Protein 7C72 (pdb70)

B-factor: mean 134.93, std 40.35, range [51.26, 267.07]

Foldseek 3Di:
DAADAFLAFDFPQALLQQQQLPFPWAFWADDPQKIKTKTFGQALLRAIWMWIDHPLDIDTQADNPFGFAWCVLDRAGDFKDWDDDDPFIKMWGQGPFQQFIWIGTDVDNDIDGQAEGAPARNQWHWHQWDAALVGQWIWTKIKGFDFDPPVTDGDDIFIATKITGPPSPNHHPCVRIGGQGGDADDWAQWDQANVSQKIWTKGDHALDALQQKIFIKMFTADPRHTHDIDTFDIDRRKRKHDWAYQHVFKTWIFICPVFATFIWITGDPDNDIDTQDDDLKHFAAGPSYGNFAQWEAAPVRKIWTWIGQAATFTWIADVVVSDTGGQPDPFGHWHRRWYYYHQKIWGWTFAQQGATFIWIAGNPPSDIDTSGHSHDPRDDPQLRFGWDWDFQQADVSDTWIKIKGAQTAPPYHHDDDDAFAEEEEEEADLAEADHSGGRVLQSVNSSSRYIYMYTCWQLYPRNTNRSNLSQWLQQLHRLLRRSVSVLVVCVVVVHHDQLHYEYEYAAQSLVSRLSNQLPDQSHAEYEYELYAQQQVVLLVQADRSCNSVVCTNNRDDVPRVVRSQVRGSLNRLLSGRYEYEYEYECAERGRHCCRVVSSVVSCPVNQHWYHYYYDYSAYRDGSHSVSSNVVSLQVSLRSCVRRPHDYPDHHYDDIGD/DAADAFLAFDDPQALLNQLQLPWDWAFWADDPQKIKTWIFGLVLLRFIWMWIDGPHDIHIQDPDVFGAAWQVLHRAGDFKDWDDDPVAIKMWGAGPFQRFIWIDGVPDSDIDGQAESDPPRNCWHWHLWDQQDPPCWIWTWICVGAIAIKTTHPPSPNNPPNVVIDGADDGARDWANWDAAPVNQKIWTKGDHALDFLQQWIFIKMFTDDDVHTDDIDTFDIDRRKRKHAWAQQHNFKTWIFIQVVFAGFIWITGDPDNDIHGADDDQKHFAAGPSYGNFAQWEAAPVRKIWTWIGQAATFTWIADPVVSDTGGQPDPFGHWHSHWYYYHQKIWTWTFAQQGATFIWIAGNPPSDIDGPGGSDPDDPDSQLRFQWDWDQFQFDPRHTWIKTKGAQTEPPYHHDDVHAFAEEEEEEADQAEADHRGGNSLQSVNSPSSYMYMYTCWQLYPSRTNRSNLVQWLQQLHRSLRSRVRVLVRCVVVVHHDQLHYEYEYAACSLQSRLSNQLPDQSHAEYEYELYFQAQPVQLVQDDRSCNSVCCTRNHNPVPCVVVSQPSGSLNRLLSGHYEYEYEDECAESRRHCVSVVSSVVSCVVSPHFYHYYYDYPQYRDGSNSVSSNVVSLQVSLRSCVGSHNHYPDGHYDDTHD

Solvent-accessible surface area: 49239 Å² total; per-residue (Å²): 200,50,97,31,66,37,0,14,9,61,24,80,7,42,2,42,26,6,1,94,14,57,14,84,10,23,8,9,28,9,19,40,115,18,0,0,0,6,1,4,55,9,125,77,111,1,16,9,0,0,7,20,4,150,56,5,86,99,76,64,24,2,90,72,104,55,18,1,42,3,53,0,4,35,56,2,12,38,1,1,24,18,14,168,43,106,188,29,35,3,2,0,0,0,10,52,108,36,0,30,0,6,38,11,32,90,89,59,90,153,13,77,37,0,0,15,127,19,85,4,110,10,3,31,12,1,0,11,5,36,64,1,72,106,20,91,28,0,18,0,0,3,6,5,39,82,34,32,124,186,210,67,64,72,96,26,51,97,11,0,0,1,0,0,4,17,90,21,148,0,23,166,74,64,70,17,34,96,104,27,9,57,79,12,82,2,3,0,10,10,14,27,6,82,56,16,32,33,3,0,8,0,19,6,55,20,82,50,8,0,7,20,1,3,62,0,51,0,0,17,33,98,143,42,150,39,51,55,70,59,61,22,18,19,22,128,183,29,0,0,12,4,2,34,18,107,60,103,95,9,0,3,0,0,0,6,182,65,23,44,0,3,9,16,41,6,31,9,155,54,161,91,56,121,48,15,90,95,24,132,36,2,4,6,17,32,29,42,80,3,11,23,52,8,3,10,57,7,68,86,30,24,0,0,2,1,7,1,100,7,27,15,86,5,0,9,8,41,58,156,69,115,58,27,61,64,34,76,28,49,7,86,34,3,33,42,24,14,22,24,72,34,50,28,2,1,0,11,1,1,1,19,72,31,12,17,0,0,0,37,2,27,10,35,10,14,45,2,4,19,15,56,55,37,16,93,126,134,37,91,111,33,35,24,5,145,21,98,75,58,170,8,116,9,66,195,55,37,42,0,32,4,23,0,6,42,27,38,7,36,112,1,30,24,64,191,79,45,67,9,1,4,1,1,15,4,16,19,28,8,7,11,48,25,22,12,24,17,59,19,30,13,2,2,0,0,0,22,0,1,0,0,0,6,0,0,1,0,2,0,7,7,28,4,36,85,12,14,49,62,5,102,123,70,5,2,44,5,0,4,71,0,0,42,21,0,0,70,39,2,28,111,50,46,55,1,27,67,64,26,0,0,0,17,5,22,24,5,0,0,0,0,0,4,0,0,2,9,98,30,100,30,3,83,0,0,0,2,18,16,2,6,1,3,0,37,26,8,13,141,57,16,22,40,4,12,26,55,16,2,47,16,10,3,0,51,32,127,49,71,63,206,31,0,58,108,53,0,0,23,114,25,4,92,139,6,47,8,29,1,0,2,0,0,0,72,97,10,45,5,2,22,39,78,0,5,86,76,1,1,94,19,0,19,122,103,156,40,45,27,6,53,27,63,21,143,47,1,17,33,16,9,43,56,10,52,12,4,41,112,2,1,68,5,0,0,3,0,2,4,67,32,14,52,23,151,18,132,77,28,157,95,47,123,60,61,101,180,53,91,39,71,35,0,16,9,48,24,64,5,44,3,47,38,13,2,131,24,89,25,129,8,10,6,8,21,8,25,44,120,16,0,0,0,0,4,12,46,17,124,74,141,21,24,0,0,2,8,7,10,116,58,41,136,83,82,58,27,9,100,69,113,58,25,0,32,4,70,2,6,70,83,3,0,38,0,1,23,25,17,166,30,125,141,18,38,2,6,1,2,0,10,87,115,42,0,29,0,3,36,20,32,58,84,46,121,140,27,81,31,0,0,23,110,31,102,100,121,14,9,48,34,3,2,7,4,36,67,0,50,143,38,96,26,0,23,0,0,17,16,124,90,122,11,4,2,4,0,0,4,23,86,17,145,0,19,167,73,72,70,16,39,77,116,17,11,75,63,7,79,2,2,0,10,7,18,24,5,81,51,14,31,47,10,0,2,0,19,5,66,28,66,48,12,4,10,20,0,3,56,0,46,12,1,28,44,138,94,41,157,33,62,77,48,206,66,23,19,19,18,130,172,25,0,0,20,1,4,25,21,113,50,88,136,8,0,5,0,0,0,4,174,62,24,42,0,5,6,12,46,6,28,44,174,51,162,85,61,107,46,22,76,92,28,135,36,3,4,6,17,34,32,51,60,4,9,23,49,8,5,5,62,10,70,101,29,44,0,0,1,0,6,0,93,4,27,15,92,6,0,8,10,40,66,160,68,87,70,27,88,70,36,168,34,67,10,88,32,1,32,47,28,14,22,25,67,38,48,21,0,0,0,11,2,0,1,18,34,6,6,16,2,0,0,54,2,31,22,100,107,41,76,13,44,22,18,52,14,37,27,39,46,4,26,12,29,26,26,5,3,120,22,101,73,58,166,14,126,9,55,159,64,39,38,0,21,4,14,0,8,34,25,35,9,8,71,1,31,21,67,180,90,38,69,10,9,4,4,1,12,4,22,29,26,5,7,15,50,27,23,11,26,23,58,16,35,7,4,2,0,0,0,22,0,2,0,0,0,7,0,0,0,0,1,0,3,7,23,2,36,85,8,14,56,61,5,75,124,66,4,4,44,5,0,2,57,0,0,40,15,0,0,74,28,2,27,112,50,45,57,0,23,64,52,38,5,6,0,18,8,24,31,4,0,0,0,0,0,5,1,1,4,6,107,38,99,22,5,67,5,0,0,3,26,20,4,12,4,17,0,95,56,28,35,159,59,26,52,62,5,31,50,68,19,14,82,19,13,0,0,62,82,121,63,71,102,145,20,9,55,75,58,0,2,26,94,49,6,75,137,12,44,4,22,1,0,5,1,0,0,73,87,11,90,36,3,46,37,88,15,10,65,126,1,0,103,24,1,24,111,106,144,39,36,29,3,45,28,48,7,122,38,3,54,53,28,19,91,98,32,48,10,8,39,141,3,2,67,16,0,0,4,0,11,4,60,13,100,33,29,150,19,139,71,28,163,85,75,138,63,53,115

Structure (mmCIF, N/CA/C/O backbone):
data_7C72
#
_entry.id   7C72
#
_cell.length_a   183.950
_cell.length_b   183.950
_cell.length_c   146.310
_cell.angle_alpha   90.000
_cell.angle_beta   90.000
_cell.angle_gamma   120.000
#
_symmetry.space_group_name_H-M   'P 63'
#
loop_
_entity.id
_entity.type
_entity.pdbx_description
1 polymer 'Prolyl oligopeptidase'
2 non-polymer GLYCEROL
3 non-polymer D-MALATE
#
loop_
_atom_site.group_PDB
_atom_site.id
_atom_site.type_symbol
_atom_site.label_atom_id
_atom_site.label_alt_id
_atom_site.label_comp_id
_atom_site.label_asym_id
_atom_site.label_entity_id
_atom_site.label_seq_id
_atom_site.pdbx_PDB_ins_code
_atom_site.Cartn_x
_atom_site.Cartn_y
_atom_site.Cartn_z
_atom_site.occupancy
_atom_site.B_iso_or_equiv
_atom_site.auth_seq_id
_atom_site.auth_comp_id
_atom_site.auth_asym_id
_atom_site.auth_atom_id
_atom_site.pdbx_PDB_model_num
ATOM 1 N N . ARG A 1 24 ? -17.11621 -36.02647 0.14042 1.000 176.16712 4 ARG A N 1
ATOM 2 C CA . ARG A 1 24 ? -16.73078 -37.04728 1.11963 1.000 171.26492 4 ARG A CA 1
ATOM 3 C C . ARG A 1 24 ? -16.59792 -36.54012 2.53086 1.000 178.09828 4 ARG A C 1
ATOM 4 O O . ARG A 1 24 ? -16.82307 -35.36005 2.81131 1.000 193.37026 4 ARG A O 1
ATOM 12 N N . ALA A 1 25 ? -16.22210 -37.45888 3.41690 1.000 160.40318 5 ALA A N 1
ATOM 13 C CA . ALA A 1 25 ? -15.72968 -37.12049 4.74015 1.000 160.02491 5 ALA A CA 1
ATOM 14 C C . ALA A 1 25 ? -14.36706 -37.76205 4.93425 1.000 174.18544 5 ALA A C 1
ATOM 15 O O . ALA A 1 25 ? -13.90670 -38.55378 4.10801 1.000 181.01574 5 ALA A O 1
ATOM 17 N N . THR A 1 26 ? -13.72674 -37.41707 6.05120 1.000 177.34682 6 THR A N 1
ATOM 18 C CA . THR A 1 26 ? -12.39457 -37.91461 6.38777 1.000 158.82255 6 THR A CA 1
ATOM 19 C C . THR A 1 26 ? -12.40699 -38.41212 7.82257 1.000 152.18033 6 THR A C 1
ATOM 20 O O . THR A 1 26 ? -12.51653 -37.61974 8.76380 1.000 142.55600 6 THR A O 1
ATOM 24 N N . LEU A 1 27 ? -12.24818 -39.71277 7.97679 1.000 154.60784 7 LEU A N 1
ATOM 25 C CA . LEU A 1 27 ? -12.17250 -40.39030 9.25636 1.000 151.27978 7 LEU A CA 1
ATOM 26 C C . LEU A 1 27 ? -10.89825 -41.20918 9.24693 1.000 140.49522 7 LEU A C 1
ATOM 27 O O . LEU A 1 27 ? -10.36281 -41.52905 8.17950 1.000 141.84210 7 LEU A O 1
ATOM 32 N N . PRO A 1 28 ? -10.38212 -41.56029 10.41375 1.000 130.82527 8 PRO A N 1
ATOM 33 C CA . PRO A 1 28 ? -9.19945 -42.42065 10.44497 1.000 131.67177 8 PRO A CA 1
ATOM 34 C C . PRO A 1 28 ? -9.58444 -43.82128 9.99173 1.000 128.04611 8 PRO A C 1
ATOM 35 O O . PRO A 1 28 ? -10.68848 -44.29279 10.27505 1.000 124.27094 8 PRO A O 1
ATOM 39 N N . TYR A 1 29 ? -8.68022 -44.47361 9.25279 1.000 121.16857 9 TYR A N 1
ATOM 40 C CA . TYR A 1 29 ? -8.95137 -45.82762 8.78170 1.000 109.58115 9 TYR A CA 1
ATOM 41 C C . TYR A 1 29 ? -9.43966 -46.69760 9.93034 1.000 113.91027 9 TYR A C 1
ATOM 42 O O . TYR A 1 29 ? -9.00763 -46.54765 11.07583 1.000 140.29793 9 TYR A O 1
ATOM 51 N N . GLY A 1 30 ? -10.32803 -47.63500 9.61420 1.000 107.00329 10 GLY A N 1
ATOM 52 C CA . GLY A 1 30 ? -10.92518 -48.51419 10.59960 1.000 119.43717 10 GLY A CA 1
ATOM 53 C C . GLY A 1 30 ? -12.20479 -47.99420 11.22633 1.000 122.57105 10 GLY A C 1
ATOM 54 O O . GLY A 1 30 ? -13.07698 -48.78661 11.58731 1.000 108.12439 10 GLY A O 1
ATOM 55 N N . SER A 1 31 ? -12.34048 -46.68212 11.35745 1.000 132.88596 11 SER A N 1
ATOM 56 C CA . SER A 1 31 ? -13.51856 -46.07017 11.95376 1.000 136.30131 11 SER A CA 1
ATOM 57 C C . SER A 1 31 ? -14.64133 -45.82815 10.94803 1.000 136.02971 11 SER A C 1
ATOM 58 O O . SER A 1 31 ? -15.69627 -45.31980 11.33694 1.000 137.63882 11 SER A O 1
ATOM 61 N N . TRP A 1 32 ? -14.43618 -46.15787 9.67274 1.000 130.85876 12 TRP A N 1
ATOM 62 C CA . TRP A 1 32 ? -15.41590 -45.84055 8.64739 1.000 127.54180 12 TRP A CA 1
ATOM 63 C C . TRP A 1 32 ? -16.78039 -46.46330 8.93736 1.000 138.54510 12 TRP A C 1
ATOM 64 O O . TRP A 1 32 ? -16.86494 -47.56641 9.49540 1.000 135.03557 12 TRP A O 1
ATOM 75 N N . PRO A 1 33 ? -17.88216 -45.78297 8.50021 1.000 148.88939 13 PRO A N 1
ATOM 76 C CA . PRO A 1 33 ? -19.22817 -46.37124 8.59504 1.000 135.11215 13 PRO A CA 1
ATOM 77 C C . PRO A 1 33 ? -19.63017 -47.08289 7.32168 1.000 131.10056 13 PRO A C 1
ATOM 78 O O . PRO A 1 33 ? -19.52776 -46.51354 6.22859 1.000 124.41637 13 PRO A O 1
ATOM 82 N N . SER A 1 34 ? -20.17352 -48.28982 7.46428 1.000 131.95847 14 SER A N 1
ATOM 83 C CA . SER A 1 34 ? -20.39914 -49.13502 6.31709 1.000 136.61463 14 SER A CA 1
ATOM 84 C C . SER A 1 34 ? -21.78226 -49.76823 6.37771 1.000 139.52797 14 SER A C 1
ATOM 85 O O . SER A 1 34 ? -22.24943 -50.15274 7.46208 1.000 141.47192 14 SER A O 1
ATOM 88 N N . PRO A 1 35 ? -22.44084 -49.90612 5.22188 1.000 132.84503 15 PRO A N 1
ATOM 89 C CA . PRO A 1 35 ? -23.76790 -50.54410 5.17995 1.000 144.59294 15 PRO A CA 1
ATOM 90 C C . PRO A 1 35 ? -23.76266 -52.05450 5.31220 1.000 158.82715 15 PRO A C 1
ATOM 91 O O . PRO A 1 35 ? -24.80371 -52.61957 5.67928 1.000 167.02385 15 PRO A O 1
ATOM 95 N N . ILE A 1 36 ? -22.65895 -52.72598 4.98032 1.000 154.22790 16 ILE A N 1
ATOM 96 C CA . ILE A 1 36 ? -22.57532 -54.17616 5.12914 1.000 127.61845 16 ILE A CA 1
ATOM 97 C C . ILE A 1 36 ? -22.45690 -54.50603 6.60717 1.000 121.39963 16 ILE A C 1
ATOM 98 O O . ILE A 1 36 ? -21.49860 -54.09642 7.27141 1.000 141.94240 16 ILE A O 1
ATOM 103 N N . SER A 1 37 ? -23.43786 -55.22519 7.13330 1.000 105.22470 17 SER A N 1
ATOM 104 C CA . SER A 1 37 ? -23.45048 -55.58615 8.54098 1.000 115.85708 17 SER A CA 1
ATOM 105 C C . SER A 1 37 ? -23.06686 -57.04325 8.68561 1.000 120.82588 17 SER A C 1
ATOM 106 O O . SER A 1 37 ? -23.15130 -57.82745 7.73809 1.000 121.81285 17 SER A O 1
ATOM 109 N N . ALA A 1 38 ? -22.58203 -57.39082 9.87483 1.000 128.98628 18 ALA A N 1
ATOM 110 C CA . ALA A 1 38 ? -22.25210 -58.78623 10.10939 1.000 134.60662 18 ALA A CA 1
ATOM 111 C C . ALA A 1 38 ? -23.43203 -59.66776 9.74062 1.000 133.84542 18 ALA A C 1
ATOM 112 O O . ALA A 1 38 ? -23.25950 -60.72016 9.11227 1.000 137.06486 18 ALA A O 1
ATOM 114 N N . ALA A 1 39 ? -24.65005 -59.21673 10.07448 1.000 127.46846 19 ALA A N 1
ATOM 115 C CA . ALA A 1 39 ? -25.85164 -59.97615 9.73820 1.000 108.68687 19 ALA A CA 1
ATOM 116 C C . ALA A 1 39 ? -26.00636 -60.11996 8.22849 1.000 100.47196 19 ALA A C 1
ATOM 117 O O . ALA A 1 39 ? -26.44128 -61.16843 7.74198 1.000 103.64027 19 ALA A O 1
ATOM 119 N N . ASP A 1 40 ? -25.66262 -59.07422 7.46827 1.000 99.18521 20 ASP A N 1
ATOM 120 C CA . ASP A 1 40 ? -25.75273 -59.17038 6.01595 1.000 109.57623 20 ASP A CA 1
ATOM 121 C C . ASP A 1 40 ? -24.83710 -60.27116 5.50044 1.000 108.31001 20 ASP A C 1
ATOM 122 O O . ASP A 1 40 ? -25.21364 -61.03603 4.60751 1.000 113.37204 20 ASP A O 1
ATOM 127 N N . VAL A 1 41 ? -23.62082 -60.34907 6.03923 1.000 118.38549 21 VAL A N 1
ATOM 128 C CA . VAL A 1 41 ? -22.69229 -61.41340 5.67279 1.000 115.88999 21 VAL A CA 1
ATOM 129 C C . VAL A 1 41 ? -23.24682 -62.78108 6.06611 1.000 106.78316 21 VAL A C 1
ATOM 130 O O . VAL A 1 41 ? -23.15396 -63.74628 5.29657 1.000 104.55813 21 VAL A O 1
ATOM 134 N N . ALA A 1 42 ? -23.83368 -62.88704 7.26645 1.000 94.56621 22 ALA A N 1
ATOM 135 C CA . ALA A 1 42 ? -24.36544 -64.17004 7.73101 1.000 90.24724 22 ALA A CA 1
ATOM 136 C C . ALA A 1 42 ? -25.51383 -64.64504 6.85992 1.000 98.01937 22 ALA A C 1
ATOM 137 O O . ALA A 1 42 ? -25.59632 -65.82667 6.51519 1.000 101.10046 22 ALA A O 1
ATOM 139 N N . ARG A 1 43 ? -26.41641 -63.74118 6.49893 1.000 103.70083 23 ARG A N 1
ATOM 140 C CA . ARG A 1 43 ? -27.57165 -64.13472 5.71043 1.000 105.44963 23 ARG A CA 1
ATOM 141 C C . ARG A 1 43 ? -27.18324 -64.56286 4.29941 1.000 96.85963 23 ARG A C 1
ATOM 142 O O . ARG A 1 43 ? -27.98504 -65.23219 3.63668 1.000 105.90183 23 ARG A O 1
ATOM 150 N N . ALA A 1 44 ? -26.00040 -64.16352 3.81372 1.000 88.01294 24 ALA A N 1
ATOM 151 C CA . ALA A 1 44 ? -25.57199 -64.44849 2.44541 1.000 88.90070 24 ALA A CA 1
ATOM 152 C C . ALA A 1 44 ? -24.76853 -65.72848 2.32545 1.000 101.59637 24 ALA A C 1
ATOM 153 O O . ALA A 1 44 ? -24.19518 -65.98550 1.25928 1.000 98.47244 24 ALA A O 1
ATOM 155 N N . ARG A 1 45 ? -24.70929 -66.52338 3.38690 1.000 112.27419 25 ARG A N 1
ATOM 156 C CA . ARG A 1 45 ? -23.90970 -67.74660 3.42709 1.000 106.59932 25 ARG A CA 1
ATOM 157 C C . ARG A 1 45 ? -24.81116 -68.93035 3.08511 1.000 109.07622 25 ARG A C 1
ATOM 158 O O . ARG A 1 45 ? -25.01278 -69.86133 3.87454 1.000 109.98325 25 ARG A O 1
ATOM 166 N N . LEU A 1 46 ? -25.32113 -68.87167 1.84625 1.000 105.93662 26 LEU A N 1
ATOM 167 C CA . LEU A 1 46 ? -26.22634 -69.87319 1.28981 1.000 92.88426 26 LEU A CA 1
ATOM 168 C C . LEU A 1 46 ? -25.54638 -71.12945 0.78476 1.000 102.19206 26 LEU A C 1
ATOM 169 O O . LEU A 1 46 ? -26.17281 -72.19662 0.77408 1.000 115.73260 26 LEU A O 1
ATOM 174 N N . ARG A 1 47 ? -24.30861 -71.03767 0.31969 1.000 100.70550 27 ARG A N 1
ATOM 175 C CA . ARG A 1 47 ? -23.57366 -72.24288 -0.05243 1.000 98.77471 27 ARG A CA 1
ATOM 176 C C . ARG A 1 47 ? -24.17947 -72.91149 -1.28536 1.000 97.59554 27 ARG A C 1
ATOM 177 O O . ARG A 1 47 ? -24.35362 -74.13223 -1.31575 1.000 81.89776 27 ARG A O 1
ATOM 185 N N . LEU A 1 48 ? -24.48900 -72.10348 -2.30809 1.000 90.67759 28 LEU A N 1
ATOM 186 C CA . LEU A 1 48 ? -25.06390 -72.64609 -3.53452 1.000 84.55249 28 LEU A CA 1
ATOM 187 C C . LEU A 1 48 ? -24.11378 -73.66874 -4.14744 1.000 100.08911 28 LEU A C 1
ATOM 188 O O . LEU A 1 48 ? -22.95961 -73.35601 -4.45931 1.000 113.69593 28 LEU A O 1
ATOM 193 N N . SER A 1 49 ? -24.61190 -74.88563 -4.34728 1.000 98.25424 29 SER A N 1
ATOM 194 C CA . SER A 1 49 ? -23.74656 -75.99277 -4.71477 1.000 92.32733 29 SER A CA 1
ATOM 195 C C . SER A 1 49 ? -24.53384 -77.08398 -5.43547 1.000 100.48469 29 SER A C 1
ATOM 196 O O . SER A 1 49 ? -25.72102 -77.29799 -5.16597 1.000 101.80549 29 SER A O 1
ATOM 199 N N . PHE A 1 50 ? -23.83479 -77.77380 -6.35721 1.000 99.30933 30 PHE A N 1
ATOM 200 C CA . PHE A 1 50 ? -24.20832 -79.00173 -7.06202 1.000 87.01327 30 PHE A CA 1
ATOM 201 C C . PHE A 1 50 ? -25.50279 -78.88899 -7.84920 1.000 89.03926 30 PHE A C 1
ATOM 202 O O . PHE A 1 50 ? -26.44591 -79.64712 -7.60272 1.000 92.86595 30 PHE A O 1
ATOM 210 N N . PRO A 1 51 ? -25.56109 -78.02305 -8.85061 1.000 84.70435 31 PRO A N 1
ATOM 211 C CA . PRO A 1 51 ? -26.75334 -77.97478 -9.70579 1.000 81.81288 31 PRO A CA 1
ATOM 212 C C . PRO A 1 51 ? -26.88588 -79.23349 -10.54939 1.000 91.02101 31 PRO A C 1
ATOM 213 O O . PRO A 1 51 ? -25.90658 -79.91677 -10.85873 1.000 99.41643 31 PRO A O 1
ATOM 217 N N . THR A 1 52 ? -28.12934 -79.56439 -10.87277 1.000 88.97031 32 THR A N 1
ATOM 218 C CA . THR A 1 52 ? -28.46278 -80.63822 -11.79342 1.000 84.87103 32 THR A CA 1
ATOM 219 C C . THR A 1 52 ? -29.42376 -80.07532 -12.82739 1.000 100.73917 32 THR A C 1
ATOM 220 O O . THR A 1 52 ? -30.18952 -79.15664 -12.52915 1.000 108.71124 32 THR A O 1
ATOM 224 N N . VAL A 1 53 ? -29.35442 -80.58622 -14.05536 1.000 110.49323 33 VAL A N 1
ATOM 225 C CA . VAL A 1 53 ? -30.21614 -80.10620 -15.13593 1.000 106.44646 33 VAL A CA 1
ATOM 226 C C . VAL A 1 53 ? -30.70550 -81.29532 -15.94492 1.000 110.18512 33 VAL A C 1
ATOM 227 O O . VAL A 1 53 ? -29.89845 -82.09972 -16.42041 1.000 120.49622 33 VAL A O 1
ATOM 231 N N . ALA A 1 54 ? -32.02308 -81.39626 -16.11589 1.000 111.46393 34 ALA A N 1
ATOM 232 C CA . ALA A 1 54 ? -32.63587 -82.38866 -17.00231 1.000 107.27141 34 ALA A CA 1
ATOM 233 C C . ALA A 1 54 ? -33.73943 -81.68304 -17.77178 1.000 105.41463 34 ALA A C 1
ATOM 234 O O . ALA A 1 54 ? -34.78822 -81.35189 -17.20676 1.000 108.44801 34 ALA A O 1
ATOM 236 N N . GLY A 1 55 ? -33.50855 -81.47607 -19.05831 1.000 110.18920 35 GLY A N 1
ATOM 237 C CA . GLY A 1 55 ? -34.46463 -80.73622 -19.86756 1.000 125.76458 35 GLY A CA 1
ATOM 238 C C . GLY A 1 55 ? -34.64176 -79.32425 -19.34744 1.000 123.15298 35 GLY A C 1
ATOM 239 O O . GLY A 1 55 ? -33.67540 -78.56964 -19.19095 1.000 127.51851 35 GLY A O 1
ATOM 240 N N . ASP A 1 56 ? -35.88834 -78.94815 -19.07572 1.000 129.17134 36 ASP A N 1
ATOM 241 C CA . ASP A 1 56 ? -36.18231 -77.63635 -18.51494 1.000 147.06947 36 ASP A CA 1
ATOM 242 C C . ASP A 1 56 ? -36.28849 -77.64863 -16.98446 1.000 136.21046 36 ASP A C 1
ATOM 243 O O . ASP A 1 56 ? -36.73704 -76.65482 -16.39855 1.000 137.36031 36 ASP A O 1
ATOM 248 N N . ASP A 1 57 ? -35.89916 -78.74797 -16.33238 1.000 122.61698 37 ASP A N 1
ATOM 249 C CA . ASP A 1 57 ? -35.89175 -78.85423 -14.87473 1.000 108.44782 37 ASP A CA 1
ATOM 250 C C . ASP A 1 57 ? -34.47970 -78.61076 -14.34969 1.000 115.56499 37 ASP A C 1
ATOM 251 O O . ASP A 1 57 ? -33.52126 -79.23392 -14.82337 1.000 128.16831 37 ASP A O 1
ATOM 256 N N . VAL A 1 58 ? -34.34743 -77.72374 -13.36550 1.000 105.15008 38 VAL A N 1
ATOM 257 C CA . VAL A 1 58 ? -33.06579 -77.52933 -12.69968 1.000 95.02896 38 VAL A CA 1
ATOM 258 C C . VAL A 1 58 ? -33.22657 -77.81133 -11.21087 1.000 96.88927 38 VAL A C 1
ATOM 259 O O . VAL A 1 58 ? -34.29826 -77.63602 -10.62739 1.000 106.01708 38 VAL A O 1
ATOM 263 N N . TRP A 1 59 ? -32.14865 -78.27871 -10.59978 1.000 90.86069 39 TRP A N 1
ATOM 264 C CA . TRP A 1 59 ? -32.13405 -78.58661 -9.18200 1.000 84.37737 39 TRP A CA 1
ATOM 265 C C . TRP A 1 59 ? -30.84334 -77.99760 -8.63131 1.000 88.52801 39 TRP A C 1
ATOM 266 O O . TRP A 1 59 ? -29.86212 -77.86149 -9.36242 1.000 97.34225 39 TRP A O 1
ATOM 277 N N . TRP A 1 60 ? -30.83939 -77.61142 -7.36343 1.000 91.78843 40 TRP A N 1
ATOM 278 C CA . TRP A 1 60 ? -29.56495 -77.25175 -6.73251 1.000 85.80603 40 TRP A CA 1
ATOM 279 C C . TRP A 1 60 ? -29.71851 -77.36036 -5.22494 1.000 83.97312 40 TRP A C 1
ATOM 280 O O . TRP A 1 60 ? -30.78934 -77.68256 -4.70536 1.000 96.50819 40 TRP A O 1
ATOM 291 N N . GLN A 1 61 ? -28.62154 -77.12529 -4.52395 1.000 90.74088 41 GLN A N 1
ATOM 292 C CA . GLN A 1 61 ? -28.55981 -77.36125 -3.09118 1.000 98.32710 41 GLN A CA 1
ATOM 293 C C . GLN A 1 61 ? -28.32937 -76.00454 -2.43017 1.000 94.55794 41 GLN A C 1
ATOM 294 O O . GLN A 1 61 ? -27.46812 -75.24139 -2.88031 1.000 85.71169 41 GLN A O 1
ATOM 300 N N . GLU A 1 62 ? -29.16673 -75.64704 -1.44812 1.000 86.89808 42 GLU A N 1
ATOM 301 C CA . GLU A 1 62 ? -29.02935 -74.37428 -0.73637 1.000 87.76683 42 GLU A CA 1
ATOM 302 C C . GLU A 1 62 ? -29.04824 -74.59133 0.75753 1.000 107.01420 42 GLU A C 1
ATOM 303 O O . GLU A 1 62 ? -29.91516 -75.30435 1.26555 1.000 108.46747 42 GLU A O 1
ATOM 309 N N . THR A 1 63 ? -28.11119 -73.96886 1.45382 1.000 113.46048 43 THR A N 1
ATOM 310 C CA . THR A 1 63 ? -28.11560 -73.95899 2.90600 1.000 104.41385 43 THR A CA 1
ATOM 311 C C . THR A 1 63 ? -28.76478 -72.67909 3.40794 1.000 107.65660 43 THR A C 1
ATOM 312 O O . THR A 1 63 ? -28.49830 -71.59334 2.88640 1.000 121.75938 43 THR A O 1
ATOM 316 N N . ARG A 1 64 ? -29.66380 -72.82537 4.37683 1.000 97.16811 44 ARG A N 1
ATOM 317 C CA . ARG A 1 64 ? -30.48365 -71.75444 4.91644 1.000 98.62745 44 ARG A CA 1
ATOM 318 C C . ARG A 1 64 ? -29.85581 -71.30387 6.23920 1.000 115.16814 44 ARG A C 1
ATOM 319 O O . ARG A 1 64 ? -30.13372 -71.90011 7.29603 1.000 111.49643 44 ARG A O 1
ATOM 327 N N . PRO A 1 65 ? -29.07071 -70.22880 6.24938 1.000 108.29433 45 PRO A N 1
ATOM 328 C CA . PRO A 1 65 ? -28.35138 -69.85816 7.47548 1.000 89.56610 45 PRO A CA 1
ATOM 329 C C . PRO A 1 65 ? -29.23727 -69.44331 8.63097 1.000 96.68630 45 PRO A C 1
ATOM 330 O O . PRO A 1 65 ? -28.80259 -69.57826 9.78244 1.000 95.01880 45 PRO A O 1
ATOM 334 N N . GLU A 1 66 ? -30.43757 -68.90817 8.38327 1.000 104.32040 46 GLU A N 1
ATOM 335 C CA . GLU A 1 66 ? -31.30096 -68.49983 9.48531 1.000 113.29717 46 GLU A CA 1
ATOM 336 C C . GLU A 1 66 ? -32.29343 -69.58252 9.91340 1.000 128.19343 46 GLU A C 1
ATOM 337 O O . GLU A 1 66 ? -33.22897 -69.29142 10.67357 1.000 122.78630 46 GLU A O 1
ATOM 343 N N . GLU A 1 67 ? -32.07740 -70.82719 9.48474 1.000 138.86824 47 GLU A N 1
ATOM 344 C CA . GLU A 1 67 ? -32.82739 -71.99846 9.92959 1.000 149.78311 47 GLU A CA 1
ATOM 345 C C . GLU A 1 67 ? -31.89571 -73.05162 10.52391 1.000 138.61971 47 GLU A C 1
ATOM 346 O O . GLU A 1 67 ? -32.07830 -74.25122 10.31322 1.000 135.82242 47 GLU A O 1
ATOM 352 N N . ASP A 1 68 ? -30.90081 -72.61681 11.30020 1.000 130.70391 48 ASP A N 1
ATOM 353 C CA . ASP A 1 68 ? -29.91178 -73.51126 11.90109 1.000 122.31548 48 ASP A CA 1
ATOM 354 C C . ASP A 1 68 ? -28.98486 -74.11941 10.85914 1.000 110.20684 48 ASP A C 1
ATOM 355 O O . ASP A 1 68 ? -28.54490 -75.26165 11.00098 1.000 112.43390 48 ASP A O 1
ATOM 360 N N . GLY A 1 69 ? -28.73122 -73.39715 9.77578 1.000 108.77663 49 GLY A N 1
ATOM 361 C CA . GLY A 1 69 ? -27.80011 -73.89566 8.78858 1.000 107.71236 49 GLY A CA 1
ATOM 362 C C . GLY A 1 69 ? -28.17646 -75.20080 8.13948 1.000 103.25649 49 GLY A C 1
ATOM 363 O O . GLY A 1 69 ? -27.29509 -75.90851 7.64470 1.000 106.38657 49 GLY A O 1
ATOM 364 N N . ARG A 1 70 ? -29.45610 -75.55784 8.13445 1.000 103.85519 50 ARG A N 1
ATOM 365 C CA . ARG A 1 70 ? -29.85917 -76.77453 7.44444 1.000 100.60666 50 ARG A CA 1
ATOM 366 C C . ARG A 1 70 ? -29.81813 -76.58614 5.92257 1.000 91.19645 50 ARG A C 1
ATOM 367 O O . ARG A 1 70 ? -30.01248 -75.49223 5.39662 1.000 84.31794 50 ARG A O 1
ATOM 375 N N . THR A 1 71 ? -29.51233 -77.66972 5.22055 1.000 99.31013 51 THR A N 1
ATOM 376 C CA . THR A 1 71 ? -29.40517 -77.68240 3.77014 1.000 98.28262 51 THR A CA 1
ATOM 377 C C . THR A 1 71 ? -30.65624 -78.32302 3.16294 1.000 105.00098 51 THR A C 1
ATOM 378 O O . THR A 1 71 ? -31.15778 -79.33377 3.66141 1.000 106.13888 51 THR A O 1
ATOM 382 N N . THR A 1 72 ? -31.17194 -77.71237 2.10126 1.000 90.42330 52 THR A N 1
ATOM 383 C CA . THR A 1 72 ? -32.36366 -78.16747 1.40395 1.000 95.88919 52 THR A CA 1
ATOM 384 C C . THR A 1 72 ? -32.07326 -78.24080 -0.08847 1.000 97.65988 52 THR A C 1
ATOM 385 O O . THR A 1 72 ? -31.05778 -77.72295 -0.56495 1.000 109.02688 52 THR A O 1
ATOM 389 N N . VAL A 1 73 ? -32.93096 -78.95283 -0.82156 1.000 94.86767 53 VAL A N 1
ATOM 390 C CA . VAL A 1 73 ? -32.79258 -79.06682 -2.27025 1.000 93.81251 53 VAL A CA 1
ATOM 391 C C . VAL A 1 73 ? -33.90266 -78.24645 -2.91475 1.000 95.29762 53 VAL A C 1
ATOM 392 O O . VAL A 1 73 ? -35.07431 -78.34715 -2.53247 1.000 104.96940 53 VAL A O 1
ATOM 396 N N . ILE A 1 74 ? -33.55177 -77.51257 -3.95470 1.000 90.84597 54 ILE A N 1
ATOM 397 C CA . ILE A 1 74 ? -34.47837 -76.62150 -4.63555 1.000 95.47526 54 ILE A CA 1
ATOM 398 C C . ILE A 1 74 ? -34.65943 -77.07997 -6.07044 1.000 100.51165 54 ILE A C 1
ATOM 399 O O . ILE A 1 74 ? -33.69581 -77.44675 -6.75811 1.000 96.16514 54 ILE A O 1
ATOM 404 N N . HIS A 1 75 ? -35.91549 -77.04962 -6.50442 1.000 94.28523 55 HIS A N 1
ATOM 405 C CA . HIS A 1 75 ? -36.32278 -77.38584 -7.85171 1.000 83.84004 55 HIS A CA 1
ATOM 406 C C . HIS A 1 75 ? -36.80895 -76.12545 -8.54576 1.000 102.16265 55 HIS A C 1
ATOM 407 O O . HIS A 1 75 ? -37.54262 -75.32639 -7.96372 1.000 118.81803 55 HIS A O 1
ATOM 414 N N . LEU A 1 76 ? -36.39655 -75.95598 -9.79283 1.000 98.73251 56 LEU A N 1
ATOM 415 C CA . LEU A 1 76 ? -36.71371 -74.79110 -10.59922 1.000 100.92095 56 LEU A CA 1
ATOM 416 C C . LEU A 1 76 ? -37.28604 -75.25149 -11.93378 1.000 109.90946 56 LEU A C 1
ATOM 417 O O . LEU A 1 76 ? -36.66434 -76.05054 -12.64907 1.000 112.79933 56 LEU A O 1
ATOM 422 N N . ARG A 1 77 ? -38.47917 -74.76142 -12.25585 1.000 107.81697 57 ARG A N 1
ATOM 423 C CA . ARG A 1 77 ? -39.02136 -74.95928 -13.59057 1.000 113.54234 57 ARG A CA 1
ATOM 424 C C . ARG A 1 77 ? -39.81908 -73.72149 -13.97918 1.000 121.17046 57 ARG A C 1
ATOM 425 O O . ARG A 1 77 ? -40.59923 -73.20225 -13.17786 1.000 123.12945 57 ARG A O 1
ATOM 433 N N . GLY A 1 78 ? -39.57498 -73.21801 -15.18038 1.000 125.97823 58 GLY A N 1
ATOM 434 C CA . GLY A 1 78 ? -40.29377 -72.05245 -15.65614 1.000 134.15881 58 GLY A CA 1
ATOM 435 C C . GLY A 1 78 ? -40.36413 -70.87436 -14.70637 1.000 134.91189 58 GLY A C 1
ATOM 436 O O . GLY A 1 78 ? -41.36298 -70.15461 -14.68044 1.000 154.09990 58 GLY A O 1
ATOM 437 N N . GLY A 1 79 ? -39.30931 -70.64842 -13.93414 1.000 143.81412 59 GLY A N 1
ATOM 438 C CA . GLY A 1 79 ? -39.25011 -69.53149 -13.02175 1.000 144.66446 59 GLY A CA 1
ATOM 439 C C . GLY A 1 79 ? -39.82424 -69.79156 -11.64557 1.000 137.00582 59 GLY A C 1
ATOM 440 O O . GLY A 1 79 ? -39.50961 -69.04667 -10.70774 1.000 132.99308 59 GLY A O 1
ATOM 441 N N . HIS A 1 80 ? -40.69263 -70.78921 -11.50595 1.000 134.14813 60 HIS A N 1
ATOM 442 C CA . HIS A 1 80 ? -41.17022 -71.21464 -10.19573 1.000 126.71073 60 HIS A CA 1
ATOM 443 C C . HIS A 1 80 ? -40.10521 -72.10432 -9.55238 1.000 118.78066 60 HIS A C 1
ATOM 444 O O . HIS A 1 80 ? -39.70860 -73.12552 -10.12918 1.000 123.28142 60 HIS A O 1
ATOM 451 N N . ARG A 1 81 ? -39.63550 -71.71373 -8.36687 1.000 111.84393 61 ARG A N 1
ATOM 452 C CA . ARG A 1 81 ? -38.59036 -72.42645 -7.62224 1.000 119.57883 61 ARG A CA 1
ATOM 453 C C . ARG A 1 81 ? -39.10783 -72.83468 -6.24538 1.000 122.05009 61 ARG A C 1
ATOM 454 O O . ARG A 1 81 ? -39.38066 -71.98372 -5.39511 1.000 133.06628 61 ARG A O 1
ATOM 462 N N . THR A 1 82 ? -39.25414 -74.14203 -6.04487 1.000 124.17353 62 THR A N 1
ATOM 463 C CA . THR A 1 82 ? -39.89648 -74.72986 -4.87887 1.000 118.88285 62 THR A CA 1
ATOM 464 C C . THR A 1 82 ? -38.92157 -75.55851 -4.04426 1.000 120.69980 62 THR A C 1
ATOM 465 O O . THR A 1 82 ? -38.01454 -76.22016 -4.57571 1.000 114.70019 62 THR A O 1
ATOM 469 N N . GLU A 1 83 ? -39.14121 -75.50151 -2.72678 1.000 121.97322 63 GLU A N 1
ATOM 470 C CA . GLU A 1 83 ? -38.28645 -76.08633 -1.69258 1.000 111.71823 63 GLU A CA 1
ATOM 471 C C . GLU A 1 83 ? -38.81464 -77.47826 -1.35090 1.000 110.40095 63 GLU A C 1
ATOM 472 O O . GLU A 1 83 ? -39.91260 -77.61224 -0.79822 1.000 132.79565 63 GLU A O 1
ATOM 478 N N . LEU A 1 84 ? -38.01755 -78.51327 -1.64473 1.000 87.09404 64 LEU A N 1
ATOM 479 C CA . LEU A 1 84 ? -38.46947 -79.89372 -1.45412 1.000 98.95624 64 LEU A CA 1
ATOM 480 C C . LEU A 1 84 ? -38.44241 -80.37415 -0.00223 1.000 111.53071 64 LEU A C 1
ATOM 481 O O . LEU A 1 84 ? -39.34930 -81.10076 0.41986 1.000 121.39709 64 LEU A O 1
ATOM 486 N N . LEU A 1 85 ? -37.42770 -79.99891 0.77085 1.000 102.62867 65 LEU A N 1
ATOM 487 C CA . LEU A 1 85 ? -37.19261 -80.52426 2.11753 1.000 100.17576 65 LEU A CA 1
ATOM 488 C C . LEU A 1 85 ? -37.57589 -79.47054 3.15788 1.000 104.73161 65 LEU A C 1
ATOM 489 O O . LEU A 1 85 ? -36.94085 -78.41287 3.24296 1.000 86.48053 65 LEU A O 1
ATOM 494 N N . GLN A 1 86 ? -38.69546 -79.69758 3.84701 1.000 120.71275 66 GLN A N 1
ATOM 495 C CA . GLN A 1 86 ? -39.17257 -78.76688 4.86290 1.000 139.17076 66 GLN A CA 1
ATOM 496 C C . GLN A 1 86 ? -38.31781 -78.88721 6.13918 1.000 132.18773 66 GLN A C 1
ATOM 497 O O . GLN A 1 86 ? -37.35797 -79.64923 6.19480 1.000 108.16834 66 GLN A O 1
ATOM 503 N N . ALA A 1 87 ? -38.69315 -78.18311 7.20742 1.000 161.98776 67 ALA A N 1
ATOM 504 C CA . ALA A 1 87 ? -37.75497 -77.91017 8.30051 1.000 150.73192 67 ALA A CA 1
ATOM 505 C C . ALA A 1 87 ? -37.06951 -79.11266 8.94439 1.000 152.05450 67 ALA A C 1
ATOM 506 O O . ALA A 1 87 ? -35.85563 -79.02935 9.19360 1.000 180.25504 67 ALA A O 1
ATOM 508 N N . PRO A 1 88 ? -37.74614 -80.21651 9.25592 1.000 132.40267 68 PRO A N 1
ATOM 509 C CA . PRO A 1 88 ? -37.06479 -81.33022 9.95950 1.000 117.77393 68 PRO A CA 1
ATOM 510 C C . PRO A 1 88 ? -35.86036 -81.93188 9.22266 1.000 117.04173 68 PRO A C 1
ATOM 511 O O . PRO A 1 88 ? -34.96817 -82.49546 9.86835 1.000 127.51195 68 PRO A O 1
ATOM 515 N N . TRP A 1 89 ? -35.80400 -81.84644 7.89718 1.000 99.60677 69 TRP A N 1
ATOM 516 C CA . TRP A 1 89 ? -34.83115 -82.58877 7.10992 1.000 89.19142 69 TRP A CA 1
ATOM 517 C C . TRP A 1 89 ? -33.65226 -81.70859 6.71148 1.000 95.33636 69 TRP A C 1
ATOM 518 O O . TRP A 1 89 ? -33.70793 -80.47891 6.76091 1.000 112.57250 69 TRP A O 1
ATOM 529 N N . ASP A 1 90 ? -32.57523 -82.36578 6.29503 1.000 87.47592 70 ASP A N 1
ATOM 530 C CA . ASP A 1 90 ? -31.30359 -81.67704 6.09347 1.000 77.83239 70 ASP A CA 1
ATOM 531 C C . ASP A 1 90 ? -30.50027 -82.55096 5.13587 1.000 86.12666 70 ASP A C 1
ATOM 532 O O . ASP A 1 90 ? -30.03907 -83.63047 5.52935 1.000 95.55463 70 ASP A O 1
ATOM 537 N N . ALA A 1 91 ? -30.35759 -82.11573 3.88341 1.000 81.52104 71 ALA A N 1
ATOM 538 C CA . ALA A 1 91 ? -29.72545 -82.95086 2.86003 1.000 90.61004 71 ALA A CA 1
ATOM 539 C C . ALA A 1 91 ? -28.23165 -82.69813 2.92080 1.000 94.76489 71 ALA A C 1
ATOM 540 O O . ALA A 1 91 ? -27.73644 -81.68973 2.41534 1.000 104.27263 71 ALA A O 1
ATOM 542 N N . ARG A 1 92 ? -27.51677 -83.60520 3.57949 1.000 95.80579 72 ARG A N 1
ATOM 543 C CA . ARG A 1 92 ? -26.12100 -83.35695 3.92204 1.000 95.38457 72 ARG A CA 1
ATOM 544 C C . ARG A 1 92 ? -25.46137 -84.67955 4.28610 1.000 98.41368 72 ARG A C 1
ATOM 545 O O . ARG A 1 92 ? -25.74295 -85.23949 5.35091 1.000 107.90185 72 ARG A O 1
ATOM 553 N N . THR A 1 93 ? -24.58001 -85.16643 3.43219 1.000 85.58526 73 THR A N 1
ATOM 554 C CA . THR A 1 93 ? -23.93797 -86.42368 3.76062 1.000 82.86749 73 THR A CA 1
ATOM 555 C C . THR A 1 93 ? -22.68635 -86.13247 4.55617 1.000 99.22718 73 THR A C 1
ATOM 556 O O . THR A 1 93 ? -22.17300 -85.01370 4.56154 1.000 117.11539 73 THR A O 1
ATOM 560 N N . ARG A 1 94 ? -22.18652 -87.15413 5.22963 1.000 79.43905 74 ARG A N 1
ATOM 561 C CA . ARG A 1 94 ? -20.99505 -86.97694 6.03864 1.000 75.45016 74 ARG A CA 1
ATOM 562 C C . ARG A 1 94 ? -19.84870 -87.89557 5.63114 1.000 79.56211 74 ARG A C 1
ATOM 563 O O . ARG A 1 94 ? -18.90384 -88.08724 6.40038 1.000 88.66937 74 ARG A O 1
ATOM 571 N N . VAL A 1 95 ? -19.90339 -88.46290 4.43075 1.000 74.59853 75 VAL A N 1
ATOM 572 C CA . VAL A 1 95 ? -18.72475 -89.11092 3.88155 1.000 81.34134 75 VAL A CA 1
ATOM 573 C C . VAL A 1 95 ? -17.57759 -88.12922 3.89559 1.000 82.98256 75 VAL A C 1
ATOM 574 O O . VAL A 1 95 ? -17.75739 -86.94460 3.59697 1.000 83.62164 75 VAL A O 1
ATOM 578 N N . HIS A 1 96 ? -16.40953 -88.59652 4.32976 1.000 88.25600 76 HIS A N 1
ATOM 579 C CA . HIS A 1 96 ? -15.20546 -87.77584 4.46723 1.000 95.68428 76 HIS A CA 1
ATOM 580 C C . HIS A 1 96 ? -15.43642 -86.54672 5.34671 1.000 94.07363 76 HIS A C 1
ATOM 581 O O . HIS A 1 96 ? -14.63777 -85.60679 5.31445 1.000 91.27630 76 HIS A O 1
ATOM 588 N N . GLU A 1 97 ? -16.55233 -86.51263 6.07383 1.000 78.36268 77 GLU A N 1
ATOM 589 C CA . GLU A 1 97 ? -16.94887 -85.44184 6.98142 1.000 77.32213 77 GLU A CA 1
ATOM 590 C C . GLU A 1 97 ? -17.24332 -84.13925 6.25079 1.000 83.49444 77 GLU A C 1
ATOM 591 O O . GLU A 1 97 ? -17.92057 -83.26984 6.79771 1.000 98.48775 77 GLU A O 1
ATOM 597 N N . TYR A 1 98 ? -16.88263 -84.05920 4.97527 1.000 67.74299 78 TYR A N 1
ATOM 598 C CA . TYR A 1 98 ? -17.12142 -82.86968 4.18775 1.000 73.05806 78 TYR A CA 1
ATOM 599 C C . TYR A 1 98 ? -18.24794 -83.07240 3.19174 1.000 94.44504 78 TYR A C 1
ATOM 600 O O . TYR A 1 98 ? -18.81281 -82.08519 2.70830 1.000 103.68493 78 TYR A O 1
ATOM 609 N N . GLY A 1 99 ? -18.56037 -84.32324 2.85289 1.000 99.58105 79 GLY A N 1
ATOM 610 C CA . GLY A 1 99 ? -19.77737 -84.59806 2.10830 1.000 82.11012 79 GLY A CA 1
ATOM 611 C C . GLY A 1 99 ? -19.69924 -84.09046 0.68842 1.000 81.19034 79 GLY A C 1
ATOM 612 O O . GLY A 1 99 ? -18.77895 -84.42615 -0.06514 1.000 82.46510 79 GLY A O 1
ATOM 613 N N . GLY A 1 100 ? -20.70546 -83.30035 0.30632 1.000 99.33356 80 GLY A N 1
ATOM 614 C CA . GLY A 1 100 ? -20.87480 -82.81421 -1.05227 1.000 87.88754 80 GLY A CA 1
ATOM 615 C C . GLY A 1 100 ? -22.31419 -82.91168 -1.52230 1.000 92.66777 80 GLY A C 1
ATOM 616 O O . GLY A 1 100 ? -23.25597 -82.55723 -0.79928 1.000 99.08363 80 GLY A O 1
ATOM 617 N N . ARG A 1 101 ? -22.48448 -83.35791 -2.75906 1.000 98.50073 81 ARG A N 1
ATOM 618 C CA . ARG A 1 101 ? -23.80886 -83.55392 -3.32859 1.000 91.37933 81 ARG A CA 1
ATOM 619 C C . ARG A 1 101 ? -24.58963 -84.51064 -2.43584 1.000 95.53357 81 ARG A C 1
ATOM 620 O O . ARG A 1 101 ? -24.15757 -85.64430 -2.21494 1.000 119.92157 81 ARG A O 1
ATOM 628 N N . SER A 1 102 ? -25.71614 -84.05053 -1.89183 1.000 83.82893 82 SER A N 1
ATOM 629 C CA . SER A 1 102 ? -26.52515 -84.86119 -0.99308 1.000 90.56113 82 SER A CA 1
ATOM 630 C C . SER A 1 102 ? -27.87850 -85.24548 -1.60024 1.000 99.31597 82 SER A C 1
ATOM 631 O O . SER A 1 102 ? -28.79578 -85.64930 -0.87634 1.000 106.05107 82 SER A O 1
ATOM 634 N N . TYR A 1 103 ? -28.00935 -85.20307 -2.92054 1.000 82.65577 83 TYR A N 1
ATOM 635 C CA . TYR A 1 103 ? -29.29394 -85.54119 -3.50416 1.000 85.83759 83 TYR A CA 1
ATOM 636 C C . TYR A 1 103 ? -29.05805 -86.03431 -4.91949 1.000 91.80462 83 TYR A C 1
ATOM 637 O O . TYR A 1 103 ? -28.06183 -85.69109 -5.56457 1.000 96.33407 83 TYR A O 1
ATOM 646 N N . LEU A 1 104 ? -30.02154 -86.80344 -5.40614 1.000 79.57582 84 LEU A N 1
ATOM 647 C CA . LEU A 1 104 ? -29.98836 -87.34503 -6.75322 1.000 81.92617 84 LEU A CA 1
ATOM 648 C C . LEU A 1 104 ? -31.40963 -87.40506 -7.27971 1.000 97.33703 84 LEU A C 1
ATOM 649 O O . LEU A 1 104 ? -32.27566 -88.06261 -6.68588 1.000 112.03063 84 LEU A O 1
ATOM 654 N N . PRO A 1 105 ? -31.68468 -86.69240 -8.36113 1.000 99.15849 85 PRO A N 1
ATOM 655 C CA . PRO A 1 105 ? -33.03586 -86.66589 -8.91402 1.000 95.21035 85 PRO A CA 1
ATOM 656 C C . PRO A 1 105 ? -33.22366 -87.82514 -9.86166 1.000 104.65164 85 PRO A C 1
ATOM 657 O O . PRO A 1 105 ? -32.47133 -87.98962 -10.82566 1.000 129.19736 85 PRO A O 1
ATOM 661 N N . ILE A 1 106 ? -34.26026 -88.60744 -9.60078 1.000 98.46124 86 ILE A N 1
ATOM 662 C CA . ILE A 1 106 ? -34.56674 -89.82712 -10.32275 1.000 102.62386 86 ILE A CA 1
ATOM 663 C C . ILE A 1 106 ? -35.85645 -89.60666 -11.08766 1.000 105.48340 86 ILE A C 1
ATOM 664 O O . ILE A 1 106 ? -36.84553 -89.12832 -10.51894 1.000 105.39908 86 ILE A O 1
ATOM 669 N N . ARG A 1 107 ? -35.84085 -89.93537 -12.37918 1.000 107.26292 87 ARG A N 1
ATOM 670 C CA . ARG A 1 107 ? -36.99562 -89.72286 -13.24137 1.000 123.25521 87 ARG A CA 1
ATOM 671 C C . ARG A 1 107 ? -37.90581 -90.93296 -13.12269 1.000 132.95368 87 ARG A C 1
ATOM 672 O O . ARG A 1 107 ? -37.48669 -92.05742 -13.41158 1.000 151.18445 87 ARG A O 1
ATOM 680 N N . THR A 1 108 ? -39.13650 -90.71425 -12.67640 1.000 132.28542 88 THR A N 1
ATOM 681 C CA . THR A 1 108 ? -40.08716 -91.79746 -12.53098 1.000 134.05497 88 THR A CA 1
ATOM 682 C C . THR A 1 108 ? -41.29187 -91.49760 -13.40014 1.000 131.82701 88 THR A C 1
ATOM 683 O O . THR A 1 108 ? -41.53393 -90.34402 -13.76523 1.000 120.75195 88 THR A O 1
ATOM 687 N N . ALA A 1 109 ? -42.06961 -92.54419 -13.68540 1.000 144.93411 89 ALA A N 1
ATOM 688 C CA . ALA A 1 109 ? -43.22664 -92.40128 -14.55989 1.000 153.81658 89 ALA A CA 1
ATOM 689 C C . ALA A 1 109 ? -44.15881 -91.33798 -14.00462 1.000 164.30606 89 ALA A C 1
ATOM 690 O O . ALA A 1 109 ? -44.67501 -91.47006 -12.88788 1.000 164.51987 89 ALA A O 1
ATOM 692 N N . GLU A 1 110 ? -44.34188 -90.27118 -14.78225 1.000 167.80420 90 GLU A N 1
ATOM 693 C CA . GLU A 1 110 ? -45.05663 -89.06603 -14.36057 1.000 166.14874 90 GLU A CA 1
ATOM 694 C C . GLU A 1 110 ? -44.54824 -88.55917 -12.99863 1.000 156.79201 90 GLU A C 1
ATOM 695 O O . GLU A 1 110 ? -45.22897 -88.58489 -11.96890 1.000 145.56081 90 GLU A O 1
ATOM 701 N N . GLY A 1 111 ? -43.29163 -88.13019 -13.02782 1.000 149.46680 91 GLY A N 1
ATOM 702 C CA . GLY A 1 111 ? -42.78701 -87.17473 -12.06638 1.000 147.77315 91 GLY A CA 1
ATOM 703 C C . GLY A 1 111 ? -41.30593 -87.36740 -11.80903 1.000 131.25718 91 GLY A C 1
ATOM 704 O O . GLY A 1 111 ? -40.62409 -88.12046 -12.50697 1.000 132.48671 91 GLY A O 1
ATOM 705 N N . TRP A 1 112 ? -40.82566 -86.63394 -10.79664 1.000 108.51309 92 TRP A N 1
ATOM 706 C CA . TRP A 1 112 ? -39.43621 -86.66564 -10.33595 1.000 108.97884 92 TRP A CA 1
ATOM 707 C C . TRP A 1 112 ? -39.33406 -87.08292 -8.86971 1.000 121.32463 92 TRP A C 1
ATOM 708 O O . TRP A 1 112 ? -39.66583 -86.29914 -7.97160 1.000 131.08153 92 TRP A O 1
ATOM 719 N N . SER A 1 113 ? -38.83901 -88.28704 -8.61792 1.000 117.85239 93 SER A N 1
ATOM 720 C CA . SER A 1 113 ? -38.43686 -88.63906 -7.26252 1.000 114.53668 93 SER A CA 1
ATOM 721 C C . SER A 1 113 ? -37.02559 -88.11429 -6.99260 1.000 110.71397 93 SER A C 1
ATOM 722 O O . SER A 1 113 ? -36.30400 -87.71390 -7.90275 1.000 114.71754 93 SER A O 1
ATOM 725 N N . VAL A 1 114 ? -36.67426 -88.01939 -5.71469 1.000 106.12636 94 VAL A N 1
ATOM 726 C CA . VAL A 1 114 ? -35.36758 -87.52362 -5.28777 1.000 86.77471 94 VAL A CA 1
ATOM 727 C C . VAL A 1 114 ? -34.87448 -88.28823 -4.06559 1.000 88.12868 94 VAL A C 1
ATOM 728 O O . VAL A 1 114 ? -35.58440 -88.38700 -3.06061 1.000 96.44731 94 VAL A O 1
ATOM 732 N N . VAL A 1 115 ? -33.64099 -88.80789 -4.13381 1.000 96.30994 95 VAL A N 1
ATOM 733 C CA . VAL A 1 115 ? -33.01988 -89.43726 -2.96778 1.000 84.22867 95 VAL A CA 1
ATOM 734 C C . VAL A 1 115 ? -32.04500 -88.44364 -2.35855 1.000 84.62016 95 VAL A C 1
ATOM 735 O O . VAL A 1 115 ? -31.47896 -87.59566 -3.06216 1.000 97.20127 95 VAL A O 1
ATOM 739 N N . PHE A 1 116 ? -31.87705 -88.50599 -1.03806 1.000 78.29892 96 PHE A N 1
ATOM 740 C CA . PHE A 1 116 ? -30.97143 -87.58017 -0.36177 1.000 81.51982 96 PHE A CA 1
ATOM 741 C C . PHE A 1 116 ? -30.43481 -88.20035 0.93268 1.000 91.85403 96 PHE A C 1
ATOM 742 O O . PHE A 1 116 ? -30.96454 -89.18275 1.45997 1.000 91.72400 96 PHE A O 1
ATOM 750 N N . SER A 1 117 ? -29.40910 -87.57212 1.48622 1.000 88.75376 97 SER A N 1
ATOM 751 C CA . SER A 1 117 ? -28.81499 -88.02924 2.73158 1.000 80.59574 97 SER A CA 1
ATOM 752 C C . SER A 1 117 ? -29.28184 -87.10014 3.83301 1.000 82.46591 97 SER A C 1
ATOM 753 O O . SER A 1 117 ? -29.03476 -85.89229 3.76992 1.000 93.81019 97 SER A O 1
ATOM 756 N N . ASN A 1 118 ? -29.93943 -87.65817 4.84244 1.000 72.05048 98 ASN A N 1
ATOM 757 C CA . ASN A 1 118 ? -30.43056 -86.85611 5.95300 1.000 79.41765 98 ASN A CA 1
ATOM 758 C C . ASN A 1 118 ? -29.30824 -86.69823 6.97312 1.000 89.67663 98 ASN A C 1
ATOM 759 O O . ASN A 1 118 ? -28.69280 -87.68409 7.39084 1.000 95.90232 98 ASN A O 1
ATOM 764 N N . TYR A 1 119 ? -29.04919 -85.46050 7.38449 1.000 89.72382 99 TYR A N 1
ATOM 765 C CA . TYR A 1 119 ? -27.89236 -85.20535 8.23263 1.000 89.86714 99 TYR A CA 1
ATOM 766 C C . TYR A 1 119 ? -27.94234 -86.06405 9.49981 1.000 93.91869 99 TYR A C 1
ATOM 767 O O . TYR A 1 119 ? -27.05977 -86.90294 9.72956 1.000 88.12447 99 TYR A O 1
ATOM 776 N N . ASP A 1 120 ? -29.01645 -85.91238 10.29534 1.000 96.91657 100 ASP A N 1
ATOM 777 C CA . ASP A 1 120 ? -29.04463 -86.39347 11.68551 1.000 109.89774 100 ASP A CA 1
ATOM 778 C C . ASP A 1 120 ? -28.80373 -87.90291 11.81497 1.000 105.90830 100 ASP A C 1
ATOM 779 O O . ASP A 1 120 ? -28.21324 -88.35332 12.80564 1.000 111.46776 100 ASP A O 1
ATOM 784 N N . ASP A 1 121 ? -29.29848 -88.70953 10.87034 1.000 92.08563 101 ASP A N 1
ATOM 785 C CA . ASP A 1 121 ? -29.15916 -90.16137 10.96084 1.000 97.81763 101 ASP A CA 1
ATOM 786 C C . ASP A 1 121 ? -28.30052 -90.74357 9.84381 1.000 94.92796 101 ASP A C 1
ATOM 787 O O . ASP A 1 121 ? -27.93879 -91.92681 9.90068 1.000 106.54937 101 ASP A O 1
ATOM 792 N N . GLN A 1 122 ? -27.94783 -89.93572 8.85071 1.000 72.70477 102 GLN A N 1
ATOM 793 C CA . GLN A 1 122 ? -27.11555 -90.26341 7.70616 1.000 71.00585 102 GLN A CA 1
ATOM 794 C C . GLN A 1 122 ? -27.76243 -91.26943 6.77060 1.000 83.84752 102 GLN A C 1
ATOM 795 O O . GLN A 1 122 ? -27.19096 -91.52559 5.68285 1.000 88.03725 102 GLN A O 1
ATOM 801 N N . ARG A 1 123 ? -28.95575 -91.78609 7.10219 1.000 80.63228 103 ARG A N 1
ATOM 802 C CA . ARG A 1 123 ? -29.67270 -92.68942 6.20962 1.000 73.76384 103 ARG A CA 1
ATOM 803 C C . ARG A 1 123 ? -30.03561 -92.01002 4.89887 1.000 74.83497 103 ARG A C 1
ATOM 804 O O . ARG A 1 123 ? -30.28787 -90.80317 4.83650 1.000 112.65855 103 ARG A O 1
ATOM 812 N N . LEU A 1 124 ? -30.07556 -92.79977 3.84077 1.000 83.77259 104 LEU A N 1
ATOM 813 C CA . LEU A 1 124 ? -30.50720 -92.29850 2.54458 1.000 94.97553 104 LEU A CA 1
ATOM 814 C C . LEU A 1 124 ? -32.03848 -92.41843 2.43874 1.000 106.26589 104 LEU A C 1
ATOM 815 O O . LEU A 1 124 ? -32.60245 -93.52367 2.51796 1.000 90.24354 104 LEU A O 1
ATOM 820 N N . HIS A 1 125 ? -32.71103 -91.27950 2.29782 1.000 93.60524 105 HIS A N 1
ATOM 821 C CA . HIS A 1 125 ? -34.16066 -91.20755 2.20428 1.000 95.74910 105 HIS A CA 1
ATOM 822 C C . HIS A 1 125 ? -34.60454 -90.87106 0.78497 1.000 99.21183 105 HIS A C 1
ATOM 823 O O . HIS A 1 125 ? -33.86554 -90.23737 0.02628 1.000 92.49044 105 HIS A O 1
ATOM 830 N N . ARG A 1 126 ? -35.83893 -91.28060 0.44685 1.000 97.61097 106 ARG A N 1
ATOM 831 C CA . ARG A 1 126 ? -36.46416 -91.02728 -0.84963 1.000 83.74204 106 ARG A CA 1
ATOM 832 C C . ARG A 1 126 ? -37.71449 -90.16615 -0.70819 1.000 104.45467 106 ARG A C 1
ATOM 833 O O . ARG A 1 126 ? -38.47773 -90.29996 0.25655 1.000 117.05093 106 ARG A O 1
ATOM 841 N N . LEU A 1 127 ? -37.95414 -89.33426 -1.72727 1.000 104.37037 107 LEU A N 1
ATOM 842 C CA . LEU A 1 127 ? -39.02577 -88.34225 -1.72746 1.000 108.51297 107 LEU A CA 1
ATOM 843 C C . LEU A 1 127 ? -39.67874 -88.26853 -3.09502 1.000 118.44485 107 LEU A C 1
ATOM 844 O O . LEU A 1 127 ? -38.98839 -88.03826 -4.09034 1.000 111.37025 107 LEU A O 1
ATOM 849 N N . ASP A 1 128 ? -41.00534 -88.40588 -3.14077 1.000 118.90428 108 ASP A N 1
ATOM 850 C CA . ASP A 1 128 ? -41.74044 -88.48879 -4.39792 1.000 117.24742 108 ASP A CA 1
ATOM 851 C C . ASP A 1 128 ? -42.61417 -87.25866 -4.57907 1.000 139.01576 108 ASP A C 1
ATOM 852 O O . ASP A 1 128 ? -43.41144 -86.93550 -3.69469 1.000 146.40825 108 ASP A O 1
ATOM 857 N N . GLU A 1 129 ? -42.45175 -86.55970 -5.70411 1.000 157.93138 109 GLU A N 1
ATOM 858 C CA . GLU A 1 129 ? -43.34058 -85.43705 -5.98487 1.000 175.03025 109 GLU A CA 1
ATOM 859 C C . GLU A 1 129 ? -44.76344 -85.95798 -6.03557 1.000 161.35175 109 GLU A C 1
ATOM 860 O O . GLU A 1 129 ? -45.08269 -86.82111 -6.85680 1.000 166.90692 109 GLU A O 1
ATOM 866 N N . GLY A 1 130 ? -45.58956 -85.49222 -5.10393 1.000 151.25008 110 GLY A N 1
ATOM 867 C CA . GLY A 1 130 ? -46.90331 -86.05924 -4.86665 1.000 155.53103 110 GLY A CA 1
ATOM 868 C C . GLY A 1 130 ? -47.06887 -86.61653 -3.47208 1.000 170.98369 110 GLY A C 1
ATOM 869 O O . GLY A 1 130 ? -48.19283 -86.97470 -3.07978 1.000 179.81349 110 GLY A O 1
ATOM 870 N N . ASP A 1 131 ? -45.98213 -86.67284 -2.70553 1.000 173.19776 111 ASP A N 1
ATOM 871 C CA . ASP A 1 131 ? -45.92244 -87.16868 -1.33824 1.000 165.57239 111 ASP A CA 1
ATOM 872 C C . ASP A 1 131 ? -44.92906 -86.28927 -0.59187 1.000 164.60497 111 ASP A C 1
ATOM 873 O O . ASP A 1 131 ? -43.75091 -86.20961 -0.97153 1.000 165.66048 111 ASP A O 1
ATOM 878 N N . PRO A 1 132 ? -45.37132 -85.60350 0.46407 1.000 165.11989 112 PRO A N 1
ATOM 879 C CA . PRO A 1 132 ? -44.47322 -84.71764 1.21503 1.000 169.97637 112 PRO A CA 1
ATOM 880 C C . PRO A 1 132 ? -43.60305 -85.41665 2.24587 1.000 159.14758 112 PRO A C 1
ATOM 881 O O . PRO A 1 132 ? -42.74009 -84.76006 2.83784 1.000 159.58634 112 PRO A O 1
ATOM 885 N N . LYS A 1 133 ? -43.78960 -86.71279 2.47216 1.000 143.17300 113 LYS A N 1
ATOM 886 C CA . LYS A 1 133 ? -43.07329 -87.41744 3.52708 1.000 126.94362 113 LYS A CA 1
ATOM 887 C C . LYS A 1 133 ? -41.98933 -88.29834 2.92454 1.000 119.56655 113 LYS A C 1
ATOM 888 O O . LYS A 1 133 ? -42.30630 -89.27306 2.22541 1.000 123.98503 113 LYS A O 1
ATOM 894 N N . PRO A 1 134 ? -40.71629 -88.00031 3.14665 1.000 117.42393 114 PRO A N 1
ATOM 895 C CA . PRO A 1 134 ? -39.65403 -88.89024 2.67592 1.000 115.59595 114 PRO A CA 1
ATOM 896 C C . PRO A 1 134 ? -39.49566 -90.10018 3.58241 1.000 110.16648 114 PRO A C 1
ATOM 897 O O . PRO A 1 134 ? -39.75482 -90.04610 4.78529 1.000 108.05554 114 PRO A O 1
ATOM 901 N N . TYR A 1 135 ? -39.03969 -91.19599 2.98814 1.000 107.13582 115 TYR A N 1
ATOM 902 C CA . TYR A 1 135 ? -38.90075 -92.47774 3.66184 1.000 107.76481 115 TYR A CA 1
ATOM 903 C C . TYR A 1 135 ? -37.53728 -93.10347 3.41574 1.000 106.95608 115 TYR A C 1
ATOM 904 O O . TYR A 1 135 ? -36.85941 -92.78009 2.43686 1.000 97.22593 115 TYR A O 1
ATOM 913 N N . PRO A 1 136 ? -37.08821 -93.95238 4.33444 1.000 109.55319 116 PRO A N 1
ATOM 914 C CA . PRO A 1 136 ? -35.74140 -94.52917 4.24128 1.000 107.25561 116 PRO A CA 1
ATOM 915 C C . PRO A 1 136 ? -35.59567 -95.64378 3.21832 1.000 109.80505 116 PRO A C 1
ATOM 916 O O . PRO A 1 136 ? -36.54000 -96.36531 2.89582 1.000 107.23941 116 PRO A O 1
ATOM 920 N N . LEU A 1 137 ? -34.35734 -95.79512 2.73952 1.000 113.93230 117 LEU A N 1
ATOM 921 C CA . LEU A 1 137 ? -33.97733 -96.90308 1.88188 1.000 101.20094 117 LEU A CA 1
ATOM 922 C C . LEU A 1 137 ? -32.85265 -97.74857 2.45311 1.000 101.52069 117 LEU A C 1
ATOM 923 O O . LEU A 1 137 ? -32.68809 -98.88888 2.01237 1.000 132.10529 117 LEU A O 1
ATOM 928 N N . THR A 1 138 ? -32.09528 -97.23280 3.41917 1.000 76.54496 118 THR A N 1
ATOM 929 C CA . THR A 1 138 ? -31.00459 -97.90066 4.10629 1.000 92.46215 118 THR A CA 1
ATOM 930 C C . THR A 1 138 ? -31.36211 -98.18317 5.56066 1.000 98.60249 118 THR A C 1
ATOM 931 O O . THR A 1 138 ? -32.28086 -97.57654 6.11974 1.000 99.28586 118 THR A O 1
ATOM 935 N N . PRO A 1 139 ? -30.68250 -99.13633 6.18994 1.000 99.70188 119 PRO A N 1
ATOM 936 C CA . PRO A 1 139 ? -31.00480 -99.50355 7.57927 1.000 98.54200 119 PRO A CA 1
ATOM 937 C C . PRO A 1 139 ? -30.54745 -98.43360 8.56886 1.000 94.94537 119 PRO A C 1
ATOM 938 O O . PRO A 1 139 ? -29.81596 -97.50076 8.22784 1.000 88.01119 119 PRO A O 1
ATOM 942 N N . LEU A 1 140 ? -30.97865 -98.59086 9.82560 1.000 102.11661 120 LEU A N 1
ATOM 943 C CA . LEU A 1 140 ? -30.39469 -97.80956 10.91881 1.000 107.65578 120 LEU A CA 1
ATOM 944 C C . LEU A 1 140 ? -28.98997 -98.29134 11.24070 1.000 118.01752 120 LEU A C 1
ATOM 945 O O . LEU A 1 140 ? -28.77032 -99.49705 11.39587 1.000 129.22236 120 LEU A O 1
ATOM 950 N N . PRO A 1 141 ? -28.03494 -97.38733 11.39695 1.000 116.80922 121 PRO A N 1
ATOM 951 C CA . PRO A 1 141 ? -26.66033 -97.80423 11.64758 1.000 117.51443 121 PRO A CA 1
ATOM 952 C C . PRO A 1 141 ? -26.49088 -98.36734 13.05273 1.000 117.74267 121 PRO A C 1
ATOM 953 O O . PRO A 1 141 ? -27.31862 -98.17344 13.94405 1.000 116.83385 121 PRO A O 1
ATOM 957 N N . ALA A 1 142 ? -25.37642 -99.07752 13.23434 1.000 125.11617 122 ALA A N 1
ATOM 958 C CA . ALA A 1 142 ? -25.04341 -99.65335 14.53366 1.000 132.47554 122 ALA A CA 1
ATOM 959 C C . ALA A 1 142 ? -24.66042 -98.55479 15.51422 1.000 119.57921 122 ALA A C 1
ATOM 960 O O . ALA A 1 142 ? -25.16039 -98.51152 16.64323 1.000 124.58851 122 ALA A O 1
ATOM 962 N N . VAL A 1 143 ? -23.72126 -97.70107 15.11995 1.000 115.54984 123 VAL A N 1
ATOM 963 C CA . VAL A 1 143 ? -23.39442 -96.47141 15.84035 1.000 125.78832 123 VAL A CA 1
ATOM 964 C C . VAL A 1 143 ? -24.18052 -95.35608 15.15303 1.000 122.11865 123 VAL A C 1
ATOM 965 O O . VAL A 1 143 ? -24.56785 -95.51197 13.98652 1.000 116.50127 123 VAL A O 1
ATOM 969 N N . PRO A 1 144 ? -24.39302 -94.20215 15.80453 1.000 114.69408 124 PRO A N 1
ATOM 970 C CA . PRO A 1 144 ? -25.33959 -93.19264 15.29189 1.000 123.75493 124 PRO A CA 1
ATOM 971 C C . PRO A 1 144 ? -25.29220 -92.81928 13.80897 1.000 137.48153 124 PRO A C 1
ATOM 972 O O . PRO A 1 144 ? -26.33445 -92.91731 13.14164 1.000 156.77228 124 PRO A O 1
ATOM 976 N N . ALA A 1 145 ? -24.16584 -92.37116 13.26006 1.000 97.70975 125 ALA A N 1
ATOM 977 C CA . ALA A 1 145 ? -24.14812 -92.05262 11.83317 1.000 84.71874 125 ALA A CA 1
ATOM 978 C C . ALA A 1 145 ? -23.20860 -92.97806 11.08370 1.000 91.64794 125 ALA A C 1
ATOM 979 O O . ALA A 1 145 ? -22.61462 -92.57962 10.07947 1.000 100.50705 125 ALA A O 1
ATOM 981 N N . GLY A 1 146 ? -23.10446 -94.22833 11.54661 1.000 76.17544 126 GLY A N 1
ATOM 982 C CA . GLY A 1 146 ? -22.08428 -95.17819 11.09562 1.000 80.01433 126 GLY A CA 1
ATOM 983 C C . GLY A 1 146 ? -22.24508 -95.72684 9.69208 1.000 87.70053 126 GLY A C 1
ATOM 984 O O . GLY A 1 146 ? -21.38695 -96.50063 9.25777 1.000 102.98436 126 GLY A O 1
ATOM 985 N N . LEU A 1 147 ? -23.34049 -95.42212 9.01342 1.000 82.28661 127 LEU A N 1
ATOM 986 C CA . LEU A 1 147 ? -23.49672 -95.68995 7.59342 1.000 73.39375 127 LEU A CA 1
ATOM 987 C C . LEU A 1 147 ? -23.77268 -94.37169 6.88723 1.000 81.00574 127 LEU A C 1
ATOM 988 O O . LEU A 1 147 ? -24.66928 -93.62531 7.30147 1.000 105.54602 127 LEU A O 1
ATOM 993 N N . ARG A 1 148 ? -22.99294 -94.07445 5.84491 1.000 69.39814 128 ARG A N 1
ATOM 994 C CA . ARG A 1 148 ? -23.08168 -92.79470 5.14281 1.000 75.40730 128 ARG A CA 1
ATOM 995 C C . ARG A 1 148 ? -22.95268 -93.01771 3.63984 1.000 79.10158 128 ARG A C 1
ATOM 996 O O . ARG A 1 148 ? -22.28013 -93.95553 3.20379 1.000 86.94121 128 ARG A O 1
ATOM 1004 N N . TYR A 1 149 ? -23.60885 -92.17009 2.84565 1.000 78.57368 129 TYR A N 1
ATOM 1005 C CA . TYR A 1 149 ? -23.70777 -92.40241 1.40761 1.000 74.10353 129 TYR A CA 1
ATOM 1006 C C . TYR A 1 149 ? -23.38332 -91.11743 0.65516 1.000 74.69760 129 TYR A C 1
ATOM 1007 O O . TYR A 1 149 ? -23.64327 -90.01815 1.14413 1.000 84.07426 129 TYR A O 1
ATOM 1016 N N . ALA A 1 150 ? -22.79095 -91.26113 -0.53145 1.000 81.87578 130 ALA A N 1
ATOM 1017 C CA . ALA A 1 150 ? -22.38393 -90.08837 -1.29771 1.000 79.13831 130 ALA A CA 1
ATOM 1018 C C . ALA A 1 150 ? -22.11436 -90.44381 -2.75602 1.000 88.47851 130 ALA A C 1
ATOM 1019 O O . ALA A 1 150 ? -21.98791 -91.60942 -3.12801 1.000 98.70006 130 ALA A O 1
ATOM 1021 N N . ASP A 1 151 ? -22.04906 -89.39799 -3.58410 1.000 103.08651 131 ASP A N 1
ATOM 1022 C CA . ASP A 1 151 ? -21.66096 -89.50402 -4.99551 1.000 99.13963 131 ASP A CA 1
ATOM 1023 C C . ASP A 1 151 ? -22.60617 -90.43970 -5.77534 1.000 86.50498 131 ASP A C 1
ATOM 1024 O O . ASP A 1 151 ? -22.17278 -91.23211 -6.61231 1.000 91.89429 131 ASP A O 1
ATOM 1029 N N . TYR A 1 152 ? -23.91846 -90.29493 -5.52632 1.000 76.16876 132 TYR A N 1
ATOM 1030 C CA . TYR A 1 152 ? -24.96534 -91.22088 -5.98264 1.000 82.69666 132 TYR A CA 1
ATOM 1031 C C . TYR A 1 152 ? -25.08948 -91.28751 -7.51522 1.000 90.38417 132 TYR A C 1
ATOM 1032 O O . TYR A 1 152 ? -25.12688 -90.26639 -8.19925 1.000 84.71425 132 TYR A O 1
ATOM 1041 N N . VAL A 1 153 ? -25.29520 -92.48182 -8.06293 1.000 95.41821 133 VAL A N 1
ATOM 1042 C CA . VAL A 1 153 ? -25.58838 -92.59434 -9.48941 1.000 82.52161 133 VAL A CA 1
ATOM 1043 C C . VAL A 1 153 ? -26.70020 -93.61076 -9.69214 1.000 88.13978 133 VAL A C 1
ATOM 1044 O O . VAL A 1 153 ? -26.86999 -94.55024 -8.90877 1.000 95.39481 133 VAL A O 1
ATOM 1048 N N . LEU A 1 154 ? -27.47337 -93.40569 -10.74857 1.000 83.25937 134 LEU A N 1
ATOM 1049 C CA . LEU A 1 154 ? -28.59245 -94.27949 -11.04038 1.000 84.04982 134 LEU A CA 1
ATOM 1050 C C . LEU A 1 154 ? -28.03700 -95.42222 -11.86418 1.000 75.74864 134 LEU A C 1
ATOM 1051 O O . LEU A 1 154 ? -27.26821 -95.20156 -12.80663 1.000 89.71800 134 LEU A O 1
ATOM 1056 N N . SER A 1 155 ? -28.39970 -96.63801 -11.49028 1.000 92.41906 135 SER A N 1
ATOM 1057 C CA . SER A 1 155 ? -27.83251 -97.80036 -12.14139 1.000 96.33059 135 SER A CA 1
ATOM 1058 C C . SER A 1 155 ? -28.32416 -97.89085 -13.57767 1.000 92.11307 135 SER A C 1
ATOM 1059 O O . SER A 1 155 ? -29.35163 -97.31275 -13.93340 1.000 92.34567 135 SER A O 1
ATOM 1062 N N . PRO A 1 156 ? -27.58812 -98.59480 -14.43391 1.000 101.36208 136 PRO A N 1
ATOM 1063 C CA . PRO A 1 156 ? -27.95399 -98.62329 -15.85850 1.000 115.48383 136 PRO A CA 1
ATOM 1064 C C . PRO A 1 156 ? -29.37751 -99.10912 -16.15366 1.000 122.86020 136 PRO A C 1
ATOM 1065 O O . PRO A 1 156 ? -29.88005 -98.83567 -17.25183 1.000 138.34122 136 PRO A O 1
ATOM 1069 N N . ASP A 1 157 ? -30.05754 -99.78599 -15.22233 1.000 116.30154 137 ASP A N 1
ATOM 1070 C CA . ASP A 1 157 ? -31.43729 -100.21988 -15.43886 1.000 116.81176 137 ASP A CA 1
ATOM 1071 C C . ASP A 1 157 ? -32.41100 -99.62234 -14.42428 1.000 118.92079 137 ASP A C 1
ATOM 1072 O O . ASP A 1 157 ? -33.45117 -100.21625 -14.14995 1.000 127.10827 137 ASP A O 1
ATOM 1077 N N . GLY A 1 158 ? -32.10633 -98.45239 -13.86608 1.000 111.06395 138 GLY A N 1
ATOM 1078 C CA . GLY A 1 158 ? -32.92929 -98.01144 -12.74179 1.000 100.18927 138 GLY A CA 1
ATOM 1079 C C . GLY A 1 158 ? -32.75705 -98.98324 -11.58452 1.000 115.04760 138 GLY A C 1
ATOM 1080 O O . GLY A 1 158 ? -31.74896 -99.67436 -11.44968 1.000 151.96231 138 GLY A O 1
ATOM 1081 N N . THR A 1 159 ? -33.76739 -99.02369 -10.73284 1.000 108.38063 139 THR A N 1
ATOM 1082 C CA . THR A 1 159 ? -33.93406 -100.04876 -9.70419 1.000 101.66675 139 THR A CA 1
ATOM 1083 C C . THR A 1 159 ? -32.73536 -100.19592 -8.78605 1.000 99.27111 139 THR A C 1
ATOM 1084 O O . THR A 1 159 ? -32.67028 -101.15944 -8.02721 1.000 131.49985 139 THR A O 1
ATOM 1088 N N . GLU A 1 160 ? -31.81048 -99.24637 -8.79873 1.000 90.72877 140 GLU A N 1
ATOM 1089 C CA . GLU A 1 160 ? -30.72669 -99.17925 -7.82754 1.000 88.54515 140 GLU A CA 1
ATOM 1090 C C . GLU A 1 160 ? -29.99348 -97.84699 -7.93870 1.000 92.61122 140 GLU A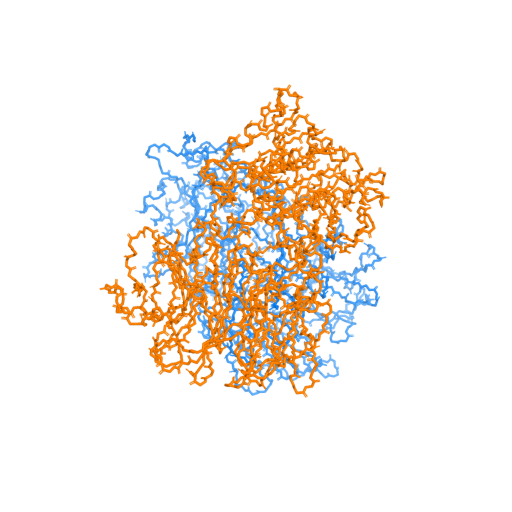 C 1
ATOM 1091 O O . GLU A 1 160 ? -29.81933 -97.29711 -9.03669 1.000 82.56816 140 GLU A O 1
ATOM 1097 N N . VAL A 1 161 ? -29.58833 -97.33237 -6.78888 1.000 78.46297 141 VAL A N 1
ATOM 1098 C CA . VAL A 1 161 ? -28.67057 -96.21309 -6.70898 1.000 78.98975 141 VAL A CA 1
ATOM 1099 C C . VAL A 1 161 ? -27.29683 -96.78119 -6.39716 1.000 86.82519 141 VAL A C 1
ATOM 1100 O O . VAL A 1 161 ? -27.13715 -97.54573 -5.44240 1.000 95.84567 141 VAL A O 1
ATOM 1104 N N . TRP A 1 162 ? -26.31903 -96.49426 -7.22604 1.000 79.23331 142 TRP A N 1
ATOM 1105 C CA . TRP A 1 162 ? -24.96151 -96.90247 -6.92393 1.000 80.53420 142 TRP A CA 1
ATOM 1106 C C . TRP A 1 162 ? -24.28622 -95.71512 -6.27505 1.000 92.35037 142 TRP A C 1
ATOM 1107 O O . TRP A 1 162 ? -24.45932 -94.58061 -6.72476 1.000 108.26159 142 TRP A O 1
ATOM 1118 N N . CYS A 1 163 ? -23.57445 -95.95795 -5.19011 1.000 82.90709 143 CYS A N 1
ATOM 1119 C CA . CYS A 1 163 ? -23.02214 -94.82582 -4.47039 1.000 80.10670 143 CYS A CA 1
ATOM 1120 C C . CYS A 1 163 ? -21.86164 -95.29998 -3.62018 1.000 80.96698 143 CYS A C 1
ATOM 1121 O O . CYS A 1 163 ? -21.63684 -96.50187 -3.46405 1.000 79.19567 143 CYS A O 1
ATOM 1124 N N . VAL A 1 164 ? -21.08986 -94.33065 -3.12025 1.000 74.43680 144 VAL A N 1
ATOM 1125 C CA . VAL A 1 164 ? -20.01752 -94.61018 -2.17947 1.000 72.39352 144 VAL A CA 1
ATOM 1126 C C . VAL A 1 164 ? -20.61967 -94.71713 -0.79550 1.000 79.23354 144 VAL A C 1
ATOM 1127 O O . VAL A 1 164 ? -21.44866 -93.88730 -0.40460 1.000 95.52372 144 VAL A O 1
ATOM 1131 N N . CYS A 1 165 ? -20.21046 -95.74904 -0.06131 1.000 78.62143 145 CYS A N 1
ATOM 1132 C CA . CYS A 1 165 ? -20.69546 -96.03172 1.27695 1.000 80.16981 145 CYS A CA 1
ATOM 1133 C C . CYS A 1 165 ? -19.52255 -96.00616 2.23443 1.000 84.80522 145 CYS A C 1
ATOM 1134 O O . CYS A 1 165 ? -18.45836 -96.58141 1.94375 1.000 87.31206 145 CYS A O 1
ATOM 1137 N N . GLU A 1 166 ? -19.72414 -95.32416 3.36216 1.000 72.55447 146 GLU A N 1
ATOM 1138 C CA . GLU A 1 166 ? -18.71148 -95.19830 4.39298 1.000 69.90347 146 GLU A CA 1
ATOM 1139 C C . GLU A 1 166 ? -19.32064 -95.82276 5.64007 1.000 86.82499 146 GLU A C 1
ATOM 1140 O O . GLU A 1 166 ? -20.45401 -95.48377 6.00398 1.000 96.13898 146 GLU A O 1
ATOM 1146 N N . GLY A 1 167 ? -18.60123 -96.76294 6.26388 1.000 87.12198 147 GLY A N 1
ATOM 1147 C CA . GLY A 1 167 ? -19.10832 -97.51640 7.39487 1.000 66.69644 147 GLY A CA 1
ATOM 1148 C C . GLY A 1 167 ? -18.21611 -97.37541 8.61448 1.000 86.98644 147 GLY A C 1
ATOM 1149 O O . GLY A 1 167 ? -17.01001 -97.63509 8.54712 1.000 100.00069 147 GLY A O 1
ATOM 1150 N N . HIS A 1 168 ? -18.80127 -96.94600 9.73159 1.000 78.29944 148 HIS A N 1
ATOM 1151 C CA . HIS A 1 168 ? -18.09639 -96.80820 11.00098 1.000 82.70395 148 HIS A CA 1
ATOM 1152 C C . HIS A 1 168 ? -18.28742 -98.07927 11.82408 1.000 93.70941 148 HIS A C 1
ATOM 1153 O O . HIS A 1 168 ? -19.42003 -98.44766 12.15841 1.000 102.13584 148 HIS A O 1
ATOM 1160 N N . ILE A 1 169 ? -17.18348 -98.75248 12.12497 1.000 74.97088 149 ILE A N 1
ATOM 1161 C CA . ILE A 1 169 ? -17.20931 -100.08052 12.72012 1.000 91.04652 149 ILE A CA 1
ATOM 1162 C C . ILE A 1 169 ? -17.32974 -99.93554 14.22525 1.000 99.08672 149 ILE A C 1
ATOM 1163 O O . ILE A 1 169 ? -16.51239 -99.25082 14.84860 1.000 89.95000 149 ILE A O 1
ATOM 1168 N N . ALA A 1 170 ? -18.30387 -100.61723 14.82553 1.000 99.99785 150 ALA A N 1
ATOM 1169 C CA . ALA A 1 170 ? -18.52076 -100.48169 16.26301 1.000 98.72471 150 ALA A CA 1
ATOM 1170 C C . ALA A 1 170 ? -17.67070 -101.46695 17.06776 1.000 113.14262 150 ALA A C 1
ATOM 1171 O O . ALA A 1 170 ? -17.52317 -102.64578 16.70937 1.000 102.08018 150 ALA A O 1
ATOM 1173 N N . ALA A 1 171 ? -17.10641 -100.97064 18.16346 1.000 99.10854 151 ALA A N 1
ATOM 1174 C CA . ALA A 1 171 ? -16.36451 -101.84458 19.04938 1.000 101.92585 151 ALA A CA 1
ATOM 1175 C C . ALA A 1 171 ? -17.29092 -102.93729 19.58284 1.000 119.65048 151 ALA A C 1
ATOM 1176 O O . ALA A 1 171 ? -18.50497 -102.73939 19.68877 1.000 137.48826 151 ALA A O 1
ATOM 1178 N N . PRO A 1 172 ? -16.75016 -104.10483 19.90353 1.000 115.69664 152 PRO A N 1
ATOM 1179 C CA . PRO A 1 172 ? -17.58436 -105.20871 20.35748 1.000 124.93776 152 PRO A CA 1
ATOM 1180 C C . PRO A 1 172 ? -18.10376 -104.97492 21.76229 1.000 142.72971 152 PRO A C 1
ATOM 1181 O O . PRO A 1 172 ? -17.53781 -104.17644 22.52841 1.000 148.11499 152 PRO A O 1
ATOM 1185 N N . PRO A 1 173 ? -19.20161 -105.65725 22.13151 1.000 147.51107 153 PRO A N 1
ATOM 1186 C CA . PRO A 1 173 ? -19.86850 -105.75722 23.44162 1.000 147.42272 153 PRO A CA 1
ATOM 1187 C C . PRO A 1 173 ? -18.99101 -106.33876 24.55554 1.000 151.41160 153 PRO A C 1
ATOM 1188 O O . PRO A 1 173 ? -19.42121 -106.35668 25.71588 1.000 157.25652 153 PRO A O 1
ATOM 1192 N N . GLU A 1 189 ? -23.77401 -96.77812 23.75337 1.000 179.48366 169 GLU A N 1
ATOM 1193 C CA . GLU A 1 189 ? -22.83333 -95.77320 23.27722 1.000 173.35509 169 GLU A CA 1
ATOM 1194 C C . GLU A 1 189 ? -21.65035 -96.44653 22.57898 1.000 167.56501 169 GLU A C 1
ATOM 1195 O O . GLU A 1 189 ? -20.51699 -96.32478 23.04108 1.000 169.04103 169 GLU A O 1
ATOM 1201 N N . PRO A 1 190 ? -21.90450 -97.15704 21.47909 1.000 162.55368 170 PRO A N 1
ATOM 1202 C CA . PRO A 1 190 ? -20.83185 -97.94419 20.83577 1.000 151.05815 170 PRO A CA 1
ATOM 1203 C C . PRO A 1 190 ? -19.67120 -97.07390 20.36693 1.000 148.51410 170 PRO A C 1
ATOM 1204 O O . PRO A 1 190 ? -19.84174 -96.17454 19.54034 1.000 158.51417 170 PRO A O 1
ATOM 1208 N N . ALA A 1 191 ? -18.47601 -97.36085 20.88688 1.000 132.94596 171 ALA A N 1
ATOM 1209 C CA . ALA A 1 191 ? -17.25846 -96.73568 20.37855 1.000 117.67710 171 ALA A CA 1
ATOM 1210 C C . ALA A 1 191 ? -16.97794 -97.16921 18.93787 1.000 116.39602 171 ALA A C 1
ATOM 1211 O O . ALA A 1 191 ? -17.46474 -98.19924 18.46413 1.000 117.31112 171 ALA A O 1
ATOM 1213 N N . VAL A 1 192 ? -16.17143 -96.37842 18.23113 1.000 114.78392 172 VAL A N 1
ATOM 1214 C CA . VAL A 1 192 ? -15.81713 -96.68112 16.84515 1.000 101.13544 172 VAL A CA 1
ATOM 1215 C C . VAL A 1 192 ? -14.33085 -96.98161 16.74769 1.000 105.40129 172 VAL A C 1
ATOM 1216 O O . VAL A 1 192 ? -13.49699 -96.20214 17.21950 1.000 126.87524 172 VAL A O 1
ATOM 1220 N N . THR A 1 193 ? -14.00573 -98.10578 16.11440 1.000 96.50390 173 THR A N 1
ATOM 1221 C CA . THR A 1 193 ? -12.64401 -98.59383 16.05693 1.000 98.43019 173 THR A CA 1
ATOM 1222 C C . THR A 1 193 ? -12.08561 -98.68167 14.64667 1.000 103.08182 173 THR A C 1
ATOM 1223 O O . THR A 1 193 ? -10.89281 -98.98008 14.50618 1.000 108.08205 173 THR A O 1
ATOM 1227 N N . GLY A 1 194 ? -12.89031 -98.42688 13.60813 1.000 94.38697 174 GLY A N 1
ATOM 1228 C CA . GLY A 1 194 ? -12.38044 -98.47689 12.24334 1.000 79.62508 174 GLY A CA 1
ATOM 1229 C C . GLY A 1 194 ? -13.39343 -97.96666 11.24516 1.000 81.00784 174 GLY A C 1
ATOM 1230 O O . GLY A 1 194 ? -14.55080 -97.70642 11.58663 1.000 101.04838 174 GLY A O 1
ATOM 1231 N N . ILE A 1 195 ? -12.93471 -97.83799 9.98823 1.000 77.17100 175 ILE A N 1
ATOM 1232 C CA . ILE A 1 195 ? -13.76367 -97.40992 8.85756 1.000 79.72742 175 ILE A CA 1
ATOM 1233 C C . ILE A 1 195 ? -13.65656 -98.42450 7.72330 1.000 89.79548 175 ILE A C 1
ATOM 1234 O O . ILE A 1 195 ? -12.55421 -98.85308 7.36823 1.000 89.65095 175 ILE A O 1
ATOM 1239 N N . ARG A 1 196 ? -14.80035 -98.77058 7.12897 1.000 98.13347 176 ARG A N 1
ATOM 1240 C CA . ARG A 1 196 ? -14.90727 -99.65552 5.96706 1.000 87.98384 176 ARG A CA 1
ATOM 1241 C C . ARG A 1 196 ? -15.63935 -98.90709 4.85702 1.000 82.08746 176 ARG A C 1
ATOM 1242 O O . ARG A 1 196 ? -16.78592 -98.49273 5.05000 1.000 88.89753 176 ARG A O 1
ATOM 1250 N N . ARG A 1 197 ? -14.99639 -98.72914 3.69508 1.000 76.33531 177 ARG A N 1
ATOM 1251 C CA . ARG A 1 197 ? -15.68064 -98.07687 2.57424 1.000 86.97105 177 ARG A CA 1
ATOM 1252 C C . ARG A 1 197 ? -15.86821 -99.03769 1.40617 1.000 88.57715 177 ARG A C 1
ATOM 1253 O O . ARG A 1 197 ? -15.14853 -100.03528 1.26746 1.000 97.69922 177 ARG A O 1
ATOM 1261 N N . ALA A 1 198 ? -16.86058 -98.72134 0.57143 1.000 74.51392 178 ALA A N 1
ATOM 1262 C CA . ALA A 1 198 ? -17.18381 -99.54356 -0.59739 1.000 62.71664 178 ALA A CA 1
ATOM 1263 C C . ALA A 1 198 ? -18.05440 -98.78633 -1.59761 1.000 91.44864 178 ALA A C 1
ATOM 1264 O O . ALA A 1 198 ? -18.72430 -97.80903 -1.25788 1.000 97.34378 178 ALA A O 1
ATOM 1266 N N . ILE A 1 199 ? -18.02707 -99.22755 -2.85264 1.000 99.20301 179 ILE A N 1
ATOM 1267 C CA . ILE A 1 199 ? -19.04645 -98.78665 -3.80059 1.000 98.65242 179 ILE A CA 1
ATOM 1268 C C . ILE A 1 199 ? -20.18027 -99.80320 -3.73548 1.000 107.31973 179 ILE A C 1
ATOM 1269 O O . ILE A 1 199 ? -19.96099 -101.01620 -3.84925 1.000 106.86863 179 ILE A O 1
ATOM 1274 N N . VAL A 1 200 ? -21.39870 -99.31284 -3.58273 1.000 98.75460 180 VAL A N 1
ATOM 1275 C CA . VAL A 1 200 ? -22.49820 -100.13111 -3.11652 1.000 89.67269 180 VAL A CA 1
ATOM 1276 C C . VAL A 1 200 ? -23.74782 -99.83310 -3.91831 1.000 98.79068 180 VAL A C 1
ATOM 1277 O O . VAL A 1 200 ? -23.89127 -98.76645 -4.51377 1.000 101.69425 180 VAL A O 1
ATOM 1281 N N . ALA A 1 201 ? -24.64894 -100.81347 -3.94014 1.000 96.37489 181 ALA A N 1
ATOM 1282 C CA . ALA A 1 201 ? -25.88982 -100.74896 -4.69584 1.000 94.67509 181 ALA A CA 1
ATOM 1283 C C . ALA A 1 201 ? -27.07383 -100.79571 -3.74203 1.000 110.87452 181 ALA A C 1
ATOM 1284 O O . ALA A 1 201 ? -27.25267 -101.78820 -3.02727 1.000 120.47151 181 ALA A O 1
ATOM 1286 N N . ILE A 1 202 ? -27.90561 -99.76162 -3.76703 1.000 107.35627 182 ILE A N 1
ATOM 1287 C CA . ILE A 1 202 ? -29.04972 -99.64127 -2.86655 1.000 103.28100 182 ILE A CA 1
ATOM 1288 C C . ILE A 1 202 ? -30.31852 -99.77652 -3.69845 1.000 96.60321 182 ILE A C 1
ATOM 1289 O O . ILE A 1 202 ? -30.51589 -98.99889 -4.64009 1.000 106.77751 182 ILE A O 1
ATOM 1294 N N . PRO A 1 203 ? -31.20863 -100.71015 -3.37353 1.000 87.48050 183 PRO A N 1
ATOM 1295 C CA . PRO A 1 203 ? -32.47355 -100.85022 -4.12527 1.000 95.03590 183 PRO A CA 1
ATOM 1296 C C . PRO A 1 203 ? -33.44094 -99.70416 -3.84279 1.000 108.96251 183 PRO A C 1
ATOM 1297 O O . PRO A 1 203 ? -33.64558 -99.32362 -2.68492 1.000 115.21087 183 PRO A O 1
ATOM 1301 N N . LEU A 1 204 ? -34.04479 -99.15751 -4.91744 1.000 107.46058 184 LEU A N 1
ATOM 1302 C CA . LEU A 1 204 ? -34.90340 -97.96664 -4.81811 1.000 101.45215 184 LEU A CA 1
ATOM 1303 C C . LEU A 1 204 ? -36.26249 -98.21115 -4.16191 1.000 122.01557 184 LEU A C 1
ATOM 1304 O O . LEU A 1 204 ? -37.04148 -97.25361 -4.06396 1.000 140.76468 184 LEU A O 1
ATOM 1309 N N . ASP A 1 205 ? -36.58239 -99.42633 -3.71969 1.000 124.71650 185 ASP A N 1
ATOM 1310 C CA . ASP A 1 205 ? -37.91368 -99.74445 -3.21502 1.000 134.54655 185 ASP A CA 1
ATOM 1311 C C . ASP A 1 205 ? -37.94630 -99.97083 -1.70575 1.000 138.28539 185 ASP A C 1
ATOM 1312 O O . ASP A 1 205 ? -38.87691 -100.59694 -1.19542 1.000 150.23399 185 ASP A O 1
ATOM 1317 N N . GLY A 1 206 ? -36.97980 -99.42829 -0.98061 1.000 138.46583 186 GLY A N 1
ATOM 1318 C CA . GLY A 1 206 ? -36.89637 -99.58530 0.45996 1.000 138.75032 186 GLY A CA 1
ATOM 1319 C C . GLY A 1 206 ? -36.80839 -100.99826 0.99108 1.000 131.03924 186 GLY A C 1
ATOM 1320 O O . GLY A 1 206 ? -37.12375 -101.22313 2.16159 1.000 132.00452 186 GLY A O 1
ATOM 1321 N N . ARG A 1 207 ? -36.33132 -101.95586 0.19538 1.000 124.75933 187 ARG A N 1
ATOM 1322 C CA . ARG A 1 207 ? -36.11349 -103.27265 0.77978 1.000 121.65137 187 ARG A CA 1
ATOM 1323 C C . ARG A 1 207 ? -34.95792 -103.27115 1.76181 1.000 123.81241 187 ARG A C 1
ATOM 1324 O O . ARG A 1 207 ? -34.83755 -104.20727 2.55690 1.000 138.19572 187 ARG A O 1
ATOM 1332 N N . ALA A 1 208 ? -34.12830 -102.23823 1.75350 1.000 110.94146 188 ALA A N 1
ATOM 1333 C CA . ALA A 1 208 ? -33.01813 -102.17011 2.68167 1.000 104.11399 188 ALA A CA 1
ATOM 1334 C C . ALA A 1 208 ? -33.29688 -101.27835 3.87835 1.000 107.62621 188 ALA A C 1
ATOM 1335 O O . ALA A 1 208 ? -32.41845 -101.12662 4.72807 1.000 113.20220 188 ALA A O 1
ATOM 1337 N N . ALA A 1 209 ? -34.49074 -100.68706 3.97227 1.000 99.94855 189 ALA A N 1
ATOM 1338 C CA . ALA A 1 209 ? -34.81821 -99.89514 5.15117 1.000 99.16937 189 ALA A CA 1
ATOM 1339 C C . ALA A 1 209 ? -34.58964 -100.69054 6.42897 1.000 111.23598 189 ALA A C 1
ATOM 1340 O O . ALA A 1 209 ? -34.18841 -100.13065 7.45923 1.000 116.22352 189 ALA A O 1
ATOM 1342 N N . GLU A 1 210 ? -34.87510 -101.98941 6.39420 1.000 120.57460 190 GLU A N 1
ATOM 1343 C CA . GLU A 1 210 ? -34.68505 -102.86214 7.54510 1.000 121.34450 190 GLU A CA 1
ATOM 1344 C C . GLU A 1 210 ? -33.98715 -104.16508 7.16274 1.000 125.95157 190 GLU A C 1
ATOM 1345 O O . GLU A 1 210 ? -34.29461 -105.23281 7.69771 1.000 136.20846 190 GLU A O 1
ATOM 1351 N N . ASP A 1 211 ? -33.03407 -104.10316 6.23459 1.000 124.00003 191 ASP A N 1
ATOM 1352 C CA . ASP A 1 211 ? -32.22342 -105.27294 5.89856 1.000 131.33148 191 ASP A CA 1
ATOM 1353 C C . ASP A 1 211 ? -30.94614 -104.81219 5.21767 1.000 135.33634 191 ASP A C 1
ATOM 1354 O O . ASP A 1 211 ? -30.98003 -104.45334 4.03760 1.000 156.50748 191 ASP A O 1
ATOM 1359 N N . ALA A 1 212 ? -29.82010 -104.87486 5.93062 1.000 128.86394 192 ALA A N 1
ATOM 1360 C CA . ALA A 1 212 ? -28.54872 -104.54200 5.29547 1.000 128.32813 192 ALA A CA 1
ATOM 1361 C C . ALA A 1 212 ? -28.13786 -105.59863 4.27661 1.000 134.38099 192 ALA A C 1
ATOM 1362 O O . ALA A 1 212 ? -27.25155 -105.34290 3.45152 1.000 132.49099 192 ALA A O 1
ATOM 1364 N N . GLY A 1 213 ? -28.76274 -106.77598 4.31635 1.000 133.77923 193 GLY A N 1
ATOM 1365 C CA . GLY A 1 213 ? -28.46264 -107.79508 3.34090 1.000 133.63672 193 GLY A CA 1
ATOM 1366 C C . GLY A 1 213 ? -29.04405 -107.52499 1.97869 1.000 139.53607 193 GLY A C 1
ATOM 1367 O O . GLY A 1 213 ? -28.85187 -108.33375 1.06489 1.000 160.33317 193 GLY A O 1
ATOM 1368 N N . ALA A 1 214 ? -29.74200 -106.39605 1.81808 1.000 126.88118 194 ALA A N 1
ATOM 1369 C CA . ALA A 1 214 ? -30.25480 -105.97750 0.52158 1.000 116.38737 194 ALA A CA 1
ATOM 1370 C C . ALA A 1 214 ? -29.30263 -105.02171 -0.15673 1.000 105.87069 194 ALA A C 1
ATOM 1371 O O . ALA A 1 214 ? -29.36593 -104.85171 -1.37682 1.000 99.79211 194 ALA A O 1
ATOM 1373 N N . ILE A 1 215 ? -28.38589 -104.46095 0.60728 1.000 103.04665 195 ILE A N 1
ATOM 1374 C CA . ILE A 1 215 ? -27.34222 -103.62058 0.05533 1.000 102.66458 195 ILE A CA 1
ATOM 1375 C C . ILE A 1 215 ? -26.22748 -104.53864 -0.41498 1.000 94.59699 195 ILE A C 1
ATOM 1376 O O . ILE A 1 215 ? -25.83565 -105.46630 0.30300 1.000 118.87711 195 ILE A O 1
ATOM 1381 N N . ARG A 1 216 ? -25.70775 -104.28411 -1.61567 1.000 79.34308 196 ARG A N 1
ATOM 1382 C CA . ARG A 1 216 ? -24.75065 -105.17940 -2.26293 1.000 92.51324 196 ARG A CA 1
ATOM 1383 C C . ARG A 1 216 ? -23.43245 -104.44335 -2.44113 1.000 93.47632 196 ARG A C 1
ATOM 1384 O O . ARG A 1 216 ? -23.41425 -103.33041 -2.98035 1.000 104.96364 196 ARG A O 1
ATOM 1392 N N . GLU A 1 217 ? -22.33120 -105.06650 -2.01751 1.000 82.21504 197 GLU A N 1
ATOM 1393 C CA . GLU A 1 217 ? -21.00562 -104.49792 -2.26039 1.000 98.04117 197 GLU A CA 1
ATOM 1394 C C . GLU A 1 217 ? -20.57662 -104.75974 -3.70323 1.000 95.20018 197 GLU A C 1
ATOM 1395 O O . GLU A 1 217 ? -20.35471 -105.91041 -4.09004 1.000 98.93620 197 GLU A O 1
ATOM 1401 N N . LEU A 1 218 ? -20.45275 -103.69684 -4.50647 1.000 83.77797 198 LEU A N 1
ATOM 1402 C CA . LEU A 1 218 ? -20.10841 -103.91961 -5.90157 1.000 86.95412 198 LEU A CA 1
ATOM 1403 C C . LEU A 1 218 ? -18.59877 -103.87533 -6.08062 1.000 92.37562 198 LEU A C 1
ATOM 1404 O O . LEU A 1 218 ? -18.01464 -104.72832 -6.75248 1.000 109.89148 198 LEU A O 1
ATOM 1409 N N . VAL A 1 219 ? -17.97895 -102.85798 -5.50029 1.000 79.36452 199 VAL A N 1
ATOM 1410 C CA . VAL A 1 219 ? -16.53970 -102.64652 -5.48718 1.000 79.58695 199 VAL A CA 1
ATOM 1411 C C . VAL A 1 219 ? -16.12400 -102.49677 -4.03105 1.000 86.14456 199 VAL A C 1
ATOM 1412 O O . VAL A 1 219 ? -16.69098 -101.66777 -3.30752 1.000 102.46224 199 VAL A O 1
ATOM 1416 N N . ALA A 1 220 ? -15.14297 -103.27452 -3.59485 1.000 83.07405 200 ALA A N 1
ATOM 1417 C CA . ALA A 1 220 ? -14.62911 -103.06368 -2.24548 1.000 76.87388 200 ALA A CA 1
ATOM 1418 C C . ALA A 1 220 ? -13.19821 -103.56236 -2.17502 1.000 79.48776 200 ALA A C 1
ATOM 1419 O O . ALA A 1 220 ? -12.79230 -104.43528 -2.94691 1.000 89.59153 200 ALA A O 1
ATOM 1421 N N . GLY A 1 221 ? -12.42900 -102.98195 -1.26115 1.000 78.86367 201 GLY A N 1
ATOM 1422 C CA . GLY A 1 221 ? -11.05868 -103.43222 -1.11003 1.000 98.25437 201 GLY A CA 1
ATOM 1423 C C . GLY A 1 221 ? -10.04186 -102.32640 -0.95910 1.000 92.28932 201 GLY A C 1
ATOM 1424 O O . GLY A 1 221 ? -8.93660 -102.54546 -0.46187 1.000 96.14006 201 GLY A O 1
ATOM 1425 N N . ALA A 1 222 ? -10.44570 -101.11292 -1.27061 1.000 79.21945 202 ALA A N 1
ATOM 1426 C CA . ALA A 1 222 ? -9.60027 -99.96849 -1.02970 1.000 71.01699 202 ALA A CA 1
ATOM 1427 C C . ALA A 1 222 ? -10.23979 -99.11902 0.05615 1.000 85.84622 202 ALA A C 1
ATOM 1428 O O . ALA A 1 222 ? -11.37707 -99.34525 0.48181 1.000 119.17853 202 ALA A O 1
ATOM 1430 N N . GLN A 1 223 ? -9.44253 -98.18784 0.55876 1.000 67.33237 203 GLN A N 1
ATOM 1431 C CA . GLN A 1 223 ? -9.86056 -97.31712 1.64076 1.000 69.06292 203 GLN A CA 1
ATOM 1432 C C . GLN A 1 223 ? -10.67915 -96.12865 1.17365 1.000 74.32264 203 GLN A C 1
ATOM 1433 O O . GLN A 1 223 ? -11.51697 -95.64459 1.94271 1.000 83.64713 203 GLN A O 1
ATOM 1439 N N . PHE A 1 224 ? -10.45813 -95.62611 -0.04255 1.000 60.37908 204 PHE A N 1
ATOM 1440 C CA . PHE A 1 224 ? -11.22943 -94.48242 -0.50554 1.000 69.67899 204 PHE A CA 1
ATOM 1441 C C . PHE A 1 224 ? -11.73353 -94.72749 -1.91282 1.000 73.90193 204 PHE A C 1
ATOM 1442 O O . PHE A 1 224 ? -10.96358 -95.15640 -2.78399 1.000 83.91935 204 PHE A O 1
ATOM 1450 N N . TYR A 1 225 ? -13.02353 -94.44264 -2.13107 1.000 77.04087 205 TYR A N 1
ATOM 1451 C CA . TYR A 1 225 ? -13.65031 -94.58124 -3.44273 1.000 73.63798 205 TYR A CA 1
ATOM 1452 C C . TYR A 1 225 ? -14.31105 -93.26265 -3.80859 1.000 77.73069 205 TYR A C 1
ATOM 1453 O O . TYR A 1 225 ? -14.68422 -92.48157 -2.93341 1.000 89.46197 205 TYR A O 1
ATOM 1462 N N . ALA A 1 226 ? -14.50778 -93.04689 -5.10745 1.000 78.51309 206 ALA A N 1
ATOM 1463 C CA . ALA A 1 226 ? -15.16975 -91.83518 -5.57928 1.000 77.94379 206 ALA A CA 1
ATOM 1464 C C . ALA A 1 226 ? -15.56449 -91.99488 -7.04339 1.000 83.28843 206 ALA A C 1
ATOM 1465 O O . ALA A 1 226 ? -15.05651 -92.86962 -7.75339 1.000 78.75038 206 ALA A O 1
ATOM 1467 N N . SER A 1 227 ? -16.48946 -91.13872 -7.47463 1.000 82.62569 207 SER A N 1
ATOM 1468 C CA . SER A 1 227 ? -16.90682 -91.02021 -8.87040 1.000 85.71684 207 SER A CA 1
ATOM 1469 C C . SER A 1 227 ? -17.22010 -92.35138 -9.56080 1.000 87.93410 207 SER A C 1
ATOM 1470 O O . SER A 1 227 ? -16.59776 -92.68893 -10.57163 1.000 101.37684 207 SER A O 1
ATOM 1473 N N . PRO A 1 228 ? -18.20791 -93.10758 -9.07254 1.000 82.90170 208 PRO A N 1
ATOM 1474 C CA . PRO A 1 228 ? -18.60457 -94.34246 -9.77536 1.000 77.00202 208 PRO A CA 1
ATOM 1475 C C . PRO A 1 228 ? -19.39617 -93.99300 -11.02360 1.000 84.91951 208 PRO A C 1
ATOM 1476 O O . PRO A 1 228 ? -20.30046 -93.15824 -10.97861 1.000 99.23568 208 PRO A O 1
ATOM 1480 N N . ALA A 1 229 ? -19.05745 -94.63404 -12.14092 1.000 91.83194 209 ALA A N 1
ATOM 1481 C CA . ALA A 1 229 ? -19.59967 -94.25223 -13.44464 1.000 97.37427 209 ALA A CA 1
ATOM 1482 C C . ALA A 1 229 ? -20.01371 -95.46472 -14.27429 1.000 96.20344 209 ALA A C 1
ATOM 1483 O O . ALA A 1 229 ? -19.16181 -96.12219 -14.89360 1.000 102.55728 209 ALA A O 1
ATOM 1485 N N . PRO A 1 230 ? -21.30645 -95.78764 -14.32454 1.000 88.81527 210 PRO A N 1
ATOM 1486 C CA . PRO A 1 230 ? -21.73566 -96.85735 -15.22725 1.000 84.28642 210 PRO A CA 1
ATOM 1487 C C . PRO A 1 230 ? -21.49469 -96.40778 -16.64945 1.000 94.12088 210 PRO A C 1
ATOM 1488 O O . PRO A 1 230 ? -21.62045 -95.22655 -16.97338 1.000 120.32198 210 PRO A O 1
ATOM 1492 N N . SER A 1 231 ? -21.15840 -97.35090 -17.50409 1.000 85.70891 211 SER A N 1
ATOM 1493 C CA . SER A 1 231 ? -20.89214 -97.01205 -18.89035 1.000 91.79994 211 SER A CA 1
ATOM 1494 C C . SER A 1 231 ? -22.19324 -97.02370 -19.65871 1.000 105.27066 211 SER A C 1
ATOM 1495 O O . SER A 1 231 ? -23.21532 -97.50347 -19.15732 1.000 111.43671 211 SER A O 1
ATOM 1498 N N . PRO A 1 232 ? -22.18252 -96.48046 -20.87921 1.000 107.24574 212 PRO A N 1
ATOM 1499 C CA . PRO A 1 232 ? -23.39360 -96.44880 -21.72906 1.000 108.00470 212 PRO A CA 1
ATOM 1500 C C . PRO A 1 232 ? -24.14845 -97.76009 -21.86279 1.000 126.57839 212 PRO A C 1
ATOM 1501 O O . PRO A 1 232 ? -25.33902 -97.82477 -21.53047 1.000 129.95515 212 PRO A O 1
ATOM 1505 N N . GLY A 1 233 ? -23.49406 -98.80680 -22.36592 1.000 132.21660 213 GLY A N 1
ATOM 1506 C CA . GLY A 1 233 ? -24.21576 -100.05568 -22.50004 1.000 125.19336 213 GLY A CA 1
ATOM 1507 C C . GLY A 1 233 ? -24.53840 -100.71893 -21.17716 1.000 118.03083 213 GLY A C 1
ATOM 1508 O O . GLY A 1 233 ? -25.42217 -101.57856 -21.12538 1.000 112.19978 213 GLY A O 1
ATOM 1509 N N . GLY A 1 234 ? -23.88059 -100.30354 -20.09778 1.000 123.30395 214 GLY A N 1
ATOM 1510 C CA . GLY A 1 234 ? -23.99093 -101.00526 -18.84090 1.000 117.47628 214 GLY A CA 1
ATOM 1511 C C . GLY A 1 234 ? -23.01149 -102.15317 -18.70038 1.000 107.73322 214 GLY A C 1
ATOM 1512 O O . GLY A 1 234 ? -22.99817 -102.81579 -17.65862 1.000 112.80328 214 GLY A O 1
ATOM 1513 N N . GLY A 1 235 ? -22.19353 -102.41034 -19.71530 1.000 98.82675 215 GLY A N 1
ATOM 1514 C CA . GLY A 1 235 ? -21.24906 -103.50109 -19.68242 1.000 97.63936 215 GLY A CA 1
ATOM 1515 C C . GLY A 1 235 ? -19.96123 -103.21030 -18.97354 1.000 92.67968 215 GLY A C 1
ATOM 1516 O O . GLY A 1 235 ? -19.07882 -104.07026 -18.88910 1.000 93.48368 215 GLY A O 1
ATOM 1517 N N . HIS A 1 236 ? -19.81404 -101.99452 -18.47621 1.000 86.30078 216 HIS A N 1
ATOM 1518 C CA . HIS A 1 236 ? -18.62622 -101.62580 -17.73756 1.000 73.59696 216 HIS A CA 1
ATOM 1519 C C . HIS A 1 236 ? -19.03494 -100.71197 -16.60171 1.000 82.84138 216 HIS A C 1
ATOM 1520 O O . HIS A 1 236 ? -20.14411 -100.16972 -16.57336 1.000 95.72236 216 HIS A O 1
ATOM 1527 N N . LEU A 1 237 ? -18.10914 -100.57619 -15.65883 1.000 79.16568 217 LEU A N 1
ATOM 1528 C CA . LEU A 1 237 ? -18.22250 -99.71870 -14.49259 1.000 71.78671 217 LEU A CA 1
ATOM 1529 C C . LEU A 1 237 ? -16.85142 -99.14836 -14.20800 1.000 79.47293 217 LEU A C 1
ATOM 1530 O O . LEU A 1 237 ? -15.84653 -99.84805 -14.34226 1.000 93.93866 217 LEU A O 1
ATOM 1535 N N . ALA A 1 238 ? -16.80359 -97.84629 -13.98609 1.000 71.61673 218 ALA A N 1
ATOM 1536 C CA . ALA A 1 238 ? -15.55958 -97.14718 -13.71305 1.000 72.40670 218 ALA A CA 1
ATOM 1537 C C . ALA A 1 238 ? -15.66864 -96.37057 -12.40985 1.000 84.19579 218 ALA A C 1
ATOM 1538 O O . ALA A 1 238 ? -16.75363 -95.94821 -12.00372 1.000 92.49447 218 ALA A O 1
ATOM 1540 N N . TRP A 1 239 ? -14.53583 -96.20762 -11.74644 1.000 78.04416 219 TRP A N 1
ATOM 1541 C CA . TRP A 1 239 ? -14.49469 -95.47977 -10.48945 1.000 72.97340 219 TRP A CA 1
ATOM 1542 C C . TRP A 1 239 ? -13.08418 -94.95342 -10.26125 1.000 88.46620 219 TRP A C 1
ATOM 1543 O O . TRP A 1 239 ? -12.16612 -95.20089 -11.05333 1.000 93.26262 219 TRP A O 1
ATOM 1554 N N . VAL A 1 240 ? -12.92350 -94.22902 -9.15258 1.000 72.85624 220 VAL A N 1
ATOM 1555 C CA . VAL A 1 240 ? -11.64077 -93.73677 -8.67959 1.000 60.47195 220 VAL A CA 1
ATOM 1556 C C . VAL A 1 240 ? -11.40147 -94.32734 -7.29824 1.000 81.38408 220 VAL A C 1
ATOM 1557 O O . VAL A 1 240 ? -12.27963 -94.25025 -6.42984 1.000 102.59436 220 VAL A O 1
ATOM 1561 N N . GLN A 1 241 ? -10.22097 -94.90307 -7.08046 1.000 69.95796 221 GLN A N 1
ATOM 1562 C CA . GLN A 1 241 ? -9.89850 -95.42794 -5.75680 1.000 68.42226 221 GLN A CA 1
ATOM 1563 C C . GLN A 1 241 ? -8.51100 -94.94977 -5.36726 1.000 65.81966 221 GLN A C 1
ATOM 1564 O O . GLN A 1 241 ? -7.69351 -94.60407 -6.23098 1.000 83.40936 221 GLN A O 1
ATOM 1570 N N . TRP A 1 242 ? -8.27301 -94.87064 -4.06100 1.000 64.69290 222 TRP A N 1
ATOM 1571 C CA . TRP A 1 242 ? -6.92960 -94.58604 -3.55937 1.000 74.72358 222 TRP A CA 1
ATOM 1572 C C . TRP A 1 242 ? -6.81739 -95.06140 -2.11640 1.000 79.34151 222 TRP A C 1
ATOM 1573 O O . TRP A 1 242 ? -7.81312 -95.43212 -1.47994 1.000 81.96133 222 TRP A O 1
ATOM 1584 N N . ASN A 1 243 ? -5.57267 -95.07879 -1.62372 1.000 65.41538 223 ASN A N 1
ATOM 1585 C CA . ASN A 1 243 ? -5.22702 -95.64354 -0.32104 1.000 60.19713 223 ASN A CA 1
ATOM 1586 C C . ASN A 1 243 ? -4.33685 -94.70837 0.51739 1.000 76.55154 223 ASN A C 1
ATOM 1587 O O . ASN A 1 243 ? -3.87195 -93.66374 0.05344 1.000 92.39295 223 ASN A O 1
ATOM 1592 N N . HIS A 1 244 ? -4.13059 -95.08122 1.79896 1.000 75.52964 224 HIS A N 1
ATOM 1593 C CA . HIS A 1 244 ? -4.23704 -94.05541 2.83198 1.000 91.03885 224 HIS A CA 1
ATOM 1594 C C . HIS A 1 244 ? -3.10488 -93.05794 2.85500 1.000 136.71508 224 HIS A C 1
ATOM 1595 O O . HIS A 1 244 ? -3.37738 -91.84866 2.97692 1.000 171.38255 224 HIS A O 1
ATOM 1602 N N . PRO A 1 245 ? -1.86357 -93.45808 2.80028 1.000 122.64909 225 PRO A N 1
ATOM 1603 C CA . PRO A 1 245 ? -0.76350 -92.48841 3.00367 1.000 106.54404 225 PRO A CA 1
ATOM 1604 C C . PRO A 1 245 ? -0.91138 -91.31429 2.04168 1.000 109.17848 225 PRO A C 1
ATOM 1605 O O . PRO A 1 245 ? -0.33476 -90.24560 2.26239 1.000 112.42327 225 PRO A O 1
ATOM 1609 N N . ARG A 1 246 ? -1.74396 -91.48692 1.00708 1.000 89.80972 226 ARG A N 1
ATOM 1610 C CA . ARG A 1 246 ? -1.94007 -90.50357 -0.03930 1.000 84.43901 226 ARG A CA 1
ATOM 1611 C C . ARG A 1 246 ? -3.28593 -89.82162 0.12593 1.000 89.35552 226 ARG A C 1
ATOM 1612 O O . ARG A 1 246 ? -4.18704 -90.32265 0.79655 1.000 98.62623 226 ARG A O 1
ATOM 1620 N N . MET A 1 247 ? -3.39610 -88.66492 -0.50835 1.000 77.23387 227 MET A N 1
ATOM 1621 C CA . MET A 1 247 ? -4.61869 -87.93571 -0.72329 1.000 79.31754 227 MET A CA 1
ATOM 1622 C C . MET A 1 247 ? -4.98898 -88.01879 -2.19588 1.000 83.65466 227 MET A C 1
ATOM 1623 O O . MET A 1 247 ? -4.13533 -88.28967 -3.04891 1.000 86.27856 227 MET A O 1
ATOM 1628 N N . PRO A 1 248 ? -6.25136 -87.77250 -2.53904 1.000 79.65959 228 PRO A N 1
ATOM 1629 C CA . PRO A 1 248 ? -6.66936 -87.97375 -3.93130 1.000 80.76704 228 PRO A CA 1
ATOM 1630 C C . PRO A 1 248 ? -5.94108 -87.05572 -4.91668 1.000 84.82878 228 PRO A C 1
ATOM 1631 O O . PRO A 1 248 ? -5.86037 -87.39021 -6.10584 1.000 86.61936 228 PRO A O 1
ATOM 1635 N N . TRP A 1 249 ? -5.37323 -85.93801 -4.45681 1.000 75.94121 229 TRP A N 1
ATOM 1636 C CA . TRP A 1 249 ? -4.55842 -85.07155 -5.30048 1.000 80.78829 229 TRP A CA 1
ATOM 1637 C C . TRP A 1 249 ? -3.08731 -85.43825 -5.30559 1.000 91.90578 229 TRP A C 1
ATOM 1638 O O . TRP A 1 249 ? -2.30250 -84.77577 -5.99776 1.000 100.73667 229 TRP A O 1
ATOM 1649 N N . ASP A 1 250 ? -2.69199 -86.44095 -4.52703 1.000 95.39379 230 ASP A N 1
ATOM 1650 C CA . ASP A 1 250 ? -1.33278 -86.95933 -4.58467 1.000 89.62845 230 ASP A CA 1
ATOM 1651 C C . ASP A 1 250 ? -1.22912 -88.00270 -5.67647 1.000 91.24544 230 ASP A C 1
ATOM 1652 O O . ASP A 1 250 ? -0.40516 -87.87897 -6.58495 1.000 94.83869 230 ASP A O 1
ATOM 1657 N N . GLY A 1 251 ? -2.05798 -89.03510 -5.58212 1.000 91.14279 231 GLY A N 1
ATOM 1658 C CA . GLY A 1 251 ? -2.10074 -90.10237 -6.55648 1.000 87.01088 231 GLY A CA 1
ATOM 1659 C C . GLY A 1 251 ? -3.37038 -90.91691 -6.43271 1.000 81.92845 231 GLY A C 1
ATOM 1660 O O . GLY A 1 251 ? -3.76756 -91.28066 -5.32728 1.000 85.08721 231 GLY A O 1
ATOM 1661 N N . THR A 1 252 ? -4.01590 -91.21716 -7.55409 1.000 95.00387 232 THR A N 1
ATOM 1662 C CA . THR A 1 252 ? -5.24759 -91.99350 -7.56493 1.000 83.99300 232 THR A CA 1
ATOM 1663 C C . THR A 1 252 ? -5.20303 -93.01593 -8.69311 1.000 91.96362 232 THR A C 1
ATOM 1664 O O . THR A 1 252 ? -4.28581 -93.03584 -9.51798 1.000 103.28283 232 THR A O 1
ATOM 1668 N N . GLU A 1 253 ? -6.19573 -93.89413 -8.71317 1.000 93.84882 233 GLU A N 1
ATOM 1669 C CA . GLU A 1 253 ? -6.35251 -94.83184 -9.81752 1.000 88.63828 233 GLU A CA 1
ATOM 1670 C C . GLU A 1 253 ? -7.77611 -94.75710 -10.33015 1.000 86.03093 233 GLU A C 1
ATOM 1671 O O . GLU A 1 253 ? -8.72902 -94.82643 -9.54498 1.000 93.35629 233 GLU A O 1
ATOM 1677 N N . VAL A 1 254 ? -7.91131 -94.61160 -11.64325 1.000 64.54068 234 VAL A N 1
ATOM 1678 C CA . VAL A 1 254 ? -9.19003 -94.75840 -12.32612 1.000 71.05156 234 VAL A CA 1
ATOM 1679 C C . VAL A 1 254 ? -9.25495 -96.19996 -12.80634 1.000 77.00124 234 VAL A C 1
ATOM 1680 O O . VAL A 1 254 ? -8.56080 -96.58956 -13.75580 1.000 84.99848 234 VAL A O 1
ATOM 1684 N N . ARG A 1 255 ? -10.10411 -96.98866 -12.16161 1.000 78.10575 235 ARG A N 1
ATOM 1685 C CA . ARG A 1 255 ? -10.24892 -98.39254 -12.51134 1.000 86.77394 235 ARG A CA 1
ATOM 1686 C C . ARG A 1 255 ? -11.53864 -98.55481 -13.30734 1.000 90.61920 235 ARG A C 1
ATOM 1687 O O . ARG A 1 255 ? -12.54841 -97.91619 -13.00049 1.000 104.62183 235 ARG A O 1
ATOM 1695 N N . VAL A 1 256 ? -11.51141 -99.39965 -14.33158 1.000 76.37313 236 VAL A N 1
ATOM 1696 C CA . VAL A 1 256 ? -12.73758 -99.80097 -15.00934 1.000 84.72240 236 VAL A CA 1
ATOM 1697 C C . VAL A 1 256 ? -12.75591 -101.31901 -15.08000 1.000 90.64632 236 VAL A C 1
ATOM 1698 O O . VAL A 1 256 ? -11.73017 -101.96158 -15.34213 1.000 81.44054 236 VAL A O 1
ATOM 1702 N N . ALA A 1 257 ? -13.92733 -101.88839 -14.86420 1.000 89.16190 237 ALA A N 1
ATOM 1703 C CA . ALA A 1 257 ? -14.10812 -103.32280 -14.95551 1.000 88.70985 237 ALA A CA 1
ATOM 1704 C C . ALA A 1 257 ? -15.36515 -103.62917 -15.75549 1.000 90.11269 237 ALA A C 1
ATOM 1705 O O . ALA A 1 257 ? -16.27102 -102.80217 -15.89019 1.000 97.35342 237 ALA A O 1
ATOM 1707 N N . ALA A 1 258 ? -15.38247 -104.81830 -16.33720 1.000 94.96606 238 ALA A N 1
ATOM 1708 C CA . ALA A 1 258 ? -16.57646 -105.27858 -17.01129 1.000 82.57496 238 ALA A CA 1
ATOM 1709 C C . ALA A 1 258 ? -17.60571 -105.70295 -15.97557 1.000 84.07425 238 ALA A C 1
ATOM 1710 O O . ALA A 1 258 ? -17.28452 -106.00524 -14.82300 1.000 90.73170 238 ALA A O 1
ATOM 1712 N N . VAL A 1 259 ? -18.85843 -105.69648 -16.38065 1.000 79.70879 239 VAL A N 1
ATOM 1713 C CA . VAL A 1 259 ? -19.93046 -106.16828 -15.52206 1.000 76.36312 239 VAL A CA 1
ATOM 1714 C C . VAL A 1 259 ? -20.51443 -107.41752 -16.16469 1.000 88.34246 239 VAL A C 1
ATOM 1715 O O . VAL A 1 259 ? -20.99799 -107.37222 -17.30256 1.000 101.99689 239 VAL A O 1
ATOM 1719 N N . GLU A 1 260 ? -20.37234 -108.55742 -15.49240 1.000 94.44378 240 GLU A N 1
ATOM 1720 C CA . GLU A 1 260 ? -20.96469 -109.80640 -15.96797 1.000 96.48430 240 GLU A CA 1
ATOM 1721 C C . GLU A 1 260 ? -21.75405 -110.44592 -14.83897 1.000 102.63994 240 GLU A C 1
ATOM 1722 O O . GLU A 1 260 ? -21.29990 -110.47993 -13.69116 1.000 117.10831 240 GLU A O 1
ATOM 1728 N N . ASP A 1 261 ? -22.94335 -110.93953 -15.17169 1.000 101.17984 241 ASP A N 1
ATOM 1729 C CA . ASP A 1 261 ? -23.82534 -111.56604 -14.19231 1.000 108.14028 241 ASP A CA 1
ATOM 1730 C C . ASP A 1 261 ? -23.93620 -110.68579 -12.95185 1.000 106.50987 241 ASP A C 1
ATOM 1731 O O . ASP A 1 261 ? -24.05188 -111.18315 -11.82645 1.000 114.09467 241 ASP A O 1
ATOM 1736 N N . GLY A 1 262 ? -23.85465 -109.36428 -13.16307 1.000 83.82750 242 GLY A N 1
ATOM 1737 C CA . GLY A 1 262 ? -24.13484 -108.37630 -12.14480 1.000 78.58570 242 GLY A CA 1
ATOM 1738 C C . GLY A 1 262 ? -23.01722 -108.10641 -11.17413 1.000 103.68226 242 GLY A C 1
ATOM 1739 O O . GLY A 1 262 ? -23.21549 -107.33104 -10.22358 1.000 125.16864 242 GLY A O 1
ATOM 1740 N N . ARG A 1 263 ? -21.86516 -108.73160 -11.36566 1.000 97.76342 243 ARG A N 1
ATOM 1741 C CA . ARG A 1 263 ? -20.68247 -108.49715 -10.56042 1.000 88.04571 243 ARG A CA 1
ATOM 1742 C C . ARG A 1 263 ? -19.59794 -107.90737 -11.44736 1.000 95.39671 243 ARG A C 1
ATOM 1743 O O . ARG A 1 263 ? -19.71582 -107.86018 -12.68072 1.000 90.95086 243 ARG A O 1
ATOM 1751 N N . THR A 1 264 ? -18.49399 -107.54796 -10.80888 1.000 98.59108 244 THR A N 1
ATOM 1752 C CA . THR A 1 264 ? -17.37774 -106.93770 -11.49931 1.000 79.24639 244 THR A CA 1
ATOM 1753 C C . THR A 1 264 ? -16.39566 -108.01977 -11.97411 1.000 86.78952 244 THR A C 1
ATOM 1754 O O . THR A 1 264 ? -16.20729 -109.04930 -11.32618 1.000 97.90931 244 THR A O 1
ATOM 1758 N N . VAL A 1 265 ? -15.74706 -107.77405 -13.10771 1.000 77.53367 245 VAL A N 1
ATOM 1759 C CA . VAL A 1 265 ? -14.83073 -108.75746 -13.66548 1.000 81.58823 245 VAL A CA 1
ATOM 1760 C C . VAL A 1 265 ? -13.72628 -108.02082 -14.39861 1.000 87.59169 245 VAL A C 1
ATOM 1761 O O . VAL A 1 265 ? -13.93921 -106.92927 -14.92930 1.000 95.24878 245 VAL A O 1
ATOM 1765 N N . ALA A 1 266 ? -12.52838 -108.60298 -14.38038 1.000 86.05273 246 ALA A N 1
ATOM 1766 C CA . ALA A 1 266 ? -11.39870 -108.12496 -15.16735 1.000 83.96555 246 ALA A CA 1
ATOM 1767 C C . ALA A 1 266 ? -11.16013 -106.62993 -14.93388 1.000 91.00221 246 ALA A C 1
ATOM 1768 O O . ALA A 1 266 ? -11.16047 -105.84441 -15.87822 1.000 90.64922 246 ALA A O 1
ATOM 1770 N N . PRO A 1 267 ? -10.93199 -106.22605 -13.68539 1.000 89.26956 247 PRO A N 1
ATOM 1771 C CA . PRO A 1 267 ? -10.65322 -104.81898 -13.42048 1.000 76.15446 247 PRO A CA 1
ATOM 1772 C C . PRO A 1 267 ? -9.26318 -104.45823 -13.88834 1.000 77.78973 247 PRO A C 1
ATOM 1773 O O . PRO A 1 267 ? -8.38818 -105.31030 -14.04434 1.000 95.97365 247 PRO A O 1
ATOM 1777 N N . ARG A 1 268 ? -9.07903 -103.16743 -14.13275 1.000 73.52694 248 ARG A N 1
ATOM 1778 C CA . ARG A 1 268 ? -7.88827 -102.68652 -14.81054 1.000 77.43744 248 ARG A CA 1
ATOM 1779 C C . ARG A 1 268 ? -7.71337 -101.21400 -14.49280 1.000 88.10829 248 ARG A C 1
ATOM 1780 O O . ARG A 1 268 ? -8.69603 -100.49231 -14.29689 1.000 93.53121 248 ARG A O 1
ATOM 1788 N N . THR A 1 269 ? -6.46286 -100.76844 -14.42971 1.000 81.43957 249 THR A N 1
ATOM 1789 C CA . THR A 1 269 ? -6.22180 -99.34043 -14.30208 1.000 80.19245 249 THR A CA 1
ATOM 1790 C C . THR A 1 269 ? -6.11824 -98.73075 -15.68539 1.000 84.87849 249 THR A C 1
ATOM 1791 O O . THR A 1 269 ? -5.30375 -99.17467 -16.49816 1.000 107.51246 249 THR A O 1
ATOM 1795 N N . VAL A 1 270 ? -6.90955 -97.69302 -15.94448 1.000 73.76037 250 VAL A N 1
ATOM 1796 C CA . VAL A 1 270 ? -6.79329 -97.02006 -17.23020 1.000 86.20018 250 VAL A CA 1
ATOM 1797 C C . VAL A 1 270 ? -5.91097 -95.80091 -17.10449 1.000 90.99122 250 VAL A C 1
ATOM 1798 O O . VAL A 1 270 ? -5.35194 -95.35547 -18.11848 1.000 97.04067 250 VAL A O 1
ATOM 1802 N N . LYS A 1 271 ? -5.78045 -95.23844 -15.90305 1.000 85.62876 251 LYS A N 1
ATOM 1803 C CA . LYS A 1 271 ? -5.01748 -94.01336 -15.73658 1.000 83.21915 251 LYS A CA 1
ATOM 1804 C C . LYS A 1 271 ? -4.77942 -93.74890 -14.25398 1.000 83.11169 251 LYS A C 1
ATOM 1805 O O . LYS A 1 271 ? -5.63655 -94.05038 -13.42218 1.000 88.02853 251 LYS A O 1
ATOM 1811 N N . GLY A 1 272 ? -3.60447 -93.21157 -13.93928 1.000 100.87627 252 GLY A N 1
ATOM 1812 C CA . GLY A 1 272 ? -3.22311 -92.76298 -12.61209 1.000 99.97998 252 GLY A CA 1
ATOM 1813 C C . GLY A 1 272 ? -2.21328 -93.68555 -11.94020 1.000 101.73931 252 GLY A C 1
ATOM 1814 O O . GLY A 1 272 ? -1.86762 -94.75984 -12.43672 1.000 106.67361 252 GLY A O 1
ATOM 1815 N N . GLY A 1 273 ? -1.73069 -93.21679 -10.78917 1.000 93.44410 253 GLY A N 1
ATOM 1816 C CA . GLY A 1 273 ? -0.75826 -93.96686 -10.00548 1.000 89.81597 253 GLY A CA 1
ATOM 1817 C C . GLY A 1 273 ? -0.38311 -93.26553 -8.71184 1.000 94.96846 253 GLY A C 1
ATOM 1818 O O . GLY A 1 273 ? -1.01355 -92.28210 -8.32438 1.000 104.69172 253 GLY A O 1
ATOM 1819 N N . LEU A 1 274 ? 0.72453 -93.71059 -8.09483 1.000 94.11211 254 LEU A N 1
ATOM 1820 C CA . LEU A 1 274 ? 1.08075 -93.21570 -6.76192 1.000 81.33307 254 LEU A CA 1
ATOM 1821 C C . LEU A 1 274 ? 1.44225 -91.73572 -6.80600 1.000 94.68370 254 LEU A C 1
ATOM 1822 O O . LEU A 1 274 ? 1.01102 -90.95372 -5.95505 1.000 101.18999 254 LEU A O 1
ATOM 1827 N N . LYS A 1 275 ? 2.24765 -91.33282 -7.77996 1.000 96.34048 255 LYS A N 1
ATOM 1828 C CA . LYS A 1 275 ? 2.61885 -89.93878 -7.94262 1.000 84.19041 255 LYS A CA 1
ATOM 1829 C C . LYS A 1 275 ? 1.77599 -89.26230 -9.02928 1.000 94.12450 255 LYS A C 1
ATOM 1830 O O . LYS A 1 275 ? 2.23826 -88.31004 -9.66796 1.000 100.24604 255 LYS A O 1
ATOM 1836 N N . GLU A 1 276 ? 0.55251 -89.75261 -9.27535 1.000 84.97430 256 GLU A N 1
ATOM 1837 C CA . GLU A 1 276 ? -0.28527 -89.28001 -10.38783 1.000 81.03351 256 GLU A CA 1
ATOM 1838 C C . GLU A 1 276 ? -1.74819 -89.24952 -9.99589 1.000 86.07310 256 GLU A C 1
ATOM 1839 O O . GLU A 1 276 ? -2.34950 -90.29637 -9.75022 1.000 83.07783 256 GLU A O 1
ATOM 1845 N N . SER A 1 277 ? -2.35006 -88.07621 -10.06403 1.000 88.65568 257 SER A N 1
ATOM 1846 C CA . SER A 1 277 ? -3.73054 -87.89592 -9.64532 1.000 74.28810 257 SER A CA 1
ATOM 1847 C C . SER A 1 277 ? -4.60754 -87.89604 -10.88286 1.000 95.26250 257 SER A C 1
ATOM 1848 O O . SER A 1 277 ? -4.52419 -86.97208 -11.70436 1.000 83.89770 257 SER A O 1
ATOM 1851 N N . ALA A 1 278 ? -5.45083 -88.92509 -11.00975 1.000 105.42321 258 ALA A N 1
ATOM 1852 C CA . ALA A 1 278 ? -6.33448 -89.08029 -12.15922 1.000 95.64176 258 ALA A CA 1
ATOM 1853 C C . ALA A 1 278 ? -7.73131 -89.37708 -11.64829 1.000 81.24298 258 ALA A C 1
ATOM 1854 O O . ALA A 1 278 ? -7.92516 -90.31196 -10.86947 1.000 90.01760 258 ALA A O 1
ATOM 1856 N N . LEU A 1 279 ? -8.69775 -88.58732 -12.09421 1.000 77.55037 259 LEU A N 1
ATOM 1857 C CA . LEU A 1 279 ? -10.01480 -88.56413 -11.48437 1.000 93.07305 259 LEU A CA 1
ATOM 1858 C C . LEU A 1 279 ? -11.05562 -88.18720 -12.53421 1.000 83.45691 259 LEU A C 1
ATOM 1859 O O . LEU A 1 279 ? -10.72082 -87.91466 -13.69039 1.000 92.44214 259 LEU A O 1
ATOM 1864 N N . ALA A 1 280 ? -12.34482 -88.20508 -12.12323 1.000 73.04379 260 ALA A N 1
ATOM 1865 C CA . ALA A 1 280 ? -13.52191 -87.94466 -12.96839 1.000 89.44713 260 ALA A CA 1
ATOM 1866 C C . ALA A 1 280 ? -13.67251 -88.78300 -14.23686 1.000 86.70696 260 ALA A C 1
ATOM 1867 O O 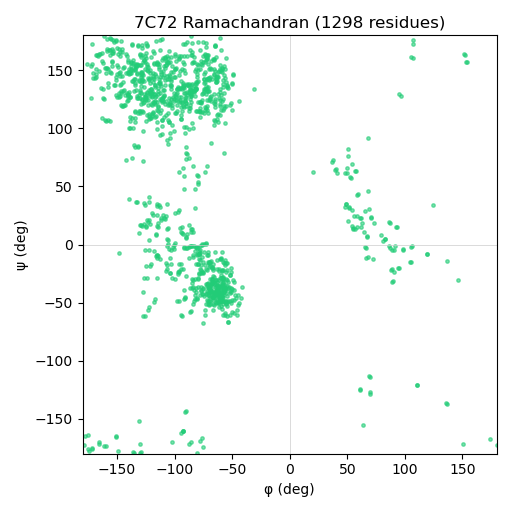. ALA A 1 280 ? -13.63901 -88.23136 -15.34289 1.000 85.12884 260 ALA A O 1
ATOM 1869 N N . PRO A 1 281 ? -13.94605 -90.07901 -14.12494 1.000 77.49618 261 PRO A N 1
ATOM 1870 C CA . PRO A 1 281 ? -14.18733 -90.89816 -15.32225 1.000 76.41637 261 PRO A CA 1
ATOM 1871 C C . PRO A 1 281 ? -15.49336 -90.47759 -15.98029 1.000 86.77505 261 PRO A C 1
ATOM 1872 O O . PRO A 1 281 ? -16.53285 -90.38722 -15.31610 1.000 92.04372 261 PRO A O 1
ATOM 1876 N N . LEU A 1 282 ? -15.42787 -90.18359 -17.28192 1.000 91.04915 262 LEU A N 1
ATOM 1877 C CA . LEU A 1 282 ? -16.58137 -89.71476 -18.06001 1.000 88.73307 262 LEU A CA 1
ATOM 1878 C C . LEU A 1 282 ? -16.63958 -90.46716 -19.37874 1.000 91.78282 262 LEU A C 1
ATOM 1879 O O . LEU A 1 282 ? -15.83390 -90.20861 -20.27677 1.000 81.46078 262 LEU A O 1
ATOM 1884 N N . TRP A 1 283 ? -17.58080 -91.40390 -19.49385 1.000 85.77208 263 TRP A N 1
ATOM 1885 C CA . TRP A 1 283 ? -17.60232 -92.25645 -20.67226 1.000 89.36874 263 TRP A CA 1
ATOM 1886 C C . TRP A 1 283 ? -17.88099 -91.44222 -21.92780 1.000 107.54418 263 TRP A C 1
ATOM 1887 O O . TRP A 1 283 ? -18.68705 -90.50782 -21.91487 1.000 123.75744 263 TRP A O 1
ATOM 1898 N N . ARG A 1 284 ? -17.22162 -91.81286 -23.02566 1.000 97.80706 264 ARG A N 1
ATOM 1899 C CA . ARG A 1 284 ? -17.47257 -91.21370 -24.32651 1.000 90.63345 264 ARG A CA 1
ATOM 1900 C C . ARG A 1 284 ? -18.32484 -92.11022 -25.19852 1.000 80.50832 264 ARG A C 1
ATOM 1901 O O . ARG A 1 284 ? -19.06172 -91.62820 -26.04847 1.000 84.68693 264 ARG A O 1
ATOM 1909 N N . ASP A 1 285 ? -18.22924 -93.40352 -24.99830 1.000 99.17969 265 ASP A N 1
ATOM 1910 C CA . ASP A 1 285 ? -19.04893 -94.37743 -25.69347 1.000 86.45292 265 ASP A CA 1
ATOM 1911 C C . ASP A 1 285 ? -18.76286 -95.71710 -25.02805 1.000 102.01937 265 ASP A C 1
ATOM 1912 O O . ASP A 1 285 ? -18.04511 -95.79878 -24.02683 1.000 99.90401 265 ASP A O 1
ATOM 1917 N N . GLU A 1 286 ? -19.34379 -96.77132 -25.56373 1.000 117.18648 266 GLU A N 1
ATOM 1918 C CA . GLU A 1 286 ? -18.93556 -98.06958 -25.08108 1.000 111.27249 266 GLU A CA 1
ATOM 1919 C C . GLU A 1 286 ? -17.47130 -98.16471 -25.47686 1.000 118.63003 266 GLU A C 1
ATOM 1920 O O . GLU A 1 286 ? -17.06822 -97.63564 -26.51457 1.000 158.91740 266 GLU A O 1
ATOM 1926 N N . GLU A 1 287 ? -16.64701 -98.75454 -24.64281 1.000 106.20350 267 GLU A N 1
ATOM 1927 C CA . GLU A 1 287 ? -15.26301 -98.99356 -25.03458 1.000 127.27707 267 GLU A CA 1
ATOM 1928 C C . GLU A 1 287 ? -14.37693 -97.72889 -25.07596 1.000 114.57799 267 GLU A C 1
ATOM 1929 O O . GLU A 1 287 ? -13.31410 -97.76799 -25.69673 1.000 125.06964 267 GLU A O 1
ATOM 1935 N N . SER A 1 288 ? -14.73400 -96.60405 -24.43416 1.000 87.33947 268 SER A N 1
ATOM 1936 C CA . SER A 1 288 ? -13.80795 -95.46733 -24.40267 1.000 86.10525 268 SER A CA 1
ATOM 1937 C C . SER A 1 288 ? -14.27216 -94.36326 -23.44870 1.000 94.96687 268 SER A C 1
ATOM 1938 O O . SER A 1 288 ? -15.46137 -94.04832 -23.39947 1.000 89.84317 268 SER A O 1
ATOM 1941 N N . LEU A 1 289 ? -13.32838 -93.70852 -22.75677 1.000 88.76203 269 LEU A N 1
ATOM 1942 C CA . LEU A 1 289 ? -13.73988 -92.69611 -21.78298 1.000 74.09008 269 LEU A CA 1
ATOM 1943 C C . LEU A 1 289 ? -12.72455 -91.57387 -21.65828 1.000 87.44899 269 LEU A C 1
ATOM 1944 O O . LEU A 1 289 ? -11.60263 -91.63959 -22.16687 1.000 100.76987 269 LEU A O 1
ATOM 1949 N N . TYR A 1 290 ? -13.16418 -90.52334 -20.98154 1.000 83.93279 270 TYR A N 1
ATOM 1950 C CA . TYR A 1 290 ? -12.37653 -89.34295 -20.69446 1.000 86.15993 270 TYR A CA 1
ATOM 1951 C C . TYR A 1 290 ? -11.96626 -89.42962 -19.23366 1.000 90.79257 270 TYR A C 1
ATOM 1952 O O . TYR A 1 290 ? -12.70467 -89.97005 -18.39679 1.000 82.71552 270 TYR A O 1
ATOM 1961 N N . VAL A 1 291 ? -10.76371 -88.94493 -18.94423 1.000 83.44542 271 VAL A N 1
ATOM 1962 C CA . VAL A 1 291 ? -10.26427 -88.83631 -17.58232 1.000 81.43128 271 VAL A CA 1
ATOM 1963 C C . VAL A 1 291 ? -9.50586 -87.52964 -17.48799 1.000 86.35319 271 VAL A C 1
ATOM 1964 O O . VAL A 1 291 ? -9.07279 -86.96231 -18.49571 1.000 87.48358 271 VAL A O 1
ATOM 1968 N N . ILE A 1 292 ? -9.36236 -87.04463 -16.25947 1.000 74.49531 272 ILE A N 1
ATOM 1969 C CA . ILE A 1 292 ? -8.48381 -85.92073 -15.97238 1.000 72.80165 272 ILE A CA 1
ATOM 1970 C C . ILE A 1 292 ? -7.30796 -86.44837 -15.15580 1.000 83.72702 272 ILE A C 1
ATOM 1971 O O . ILE A 1 292 ? -7.49115 -87.09563 -14.11947 1.000 95.74997 272 ILE A O 1
ATOM 1976 N N . SER A 1 293 ? -6.10284 -86.21067 -15.64667 1.000 82.20501 273 SER A N 1
ATOM 1977 C CA . SER A 1 293 ? -4.90254 -86.67085 -14.96849 1.000 87.29505 273 SER A CA 1
ATOM 1978 C C . SER A 1 293 ? -3.83931 -85.59330 -15.06082 1.000 89.39652 273 SER A C 1
ATOM 1979 O O . SER A 1 293 ? -3.78134 -84.85329 -16.04170 1.000 97.78636 273 SER A O 1
ATOM 1982 N N . ASP A 1 294 ? -2.99334 -85.51231 -14.03520 1.000 70.83694 274 ASP A N 1
ATOM 1983 C CA . ASP A 1 294 ? -1.89040 -84.56017 -14.03337 1.000 81.65430 274 ASP A CA 1
ATOM 1984 C C . ASP A 1 294 ? -0.58131 -85.19209 -14.50286 1.000 87.61283 274 ASP A C 1
ATOM 1985 O O . ASP A 1 294 ? 0.48618 -84.71705 -14.12100 1.000 83.10166 274 ASP A O 1
ATOM 1990 N N . TRP A 1 295 ? -0.64558 -86.19723 -15.38503 1.000 88.22034 275 TRP A N 1
ATOM 1991 C CA . TRP A 1 295 ? 0.56452 -86.82126 -15.92269 1.000 100.10072 275 TRP A CA 1
ATOM 1992 C C . TRP A 1 295 ? 1.60594 -85.77258 -16.33302 1.000 100.95131 275 TRP A C 1
ATOM 1993 O O . TRP A 1 295 ? 2.79759 -85.97873 -16.04326 1.000 115.59836 275 TRP A O 1
ATOM 2004 N N . PRO A 1 296 ? 1.25462 -84.66988 -16.99657 1.000 91.30972 276 PRO A N 1
ATOM 2005 C CA . PRO A 1 296 ? 2.25754 -83.67247 -17.40835 1.000 104.84967 276 PRO A CA 1
ATOM 2006 C C . PRO A 1 296 ? 2.56079 -82.57479 -16.39630 1.000 112.56973 276 PRO A C 1
ATOM 2007 O O . PRO A 1 296 ? 3.27389 -81.63040 -16.75534 1.000 117.98569 276 PRO A O 1
ATOM 2011 N N . GLY A 1 297 ? 2.06731 -82.66304 -15.15964 1.000 93.55153 277 GLY A N 1
ATOM 2012 C CA . GLY A 1 297 ? 2.26625 -81.61338 -14.18142 1.000 100.43125 277 GLY A CA 1
ATOM 2013 C C . GLY A 1 297 ? 1.10299 -80.65924 -14.03084 1.000 104.41686 277 GLY A C 1
ATOM 2014 O O . GLY A 1 297 ? 1.16897 -79.75576 -13.18826 1.000 124.25819 277 GLY A O 1
ATOM 2015 N N . TRP A 1 298 ? 0.05895 -80.81640 -14.83996 1.000 77.93665 278 TRP A N 1
ATOM 2016 C CA . TRP A 1 298 ? -1.17890 -80.06088 -14.73235 1.000 88.64182 278 TRP A CA 1
ATOM 2017 C C . TRP A 1 298 ? -2.33126 -81.01812 -14.99078 1.000 97.88410 278 TRP A C 1
ATOM 2018 O O . TRP A 1 298 ? -2.20556 -81.95623 -15.78222 1.000 97.07235 278 TRP A O 1
ATOM 2029 N N . TRP A 1 299 ? -3.45500 -80.78701 -14.32186 1.000 95.90961 279 TRP A N 1
ATOM 2030 C CA . TRP A 1 299 ? -4.63624 -81.58920 -14.60661 1.000 76.19578 279 TRP A CA 1
ATOM 2031 C C . TRP A 1 299 ? -5.08802 -81.35658 -16.06111 1.000 74.40868 279 TRP A C 1
ATOM 2032 O O . TRP A 1 299 ? -5.55366 -80.27142 -16.41097 1.000 88.54983 279 TRP A O 1
ATOM 2043 N N . ASN A 1 300 ? -4.95202 -82.36170 -16.92677 1.000 74.52081 280 ASN A N 1
ATOM 2044 C CA . ASN A 1 300 ? -5.32767 -82.27790 -18.33674 1.000 98.51451 280 ASN A CA 1
ATOM 2045 C C . ASN A 1 300 ? -6.32695 -83.38607 -18.66465 1.000 94.09719 280 ASN A C 1
ATOM 2046 O O . ASN A 1 300 ? -6.56226 -84.30947 -17.87111 1.000 98.58468 280 ASN A O 1
ATOM 2051 N N . ILE A 1 301 ? -6.90172 -83.31006 -19.86625 1.000 83.01794 281 ILE A N 1
ATOM 2052 C CA . ILE A 1 301 ? -7.91412 -84.26955 -20.29397 1.000 84.66955 281 ILE A CA 1
ATOM 2053 C C . ILE A 1 301 ? -7.27996 -85.32125 -21.18597 1.000 87.12854 281 ILE A C 1
ATOM 2054 O O . ILE A 1 301 ? -6.62625 -84.99873 -22.19296 1.000 94.12029 281 ILE A O 1
ATOM 2059 N N . TYR A 1 302 ? -7.50307 -86.58226 -20.83964 1.000 81.42141 282 TYR A N 1
ATOM 2060 C CA . TYR A 1 302 ? -7.03571 -87.68677 -21.65394 1.000 84.18914 282 TYR A CA 1
ATOM 2061 C C . TYR A 1 302 ? -8.22440 -88.53628 -22.07977 1.000 85.75565 282 TYR A C 1
ATOM 2062 O O . TYR A 1 302 ? -9.19576 -88.69384 -21.33102 1.000 91.92744 282 TYR A O 1
ATOM 2071 N N . GLN A 1 303 ? -8.16297 -89.03909 -23.30358 1.000 76.06805 283 GLN A N 1
ATOM 2072 C CA . GLN A 1 303 ? -9.09347 -90.05087 -23.76602 1.000 95.04632 283 GLN A CA 1
ATOM 2073 C C . GLN A 1 303 ? -8.38101 -91.39529 -23.76247 1.000 98.56115 283 GLN A C 1
ATOM 2074 O O . GLN A 1 303 ? -7.31687 -91.54129 -24.38451 1.000 91.29336 283 GLN A O 1
ATOM 2080 N N . VAL A 1 304 ? -8.97289 -92.37220 -23.06694 1.000 93.86290 284 VAL A N 1
ATOM 2081 C CA . VAL A 1 304 ? -8.36529 -93.68003 -22.88153 1.000 90.85681 284 VAL A CA 1
ATOM 2082 C C . VAL A 1 304 ? -9.35675 -94.75787 -23.26711 1.000 97.60179 284 VAL A C 1
ATOM 2083 O O . VAL A 1 304 ? -10.56990 -94.60806 -23.08958 1.000 97.16342 284 VAL A O 1
ATOM 2087 N N . GLY A 1 305 ? -8.81889 -95.86402 -23.77623 1.000 104.58708 285 GLY A N 1
ATOM 2088 C CA . GLY A 1 305 ? -9.60012 -97.03177 -24.12009 1.000 103.15778 285 GLY A CA 1
ATOM 2089 C C . GLY A 1 305 ? -9.66689 -98.03192 -22.99285 1.000 103.41684 285 GLY A C 1
ATOM 2090 O O . GLY A 1 305 ? -9.36721 -97.73560 -21.83375 1.000 98.00927 285 GLY A O 1
ATOM 2091 N N . LEU A 1 306 ? -9.99812 -99.26072 -23.34836 1.000 113.22869 286 LEU A N 1
ATOM 2092 C CA . LEU A 1 306 ? -10.14169 -100.27456 -22.32480 1.000 120.65017 286 LEU A CA 1
ATOM 2093 C C . LEU A 1 306 ? -9.07546 -101.34847 -22.40925 1.000 127.06370 286 LEU A C 1
ATOM 2094 O O . LEU A 1 306 ? -8.97607 -102.16606 -21.48786 1.000 123.29858 286 LEU A O 1
ATOM 2099 N N . HIS A 1 307 ? -8.31221 -101.39876 -23.50554 1.000 137.60845 287 HIS A N 1
ATOM 2100 C CA . HIS A 1 307 ? -7.15354 -102.27637 -23.58847 1.000 137.83975 287 HIS A CA 1
ATOM 2101 C C . HIS A 1 307 ? -5.87046 -101.51527 -23.90208 1.000 145.38489 287 HIS A C 1
ATOM 2102 O O . HIS A 1 307 ? -4.95276 -101.48098 -23.07606 1.000 123.88128 287 HIS A O 1
ATOM 2109 N N . GLY A 1 308 ? -5.84610 -100.76733 -25.00627 1.000 179.40525 288 GLY A N 1
ATOM 2110 C CA . GLY A 1 308 ? -4.58605 -100.31215 -25.57556 1.000 181.75241 288 GLY A CA 1
ATOM 2111 C C . GLY A 1 308 ? -3.93044 -99.23487 -24.75043 1.000 168.59439 288 GLY A C 1
ATOM 2112 O O . GLY A 1 308 ? -4.41594 -98.09201 -24.71390 1.000 137.81176 288 GLY A O 1
ATOM 2113 N N . GLU A 1 309 ? -2.75186 -99.53159 -24.20691 1.000 193.44320 289 GLU A N 1
ATOM 2114 C CA . GLU A 1 309 ? -2.10345 -98.58210 -23.31831 1.000 216.54420 289 GLU A CA 1
ATOM 2115 C C . GLU A 1 309 ? -1.52622 -97.39380 -24.07729 1.000 211.92142 289 GLU A C 1
ATOM 2116 O O . GLU A 1 309 ? -0.30838 -97.17988 -24.06630 1.000 236.96228 289 GLU A O 1
ATOM 2122 N N . SER A 1 310 ? -2.38085 -96.60868 -24.73754 1.000 176.26636 290 SER A N 1
ATOM 2123 C CA . SER A 1 310 ? -1.92858 -95.45363 -25.51263 1.000 113.45515 290 SER A CA 1
ATOM 2124 C C . SER A 1 310 ? -2.90944 -94.30685 -25.36014 1.000 117.72027 290 SER A C 1
ATOM 2125 O O . SER A 1 310 ? -3.63894 -93.96950 -26.29861 1.000 140.62967 290 SER A O 1
ATOM 2128 N N . PRO A 1 311 ? -2.93707 -93.65756 -24.19297 1.000 104.27252 291 PRO A N 1
ATOM 2129 C CA . PRO A 1 311 ? -3.85788 -92.52905 -24.00238 1.000 101.19307 291 PRO A CA 1
ATOM 2130 C C . PRO A 1 311 ? -3.54234 -91.37766 -24.93768 1.000 110.95034 291 PRO A C 1
ATOM 2131 O O . PRO A 1 311 ? -2.37917 -91.04791 -25.17758 1.000 124.08710 291 PRO A O 1
ATOM 2135 N N . GLN A 1 312 ? -4.59069 -90.75156 -25.45753 1.000 95.06558 292 GLN A N 1
ATOM 2136 C CA . GLN A 1 312 ? -4.42097 -89.54783 -26.25662 1.000 105.72102 292 GLN A CA 1
ATOM 2137 C C . GLN A 1 312 ? -4.68359 -88.34266 -25.37794 1.000 105.37278 292 GLN A C 1
ATOM 2138 O O . GLN A 1 312 ? -5.74929 -88.23649 -24.75993 1.000 109.81866 292 GLN A O 1
ATOM 2144 N N . ALA A 1 313 ? -3.70813 -87.44473 -25.32900 1.000 104.28833 293 ALA A N 1
ATOM 2145 C CA . ALA A 1 313 ? -3.87025 -86.15886 -24.67196 1.000 99.12144 293 ALA A CA 1
ATOM 2146 C C . ALA A 1 313 ? -4.69708 -85.25610 -25.57448 1.000 97.42684 293 ALA A C 1
ATOM 2147 O O . ALA A 1 313 ? -4.28450 -84.92490 -26.68601 1.000 111.95540 293 ALA A O 1
ATOM 2149 N N . LEU A 1 314 ? -5.88544 -84.90581 -25.14242 1.000 84.74507 294 LEU A N 1
ATOM 2150 C CA . LEU A 1 314 ? -6.65448 -83.93333 -25.88026 1.000 90.03336 294 LEU A CA 1
ATOM 2151 C C . LEU A 1 314 ? -6.21082 -82.60009 -25.29983 1.000 118.72530 294 LEU A C 1
ATOM 2152 O O . LEU A 1 314 ? -6.02517 -82.47412 -24.08543 1.000 160.49383 294 LEU A O 1
ATOM 2157 N N . TYR A 1 315 ? -5.99620 -81.64143 -26.14932 1.000 90.00184 295 TYR A N 1
ATOM 2158 C CA . TYR A 1 315 ? -5.70988 -80.26111 -25.75334 1.000 120.64725 295 TYR A CA 1
ATOM 2159 C C . TYR A 1 315 ? -4.82282 -80.11920 -24.50541 1.000 106.60611 295 TYR A C 1
ATOM 2160 O O . TYR A 1 315 ? -5.32711 -79.77276 -23.42474 1.000 96.63470 295 TYR A O 1
ATOM 2169 N N . PRO A 1 316 ? -3.51764 -80.40318 -24.60114 1.000 103.27018 296 PRO A N 1
ATOM 2170 C CA . PRO A 1 316 ? -2.60557 -80.22948 -23.45727 1.000 108.43407 296 PRO A CA 1
ATOM 2171 C C . PRO A 1 316 ? -2.24031 -78.77203 -23.23004 1.000 112.68989 296 PRO A C 1
ATOM 2172 O O . PRO A 1 316 ? -1.66594 -78.12624 -24.10682 1.000 121.21426 296 PRO A O 1
ATOM 2176 N N . ALA A 1 317 ? -2.52336 -78.27053 -22.03042 1.000 107.32199 297 ALA A N 1
ATOM 2177 C CA . ALA A 1 317 ? -2.19012 -76.89676 -21.68591 1.000 111.99528 297 ALA A CA 1
ATOM 2178 C C . ALA A 1 317 ? -1.58841 -76.82097 -20.28749 1.000 108.26035 297 ALA A C 1
ATOM 2179 O O . ALA A 1 317 ? -1.85661 -77.66454 -19.42861 1.000 114.14305 297 ALA A O 1
ATOM 2181 N N . GLU A 1 318 ? -0.80386 -75.76534 -20.04972 1.000 102.17338 298 GLU A N 1
ATOM 2182 C CA . GLU A 1 318 ? -0.28661 -75.46929 -18.71301 1.000 104.67230 298 GLU A CA 1
ATOM 2183 C C . GLU A 1 318 ? -1.37254 -74.76042 -17.90524 1.000 109.62335 298 GLU A C 1
ATOM 2184 O O . GLU A 1 318 ? -1.22397 -73.62614 -17.44760 1.000 116.79010 298 GLU A O 1
ATOM 2190 N N . GLU A 1 319 ? -2.49123 -75.46570 -17.75768 1.000 97.09055 299 GLU A N 1
ATOM 2191 C CA . GLU A 1 319 ? -3.66059 -74.95376 -17.06487 1.000 94.46914 299 GLU A CA 1
ATOM 2192 C C . GLU A 1 319 ? -4.35608 -76.11376 -16.37240 1.000 94.31809 299 GLU A C 1
ATOM 2193 O O . GLU A 1 319 ? -4.44820 -77.20144 -16.94642 1.000 101.20016 299 GLU A O 1
ATOM 2199 N N . GLU A 1 320 ? -4.81713 -75.89204 -15.13561 1.000 94.61281 300 GLU A N 1
ATOM 2200 C CA . GLU A 1 320 ? -5.53243 -76.93822 -14.40782 1.000 91.86610 300 GLU A CA 1
ATOM 2201 C C . GLU A 1 320 ? -6.91756 -77.14113 -15.02601 1.000 91.25476 300 GLU A C 1
ATOM 2202 O O . GLU A 1 320 ? -7.64482 -76.17108 -15.24641 1.000 94.14854 300 GLU A O 1
ATOM 2208 N N . PHE A 1 321 ? -7.30038 -78.39846 -15.28691 1.000 102.85226 301 PHE A N 1
ATOM 2209 C CA . PHE A 1 321 ? -8.64969 -78.72444 -15.75212 1.000 102.57989 301 PHE A CA 1
ATOM 2210 C C . PHE A 1 321 ? -9.52551 -79.37877 -14.69085 1.000 96.45257 301 PHE A C 1
ATOM 2211 O O . PHE A 1 321 ? -10.56536 -79.94855 -15.04557 1.000 92.24249 301 PHE A O 1
ATOM 2219 N N . ALA A 1 322 ? -9.12445 -79.34373 -13.41914 1.000 92.06302 302 ALA A N 1
ATOM 2220 C CA . ALA A 1 322 ? -9.91902 -79.87464 -12.31077 1.000 80.96395 302 ALA A CA 1
ATOM 2221 C C . ALA A 1 322 ? -9.41479 -79.26307 -10.99786 1.000 92.98923 302 ALA A C 1
ATOM 2222 O O . ALA A 1 322 ? -8.54939 -78.37909 -10.99097 1.000 114.18247 302 ALA A O 1
ATOM 2224 N N . GLY A 1 323 ? -9.94381 -79.74950 -9.87582 1.000 90.24952 303 GLY A N 1
ATOM 2225 C CA . GLY A 1 323 ? -9.55038 -79.25387 -8.57418 1.000 92.45330 303 GLY A CA 1
ATOM 2226 C C . GLY A 1 323 ? -9.15469 -80.34687 -7.59198 1.000 98.24772 303 GLY A C 1
ATOM 2227 O O . GLY A 1 323 ? -9.10515 -81.53682 -7.92564 1.000 121.45512 303 GLY A O 1
ATOM 2228 N N . PRO A 1 324 ? -8.81963 -79.95362 -6.36528 1.000 87.52877 304 PRO A N 1
ATOM 2229 C CA . PRO A 1 324 ? -8.59007 -80.95106 -5.31468 1.000 94.25911 304 PRO A CA 1
ATOM 2230 C C . PRO A 1 324 ? -9.91304 -81.55156 -4.86576 1.000 97.96114 304 PRO A C 1
ATOM 2231 O O . PRO A 1 324 ? -10.89951 -80.83409 -4.67812 1.000 118.58900 304 PRO A O 1
ATOM 2235 N N . LEU A 1 325 ? -9.91473 -82.87176 -4.63510 1.000 84.85328 305 LEU A N 1
ATOM 2236 C CA . LEU A 1 325 ? -11.15251 -83.61314 -4.36178 1.000 84.62359 305 LEU A CA 1
ATOM 2237 C C . LEU A 1 325 ? -11.42877 -83.61565 -2.85315 1.000 83.76267 305 LEU A C 1
ATOM 2238 O O . LEU A 1 325 ? -11.20874 -84.59233 -2.13742 1.000 82.45024 305 LEU A O 1
ATOM 2243 N N . TRP A 1 326 ? -11.94848 -82.48686 -2.36834 1.000 83.81587 306 TRP A N 1
ATOM 2244 C CA . TRP A 1 326 ? -12.40995 -82.37404 -0.99004 1.000 82.93198 306 TRP A CA 1
ATOM 2245 C C . TRP A 1 326 ? -13.85366 -82.82353 -0.79951 1.000 102.45027 306 TRP A C 1
ATOM 2246 O O . TRP A 1 326 ? -14.18510 -83.39294 0.24100 1.000 106.49459 306 TRP A O 1
ATOM 2257 N N . GLN A 1 327 ? -14.73529 -82.53885 -1.75610 1.000 102.49528 307 GLN A N 1
ATOM 2258 C CA . GLN A 1 327 ? -16.11982 -82.98283 -1.69664 1.000 88.87617 307 GLN A CA 1
ATOM 2259 C C . GLN A 1 327 ? -16.48530 -83.89740 -2.85955 1.000 92.51057 307 GLN A C 1
ATOM 2260 O O . GLN A 1 327 ? -16.09808 -83.65308 -4.00967 1.000 106.62644 307 GLN A O 1
ATOM 2266 N N . LEU A 1 328 ? -17.31447 -84.89561 -2.56917 1.000 86.98830 308 LEU A N 1
ATOM 2267 C CA . LEU A 1 328 ? -17.74557 -85.82299 -3.60225 1.000 98.06627 308 LEU A CA 1
ATOM 2268 C C . LEU A 1 328 ? -19.04316 -85.34318 -4.24189 1.000 97.45615 308 LEU A C 1
ATOM 2269 O O . LEU A 1 328 ? -19.83560 -84.62037 -3.63117 1.000 93.88066 308 LEU A O 1
ATOM 2274 N N . GLY A 1 329 ? -19.26575 -85.78653 -5.47825 1.000 90.81028 309 GLY A N 1
ATOM 2275 C CA . GLY A 1 329 ? -20.48962 -85.50179 -6.20564 1.000 92.52774 309 GLY A CA 1
ATOM 2276 C C . GLY A 1 329 ? -20.37838 -84.46732 -7.31172 1.000 97.66842 309 GLY A C 1
ATOM 2277 O O . GLY A 1 329 ? -21.37317 -84.23314 -8.00365 1.000 107.40544 309 GLY A O 1
ATOM 2278 N N . GLY A 1 330 ? -19.20029 -83.87137 -7.51774 1.000 102.31103 310 GLY A N 1
ATOM 2279 C CA . GLY A 1 330 ? -18.97700 -82.84035 -8.52185 1.000 85.92434 310 GLY A CA 1
ATOM 2280 C C . GLY A 1 330 ? -18.13306 -83.34368 -9.68305 1.000 95.58741 310 GLY A C 1
ATOM 2281 O O . GLY A 1 330 ? -17.28509 -84.22533 -9.51455 1.000 119.49999 310 GLY A O 1
ATOM 2282 N N . MET A 1 331 ? -18.42702 -82.83773 -10.88534 1.000 89.18299 311 MET A N 1
ATOM 2283 C CA . MET A 1 331 ? -17.67513 -83.08015 -12.11675 1.000 81.44594 311 MET A CA 1
ATOM 2284 C C . MET A 1 331 ? -17.13700 -81.75788 -12.64646 1.000 92.59330 311 MET A C 1
ATOM 2285 O O . MET A 1 331 ? -17.82801 -80.73516 -12.57036 1.000 98.17489 311 MET A O 1
ATOM 2290 N N . PRO A 1 332 ? -15.90485 -81.71726 -13.15267 1.000 94.77180 312 PRO A N 1
ATOM 2291 C CA . PRO A 1 332 ? -15.44683 -80.48299 -13.79394 1.000 94.30316 312 PRO A CA 1
ATOM 2292 C C . PRO A 1 332 ? -15.79357 -80.37892 -15.26387 1.000 100.39946 312 PRO A C 1
ATOM 2293 O O . PRO A 1 332 ? -15.62618 -79.28782 -15.82831 1.000 106.11841 312 PRO A O 1
ATOM 2297 N N . TYR A 1 333 ? -16.24207 -81.47125 -15.89467 1.000 90.64461 313 TYR A N 1
ATOM 2298 C CA . TYR A 1 333 ? -16.57881 -81.48571 -17.31401 1.000 80.87737 313 TYR A CA 1
ATOM 2299 C C . TYR A 1 333 ? -17.91603 -82.18817 -17.50407 1.000 87.93556 313 TYR A C 1
ATOM 2300 O O . TYR A 1 333 ? -18.33251 -83.01870 -16.69208 1.000 105.43566 313 TYR A O 1
ATOM 2309 N N . ALA A 1 334 ? -18.59533 -81.82764 -18.57783 1.000 76.63753 314 ALA A N 1
ATOM 2310 C CA . ALA A 1 334 ? -19.87096 -82.43230 -18.91749 1.000 72.64529 314 ALA A CA 1
ATOM 2311 C C . ALA A 1 334 ? -19.93546 -82.70988 -20.41007 1.000 85.68689 314 ALA A C 1
ATOM 2312 O O . ALA A 1 334 ? -19.24624 -82.07157 -21.20791 1.000 100.69693 314 ALA A O 1
ATOM 2314 N N . LEU A 1 335 ? -20.73519 -83.71062 -20.77192 1.000 85.30397 315 LEU A N 1
ATOM 2315 C CA . LEU A 1 335 ? -21.02972 -83.98623 -22.17304 1.000 87.74664 315 LEU A CA 1
ATOM 2316 C C . LEU A 1 335 ? -22.27890 -83.27455 -22.63046 1.000 92.91463 315 LEU A C 1
ATOM 2317 O O . LEU A 1 335 ? -23.29316 -83.23615 -21.92988 1.000 118.76613 315 LEU A O 1
ATOM 2322 N N . LEU A 1 336 ? -22.18619 -82.72285 -23.82167 1.000 88.88526 316 LEU A N 1
ATOM 2323 C CA . LEU A 1 336 ? -23.31330 -82.11962 -24.49604 1.000 102.22499 316 LEU A CA 1
ATOM 2324 C C . LEU A 1 336 ? -23.94588 -83.15458 -25.41399 1.000 104.01246 316 LEU A C 1
ATOM 2325 O O . LEU A 1 336 ? -23.32570 -84.15228 -25.78435 1.000 109.50658 316 LEU A O 1
ATOM 2330 N N . GLY A 1 337 ? -25.18315 -82.88650 -25.81601 1.000 100.27836 317 GLY A N 1
ATOM 2331 C CA . GLY A 1 337 ? -25.90397 -83.83731 -26.64061 1.000 107.35286 317 GLY A CA 1
ATOM 2332 C C . GLY A 1 337 ? -25.20478 -84.18085 -27.93804 1.000 123.38672 317 GLY A C 1
ATOM 2333 O O . GLY A 1 337 ? -25.49358 -85.22750 -28.52578 1.000 152.72660 317 GLY A O 1
ATOM 2334 N N . ASP A 1 338 ? -24.30717 -83.31776 -28.41108 1.000 118.16959 318 ASP A N 1
ATOM 2335 C CA . ASP A 1 338 ? -23.67818 -83.48167 -29.71429 1.000 125.17903 318 ASP A CA 1
ATOM 2336 C C . ASP A 1 338 ? -22.27407 -84.07052 -29.63551 1.000 125.50144 318 ASP A C 1
ATOM 2337 O O . ASP A 1 338 ? -21.67304 -84.34731 -30.67676 1.000 127.74624 318 ASP A O 1
ATOM 2342 N N . GLY A 1 339 ? -21.74187 -84.29536 -28.43965 1.000 127.36095 319 GLY A N 1
ATOM 2343 C CA . GLY A 1 339 ? -20.43147 -84.87607 -28.29462 1.000 122.83029 319 GLY A CA 1
ATOM 2344 C C . GLY A 1 339 ? -19.33424 -83.91488 -27.89924 1.000 116.98434 319 GLY A C 1
ATOM 2345 O O . GLY A 1 339 ? -18.24707 -84.36953 -27.53298 1.000 114.91263 319 GLY A O 1
ATOM 2346 N N . ARG A 1 340 ? -19.56475 -82.61076 -28.01661 1.000 116.30580 320 ARG A N 1
ATOM 2347 C CA . ARG A 1 340 ? -18.61819 -81.63798 -27.49592 1.000 107.69745 320 ARG A CA 1
ATOM 2348 C C . ARG A 1 340 ? -18.57985 -81.71049 -25.96643 1.000 96.63908 320 ARG A C 1
ATOM 2349 O O . ARG A 1 340 ? -19.50884 -82.20440 -25.31480 1.000 93.19576 320 ARG A O 1
ATOM 2357 N N . LEU A 1 341 ? -17.48901 -81.20585 -25.39144 1.000 96.47439 321 LEU A N 1
ATOM 2358 C CA . LEU A 1 341 ? -17.29588 -81.20612 -23.94560 1.000 98.92960 321 LEU A CA 1
ATOM 2359 C C . LEU A 1 341 ? -17.39762 -79.79692 -23.37210 1.000 100.51799 321 LEU A C 1
ATOM 2360 O O . LEU A 1 341 ? -16.76480 -78.87161 -23.88148 1.000 102.43513 321 LEU A O 1
ATOM 2365 N N . ALA A 1 342 ? -18.16296 -79.64829 -22.29116 1.000 100.10055 322 ALA A N 1
ATOM 2366 C CA . ALA A 1 342 ? -18.17931 -78.42274 -21.49856 1.000 95.12369 322 ALA A CA 1
ATOM 2367 C C . ALA A 1 342 ? -17.14418 -78.57230 -20.39709 1.000 94.76535 322 ALA A C 1
ATOM 2368 O O . ALA A 1 342 ? -17.27279 -79.44936 -19.53960 1.000 102.92167 322 ALA A O 1
ATOM 2370 N N . VAL A 1 343 ? -16.14167 -77.70288 -20.39985 1.000 97.51401 323 VAL A N 1
ATOM 2371 C CA . VAL A 1 343 ? -14.94695 -77.90652 -19.59330 1.000 97.86904 323 VAL A CA 1
ATOM 2372 C C . VAL A 1 343 ? -14.62358 -76.66533 -18.77857 1.000 106.50281 323 VAL A C 1
ATOM 2373 O O . VAL A 1 343 ? -14.95543 -75.53505 -19.15559 1.000 118.79864 323 VAL A O 1
ATOM 2377 N N . LEU A 1 344 ? -13.93253 -76.88492 -17.66819 1.000 95.17507 324 LEU A N 1
ATOM 2378 C CA . LEU A 1 344 ? -13.42216 -75.80744 -16.83779 1.000 89.24516 324 LEU A CA 1
ATOM 2379 C C . LEU A 1 344 ? -11.90961 -75.82084 -16.90987 1.000 93.89846 324 LEU A C 1
ATOM 2380 O O . LEU A 1 344 ? -11.29007 -76.88737 -16.88239 1.000 120.36481 324 LEU A O 1
ATOM 2385 N N . HIS A 1 345 ? -11.31175 -74.64513 -17.02108 1.000 87.91535 325 HIS A N 1
ATOM 2386 C CA . HIS A 1 345 ? -9.87483 -74.66995 -17.20772 1.000 92.54315 325 HIS A CA 1
ATOM 2387 C C . HIS A 1 345 ? -9.26791 -73.32468 -16.84857 1.000 96.67516 325 HIS A C 1
ATOM 2388 O O . HIS A 1 345 ? -9.93484 -72.29521 -16.93910 1.000 92.74850 325 HIS A O 1
ATOM 2395 N N . GLY A 1 346 ? -8.01384 -73.35519 -16.41397 1.000 98.78706 326 GLY A N 1
ATOM 2396 C CA . GLY A 1 346 ? -7.24963 -72.14823 -16.16047 1.000 113.51017 326 GLY A CA 1
ATOM 2397 C C . GLY A 1 346 ? -6.16514 -72.31956 -15.10600 1.000 107.37713 326 GLY A C 1
ATOM 2398 O O . GLY A 1 346 ? -6.18065 -73.21641 -14.26296 1.000 102.75726 326 GLY A O 1
ATOM 2399 N N . GLU A 1 347 ? -5.17123 -71.43737 -15.18721 1.000 101.64066 327 GLU A N 1
ATOM 2400 C CA . GLU A 1 347 ? -4.16888 -71.21716 -14.14480 1.000 102.51167 327 GLU A CA 1
ATOM 2401 C C . GLU A 1 347 ? -4.68220 -70.11172 -13.23326 1.000 111.35952 327 GLU A C 1
ATOM 2402 O O . GLU A 1 347 ? -4.61190 -68.92744 -13.57280 1.000 137.00506 327 GLU A O 1
ATOM 2408 N N . GLY A 1 348 ? -5.21929 -70.49978 -12.08156 1.000 98.91994 328 GLY A N 1
ATOM 2409 C CA . GLY A 1 348 ? -5.88098 -69.57319 -11.18284 1.000 103.30903 328 GLY A CA 1
ATOM 2410 C C . GLY A 1 348 ? -7.37552 -69.83502 -11.14662 1.000 99.53109 328 GLY A C 1
ATOM 2411 O O . GLY A 1 348 ? -7.78990 -70.94976 -10.80339 1.000 97.93037 328 GLY A O 1
ATOM 2412 N N . ASP A 1 349 ? -8.18598 -68.82592 -11.49994 1.000 98.67252 329 ASP A N 1
ATOM 2413 C CA . ASP A 1 349 ? -9.63412 -68.99984 -11.62521 1.000 113.18873 329 ASP A CA 1
ATOM 2414 C C . ASP A 1 349 ? -9.96714 -69.98179 -12.74984 1.000 92.12987 329 ASP A C 1
ATOM 2415 O O . ASP A 1 349 ? -9.30479 -70.00940 -13.79157 1.000 92.51102 329 ASP A O 1
ATOM 2420 N N . LEU A 1 350 ? -11.00882 -70.78367 -12.55182 1.000 88.81796 330 LEU A N 1
ATOM 2421 C CA . LEU A 1 350 ? -11.45946 -71.71124 -13.58788 1.000 103.57238 330 LEU A CA 1
ATOM 2422 C C . LEU A 1 350 ? -12.51379 -71.04499 -14.46507 1.000 98.71902 330 LEU A C 1
ATOM 2423 O O . LEU A 1 350 ? -13.52711 -70.55940 -13.95171 1.000 114.15801 330 LEU A O 1
ATOM 2428 N N . ARG A 1 351 ? -12.27051 -70.99313 -15.77743 1.000 88.09036 331 ARG A N 1
ATOM 2429 C CA . ARG A 1 351 ? -13.24583 -70.40921 -16.68580 1.000 105.34879 331 ARG A CA 1
ATOM 2430 C C . ARG A 1 351 ? -13.79264 -71.47740 -17.63163 1.000 106.76869 331 ARG A C 1
ATOM 2431 O O . ARG A 1 351 ? -13.16289 -72.51147 -17.87688 1.000 107.24748 331 ARG A O 1
ATOM 2439 N N . LEU A 1 352 ? -14.99089 -71.20180 -18.14789 1.000 108.92437 332 LEU A N 1
ATOM 2440 C CA . LEU A 1 352 ? -15.82592 -72.17653 -18.84430 1.000 101.94239 332 LEU A CA 1
ATOM 2441 C C . LEU A 1 352 ? -15.63235 -72.11742 -20.35287 1.000 106.53931 332 LEU A C 1
ATOM 2442 O O . LEU A 1 352 ? -15.81859 -71.05867 -20.96659 1.000 119.45133 332 LEU A O 1
ATOM 2447 N N . GLY A 1 353 ? -15.28056 -73.26073 -20.95014 1.000 90.00926 333 GLY A N 1
ATOM 2448 C CA . GLY A 1 353 ? -15.14641 -73.35722 -22.38802 1.000 98.02643 333 GLY A CA 1
ATOM 2449 C C . GLY A 1 353 ? -15.79681 -74.61971 -22.92265 1.000 97.57738 333 GLY A C 1
ATOM 2450 O O . GLY A 1 353 ? -16.38926 -75.40266 -22.17590 1.000 98.54397 333 GLY A O 1
ATOM 2451 N N . VAL A 1 354 ? -15.70020 -74.78485 -24.24220 1.000 96.17324 334 VAL A N 1
ATOM 2452 C CA . VAL A 1 354 ? -16.23635 -75.94746 -24.93867 1.000 95.78391 334 VAL A CA 1
ATOM 2453 C C . VAL A 1 354 ? -15.19310 -76.49333 -25.90618 1.000 107.70005 334 VAL A C 1
ATOM 2454 O O . VAL A 1 354 ? -14.62124 -75.74926 -26.71038 1.000 122.43493 334 VAL A O 1
ATOM 2458 N N . TYR A 1 355 ? -14.93351 -77.78705 -25.79429 1.000 101.81995 335 TYR A N 1
ATOM 2459 C CA . TYR A 1 355 ? -14.02464 -78.52582 -26.65244 1.000 98.16882 335 TYR A CA 1
ATOM 2460 C C . TYR A 1 355 ? -14.81789 -79.24212 -27.73078 1.000 112.95690 335 TYR A C 1
ATOM 2461 O O . TYR A 1 355 ? -15.84935 -79.85972 -27.43942 1.000 113.43708 335 TYR A O 1
ATOM 2470 N N . ASP A 1 356 ? -14.34398 -79.14624 -28.97284 1.000 125.99978 336 ASP A N 1
ATOM 2471 C CA . ASP A 1 356 ? -15.01700 -79.75931 -30.11432 1.000 124.17700 336 ASP A CA 1
ATOM 2472 C C . ASP A 1 356 ? -14.15239 -80.89056 -30.65520 1.000 130.94208 336 ASP A C 1
ATOM 2473 O O . ASP A 1 356 ? -13.26583 -80.65450 -31.48745 1.000 134.62738 336 ASP A O 1
ATOM 2478 N N . PRO A 1 357 ? -14.37695 -82.13907 -30.23562 1.000 131.21873 337 PRO A N 1
ATOM 2479 C CA . PRO A 1 357 ? -13.50695 -83.23893 -30.69090 1.000 127.89196 337 PRO A CA 1
ATOM 2480 C C . PRO A 1 357 ? -13.44868 -83.40860 -32.19824 1.000 131.17263 337 PRO A C 1
ATOM 2481 O O . PRO A 1 357 ? -12.54017 -84.08988 -32.68897 1.000 140.08931 337 PRO A O 1
ATOM 2485 N N . GLU A 1 358 ? -14.36586 -82.79950 -32.94512 1.000 129.48212 338 GLU A N 1
ATOM 2486 C CA . GLU A 1 358 ? -14.32840 -82.85721 -34.39975 1.000 140.53640 338 GLU A CA 1
ATOM 2487 C C . GLU A 1 358 ? -13.31743 -81.88423 -34.98388 1.000 148.83321 338 GLU A C 1
ATOM 2488 O O . GLU A 1 358 ? -12.81222 -82.11734 -36.08604 1.000 156.21241 338 GLU A O 1
ATOM 2494 N N . THR A 1 359 ? -12.98935 -80.82193 -34.25379 1.000 146.80548 339 THR A N 1
ATOM 2495 C CA . THR A 1 359 ? -12.07476 -79.79719 -34.72349 1.000 133.95317 339 THR A CA 1
ATOM 2496 C C . THR A 1 359 ? -10.87517 -79.60678 -33.80090 1.000 126.32609 339 THR A C 1
ATOM 2497 O O . THR A 1 359 ? -9.97195 -78.83342 -34.13263 1.000 127.72126 339 THR A O 1
ATOM 2501 N N . LEU A 1 360 ? -10.83389 -80.29561 -32.66211 1.000 128.09382 340 LEU A N 1
ATOM 2502 C CA . LEU A 1 360 ? -9.73388 -80.22120 -31.69915 1.000 131.00343 340 LEU A CA 1
ATOM 2503 C C . LEU A 1 360 ? -9.53381 -78.83715 -31.09567 1.000 126.56810 340 LEU A C 1
ATOM 2504 O O . LEU A 1 360 ? -8.51623 -78.58820 -30.44539 1.000 119.06858 340 LEU A O 1
ATOM 2509 N N . ASP A 1 361 ? -10.50496 -77.94851 -31.23687 1.000 131.19543 341 ASP A N 1
ATOM 2510 C CA . ASP A 1 361 ? -10.40455 -76.62194 -30.65885 1.000 141.12119 341 ASP A CA 1
ATOM 2511 C C . ASP A 1 361 ? -11.06493 -76.56925 -29.27991 1.000 134.17527 341 ASP A C 1
ATOM 2512 O O . ASP A 1 361 ? -11.99089 -77.33089 -28.97001 1.000 132.02530 341 ASP A O 1
ATOM 2517 N N . LEU A 1 362 ? -10.54206 -75.68284 -28.43511 1.000 124.22121 342 LEU A N 1
ATOM 2518 C CA . LEU A 1 362 ? -11.14802 -75.33385 -27.15335 1.000 103.90780 342 LEU A CA 1
ATOM 2519 C C . LEU A 1 362 ? -11.47896 -73.84779 -27.17412 1.000 112.75709 342 LEU A C 1
ATOM 2520 O O . LEU A 1 362 ? -10.57200 -73.01128 -27.24674 1.000 123.10215 342 LEU A O 1
ATOM 2525 N N . VAL A 1 363 ? -12.77379 -73.52916 -27.12886 1.000 113.61820 343 VAL A N 1
ATOM 2526 C CA . VAL A 1 363 ? -13.28881 -72.17379 -27.30187 1.000 110.49416 343 VAL A CA 1
ATOM 2527 C C . VAL A 1 363 ? -14.00045 -71.72579 -26.02949 1.000 110.73914 343 VAL A C 1
ATOM 2528 O O . VAL A 1 363 ? -14.99203 -72.34137 -25.61351 1.000 102.59299 343 VAL A O 1
ATOM 2532 N N . ASP A 1 364 ? -13.54016 -70.61916 -25.45090 1.000 110.73392 344 ASP A N 1
ATOM 2533 C CA . ASP A 1 364 ? -14.15998 -70.12951 -24.22991 1.000 111.76245 344 ASP A CA 1
ATOM 2534 C C . ASP A 1 364 ? -15.49286 -69.49820 -24.57289 1.000 106.32836 344 ASP A C 1
ATOM 2535 O O . ASP A 1 364 ? -15.61853 -68.80466 -25.58427 1.000 110.49755 344 ASP A O 1
ATOM 2540 N N . LEU A 1 365 ? -16.47803 -69.70115 -23.70527 1.000 102.46384 345 LEU A N 1
ATOM 2541 C CA . LEU A 1 365 ? -17.78514 -69.09761 -23.91481 1.000 110.34793 345 LEU A CA 1
ATOM 2542 C C . LEU A 1 365 ? -17.78227 -67.65578 -23.42187 1.000 117.87273 345 LEU A C 1
ATOM 2543 O O . LEU A 1 365 ? -17.45465 -67.38888 -22.26298 1.000 122.75707 345 LEU A O 1
ATOM 2548 N N . GLU A 1 366 ? -18.21246 -66.73241 -24.27868 1.000 124.12825 346 GLU A N 1
ATOM 2549 C CA . GLU A 1 366 ? -18.25699 -65.33370 -23.87821 1.000 133.95610 346 GLU A CA 1
ATOM 2550 C C . GLU A 1 366 ? -19.24257 -65.19165 -22.72634 1.000 146.96593 346 GLU A C 1
ATOM 2551 O O . GLU A 1 366 ? -20.45629 -65.31948 -22.91306 1.000 134.46770 346 GLU A O 1
ATOM 2557 N N . VAL A 1 367 ? -18.72047 -64.95722 -21.52755 1.000 126.94850 347 VAL A N 1
ATOM 2558 C CA . VAL A 1 367 ? -19.50625 -64.99162 -20.29771 1.000 114.69743 347 VAL A CA 1
ATOM 2559 C C . VAL A 1 367 ? -18.96819 -63.99113 -19.28849 1.000 125.36024 347 VAL A C 1
ATOM 2560 O O . VAL A 1 367 ? -17.75546 -63.73038 -19.24764 1.000 141.88190 347 VAL A O 1
ATOM 2564 N N . PRO A 1 368 ? -19.83241 -63.42403 -18.44689 1.000 118.31352 348 PRO A N 1
ATOM 2565 C CA . PRO A 1 368 ? -19.37334 -62.47098 -17.43038 1.000 132.38045 348 PRO A CA 1
ATOM 2566 C C . PRO A 1 368 ? -18.76213 -63.11899 -16.20095 1.000 125.17361 348 PRO A C 1
ATOM 2567 O O . PRO A 1 368 ? -18.33783 -62.40102 -15.28889 1.000 119.39206 348 PRO A O 1
ATOM 2571 N N . TYR A 1 369 ? -18.73402 -64.44323 -16.13701 1.000 124.54961 349 TYR A N 1
ATOM 2572 C CA . TYR A 1 369 ? -18.25208 -65.15476 -14.96495 1.000 113.49222 349 TYR A CA 1
ATOM 2573 C C . TYR A 1 369 ? -16.79511 -65.56381 -15.12426 1.000 117.53236 349 TYR A C 1
ATOM 2574 O O . TYR A 1 369 ? -16.42632 -66.23489 -16.10062 1.000 107.02862 349 TYR A O 1
ATOM 2583 N N . GLU A 1 370 ? -15.98042 -65.18483 -14.13745 1.000 113.20436 350 GLU A N 1
ATOM 2584 C CA . GLU A 1 370 ? -14.55244 -65.42607 -14.20451 1.000 105.70697 350 GLU A CA 1
ATOM 2585 C C . GLU A 1 370 ? -14.12813 -66.68829 -13.47362 1.000 102.22599 350 GLU A C 1
ATOM 2586 O O . GLU A 1 370 ? -13.09258 -67.26714 -13.82780 1.000 91.13003 350 GLU A O 1
ATOM 2592 N N . HIS A 1 371 ? -14.90519 -67.16010 -12.50085 1.000 96.32559 351 HIS A N 1
ATOM 2593 C CA . HIS A 1 371 ? -14.50792 -68.37986 -11.81354 1.000 96.11010 351 HIS A CA 1
ATOM 2594 C C . HIS A 1 371 ? -15.70093 -69.27448 -11.53545 1.000 94.71126 351 HIS A C 1
ATOM 2595 O O . HIS A 1 371 ? -16.66937 -68.85456 -10.89752 1.000 101.64032 351 HIS A O 1
ATOM 2602 N N . TRP A 1 372 ? -15.57278 -70.53262 -11.93138 1.000 91.70131 352 TRP A N 1
ATOM 2603 C CA . TRP A 1 372 ? -16.61007 -71.53277 -11.75931 1.000 88.09078 352 TRP A CA 1
ATOM 2604 C C . TRP A 1 372 ? -16.14643 -72.59676 -10.78544 1.000 89.63470 352 TRP A C 1
ATOM 2605 O O . TRP A 1 372 ? -14.96153 -72.92130 -10.71545 1.000 102.42995 352 TRP A O 1
ATOM 2616 N N . ALA A 1 373 ? -17.10516 -73.19457 -10.09930 1.000 81.03226 353 ALA A N 1
ATOM 2617 C CA . ALA A 1 373 ? -16.80853 -74.33247 -9.25823 1.000 87.66839 353 ALA A CA 1
ATOM 2618 C C . ALA A 1 373 ? -16.78814 -75.59026 -10.12225 1.000 107.64409 353 ALA A C 1
ATOM 2619 O O . ALA A 1 373 ? -17.36709 -75.62938 -11.21259 1.000 111.76497 353 ALA A O 1
ATOM 2621 N N . THR A 1 374 ? -16.09143 -76.62121 -9.64299 1.000 111.50715 354 THR A N 1
ATOM 2622 C CA . THR A 1 374 ? -16.03515 -77.86932 -10.40238 1.000 99.94735 354 THR A CA 1
ATOM 2623 C C . THR A 1 374 ? -17.29721 -78.69556 -10.19400 1.000 95.72052 354 THR A C 1
ATOM 2624 O O . THR A 1 374 ? -17.25705 -79.87016 -9.80981 1.000 93.44474 354 THR A O 1
ATOM 2628 N N . GLN A 1 375 ? -18.42590 -78.05610 -10.43692 1.000 98.17919 355 GLN A N 1
ATOM 2629 C CA . GLN A 1 375 ? -19.73624 -78.65711 -10.29730 1.000 87.88873 355 GLN A CA 1
ATOM 2630 C C . GLN A 1 375 ? -20.51528 -78.26428 -11.54299 1.000 97.10635 355 GLN A C 1
ATOM 2631 O O . GLN A 1 375 ? -21.31201 -77.32790 -11.52252 1.000 125.81445 355 GLN A O 1
ATOM 2637 N N . LEU A 1 376 ? -20.33790 -79.02215 -12.61296 1.000 90.96484 356 LEU A N 1
ATOM 2638 C CA . LEU A 1 376 ? -21.10350 -78.78504 -13.82019 1.000 94.29060 356 LEU A CA 1
ATOM 2639 C C . LEU A 1 376 ? -22.14186 -79.87404 -13.97556 1.000 98.10113 356 LEU A C 1
ATOM 2640 O O . LEU A 1 376 ? -21.99020 -80.98915 -13.46579 1.000 105.55013 356 LEU A O 1
ATOM 2645 N N . SER A 1 377 ? -23.18337 -79.52998 -14.72447 1.000 87.68272 357 SER A N 1
ATOM 2646 C CA . SER A 1 377 ? -24.19770 -80.47429 -15.15886 1.000 85.42047 357 SER A CA 1
ATOM 2647 C C . SER A 1 377 ? -24.59071 -80.02766 -16.55560 1.000 91.68411 357 SER A C 1
ATOM 2648 O O . SER A 1 377 ? -24.45812 -78.85215 -16.88937 1.000 95.13389 357 SER A O 1
ATOM 2651 N N . ALA A 1 378 ? -25.04444 -80.95719 -17.38766 1.000 98.22490 358 ALA A N 1
ATOM 2652 C CA . ALA A 1 378 ? -25.35617 -80.55995 -18.75354 1.000 98.14297 358 ALA A CA 1
ATOM 2653 C C . ALA A 1 378 ? -26.33348 -81.53565 -19.37866 1.000 106.95337 358 ALA A C 1
ATOM 2654 O O . ALA A 1 378 ? -26.22703 -82.74528 -19.17974 1.000 111.59103 358 ALA A O 1
ATOM 2656 N N . ASP A 1 379 ? -27.29802 -80.99103 -20.11456 1.000 113.53154 359 ASP A N 1
ATOM 2657 C CA . ASP A 1 379 ? -28.20202 -81.80190 -20.91933 1.000 121.93071 359 ASP A CA 1
ATOM 2658 C C . ASP A 1 379 ? -28.44788 -81.09853 -22.24454 1.000 121.69172 359 ASP A C 1
ATOM 2659 O O . ASP A 1 379 ? -28.83950 -79.92532 -22.27399 1.000 123.77989 359 ASP A O 1
ATOM 2664 N N . GLY A 1 380 ? -28.16490 -81.80676 -23.33551 1.000 122.62914 360 GLY A N 1
ATOM 2665 C CA . GLY A 1 380 ? -28.34207 -81.26859 -24.66607 1.000 122.25290 360 GLY A CA 1
ATOM 2666 C C . GLY A 1 380 ? -27.34727 -80.17339 -24.96938 1.000 120.99467 360 GLY A C 1
ATOM 2667 O O . GLY A 1 380 ? -26.14188 -80.41484 -25.08421 1.000 122.19299 360 GLY A O 1
ATOM 2668 N N . THR A 1 381 ? -27.85786 -78.95733 -25.11118 1.000 122.78599 361 THR A N 1
ATOM 2669 C CA . THR A 1 381 ? -27.03432 -77.78078 -25.30339 1.000 127.20943 361 THR A CA 1
ATOM 2670 C C . THR A 1 381 ? -26.96910 -76.92530 -24.05472 1.000 132.92051 361 THR A C 1
ATOM 2671 O O . THR A 1 381 ? -26.30680 -75.88315 -24.06891 1.000 146.18429 361 THR A O 1
ATOM 2675 N N . THR A 1 382 ? -27.62759 -77.33538 -22.97652 1.000 120.17541 362 THR A N 1
ATOM 2676 C CA . THR A 1 382 ? -27.71744 -76.51331 -21.78249 1.000 108.89294 362 THR A CA 1
ATOM 2677 C C . THR A 1 382 ? -26.70891 -76.99071 -20.74696 1.000 105.44944 362 THR A C 1
ATOM 2678 O O . THR A 1 382 ? -26.68840 -78.17014 -20.39010 1.000 122.58132 362 THR A O 1
ATOM 2682 N N . VAL A 1 383 ? -25.86546 -76.07936 -20.28100 1.000 91.46116 363 VAL A N 1
ATOM 2683 C CA . VAL A 1 383 ? -24.94380 -76.35209 -19.18660 1.000 93.66862 363 VAL A CA 1
ATOM 2684 C C . VAL A 1 383 ? -25.38241 -75.53628 -17.97723 1.000 95.95413 363 VAL A C 1
ATOM 2685 O O . VAL A 1 383 ? -25.91884 -74.43740 -18.10996 1.000 95.08557 363 VAL A O 1
ATOM 2689 N N . VAL A 1 384 ? -25.13254 -76.07148 -16.78866 1.000 94.46163 364 VAL A N 1
ATOM 2690 C CA . VAL A 1 384 ? -25.51629 -75.44091 -15.53282 1.000 85.21049 364 VAL A CA 1
ATOM 2691 C C . VAL A 1 384 ? -24.35600 -75.55537 -14.54974 1.000 93.69966 364 VAL A C 1
ATOM 2692 O O . VAL A 1 384 ? -23.66617 -76.58347 -14.49813 1.000 102.40112 364 VAL A O 1
ATOM 2696 N N . GLY A 1 385 ? -24.13877 -74.49267 -13.78093 1.000 88.19744 365 GLY A N 1
ATOM 2697 C CA . GLY A 1 385 ? -23.06377 -74.50986 -12.81052 1.000 81.42597 365 GLY A CA 1
ATOM 2698 C C . GLY A 1 385 ? -23.15220 -73.38953 -11.79495 1.000 98.16894 365 GLY A C 1
ATOM 2699 O O . GLY A 1 385 ? -24.14442 -72.66796 -11.70811 1.000 105.54326 365 GLY A O 1
ATOM 2700 N N . ILE A 1 386 ? -22.07995 -73.25400 -11.02233 1.000 109.98645 366 ILE A N 1
ATOM 2701 C CA . ILE A 1 386 ? -21.95408 -72.20304 -10.02210 1.000 83.99428 366 ILE A CA 1
ATOM 2702 C C . ILE A 1 386 ? -20.86296 -71.26694 -10.49348 1.000 90.83998 366 ILE A C 1
ATOM 2703 O O . ILE A 1 386 ? -19.70374 -71.67324 -10.62879 1.000 101.70942 366 ILE A O 1
ATOM 2708 N N . GLY A 1 387 ? -21.24114 -70.02845 -10.77823 1.000 96.37240 367 GLY A N 1
ATOM 2709 C CA . GLY A 1 387 ? -20.32183 -69.06501 -11.34618 1.000 86.30771 367 GLY A CA 1
ATOM 2710 C C . GLY A 1 387 ? -20.23457 -67.79940 -10.52423 1.000 94.28054 367 GLY A C 1
ATOM 2711 O O . GLY A 1 387 ? -21.12881 -67.47678 -9.73000 1.000 85.18658 367 GLY A O 1
ATOM 2712 N N . GLY A 1 388 ? -19.15828 -67.05877 -10.73397 1.000 97.15874 368 GLY A N 1
ATOM 2713 C CA . GLY A 1 388 ? -18.94142 -65.84738 -9.97327 1.000 98.68329 368 GLY A CA 1
ATOM 2714 C C . GLY A 1 388 ? -17.71962 -65.15431 -10.51834 1.000 103.61428 368 GLY A C 1
ATOM 2715 O O . GLY A 1 388 ? -17.07317 -65.62391 -11.46740 1.000 95.33163 368 GLY A O 1
ATOM 2716 N N . GLY A 1 389 ? -17.38144 -64.05137 -9.86608 1.000 88.46629 369 GLY A N 1
ATOM 2717 C CA . GLY A 1 389 ? -16.26902 -63.26217 -10.30786 1.000 97.92390 369 GLY A CA 1
ATOM 2718 C C . GLY A 1 389 ? -16.05833 -62.07589 -9.40648 1.000 113.48208 369 GLY A C 1
ATOM 2719 O O . GLY A 1 389 ? -16.68943 -61.94549 -8.35091 1.000 116.91491 369 GLY A O 1
ATOM 2720 N N . PRO A 1 390 ? -15.14712 -61.18860 -9.81243 1.000 113.79844 370 PRO A N 1
ATOM 2721 C CA . PRO A 1 390 ? -14.78540 -60.05047 -8.95627 1.000 105.47074 370 PRO A CA 1
ATOM 2722 C C . PRO A 1 390 ? -15.95823 -59.23420 -8.45093 1.000 113.38283 370 PRO A C 1
ATOM 2723 O O . PRO A 1 390 ? -15.95977 -58.84036 -7.27725 1.000 127.83596 370 PRO A O 1
ATOM 2727 N N . ASP A 1 391 ? -16.95937 -58.96244 -9.27962 1.000 114.20630 371 ASP A N 1
ATOM 2728 C CA . ASP A 1 391 ? -18.10516 -58.18420 -8.81893 1.000 125.48880 371 ASP A CA 1
ATOM 2729 C C . ASP A 1 391 ? -19.39033 -58.98878 -8.84127 1.000 118.23301 371 ASP A C 1
ATOM 2730 O O . ASP A 1 391 ? -20.45500 -58.44336 -8.56473 1.000 107.32024 371 ASP A O 1
ATOM 2735 N N . LEU A 1 392 ? -19.30776 -60.28719 -9.09175 1.000 128.21669 372 LEU A N 1
ATOM 2736 C CA . LEU A 1 392 ? -20.46560 -61.16123 -9.04968 1.000 123.45065 372 LEU A CA 1
ATOM 2737 C C . LEU A 1 392 ? -20.26301 -62.20069 -7.95973 1.000 117.26198 372 LEU A C 1
ATOM 2738 O O . LEU A 1 392 ? -19.25480 -62.93182 -7.97910 1.000 127.92279 372 LEU A O 1
ATOM 2743 N N . PRO A 1 393 ? -21.17805 -62.30090 -7.00716 1.000 101.89673 373 PRO A N 1
ATOM 2744 C CA . PRO A 1 393 ? -21.09635 -63.36179 -6.00687 1.000 103.78108 373 PRO A CA 1
ATOM 2745 C C . PRO A 1 393 ? -21.47255 -64.68292 -6.64464 1.000 117.24427 373 PRO A C 1
ATOM 2746 O O . PRO A 1 393 ? -22.06520 -64.73487 -7.72689 1.000 110.44796 373 PRO A O 1
ATOM 2750 N N . ALA A 1 394 ? -21.12817 -65.76383 -5.95148 1.000 116.35860 374 ALA A N 1
ATOM 2751 C CA . ALA A 1 394 ? -21.47636 -67.08628 -6.44769 1.000 109.94816 374 ALA A CA 1
ATOM 2752 C C . ALA A 1 394 ? -22.97612 -67.17742 -6.70791 1.000 115.54056 374 ALA A C 1
ATOM 2753 O O . ALA A 1 394 ? -23.79254 -66.71262 -5.90816 1.000 117.37322 374 ALA A O 1
ATOM 2755 N N . SER A 1 395 ? -23.33645 -67.78386 -7.83688 1.000 108.50626 375 SER A N 1
ATOM 2756 C CA . SER A 1 395 ? -24.73899 -67.91522 -8.19153 1.000 104.32097 375 SER A CA 1
ATOM 2757 C C . SER A 1 395 ? -24.93111 -69.05288 -9.19851 1.000 101.53053 375 SER A C 1
ATOM 2758 O O . SER A 1 395 ? -24.00573 -69.41802 -9.92612 1.000 105.33892 375 SER A O 1
ATOM 2761 N N . VAL A 1 396 ? -26.12090 -69.65855 -9.17532 1.000 97.30196 376 VAL A N 1
ATOM 2762 C CA . VAL A 1 396 ? -26.47339 -70.68572 -10.15743 1.000 9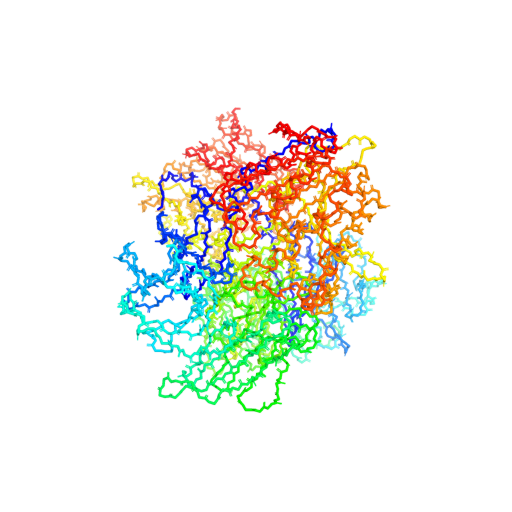0.18803 376 VAL A CA 1
ATOM 2763 C C . VAL A 1 396 ? -26.67100 -70.04987 -11.52692 1.000 90.23987 376 VAL A C 1
ATOM 2764 O O . VAL A 1 396 ? -27.51408 -69.16165 -11.70182 1.000 107.83574 376 VAL A O 1
ATOM 2768 N N . VAL A 1 397 ? -25.93930 -70.54787 -12.51765 1.000 76.06032 377 VAL A N 1
ATOM 2769 C CA . VAL A 1 397 ? -25.96188 -70.00811 -13.86849 1.000 90.86377 377 VAL A CA 1
ATOM 2770 C C . VAL A 1 397 ? -26.34376 -71.09850 -14.85734 1.000 97.50051 377 VAL A C 1
ATOM 2771 O O . VAL A 1 397 ? -25.97884 -72.27079 -14.68853 1.000 117.52558 377 VAL A O 1
ATOM 2775 N N . ARG A 1 398 ? -27.11042 -70.70358 -15.87072 1.000 88.47932 378 ARG A N 1
ATOM 2776 C CA . ARG A 1 398 ? -27.52422 -71.56248 -16.97604 1.000 93.58409 378 ARG A CA 1
ATOM 2777 C C . ARG A 1 398 ? -27.02755 -70.97076 -18.29466 1.000 96.11463 378 ARG A C 1
ATOM 2778 O O . ARG A 1 398 ? -27.39056 -69.84414 -18.64820 1.000 104.07824 378 ARG A O 1
ATOM 2786 N N . VAL A 1 399 ? -26.21725 -71.73076 -19.02694 1.000 85.73360 379 VAL A N 1
ATOM 2787 C CA . VAL A 1 399 ? -25.68414 -71.32471 -20.31850 1.000 77.62137 379 VAL A CA 1
ATOM 2788 C C . VAL A 1 399 ? -26.22937 -72.25194 -21.38997 1.000 90.53960 379 VAL A C 1
ATOM 2789 O O . VAL A 1 399 ? -26.58163 -73.40131 -21.12772 1.000 110.24092 379 VAL A O 1
ATOM 2793 N N . ASP A 1 400 ? -26.26233 -71.73807 -22.61954 1.000 97.27405 380 ASP A N 1
ATOM 2794 C CA . ASP A 1 400 ? -26.73044 -72.46265 -23.79769 1.000 107.19239 380 ASP A CA 1
ATOM 2795 C C . ASP A 1 400 ? -25.65210 -72.38489 -24.87040 1.000 114.00483 380 ASP A C 1
ATOM 2796 O O . ASP A 1 400 ? -25.33826 -71.30076 -25.37057 1.000 118.36738 380 ASP A O 1
ATOM 2801 N N . THR A 1 401 ? -25.07724 -73.54253 -25.19830 1.000 111.97489 381 THR A N 1
ATOM 2802 C CA . THR A 1 401 ? -23.89532 -73.65008 -26.04149 1.000 116.59641 381 THR A CA 1
ATOM 2803 C C . THR A 1 401 ? -24.13048 -73.35038 -27.51475 1.000 119.89515 381 THR A C 1
ATOM 2804 O O . THR A 1 401 ? -23.14845 -73.24764 -28.26086 1.000 127.28039 381 THR A O 1
ATOM 2808 N N . THR A 1 402 ? -25.36962 -73.20241 -27.97048 1.000 125.18853 382 THR A N 1
ATOM 2809 C CA . THR A 1 402 ? -25.53484 -72.79675 -29.36122 1.000 138.83669 382 THR A CA 1
ATOM 2810 C C . THR A 1 402 ? -25.74234 -71.29089 -29.48464 1.000 139.54846 382 THR A C 1
ATOM 2811 O O . THR A 1 402 ? -25.05846 -70.63663 -30.27568 1.000 143.83306 382 THR A O 1
ATOM 2815 N N . THR A 1 403 ? -26.64476 -70.71542 -28.69292 1.000 134.41234 383 THR A N 1
ATOM 2816 C CA . THR A 1 403 ? -26.91583 -69.28919 -28.81836 1.000 133.68709 383 THR A CA 1
ATOM 2817 C C . THR A 1 403 ? -25.92768 -68.46452 -28.01899 1.000 137.19139 383 THR A C 1
ATOM 2818 O O . THR A 1 403 ? -25.62432 -67.32753 -28.39366 1.000 164.03205 383 THR A O 1
ATOM 2822 N N . GLY A 1 404 ? -25.41875 -69.02348 -26.92934 1.000 117.99155 384 GLY A N 1
ATOM 2823 C CA . GLY A 1 404 ? -24.62183 -68.29504 -25.97045 1.000 113.84045 384 GLY A CA 1
ATOM 2824 C C . GLY A 1 404 ? -25.40219 -67.68401 -24.82839 1.000 117.90515 384 GLY A C 1
ATOM 2825 O O . GLY A 1 404 ? -24.79650 -67.06893 -23.94542 1.000 128.65126 384 GLY A O 1
ATOM 2826 N N . ARG A 1 405 ? -26.72012 -67.84283 -24.80603 1.000 114.44476 385 ARG A N 1
ATOM 2827 C CA . ARG A 1 405 ? -27.53119 -67.15597 -23.81382 1.000 108.14215 385 ARG A CA 1
ATOM 2828 C C . ARG A 1 405 ? -27.15915 -67.60842 -22.40517 1.000 106.44814 385 ARG A C 1
ATOM 2829 O O . ARG A 1 405 ? -27.09283 -68.80730 -22.12587 1.000 118.86166 385 ARG A O 1
ATOM 2837 N N . VAL A 1 406 ? -26.90883 -66.63535 -21.52093 1.000 102.79832 386 VAL A N 1
ATOM 2838 C CA . VAL A 1 406 ? -26.56773 -66.86785 -20.11584 1.000 98.98252 386 VAL A CA 1
ATOM 2839 C C . VAL A 1 406 ? -27.69550 -66.33530 -19.23580 1.000 106.27257 386 VAL A C 1
ATOM 2840 O O . VAL A 1 406 ? -28.23959 -65.25569 -19.49883 1.000 116.95645 386 VAL A O 1
ATOM 2844 N N . GLU A 1 407 ? -28.04418 -67.09111 -18.18730 1.000 91.96384 387 GLU A N 1
ATOM 2845 C CA . GLU A 1 407 ? -29.14882 -66.75144 -17.29822 1.000 88.08507 387 GLU A CA 1
ATOM 2846 C C . GLU A 1 407 ? -28.70407 -66.92512 -15.85315 1.000 98.36701 387 GLU A C 1
ATOM 2847 O O . GLU A 1 407 ? -28.02118 -67.89765 -15.51894 1.000 123.61222 387 GLU A O 1
ATOM 2853 N N . GLY A 1 408 ? -29.10133 -65.99386 -14.99201 1.000 87.61840 388 GLY A N 1
ATOM 2854 C CA . GLY A 1 408 ? -28.78456 -66.10250 -13.57715 1.000 94.24394 388 GLY A CA 1
ATOM 2855 C C . GLY A 1 408 ? -29.96540 -66.52413 -12.72946 1.000 102.53294 388 GLY A C 1
ATOM 2856 O O . GLY A 1 408 ? -30.87509 -65.73062 -12.47950 1.000 117.72295 388 GLY A O 1
ATOM 2857 N N . LEU A 1 409 ? -29.95958 -67.78039 -12.27983 1.000 98.79373 389 LEU A N 1
ATOM 2858 C CA . LEU A 1 409 ? -31.13561 -68.36997 -11.64024 1.000 99.80818 389 LEU A CA 1
ATOM 2859 C C . LEU A 1 409 ? -31.28047 -68.00607 -10.15891 1.000 97.65504 389 LEU A C 1
ATOM 2860 O O . LEU A 1 409 ? -32.38186 -67.68699 -9.70204 1.000 126.62898 389 LEU A O 1
ATOM 2865 N N . ARG A 1 410 ? -30.20724 -68.10564 -9.38345 1.000 81.09808 390 ARG A N 1
ATOM 2866 C CA . ARG A 1 410 ? -30.20611 -67.78629 -7.95774 1.000 85.34485 390 ARG A CA 1
ATOM 2867 C C . ARG A 1 410 ? -28.85245 -67.19266 -7.60172 1.000 94.96475 390 ARG A C 1
ATOM 2868 O O . ARG A 1 410 ? -27.84253 -67.62214 -8.16091 1.000 100.46490 390 ARG A O 1
ATOM 2876 N N . ARG A 1 411 ? -28.82043 -66.22248 -6.67618 1.000 96.14060 391 ARG A N 1
ATOM 2877 C CA . ARG A 1 411 ? -27.55936 -65.67617 -6.16757 1.000 87.24434 391 ARG A CA 1
ATOM 2878 C C . ARG A 1 411 ? -27.49115 -65.80391 -4.65287 1.000 98.27812 391 ARG A C 1
ATOM 2879 O O . ARG A 1 411 ? -28.51878 -65.84322 -3.97270 1.000 120.87742 391 ARG A O 1
ATOM 2887 N N . GLU A 1 412 ? -26.26449 -65.82804 -4.12250 1.000 137.27932 392 GLU A N 1
ATOM 2888 C CA . GLU A 1 412 ? -26.08443 -65.93414 -2.67995 1.000 137.90376 392 GLU A CA 1
ATOM 2889 C C . GLU A 1 412 ? -26.57984 -64.72197 -1.91170 1.000 144.69018 392 GLU A C 1
ATOM 2890 O O . GLU A 1 412 ? -26.79467 -64.83033 -0.70315 1.000 160.46203 392 GLU A O 1
ATOM 2896 N N . LEU A 1 413 ? -26.79217 -63.58613 -2.56251 1.000 145.31787 393 LEU A N 1
ATOM 2897 C CA . LEU A 1 413 ? -27.32323 -62.43037 -1.85131 1.000 147.78036 393 LEU A CA 1
ATOM 2898 C C . LEU A 1 413 ? -28.18837 -61.59059 -2.77737 1.000 153.90539 393 LEU A C 1
ATOM 2899 O O . LEU A 1 413 ? -27.76521 -61.24657 -3.88605 1.000 148.04347 393 LEU A O 1
ATOM 2904 N N . ALA A 1 414 ? -29.39958 -61.26340 -2.30434 1.000 167.29003 394 ALA A N 1
ATOM 2905 C CA . ALA A 1 414 ? -30.29641 -60.36659 -3.02940 1.000 175.92746 394 ALA A CA 1
ATOM 2906 C C . ALA A 1 414 ? -30.00584 -58.89369 -2.75260 1.000 186.79025 394 ALA A C 1
ATOM 2907 O O . ALA A 1 414 ? -30.07969 -58.06913 -3.67254 1.000 185.80893 394 ALA A O 1
ATOM 2909 N N . GLU A 1 415 ? -29.63124 -58.53477 -1.52106 1.000 193.34470 395 GLU A N 1
ATOM 2910 C CA . GLU A 1 415 ? -29.31015 -57.13076 -1.29669 1.000 186.32249 395 GLU A CA 1
ATOM 2911 C C . GLU A 1 415 ? -28.02929 -56.82933 -2.05959 1.000 169.25175 395 GLU A C 1
ATOM 2912 O O . GLU A 1 415 ? -26.92062 -56.94864 -1.52836 1.000 160.51570 395 GLU A O 1
ATOM 2918 N N . LEU A 1 416 ? -28.19570 -56.46753 -3.32718 1.000 167.31631 396 LEU A N 1
ATOM 2919 C CA . LEU A 1 416 ? -27.11878 -56.14620 -4.24558 1.000 172.63483 396 LEU A CA 1
ATOM 2920 C C . LEU A 1 416 ? -26.45256 -54.87297 -3.72816 1.000 170.75496 396 LEU A C 1
ATOM 2921 O O . LEU A 1 416 ? -26.98782 -53.77677 -3.94653 1.000 184.40104 396 LEU A O 1
ATOM 2926 N N . PRO A 1 417 ? -25.28873 -54.94726 -3.08300 1.000 156.17005 397 PRO A N 1
ATOM 2927 C CA . PRO A 1 417 ? -24.73981 -53.75165 -2.42672 1.000 146.45140 397 PRO A CA 1
ATOM 2928 C C . PRO A 1 417 ? -24.23938 -52.74331 -3.44296 1.000 146.89001 397 PRO A C 1
ATOM 2929 O O . PRO A 1 417 ? -23.95350 -53.06746 -4.59677 1.000 153.78227 397 PRO A O 1
ATOM 2933 N N . ASN A 1 418 ? -24.07687 -51.50739 -2.98840 1.000 143.25654 398 ASN A N 1
ATOM 2934 C CA . ASN A 1 418 ? -23.65764 -50.47660 -3.92160 1.000 149.73964 398 ASN A CA 1
ATOM 2935 C C . ASN A 1 418 ? -22.21838 -50.73404 -4.34180 1.000 143.79650 398 ASN A C 1
ATOM 2936 O O . ASN A 1 418 ? -21.33166 -50.90316 -3.50077 1.000 145.17633 398 ASN A O 1
ATOM 2941 N N . VAL A 1 419 ? -22.00164 -50.79066 -5.65281 1.000 139.61496 399 VAL A N 1
ATOM 2942 C CA . VAL A 1 419 ? -20.72009 -51.13803 -6.25743 1.000 132.56910 399 VAL A CA 1
ATOM 2943 C C . VAL A 1 419 ? -19.57081 -50.30973 -5.67924 1.000 144.03281 399 VAL A C 1
ATOM 2944 O O . VAL A 1 419 ? -18.40487 -50.71864 -5.73828 1.000 141.48285 399 VAL A O 1
ATOM 2948 N N . ALA A 1 420 ? -19.88381 -49.13001 -5.13362 1.000 159.12817 400 ALA A N 1
ATOM 2949 C CA . ALA A 1 420 ? -18.84079 -48.26920 -4.57921 1.000 156.30396 400 ALA A CA 1
ATOM 2950 C C . ALA A 1 420 ? -18.17099 -48.90646 -3.36937 1.000 144.39884 400 ALA A C 1
ATOM 2951 O O . ALA A 1 420 ? -16.96290 -48.74612 -3.16139 1.000 147.25699 400 ALA A O 1
ATOM 2953 N N . TYR A 1 421 ? -18.94744 -49.62461 -2.55432 1.000 132.23038 401 TYR A N 1
ATOM 2954 C CA . TYR A 1 421 ? -18.44931 -50.25671 -1.33657 1.000 116.15161 401 TYR A CA 1
ATOM 2955 C C . TYR A 1 421 ? -17.71172 -51.57590 -1.59839 1.000 113.86787 401 TYR A C 1
ATOM 2956 O O . TYR A 1 421 ? -17.03510 -52.08725 -0.69413 1.000 127.02764 401 TYR A O 1
ATOM 2965 N N . LEU A 1 422 ? -17.87754 -52.17050 -2.77851 1.000 105.43468 402 LEU A N 1
ATOM 2966 C CA . LEU A 1 422 ? -17.14686 -53.37994 -3.14661 1.000 111.92093 402 LEU A CA 1
ATOM 2967 C C . LEU A 1 422 ? -15.71925 -53.03565 -3.54555 1.000 126.18224 402 LEU A C 1
ATOM 2968 O O . LEU A 1 422 ? -15.50429 -52.23487 -4.46358 1.000 130.44660 402 LEU A O 1
ATOM 2973 N N . SER A 1 423 ? -14.74928 -53.63988 -2.86166 1.000 136.71395 403 SER A N 1
ATOM 2974 C CA . SER A 1 423 ? -13.34485 -53.45292 -3.20040 1.000 135.54490 403 SER A CA 1
ATOM 2975 C C . SER A 1 423 ? -12.95372 -54.38414 -4.34554 1.000 128.17545 403 SER A C 1
ATOM 2976 O O . SER A 1 423 ? -13.34119 -55.55726 -4.36878 1.000 121.74695 403 SER A O 1
ATOM 2979 N N . ARG A 1 424 ? -12.16425 -53.85680 -5.28928 1.000 131.98004 404 ARG A N 1
ATOM 2980 C CA . ARG A 1 424 ? -11.79240 -54.59671 -6.49559 1.000 139.25488 404 ARG A CA 1
ATOM 2981 C C . ARG A 1 424 ? -10.45853 -55.30849 -6.30240 1.000 137.35322 404 ARG A C 1
ATOM 2982 O O . ARG A 1 424 ? -9.45153 -54.64650 -6.02010 1.000 144.48297 404 ARG A O 1
ATOM 2990 N N . PRO A 1 425 ? -10.40007 -56.63159 -6.46559 1.000 132.31873 405 PRO A N 1
ATOM 2991 C CA . PRO A 1 425 ? -9.18037 -57.37455 -6.12248 1.000 118.88882 405 PRO A CA 1
ATOM 2992 C C . PRO A 1 425 ? -8.08131 -57.15806 -7.14947 1.000 112.56809 405 PRO A C 1
ATOM 2993 O O . PRO A 1 425 ? -8.29696 -57.29900 -8.35335 1.000 113.53715 405 PRO A O 1
ATOM 2997 N N . ARG A 1 426 ? -6.88880 -56.86445 -6.64775 1.000 116.08207 406 ARG A N 1
ATOM 2998 C CA . ARG A 1 426 ? -5.68658 -56.62025 -7.43518 1.000 126.85766 406 ARG A CA 1
ATOM 2999 C C . ARG A 1 426 ? -4.73792 -57.80350 -7.26408 1.000 126.27637 406 ARG A C 1
ATOM 3000 O O . ARG A 1 426 ? -4.34564 -58.12495 -6.13816 1.000 123.12914 406 ARG A O 1
ATOM 3008 N N . ALA A 1 427 ? -4.38822 -58.46971 -8.35506 1.000 121.13066 407 ALA A N 1
ATOM 3009 C CA . ALA A 1 427 ? -3.56733 -59.67086 -8.25833 1.000 109.42051 407 ALA A CA 1
ATOM 3010 C C . ALA A 1 427 ? -2.08648 -59.30547 -8.25475 1.000 118.56113 407 ALA A C 1
ATOM 3011 O O . ALA A 1 427 ? -1.63877 -58.51630 -9.08913 1.000 132.21582 407 ALA A O 1
ATOM 3013 N N . GLU A 1 428 ? -1.31841 -59.89636 -7.33886 1.000 122.68006 408 GLU A N 1
ATOM 3014 C CA . GLU A 1 428 ? 0.10996 -59.62268 -7.25534 1.000 133.96939 408 GLU A CA 1
ATOM 3015 C C . GLU A 1 428 ? 0.86356 -60.93411 -7.09680 1.000 129.25746 408 GLU A C 1
ATOM 3016 O O . GLU A 1 428 ? 0.33918 -61.91993 -6.57333 1.000 121.03772 408 GLU A O 1
ATOM 3022 N N . ARG A 1 429 ? 2.09292 -60.93671 -7.60603 1.000 135.16338 409 ARG A N 1
ATOM 3023 C CA . ARG A 1 429 ? 3.04865 -62.03578 -7.48995 1.000 122.80004 409 ARG A CA 1
ATOM 3024 C C . ARG A 1 429 ? 4.12393 -61.61981 -6.49430 1.000 123.70243 409 ARG A C 1
ATOM 3025 O O . ARG A 1 429 ? 5.12737 -61.01602 -6.86664 1.000 130.91366 409 ARG A O 1
ATOM 3033 N N . LEU A 1 430 ? 3.89927 -61.91989 -5.22013 1.000 123.36359 410 LEU A N 1
ATOM 3034 C CA . LEU A 1 430 ? 4.89311 -61.61216 -4.21031 1.000 127.05744 410 LEU A CA 1
ATOM 3035 C C . LEU A 1 430 ? 6.14853 -62.40625 -4.53175 1.000 135.28019 410 LEU A C 1
ATOM 3036 O O . LEU A 1 430 ? 6.07180 -63.53806 -5.01601 1.000 119.83015 410 LEU A O 1
ATOM 3041 N N . ASP A 1 431 ? 7.31159 -61.81620 -4.27790 1.000 148.44847 411 ASP A N 1
ATOM 3042 C CA . ASP A 1 431 ? 8.57594 -62.51730 -4.47567 1.000 148.92761 411 ASP A CA 1
ATOM 3043 C C . ASP A 1 431 ? 8.92667 -63.29729 -3.20834 1.000 141.84310 411 ASP A C 1
ATOM 3044 O O . ASP A 1 431 ? 9.14187 -62.70060 -2.15020 1.000 148.59427 411 ASP A O 1
ATOM 3049 N N . GLY A 1 432 ? 8.94969 -64.62707 -3.29802 1.000 138.20833 412 GLY A N 1
ATOM 3050 C CA . GLY A 1 432 ? 9.22092 -65.45448 -2.14401 1.000 134.38145 412 GLY A CA 1
ATOM 3051 C C . GLY A 1 432 ? 10.70127 -65.72033 -1.91578 1.000 141.68296 412 GLY A C 1
ATOM 3052 O O . GLY A 1 432 ? 11.57984 -65.15439 -2.57935 1.000 138.98124 412 GLY A O 1
ATOM 3053 N N . PRO A 1 433 ? 10.99673 -66.62083 -0.96762 1.000 145.78080 413 PRO A N 1
ATOM 3054 C CA . PRO A 1 433 ? 12.38269 -66.82153 -0.50772 1.000 157.28613 413 PRO A CA 1
ATOM 3055 C C . PRO A 1 433 ? 13.44195 -67.13770 -1.56249 1.000 180.26080 413 PRO A C 1
ATOM 3056 O O . PRO A 1 433 ? 14.39908 -66.36927 -1.70063 1.000 193.67587 413 PRO A O 1
ATOM 3060 N N . PHE A 1 434 ? 13.32910 -68.24235 -2.29563 1.000 179.41994 414 PHE A N 1
ATOM 3061 C CA . PHE A 1 434 ? 14.36449 -68.54788 -3.28806 1.000 190.74512 414 PHE A CA 1
ATOM 3062 C C . PHE A 1 434 ? 14.00800 -67.96587 -4.65290 1.000 182.64124 414 PHE A C 1
ATOM 3063 O O . PHE A 1 434 ? 14.12966 -68.63157 -5.68326 1.000 182.51103 414 PHE A O 1
ATOM 3071 N N . GLY A 1 435 ? 13.61827 -66.69274 -4.68342 1.000 179.10602 415 GLY A N 1
ATOM 3072 C CA . GLY A 1 435 ? 13.04527 -66.19493 -5.91328 1.000 184.12370 415 GLY A CA 1
ATOM 3073 C C . GLY A 1 435 ? 11.73421 -66.83428 -6.31316 1.000 179.89438 415 GLY A C 1
ATOM 3074 O O . GLY A 1 435 ? 11.28251 -66.61703 -7.44140 1.000 176.37215 415 GLY A O 1
ATOM 3075 N N . ARG A 1 436 ? 11.10160 -67.61148 -5.42928 1.000 176.44632 416 ARG A N 1
ATOM 3076 C CA . ARG A 1 436 ? 9.91688 -68.33547 -5.85430 1.000 155.13129 416 ARG A CA 1
ATOM 3077 C C . ARG A 1 436 ? 8.68872 -67.43208 -5.80622 1.000 150.55089 416 ARG A C 1
ATOM 3078 O O . ARG A 1 436 ? 8.45160 -66.77131 -4.78919 1.000 140.69018 416 ARG A O 1
ATOM 3086 N N . PRO A 1 437 ? 7.86384 -67.42607 -6.85786 1.000 114.50849 417 PRO A N 1
ATOM 3087 C CA . PRO A 1 437 ? 6.64943 -66.59439 -6.85979 1.000 112.18283 417 PRO A CA 1
ATOM 3088 C C . PRO A 1 437 ? 5.59707 -67.09771 -5.89178 1.000 98.55499 417 PRO A C 1
ATOM 3089 O O . PRO A 1 437 ? 5.31685 -68.29486 -5.82396 1.000 103.99777 417 PRO A O 1
ATOM 3093 N N . VAL A 1 438 ? 4.92306 -66.16106 -5.23924 1.000 101.25555 418 VAL A N 1
ATOM 3094 C CA . VAL A 1 438 ? 3.83185 -66.46641 -4.32542 1.000 108.33470 418 VAL A CA 1
ATOM 3095 C C . VAL A 1 438 ? 2.64223 -65.59584 -4.68907 1.000 112.98038 418 VAL A C 1
ATOM 3096 O O . VAL A 1 438 ? 2.67278 -64.37970 -4.48629 1.000 117.52660 418 VAL A O 1
ATOM 3100 N N . HIS A 1 439 ? 1.57014 -66.22618 -5.13883 1.000 105.88837 419 HIS A N 1
ATOM 3101 C CA . HIS A 1 439 ? 0.43814 -65.50041 -5.67550 1.000 88.07176 419 HIS A CA 1
ATOM 3102 C C . HIS A 1 439 ? -0.45846 -64.96288 -4.56400 1.000 96.19729 419 HIS A C 1
ATOM 3103 O O . HIS A 1 439 ? -0.72078 -65.65202 -3.56929 1.000 91.91461 419 HIS A O 1
ATOM 3110 N N . ALA A 1 440 ? -0.95960 -63.73466 -4.74621 1.000 105.68123 420 ALA A N 1
ATOM 3111 C CA . ALA A 1 440 ? -1.84570 -63.13399 -3.75489 1.000 110.97918 420 ALA A CA 1
ATOM 3112 C C . ALA A 1 440 ? -2.86770 -62.22223 -4.43304 1.000 109.60031 420 ALA A C 1
ATOM 3113 O O . ALA A 1 440 ? -2.68800 -61.78842 -5.57254 1.000 123.15834 420 ALA A O 1
ATOM 3115 N N . TYR A 1 441 ? -3.94132 -61.92234 -3.69814 1.000 99.15116 421 TYR A N 1
ATOM 3116 C CA . TYR A 1 441 ? -4.94631 -60.93917 -4.08543 1.000 100.56667 421 TYR A CA 1
ATOM 3117 C C . TYR A 1 441 ? -5.03290 -59.84676 -3.01601 1.000 107.29608 421 TYR A C 1
ATOM 3118 O O . TYR A 1 441 ? -5.12469 -60.14649 -1.81840 1.000 95.48484 421 TYR A O 1
ATOM 3127 N N . VAL A 1 442 ? -4.99737 -58.58146 -3.44192 1.000 101.11544 422 VAL A N 1
ATOM 3128 C CA . VAL A 1 442 ? -5.02099 -57.42998 -2.54244 1.000 92.91371 422 VAL A CA 1
ATOM 3129 C C . VAL A 1 442 ? -6.35281 -56.72121 -2.69506 1.000 107.64044 422 VAL A C 1
ATOM 3130 O O . VAL A 1 442 ? -6.72831 -56.33549 -3.80928 1.000 101.81462 422 VAL A O 1
ATOM 3134 N N . PHE A 1 443 ? -7.07609 -56.56031 -1.58601 1.000 116.84074 423 PHE A N 1
ATOM 3135 C CA . PHE A 1 443 ? -8.31873 -55.80800 -1.59960 1.000 111.78339 423 PHE A CA 1
ATOM 3136 C C . PHE A 1 443 ? -8.09308 -54.53572 -0.81242 1.000 113.13691 423 PHE A C 1
ATOM 3137 O O . PHE A 1 443 ? -7.97783 -54.58977 0.42431 1.000 117.92866 423 PHE A O 1
ATOM 3145 N N . PRO A 1 444 ? -7.99907 -53.38796 -1.47269 1.000 113.74939 424 PRO A N 1
ATOM 3146 C CA . PRO A 1 444 ? -7.72823 -52.15535 -0.76522 1.000 104.95271 424 PRO A CA 1
ATOM 3147 C C . PRO A 1 444 ? -8.94784 -51.74542 0.02963 1.000 117.34942 424 PRO A C 1
ATOM 3148 O O . PRO A 1 444 ? -10.07703 -52.11854 -0.32795 1.000 121.45779 424 PRO A O 1
ATOM 3152 N N . PRO A 1 445 ? -8.77130 -50.90620 1.04650 1.000 123.82112 425 PRO A N 1
ATOM 3153 C CA . PRO A 1 445 ? -9.92644 -50.31333 1.73897 1.000 133.11327 425 PRO A CA 1
ATOM 3154 C C . PRO A 1 445 ? -10.69548 -49.41127 0.78791 1.000 124.96447 425 PRO A C 1
ATOM 3155 O O . PRO A 1 445 ? -10.14808 -48.45326 0.24100 1.000 117.43883 425 PRO A O 1
ATOM 3159 N N . THR A 1 446 ? -11.97220 -49.73603 0.57743 1.000 125.70065 426 THR A N 1
ATOM 3160 C CA . THR A 1 446 ? -12.80212 -49.05180 -0.40789 1.000 129.47514 426 THR A CA 1
ATOM 3161 C C . THR A 1 446 ? -14.09166 -48.58620 0.24533 1.000 126.54258 426 THR A C 1
ATOM 3162 O O . THR A 1 446 ? -14.79900 -49.39045 0.85768 1.000 123.65596 426 THR A O 1
ATOM 3166 N N . ASN A 1 447 ? -14.37860 -47.27981 0.13474 1.000 126.80305 427 ASN A N 1
ATOM 3167 C CA . ASN A 1 447 ? -15.62475 -46.67597 0.59849 1.000 125.62311 427 ASN A CA 1
ATOM 3168 C C . ASN A 1 447 ? -15.78755 -45.31191 -0.06172 1.000 132.71291 427 ASN A C 1
ATOM 3169 O O . ASN A 1 447 ? -14.86514 -44.49212 -0.02170 1.000 139.02796 427 ASN A O 1
ATOM 3174 N N . PRO A 1 448 ? -16.92236 -45.05121 -0.71831 1.000 139.93805 428 PRO A N 1
ATOM 3175 C CA . PRO A 1 448 ? -17.08113 -43.79407 -1.45947 1.000 150.21140 428 PRO A CA 1
ATOM 3176 C C . PRO A 1 448 ? -17.41403 -42.57256 -0.61370 1.000 153.47367 428 PRO A C 1
ATOM 3177 O O . PRO A 1 448 ? -17.46656 -41.47030 -1.17295 1.000 156.10324 428 PRO A O 1
ATOM 3181 N N . GLU A 1 449 ? -17.64845 -42.70821 0.69063 1.000 144.31263 429 GLU A N 1
ATOM 3182 C CA . GLU A 1 449 ? -18.05728 -41.57470 1.52052 1.000 137.73348 429 GLU A CA 1
ATOM 3183 C C . GLU A 1 449 ? -17.15362 -41.40212 2.73727 1.000 131.59310 429 GLU A C 1
ATOM 3184 O O . GLU A 1 449 ? -17.61113 -40.98786 3.80721 1.000 139.45151 429 GLU A O 1
ATOM 3190 N N . ALA A 1 450 ? -15.85435 -41.67452 2.59026 1.000 125.73406 430 ALA A N 1
ATOM 3191 C CA . ALA A 1 450 ? -14.87256 -41.46635 3.66187 1.000 134.49102 430 ALA A CA 1
ATOM 3192 C C . ALA A 1 450 ? -13.46296 -41.67874 3.11448 1.000 139.83578 430 ALA A C 1
ATOM 3193 O O . ALA A 1 450 ? -13.25249 -42.40166 2.13548 1.000 139.61767 430 ALA A O 1
ATOM 3195 N N . ALA A 1 451 ? -12.49659 -41.05151 3.78065 1.000 141.09439 431 ALA A N 1
ATOM 3196 C CA . ALA A 1 451 ? -11.08815 -41.18059 3.42866 1.000 145.34091 431 ALA A CA 1
ATOM 3197 C C . ALA A 1 451 ? -10.24282 -40.90473 4.66634 1.000 146.23776 431 ALA A C 1
ATOM 3198 O O . ALA A 1 451 ? -10.74449 -40.45224 5.69858 1.000 130.98777 431 ALA A O 1
ATOM 3200 N N . ALA A 1 452 ? -8.95403 -41.22390 4.57423 1.000 155.29214 432 ALA A N 1
ATOM 3201 C CA . ALA A 1 452 ? -8.15863 -41.09556 5.78149 1.000 153.04597 432 ALA A CA 1
ATOM 3202 C C . ALA A 1 452 ? -7.42156 -39.76176 5.82506 1.000 146.94009 432 ALA A C 1
ATOM 3203 O O . ALA A 1 452 ? -7.20062 -39.11541 4.79568 1.000 143.59224 432 ALA A O 1
ATOM 3205 N N . PRO A 1 453 ? -7.01139 -39.33394 7.02568 1.000 136.92261 433 PRO A N 1
ATOM 3206 C CA . PRO A 1 453 ? -6.21043 -38.10829 7.17015 1.000 139.91290 433 PRO A CA 1
ATOM 3207 C C . PRO A 1 453 ? -4.86162 -38.09195 6.46836 1.000 152.68589 433 PRO A C 1
ATOM 3208 O O . PRO A 1 453 ? -4.45585 -39.07850 5.85134 1.000 149.34845 433 PRO A O 1
ATOM 3212 N N . GLU A 1 454 ? -4.17758 -36.94336 6.58276 1.000 173.00483 434 GLU A N 1
ATOM 3213 C CA . GLU A 1 454 ? -2.96991 -36.64073 5.81642 1.000 181.79030 434 GLU A CA 1
ATOM 3214 C C . GLU A 1 454 ? -1.99557 -37.81220 5.79578 1.000 183.78702 434 GLU A C 1
ATOM 3215 O O . GLU A 1 454 ? -1.64875 -38.34043 4.73360 1.000 196.24176 434 GLU A O 1
ATOM 3221 N N . GLY A 1 455 ? -1.52961 -38.21547 6.97264 1.000 175.31579 435 GLY A N 1
ATOM 3222 C CA . GLY A 1 455 ? -0.37342 -39.08223 7.09477 1.000 171.71201 435 GLY A CA 1
ATOM 3223 C C . GLY A 1 455 ? -0.64385 -40.44671 7.69097 1.000 160.05762 435 GLY A C 1
ATOM 3224 O O . GLY A 1 455 ? 0.21268 -40.98625 8.39557 1.000 169.51594 435 GLY A O 1
ATOM 3225 N N . GLU A 1 456 ? -1.80897 -41.02445 7.41383 1.000 143.80976 436 GLU A N 1
ATOM 3226 C CA . GLU A 1 456 ? -2.19376 -42.31377 7.96779 1.000 132.68738 436 GLU A CA 1
ATOM 3227 C C . GLU A 1 456 ? -2.11119 -43.38070 6.88955 1.000 131.60303 436 GLU A C 1
ATOM 3228 O O . GLU A 1 456 ? -2.35923 -43.11808 5.70936 1.000 140.08406 436 GLU A O 1
ATOM 3234 N N . LEU A 1 457 ? -1.72142 -44.55420 7.30209 1.000 123.33362 437 LEU A N 1
ATOM 3235 C CA . LEU A 1 457 ? -1.71789 -45.77985 6.54238 1.000 120.84584 437 LEU A CA 1
ATOM 3236 C C . LEU A 1 457 ? -2.76131 -46.72370 7.12426 1.000 117.15895 437 LEU A C 1
ATOM 3237 O O . LEU A 1 457 ? -3.04443 -46.68247 8.32785 1.000 113.70426 437 LEU A O 1
ATOM 3242 N N . PRO A 1 458 ? -3.39803 -47.53663 6.29041 1.000 120.80179 438 PRO A N 1
ATOM 3243 C CA . PRO A 1 458 ? -4.51312 -48.37261 6.76385 1.000 111.16389 438 PRO A CA 1
ATOM 3244 C C . PRO A 1 458 ? -4.02173 -49.63636 7.44540 1.000 111.23296 438 PRO A C 1
ATOM 3245 O O . PRO A 1 458 ? -2.93241 -50.15672 7.14725 1.000 106.39309 438 PRO A O 1
ATOM 3249 N N . PRO A 1 459 ? -4.78998 -50.14908 8.39249 1.000 111.86948 439 PRO A N 1
ATOM 3250 C CA . PRO A 1 459 ? -4.47427 -51.46682 8.94284 1.000 114.62344 439 PRO A CA 1
ATOM 3251 C C . PRO A 1 459 ? -4.80364 -52.52387 7.90192 1.000 113.31740 439 PRO A C 1
ATOM 3252 O O . PRO A 1 459 ? -5.80019 -52.41514 7.18600 1.000 113.59351 439 PRO A O 1
ATOM 3256 N N . TYR A 1 460 ? -3.97987 -53.56072 7.82526 1.000 115.22945 440 TYR A N 1
ATOM 3257 C CA . TYR A 1 460 ? -4.27005 -54.67851 6.93962 1.000 105.42346 440 TYR A CA 1
ATOM 3258 C C . TYR A 1 460 ? -4.31546 -55.99237 7.69571 1.000 110.50912 440 TYR A C 1
ATOM 3259 O O . TYR A 1 460 ? -3.64912 -56.18649 8.71986 1.000 127.23999 440 TYR A O 1
ATOM 3268 N N . VAL A 1 461 ? -5.08949 -56.90598 7.13112 1.000 109.37540 441 VAL A N 1
ATOM 3269 C CA . VAL A 1 461 ? -5.23277 -58.25407 7.64272 1.000 105.46347 441 VAL A CA 1
ATOM 3270 C C . VAL A 1 461 ? -4.79844 -59.18821 6.52147 1.000 96.45500 441 VAL A C 1
ATOM 3271 O O . VAL A 1 461 ? -5.23653 -59.03640 5.37540 1.000 108.45818 441 VAL A O 1
ATOM 3275 N N . VAL A 1 462 ? -3.91549 -60.12285 6.83632 1.000 80.16942 442 VAL A N 1
ATOM 3276 C CA . VAL A 1 462 ? -3.59615 -61.20557 5.92006 1.000 87.42665 442 VAL A CA 1
ATOM 3277 C C . VAL A 1 462 ? -4.54878 -62.35760 6.21112 1.000 90.40856 442 VAL A C 1
ATOM 3278 O O . VAL A 1 462 ? -4.61881 -62.86176 7.34338 1.000 96.54895 442 VAL A O 1
ATOM 3282 N N . PHE A 1 463 ? -5.29621 -62.74430 5.18221 1.000 76.61324 443 PHE A N 1
ATOM 3283 C CA . PHE A 1 463 ? -6.13503 -63.92826 5.19430 1.000 86.75447 443 PHE A CA 1
ATOM 3284 C C . PHE A 1 463 ? -5.34213 -65.13772 4.70742 1.000 86.60711 443 PHE A C 1
ATOM 3285 O O . PHE A 1 463 ? -4.69414 -65.10481 3.65019 1.000 88.30101 443 PHE A O 1
ATOM 3293 N N . VAL A 1 464 ? -5.37948 -66.19768 5.48993 1.000 78.07624 444 VAL A N 1
ATOM 3294 C CA . VAL A 1 464 ? -4.73618 -67.44048 5.11350 1.000 87.02793 444 VAL A CA 1
ATOM 3295 C C . VAL A 1 464 ? -5.85880 -68.40360 4.74853 1.000 94.43737 444 VAL A C 1
ATOM 3296 O O . VAL A 1 464 ? -6.64279 -68.80048 5.61885 1.000 97.38087 444 VAL A O 1
ATOM 3300 N N . HIS A 1 465 ? -5.97377 -68.76817 3.46652 1.000 95.81669 445 HIS A N 1
ATOM 3301 C CA . HIS A 1 465 ? -7.10029 -69.61842 3.09691 1.000 105.60989 445 HIS A CA 1
ATOM 3302 C C . HIS A 1 465 ? -6.95764 -70.97751 3.76739 1.000 107.83164 445 HIS A C 1
ATOM 3303 O O . HIS A 1 465 ? -5.86500 -71.52977 3.88426 1.000 99.93795 445 HIS A O 1
ATOM 3310 N N . GLY A 1 466 ? -8.08196 -71.56553 4.12512 1.000 124.38978 446 GLY A N 1
ATOM 3311 C CA . GLY A 1 466 ? -7.95448 -72.64158 5.07169 1.000 129.50393 446 GLY A CA 1
ATOM 3312 C C . GLY A 1 466 ? -7.42854 -73.98477 4.63327 1.000 140.91590 446 GLY A C 1
ATOM 3313 O O . GLY A 1 466 ? -6.34359 -74.37064 5.06360 1.000 210.42233 446 GLY A O 1
ATOM 3314 N N . GLY A 1 467 ? -8.14894 -74.71818 3.81638 1.000 106.21970 447 GLY A N 1
ATOM 3315 C CA . GLY A 1 467 ? -7.66782 -75.99755 3.36122 1.000 123.90018 447 GLY A CA 1
ATOM 3316 C C . GLY A 1 467 ? -6.28557 -75.90471 2.78205 1.000 140.11171 447 GLY A C 1
ATOM 3317 O O . GLY A 1 467 ? -6.03393 -75.06011 1.91598 1.000 152.10706 447 GLY A O 1
ATOM 3318 N N . PRO A 1 468 ? -5.32270 -76.63427 3.36002 1.000 119.59632 448 PRO A N 1
ATOM 3319 C CA . PRO A 1 468 ? -3.91137 -76.39647 2.94443 1.000 93.33068 448 PRO A CA 1
ATOM 3320 C C . PRO A 1 468 ? -3.86943 -76.46631 1.41536 1.000 95.27780 448 PRO A C 1
ATOM 3321 O O . PRO A 1 468 ? -3.37357 -75.56355 0.73983 1.000 86.51726 448 PRO A O 1
ATOM 3325 N N . THR A 1 469 ? -4.43920 -77.54310 0.86052 1.000 69.12579 449 THR A N 1
ATOM 3326 C CA . THR A 1 469 ? -4.45165 -77.83716 -0.57059 1.000 79.69491 449 THR A CA 1
ATOM 3327 C C . THR A 1 469 ? -5.73055 -77.27178 -1.20536 1.000 81.72397 449 THR A C 1
ATOM 3328 O O . THR A 1 469 ? -6.60536 -77.99439 -1.67942 1.000 93.78000 449 THR A O 1
ATOM 3332 N N . GLY A 1 470 ? -5.83878 -75.95202 -1.20221 1.000 81.21746 450 GLY A N 1
ATOM 3333 C CA . GLY A 1 470 ? -6.93363 -75.30614 -1.90135 1.000 90.98421 450 GLY A CA 1
ATOM 3334 C C . GLY A 1 470 ? -6.52271 -73.93044 -2.36502 1.000 95.88870 450 GLY A C 1
ATOM 3335 O O . GLY A 1 470 ? -5.33467 -73.60673 -2.31111 1.000 97.48796 450 GLY A O 1
ATOM 3336 N N . ARG A 1 471 ? -7.47543 -73.08703 -2.76078 1.000 101.58772 451 ARG A N 1
ATOM 3337 C CA . ARG A 1 471 ? -7.14112 -71.69738 -3.04695 1.000 102.04600 451 ARG A CA 1
ATOM 3338 C C . ARG A 1 471 ? -8.35523 -70.81090 -2.84469 1.000 100.84500 451 ARG A C 1
ATOM 3339 O O . ARG A 1 471 ? -9.49313 -71.28219 -2.74078 1.000 111.32534 451 ARG A O 1
ATOM 3347 N N . VAL A 1 472 ? -8.08155 -69.50341 -2.77766 1.000 83.16840 452 VAL A N 1
ATOM 3348 C CA . VAL A 1 472 ? -9.10909 -68.46773 -2.76330 1.000 96.33728 452 VAL A CA 1
ATOM 3349 C C . VAL A 1 472 ? -9.24457 -67.88481 -4.16100 1.000 101.83438 452 VAL A C 1
ATOM 3350 O O . VAL A 1 472 ? -8.25249 -67.73945 -4.88653 1.000 96.62326 452 VAL A O 1
ATOM 3354 N N . SER A 1 473 ? -10.46778 -67.53971 -4.53892 1.000 93.06855 453 SER A N 1
ATOM 3355 C CA . SER A 1 473 ? -10.72454 -67.01295 -5.86727 1.000 102.49556 453 SER A CA 1
ATOM 3356 C C . SER A 1 473 ? -11.11399 -65.54327 -5.78718 1.000 105.61342 453 SER A C 1
ATOM 3357 O O . SER A 1 473 ? -11.27375 -64.95490 -4.71618 1.000 110.93528 453 SER A O 1
ATOM 3360 N N . THR A 1 474 ? -11.30803 -64.95887 -6.95173 1.000 102.87838 454 THR A N 1
ATOM 3361 C CA . THR A 1 474 ? -11.70650 -63.57023 -7.00875 1.000 108.84288 454 THR A CA 1
ATOM 3362 C C . THR A 1 474 ? -13.17980 -63.37734 -6.70010 1.000 125.81731 454 THR A C 1
ATOM 3363 O O . THR A 1 474 ? -13.61436 -62.23000 -6.54657 1.000 146.47672 454 THR A O 1
ATOM 3367 N N . VAL A 1 475 ? -13.93955 -64.46861 -6.56366 1.000 118.65081 455 VAL A N 1
ATOM 3368 C CA . VAL A 1 475 ? -15.38410 -64.36436 -6.39595 1.000 115.19422 455 VAL A CA 1
ATOM 3369 C C . VAL A 1 475 ? -15.74188 -63.53443 -5.17619 1.000 121.53642 455 VAL A C 1
ATOM 3370 O O . VAL A 1 475 ? -15.18666 -63.71964 -4.08480 1.000 127.20261 455 VAL A O 1
ATOM 3374 N N . LEU A 1 476 ? -16.72086 -62.64413 -5.35769 1.000 115.63249 456 LEU A N 1
ATOM 3375 C CA . LEU A 1 476 ? -17.03161 -61.61846 -4.37130 1.000 111.71870 456 LEU A CA 1
ATOM 3376 C C . LEU A 1 476 ? -17.42588 -62.25163 -3.05169 1.000 109.95348 456 LEU A C 1
ATOM 3377 O O . LEU A 1 476 ? -18.39635 -63.01005 -2.98390 1.000 105.88723 456 LEU A O 1
ATOM 3382 N N . ASP A 1 477 ? -16.73077 -61.87048 -1.98973 1.000 112.41939 457 ASP A N 1
ATOM 3383 C CA . ASP A 1 477 ? -16.94828 -62.43982 -0.66823 1.000 118.17117 457 ASP A CA 1
ATOM 3384 C C . ASP A 1 477 ? -17.29239 -61.32554 0.29272 1.000 120.15961 457 ASP A C 1
ATOM 3385 O O . ASP A 1 477 ? -16.41081 -60.55597 0.69219 1.000 116.99479 457 ASP A O 1
ATOM 3390 N N . LEU A 1 478 ? -18.56231 -61.27896 0.70205 1.000 118.74254 458 LEU A N 1
ATOM 3391 C CA . LEU A 1 478 ? -18.97861 -60.25271 1.64468 1.000 110.72797 458 LEU A CA 1
ATOM 3392 C C . LEU A 1 478 ? -18.12734 -60.24090 2.90132 1.000 113.27135 458 LEU A C 1
ATOM 3393 O O . LEU A 1 478 ? -18.09568 -59.22488 3.59568 1.000 116.98702 458 LEU A O 1
ATOM 3398 N N . GLU A 1 479 ? -17.45853 -61.34690 3.23215 1.000 98.89433 459 GLU A N 1
ATOM 3399 C CA . GLU A 1 479 ? -16.65013 -61.34993 4.44445 1.000 100.98901 459 GLU A CA 1
ATOM 3400 C C . GLU A 1 479 ? -15.45635 -60.41082 4.30945 1.000 109.28367 459 GLU A C 1
ATOM 3401 O O . GLU A 1 479 ? -15.01640 -59.83584 5.30779 1.000 121.59220 459 GLU A O 1
ATOM 3407 N N . ARG A 1 480 ? -14.90114 -60.26403 3.09770 1.000 115.58182 460 ARG A N 1
ATOM 3408 C CA . ARG A 1 480 ? -13.83676 -59.28662 2.87558 1.000 121.45243 460 ARG A CA 1
ATOM 3409 C C . ARG A 1 480 ? -14.38256 -57.86776 2.80427 1.000 123.03118 460 ARG A C 1
ATOM 3410 O O . ARG A 1 480 ? -13.75735 -56.93568 3.32155 1.000 119.96557 460 ARG A O 1
ATOM 3418 N N . VAL A 1 481 ? -15.50733 -57.68909 2.10111 1.000 115.29182 461 VAL A N 1
ATOM 3419 C CA . VAL A 1 481 ? -16.14587 -56.38154 2.00252 1.000 108.12130 461 VAL A CA 1
ATOM 3420 C C . VAL A 1 481 ? -16.46478 -55.83419 3.38734 1.000 113.13375 461 VAL A C 1
ATOM 3421 O O . VAL A 1 481 ? -16.31550 -54.63545 3.64744 1.000 120.56180 461 VAL A O 1
ATOM 3425 N N . TYR A 1 482 ? -16.87941 -56.70675 4.30267 1.000 118.19986 462 TYR A N 1
ATOM 3426 C CA . TYR A 1 482 ? -17.17322 -56.28600 5.66499 1.000 122.26877 462 TYR A CA 1
ATOM 3427 C C . TYR A 1 482 ? -16.00380 -55.54346 6.28973 1.000 126.14526 462 TYR A C 1
ATOM 3428 O O . TYR A 1 482 ? -16.20752 -54.61471 7.08052 1.000 134.21624 462 TYR A O 1
ATOM 3437 N N . PHE A 1 483 ? -14.77692 -55.90131 5.91812 1.000 117.38575 463 PHE A N 1
ATOM 3438 C CA . PHE A 1 483 ? -13.62124 -55.17193 6.42159 1.000 112.26553 463 PHE A CA 1
ATOM 3439 C C . PHE A 1 483 ? -13.20350 -54.01361 5.51456 1.000 116.84932 463 PHE A C 1
ATOM 3440 O O . PHE A 1 483 ? -12.90330 -52.92606 6.01277 1.000 123.21820 463 PHE A O 1
ATOM 3448 N N . THR A 1 484 ? -13.14515 -54.23285 4.19447 1.000 110.20096 464 THR A N 1
ATOM 3449 C CA . THR A 1 484 ? -12.67382 -53.18054 3.29101 1.000 108.21792 464 THR A CA 1
ATOM 3450 C C . THR A 1 484 ? -13.56983 -51.94960 3.35893 1.000 126.21535 464 THR A C 1
ATOM 3451 O O . THR A 1 484 ? -13.07870 -50.81536 3.35703 1.000 139.25744 464 THR A O 1
ATOM 3455 N N . SER A 1 485 ? -14.89002 -52.14933 3.37579 1.000 123.68211 465 SER A N 1
ATOM 3456 C CA . SER A 1 485 ? -15.81383 -51.02777 3.48268 1.000 114.89309 465 SER A CA 1
ATOM 3457 C C . SER A 1 485 ? -15.57279 -50.19319 4.73759 1.000 121.60154 465 SER A C 1
ATOM 3458 O O . SER A 1 485 ? -15.86432 -48.99060 4.74295 1.000 133.49833 465 SER A O 1
ATOM 3461 N N . ARG A 1 486 ? -15.06547 -50.80747 5.81042 1.000 111.49724 466 ARG A N 1
ATOM 3462 C CA . ARG A 1 486 ? -14.82979 -50.13357 7.08598 1.000 106.70915 466 ARG A CA 1
ATOM 3463 C C . ARG A 1 486 ? -13.43775 -49.51775 7.21349 1.000 110.80287 466 ARG A C 1
ATOM 3464 O O . ARG A 1 486 ? -13.08262 -49.05238 8.30160 1.000 111.07749 466 ARG A O 1
ATOM 3472 N N . GLY A 1 487 ? -12.64176 -49.52755 6.14686 1.000 110.98343 467 GLY A N 1
ATOM 3473 C CA . GLY A 1 487 ? -11.31132 -48.95556 6.17200 1.000 108.57096 467 GLY A CA 1
ATOM 3474 C C . GLY A 1 487 ? -10.18332 -49.90377 6.50526 1.000 112.98104 467 GLY A C 1
ATOM 3475 O O . GLY A 1 487 ? -9.08175 -49.44231 6.81246 1.000 119.15196 467 GLY A O 1
ATOM 3476 N N . ILE A 1 488 ? -10.40961 -51.20967 6.44772 1.000 106.81720 468 ILE A N 1
ATOM 3477 C CA . ILE A 1 488 ? -9.40142 -52.20742 6.78167 1.000 97.89754 468 ILE A CA 1
ATOM 3478 C C . ILE A 1 488 ? -9.07315 -52.97411 5.50789 1.000 105.96135 468 ILE A C 1
ATOM 3479 O O . ILE A 1 488 ? -9.94529 -53.64960 4.94876 1.000 125.21831 468 ILE A O 1
ATOM 3484 N N . GLY A 1 489 ? -7.81627 -52.90941 5.06425 1.000 98.73135 469 GLY A N 1
ATOM 3485 C CA . GLY A 1 489 ? -7.43238 -53.60304 3.84264 1.000 108.92947 469 GLY A CA 1
ATOM 3486 C C . GLY A 1 489 ? -7.20624 -55.08636 4.08043 1.000 109.46750 469 GLY A C 1
ATOM 3487 O O . GLY A 1 489 ? -6.87074 -55.51626 5.18108 1.000 101.48512 469 GLY A O 1
ATOM 3488 N N . VAL A 1 490 ? -7.37389 -55.88152 3.02097 1.000 114.53935 470 VAL A N 1
ATOM 3489 C CA . VAL A 1 490 ? -7.27056 -57.33381 3.11651 1.000 106.05304 470 VAL A CA 1
ATOM 3490 C C . VAL A 1 490 ? -6.31368 -57.84589 2.05023 1.000 108.01096 470 VAL A C 1
ATOM 3491 O O . VAL A 1 490 ? -6.25081 -57.30152 0.94743 1.000 127.53440 470 VAL A O 1
ATOM 3495 N N . ILE A 1 491 ? -5.55594 -58.88319 2.37833 1.000 96.02443 471 ILE A N 1
ATOM 3496 C CA . ILE A 1 491 ? -4.69111 -59.56014 1.41330 1.000 102.08990 471 ILE A CA 1
ATOM 3497 C C . ILE A 1 491 ? -4.86354 -61.06868 1.57148 1.000 102.03058 471 ILE A C 1
ATOM 3498 O O . ILE A 1 491 ? -4.53720 -61.63768 2.62024 1.000 93.85333 471 ILE A O 1
ATOM 3503 N N . ASP A 1 492 ? -5.39926 -61.70910 0.54854 1.000 108.59011 472 ASP A N 1
ATOM 3504 C CA . ASP A 1 492 ? -5.70880 -63.12568 0.59551 1.000 101.01986 472 ASP A CA 1
ATOM 3505 C C . ASP A 1 492 ? -4.60151 -63.84396 -0.18377 1.000 99.16007 472 ASP A C 1
ATOM 3506 O O . ASP A 1 492 ? -4.44664 -63.62910 -1.39222 1.000 88.91640 472 ASP A O 1
ATOM 3511 N N . VAL A 1 493 ? -3.83978 -64.69807 0.50346 1.000 92.84623 473 VAL A N 1
ATOM 3512 C CA . VAL A 1 493 ? -2.57792 -65.23169 -0.00589 1.000 89.48544 473 VAL A CA 1
ATOM 3513 C C . VAL A 1 493 ? -2.79527 -66.67569 -0.44459 1.000 106.40075 473 VAL A C 1
ATOM 3514 O O . VAL A 1 493 ? -3.25647 -67.49678 0.35645 1.000 120.39360 473 VAL A O 1
ATOM 3518 N N . ASN A 1 494 ? -2.54821 -66.98600 -1.72738 1.000 105.14396 474 ASN A N 1
ATOM 3519 C CA . ASN A 1 494 ? -2.52768 -68.38178 -2.19143 1.000 95.49271 474 ASN A CA 1
ATOM 3520 C C . ASN A 1 494 ? -1.10837 -68.93895 -2.05489 1.000 106.79856 474 ASN A C 1
ATOM 3521 O O . ASN A 1 494 ? -0.38912 -69.16355 -3.03266 1.000 97.87824 474 ASN A O 1
ATOM 3526 N N . TYR A 1 495 ? -0.72729 -69.19746 -0.80655 1.000 99.97227 475 TYR A N 1
ATOM 3527 C CA . TYR A 1 495 ? 0.64143 -69.55925 -0.48225 1.000 94.90234 475 TYR A CA 1
ATOM 3528 C C . TYR A 1 495 ? 1.03425 -70.89687 -1.11045 1.000 93.13411 475 TYR A C 1
ATOM 3529 O O . TYR A 1 495 ? 0.21527 -71.60551 -1.70519 1.000 96.37396 475 TYR A O 1
ATOM 3538 N N . GLY A 1 496 ? 2.32974 -71.21920 -0.99596 1.000 87.93313 476 GLY A N 1
ATOM 3539 C CA . GLY A 1 496 ? 2.83893 -72.49911 -1.46113 1.000 89.95437 476 GLY A CA 1
ATOM 3540 C C . GLY A 1 496 ? 2.03879 -73.68170 -0.94960 1.000 87.42750 476 GLY A C 1
ATOM 3541 O O . GLY A 1 496 ? 1.66615 -73.74677 0.22282 1.000 87.23657 476 GLY A O 1
ATOM 3542 N N . GLY A 1 497 ? 1.78460 -74.64563 -1.81606 1.000 87.70056 477 GLY A N 1
ATOM 3543 C CA . GLY A 1 497 ? 0.82331 -75.66899 -1.51722 1.000 85.05089 477 GLY A CA 1
ATOM 3544 C C . GLY A 1 497 ? -0.57656 -75.38326 -2.03795 1.000 90.66191 477 GLY A C 1
ATOM 3545 O O . GLY A 1 497 ? -1.36589 -76.32405 -2.20796 1.000 89.04293 477 GLY A O 1
ATOM 3546 N N . SER A 1 498 ? -0.89650 -74.12128 -2.33445 1.000 87.25053 478 SER A N 1
ATOM 3547 C CA . SER A 1 498 ? -2.19779 -73.81364 -2.90863 1.000 76.76452 478 SER A CA 1
ATOM 3548 C C . SER A 1 498 ? -2.39930 -74.61148 -4.18522 1.000 84.91917 478 SER A C 1
ATOM 3549 O O . SER A 1 498 ? -1.45173 -74.98331 -4.88065 1.000 87.01832 478 SER A O 1
ATOM 3552 N N . THR A 1 499 ? -3.64437 -74.91200 -4.47629 1.000 94.96637 479 THR A N 1
ATOM 3553 C CA . THR A 1 499 ? -3.89078 -75.62780 -5.70458 1.000 93.45993 479 THR A CA 1
ATOM 3554 C C . THR A 1 499 ? -4.18286 -74.63937 -6.81918 1.000 91.10207 479 THR A C 1
ATOM 3555 O O . THR A 1 499 ? -4.30960 -73.44073 -6.59970 1.000 96.05740 479 THR A O 1
ATOM 3559 N N . GLY A 1 500 ? -4.28480 -75.15062 -8.02982 1.000 106.24760 480 GLY A N 1
ATOM 3560 C CA . GLY A 1 500 ? -4.63804 -74.30490 -9.14047 1.000 100.87404 480 GLY A CA 1
ATOM 3561 C C . GLY A 1 500 ? -3.49168 -73.66398 -9.88415 1.000 85.01643 480 GLY A C 1
ATOM 3562 O O . GLY A 1 500 ? -3.72576 -73.07790 -10.93593 1.000 91.26394 480 GLY A O 1
ATOM 3563 N N . TYR A 1 501 ? -2.24618 -73.82805 -9.44368 1.000 112.20653 481 TYR A N 1
ATOM 3564 C CA . TYR A 1 501 ? -1.14662 -73.16968 -10.13758 1.000 101.44650 481 TYR A CA 1
ATOM 3565 C C . TYR A 1 501 ? -0.08453 -74.14979 -10.63129 1.000 112.26466 481 TYR A C 1
ATOM 3566 O O . TYR A 1 501 ? 1.02274 -73.73498 -10.97473 1.000 131.02126 481 TYR A O 1
ATOM 3575 N N . GLY A 1 502 ? -0.43947 -75.41418 -10.78543 1.000 108.15927 482 GLY A N 1
ATOM 3576 C CA . GLY A 1 502 ? 0.42338 -76.49075 -11.22076 1.000 102.88122 482 GLY A CA 1
ATOM 3577 C C . GLY A 1 502 ? 0.78347 -77.42626 -10.06821 1.000 106.05312 482 GLY A C 1
ATOM 3578 O O . GLY A 1 502 ? 0.68461 -77.08052 -8.88010 1.000 98.16552 482 GLY A O 1
ATOM 3579 N N . ARG A 1 503 ? 1.22452 -78.63854 -10.44220 1.000 94.32241 483 ARG A N 1
ATOM 3580 C CA . ARG A 1 503 ? 1.54819 -79.64709 -9.43540 1.000 89.70561 483 ARG A CA 1
ATOM 3581 C C . ARG A 1 503 ? 2.76705 -79.23508 -8.63836 1.000 91.52302 483 ARG A C 1
ATOM 3582 O O . ARG A 1 503 ? 2.80839 -79.41219 -7.41754 1.000 81.44368 483 ARG A O 1
ATOM 3590 N N . ALA A 1 504 ? 3.76234 -78.66549 -9.30892 1.000 95.04843 484 ALA A N 1
ATOM 3591 C CA . ALA A 1 504 ? 4.93688 -78.20664 -8.59027 1.000 81.00597 484 ALA A CA 1
ATOM 3592 C C . ALA A 1 504 ? 4.53433 -77.25274 -7.48019 1.000 86.04292 484 ALA A C 1
ATOM 3593 O O . ALA A 1 504 ? 4.97124 -77.39088 -6.32759 1.000 115.16699 484 ALA A O 1
ATOM 3595 N N . TYR A 1 505 ? 3.69000 -76.27541 -7.81698 1.000 93.11316 485 TYR A N 1
ATOM 3596 C CA . TYR A 1 505 ? 3.28754 -75.28263 -6.83444 1.000 87.43219 485 TYR A CA 1
ATOM 3597 C C . TYR A 1 505 ? 2.66589 -75.97693 -5.63116 1.000 80.52250 485 TYR A C 1
ATOM 3598 O O . TYR A 1 505 ? 2.83596 -75.55824 -4.47836 1.000 86.24973 485 TYR A O 1
ATOM 3607 N N . ARG A 1 506 ? 1.92589 -77.04151 -5.89403 1.000 81.62096 486 ARG A N 1
ATOM 3608 C CA . ARG A 1 506 ? 1.23926 -77.74770 -4.83120 1.000 77.97104 486 ARG A CA 1
ATOM 3609 C C . ARG A 1 506 ? 2.22994 -78.52222 -3.98042 1.000 86.99615 486 ARG A C 1
ATOM 3610 O O . ARG A 1 506 ? 2.10860 -78.56982 -2.75283 1.000 84.48730 486 ARG A O 1
ATOM 3618 N N . GLU A 1 507 ? 3.27180 -79.05336 -4.60867 1.000 95.91185 487 GLU A N 1
ATOM 3619 C CA . GLU A 1 507 ? 4.25231 -79.83933 -3.88693 1.000 87.23914 487 GLU A CA 1
ATOM 3620 C C . GLU A 1 507 ? 5.25723 -78.97133 -3.14774 1.000 101.11635 487 GLU A C 1
ATOM 3621 O O . GLU A 1 507 ? 5.98316 -79.47612 -2.28350 1.000 118.69029 487 GLU A O 1
ATOM 3627 N N . ARG A 1 508 ? 5.23237 -77.66313 -3.38353 1.000 102.64791 488 ARG A N 1
ATOM 3628 C CA . ARG A 1 508 ? 6.12658 -76.78217 -2.64571 1.000 90.03940 488 ARG A CA 1
ATOM 3629 C C . ARG A 1 508 ? 5.88288 -76.86002 -1.13892 1.000 86.42742 488 ARG A C 1
ATOM 3630 O O . ARG A 1 508 ? 6.74585 -76.45294 -0.35455 1.000 93.99420 488 ARG A O 1
ATOM 3638 N N . LEU A 1 509 ? 4.79352 -77.47767 -0.71278 1.000 88.46180 489 LEU A N 1
ATOM 3639 C CA . LEU A 1 509 ? 4.38290 -77.43380 0.67989 1.000 92.09088 489 LEU A CA 1
ATOM 3640 C C . LEU A 1 509 ? 4.71219 -78.72718 1.38587 1.000 93.36083 489 LEU A C 1
ATOM 3641 O O . LEU A 1 509 ? 4.53740 -78.83065 2.60215 1.000 90.43832 489 LEU A O 1
ATOM 3646 N N . ARG A 1 510 ? 5.21949 -79.69839 0.64276 1.000 98.16483 490 ARG A N 1
ATOM 3647 C CA . ARG A 1 510 ? 5.45205 -81.02318 1.18346 1.000 91.23750 490 ARG A CA 1
ATOM 3648 C C . ARG A 1 510 ? 6.53404 -80.99467 2.24849 1.000 92.03941 490 ARG A C 1
ATOM 3649 O O . ARG A 1 510 ? 7.62278 -80.46088 2.02395 1.000 113.74532 490 ARG A O 1
ATOM 3657 N N . ARG A 1 511 ? 6.23159 -81.58671 3.40370 1.000 80.52003 491 ARG A N 1
ATOM 3658 C CA . ARG A 1 511 ? 7.14774 -81.68264 4.53799 1.000 84.19751 491 ARG A CA 1
ATOM 3659 C C . ARG A 1 511 ? 7.60848 -80.32216 5.02101 1.000 93.54389 491 ARG A C 1
ATOM 3660 O O . ARG A 1 511 ? 8.55566 -80.22222 5.80678 1.000 103.29909 491 ARG A O 1
ATOM 3668 N N . GLN A 1 512 ? 6.91754 -79.27165 4.59050 1.000 83.03290 492 GLN A N 1
ATOM 3669 C CA . GLN A 1 512 ? 7.28416 -77.90807 4.93035 1.000 81.13153 492 GLN A CA 1
ATOM 3670 C C . GLN A 1 512 ? 6.13089 -77.16743 5.61485 1.000 89.74907 492 GLN A C 1
ATOM 3671 O O . GLN A 1 512 ? 6.14144 -75.93594 5.68570 1.000 98.91169 492 GLN A O 1
ATOM 3677 N N . TRP A 1 513 ? 5.15088 -77.88885 6.15687 1.000 86.25843 493 TRP A N 1
ATOM 3678 C CA . TRP A 1 513 ? 4.01208 -77.22775 6.77900 1.000 85.06729 493 TRP A CA 1
ATOM 3679 C C . TRP A 1 513 ? 4.44646 -76.57677 8.07926 1.000 83.82814 493 TRP A C 1
ATOM 3680 O O . TRP A 1 513 ? 5.16085 -77.17756 8.88264 1.000 99.09993 493 TRP A O 1
ATOM 3691 N N . GLY A 1 514 ? 3.99694 -75.34399 8.28613 1.000 79.79569 494 GLY A N 1
ATOM 3692 C CA . GLY A 1 514 ? 4.51682 -74.50284 9.33583 1.000 91.28060 494 GLY A CA 1
ATOM 3693 C C . GLY A 1 514 ? 5.79456 -73.78850 8.96745 1.000 97.69140 494 GLY A C 1
ATOM 3694 O O . GLY A 1 514 ? 6.37453 -73.11159 9.82207 1.000 107.87910 494 GLY A O 1
ATOM 3695 N N . VAL A 1 515 ? 6.24943 -73.92138 7.72234 1.000 93.66554 495 VAL A N 1
ATOM 3696 C CA . VAL A 1 515 ? 7.44327 -73.24223 7.22870 1.000 96.55558 495 VAL A CA 1
ATOM 3697 C C . VAL A 1 515 ? 7.12547 -72.45635 5.96387 1.000 100.09347 495 VAL A C 1
ATOM 3698 O O . VAL A 1 515 ? 7.26698 -71.22942 5.93735 1.000 113.78566 495 VAL A O 1
ATOM 3702 N N . VAL A 1 516 ? 6.70132 -73.16032 4.90769 1.000 81.14119 496 VAL A N 1
ATOM 3703 C CA . VAL A 1 516 ? 6.44133 -72.51471 3.62098 1.000 79.54107 496 VAL A CA 1
ATOM 3704 C C . VAL A 1 516 ? 5.20287 -71.62317 3.70190 1.000 85.93757 496 VAL A C 1
ATOM 3705 O O . VAL A 1 516 ? 5.20051 -70.49822 3.18588 1.000 91.83159 496 VAL A O 1
ATOM 3709 N N . ASP A 1 517 ? 4.11952 -72.11124 4.31736 1.000 80.93907 497 ASP A N 1
ATOM 3710 C CA . ASP A 1 517 ? 2.96168 -71.24315 4.51691 1.000 95.61251 497 ASP A CA 1
ATOM 3711 C C . ASP A 1 517 ? 3.30455 -70.03100 5.40149 1.000 93.17857 497 ASP A C 1
ATOM 3712 O O . ASP A 1 517 ? 2.92532 -68.89852 5.08383 1.000 93.34318 497 ASP A O 1
ATOM 3717 N N . VAL A 1 518 ? 4.02635 -70.23458 6.50633 1.000 93.90411 498 VAL A N 1
ATOM 3718 C CA . VAL A 1 518 ? 4.38228 -69.10120 7.36319 1.000 103.22082 498 VAL A CA 1
ATOM 3719 C C . VAL A 1 518 ? 5.22846 -68.08781 6.59874 1.000 105.22592 498 VAL A C 1
ATOM 3720 O O . VAL A 1 518 ? 4.99569 -66.87358 6.66033 1.000 92.49926 498 VAL A O 1
ATOM 3724 N N . GLU A 1 519 ? 6.25879 -68.57290 5.91037 1.000 103.13401 499 GLU A N 1
ATOM 3725 C CA . GLU A 1 519 ? 7.11492 -67.69206 5.12765 1.000 102.78799 499 GLU A CA 1
ATOM 3726 C C . GLU A 1 519 ? 6.32162 -66.91924 4.08206 1.000 113.65272 499 GLU A C 1
ATOM 3727 O O . GLU A 1 519 ? 6.54692 -65.72181 3.90158 1.000 133.00047 499 GLU A O 1
ATOM 3733 N N . ASP A 1 520 ? 5.40057 -67.57912 3.36627 1.000 104.90965 500 ASP A N 1
ATOM 3734 C CA . ASP A 1 520 ? 4.66783 -66.86787 2.31523 1.000 106.95099 500 ASP A CA 1
ATOM 3735 C C . ASP A 1 520 ? 3.69613 -65.84264 2.90683 1.000 106.33390 500 ASP A C 1
ATOM 3736 O O . ASP A 1 520 ? 3.53648 -64.73949 2.36522 1.000 111.54706 500 ASP A O 1
ATOM 3741 N N . ALA A 1 521 ? 3.06960 -66.15770 4.04124 1.000 92.45446 501 ALA A N 1
ATOM 3742 C CA . ALA A 1 521 ? 2.20746 -65.16990 4.68521 1.000 86.14636 501 ALA A CA 1
ATOM 3743 C C . ALA A 1 521 ? 3.01237 -63.94870 5.14546 1.000 98.46935 501 ALA A C 1
ATOM 3744 O O . ALA A 1 521 ? 2.66864 -62.79298 4.83679 1.000 94.29026 501 ALA A O 1
ATOM 3746 N N . ILE A 1 522 ? 4.10581 -64.19426 5.86771 1.000 107.64516 502 ILE A N 1
ATOM 3747 C CA . ILE A 1 522 ? 4.99134 -63.11834 6.29674 1.000 95.60161 502 ILE A CA 1
ATOM 3748 C C . ILE A 1 522 ? 5.49005 -62.31858 5.10369 1.000 106.10658 502 ILE A C 1
ATOM 3749 O O . ILE A 1 522 ? 5.66291 -61.09983 5.18822 1.000 103.74341 502 ILE A O 1
ATOM 3754 N N . ALA A 1 523 ? 5.76576 -62.99098 3.98364 1.000 114.80385 503 ALA A N 1
ATOM 3755 C CA . ALA A 1 523 ? 6.23132 -62.28126 2.79839 1.000 109.03829 503 ALA A CA 1
ATOM 3756 C C . ALA A 1 523 ? 5.16490 -61.33872 2.28506 1.000 113.33293 503 ALA A C 1
ATOM 3757 O O . ALA A 1 523 ? 5.47171 -60.21957 1.86937 1.000 117.01593 503 ALA A O 1
ATOM 3759 N N . ALA A 1 524 ? 3.90163 -61.77278 2.31527 1.000 112.49125 504 ALA A N 1
ATOM 3760 C CA . ALA A 1 524 ? 2.81566 -60.89641 1.88512 1.000 111.97627 504 ALA A CA 1
ATOM 3761 C C . ALA A 1 524 ? 2.74128 -59.65132 2.75547 1.000 114.23881 504 ALA A C 1
ATOM 3762 O O . ALA A 1 524 ? 2.70523 -58.51673 2.25213 1.000 126.28191 504 ALA A O 1
ATOM 3764 N N . ALA A 1 525 ? 2.72953 -59.84601 4.07341 1.000 109.76273 505 ALA A N 1
ATOM 3765 C CA . ALA A 1 525 ? 2.66435 -58.69000 4.96343 1.000 113.72863 505 ALA A CA 1
ATOM 3766 C C . ALA A 1 525 ? 3.86217 -57.77073 4.77468 1.000 112.36508 505 ALA A C 1
ATOM 3767 O O . ALA A 1 525 ? 3.71584 -56.54022 4.70804 1.000 117.89683 505 ALA A O 1
ATOM 3769 N N . GLN A 1 526 ? 5.05668 -58.34708 4.66610 1.000 110.67671 506 GLN A N 1
ATOM 3770 C CA . GLN A 1 526 ? 6.23899 -57.50913 4.55760 1.000 121.82651 506 GLN A CA 1
ATOM 3771 C C . GLN A 1 526 ? 6.28414 -56.79018 3.21641 1.000 119.00143 506 GLN A C 1
ATOM 3772 O O . GLN A 1 526 ? 6.81743 -55.68020 3.13005 1.000 133.00536 506 GLN A O 1
ATOM 3778 N N . ALA A 1 527 ? 5.72009 -57.38984 2.16795 1.000 104.97947 507 ALA A N 1
ATOM 3779 C CA . ALA A 1 527 ? 5.63910 -56.70277 0.88423 1.000 105.21987 507 ALA A CA 1
ATOM 3780 C C . ALA A 1 527 ? 4.67032 -55.53136 0.94950 1.000 113.01849 507 ALA A C 1
ATOM 3781 O O . ALA A 1 527 ? 4.92875 -54.46688 0.36611 1.000 110.63978 507 ALA A O 1
ATOM 3783 N N . LEU A 1 528 ? 3.52664 -55.71488 1.61667 1.000 108.63065 508 LEU A N 1
ATOM 3784 C CA . LEU A 1 528 ? 2.61329 -54.58249 1.75184 1.000 113.80790 508 LEU A CA 1
ATOM 3785 C C . LEU A 1 528 ? 3.24687 -53.45488 2.55676 1.000 115.28887 508 LEU A C 1
ATOM 3786 O O . LEU A 1 528 ? 3.07527 -52.27534 2.23082 1.000 99.35752 508 LEU A O 1
ATOM 3791 N N . VAL A 1 529 ? 4.05305 -53.79022 3.55828 1.000 118.67606 509 VAL A N 1
ATOM 3792 C CA . VAL A 1 529 ? 4.68258 -52.72804 4.33583 1.000 111.95824 509 VAL A CA 1
ATOM 3793 C C . VAL A 1 529 ? 5.75989 -52.03103 3.51181 1.000 118.70953 509 VAL A C 1
ATOM 3794 O O . VAL A 1 529 ? 5.82041 -50.79807 3.45671 1.000 126.37757 509 VAL A O 1
ATOM 3798 N N . ASP A 1 530 ? 6.63828 -52.80826 2.87483 1.000 126.41835 510 ASP A N 1
ATOM 3799 C CA . ASP A 1 530 ? 7.74399 -52.22610 2.11848 1.000 139.62249 510 ASP A CA 1
ATOM 3800 C C . ASP A 1 530 ? 7.25071 -51.29877 1.00826 1.000 141.48322 510 ASP A C 1
ATOM 3801 O O . ASP A 1 530 ? 7.94092 -50.33684 0.65218 1.000 145.16177 510 ASP A O 1
ATOM 3806 N N . GLY A 1 531 ? 6.05792 -51.55302 0.47202 1.000 138.57674 511 GLY A N 1
ATOM 3807 C CA . GLY A 1 531 ? 5.43133 -50.78631 -0.58497 1.000 136.28639 511 GLY A CA 1
ATOM 3808 C C . GLY A 1 531 ? 4.63669 -49.57718 -0.13156 1.000 144.66474 511 GLY A C 1
ATOM 3809 O O . GLY A 1 531 ? 3.84143 -49.04433 -0.91421 1.000 135.56806 511 GLY A O 1
ATOM 3810 N N . GLY A 1 532 ? 4.79565 -49.15030 1.12253 1.000 163.80141 512 GLY A N 1
ATOM 3811 C CA . GLY A 1 532 ? 4.12898 -47.97077 1.64428 1.000 161.73654 512 GLY A CA 1
ATOM 3812 C C . GLY A 1 532 ? 2.62887 -48.08944 1.76026 1.0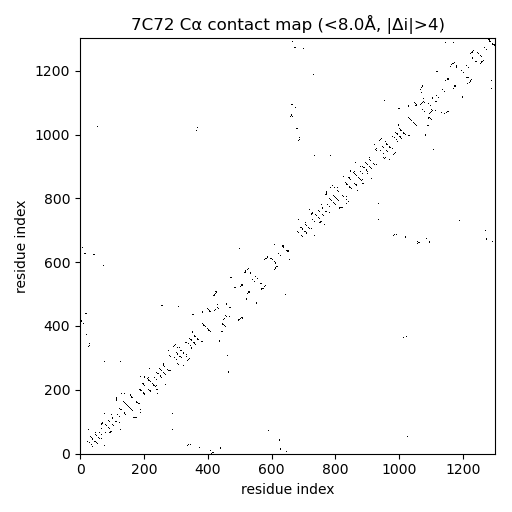00 156.27774 512 GLY A C 1
ATOM 3813 O O . GLY A 1 532 ? 1.96405 -47.09988 2.08283 1.000 159.90813 512 GLY A O 1
ATOM 3814 N N . ILE A 1 533 ? 2.08191 -49.27941 1.51273 1.000 146.63903 513 ILE A N 1
ATOM 3815 C CA . ILE A 1 533 ? 0.63830 -49.48861 1.48260 1.000 131.13295 513 ILE A CA 1
ATOM 3816 C C . ILE A 1 533 ? 0.06602 -49.67993 2.88335 1.000 125.13510 513 ILE A C 1
ATOM 3817 O O . ILE A 1 533 ? -0.99171 -49.13317 3.21302 1.000 137.53536 513 ILE A O 1
ATOM 3822 N N . ALA A 1 534 ? 0.72968 -50.46600 3.72417 1.000 105.26574 514 ALA A N 1
ATOM 3823 C CA . ALA A 1 534 ? 0.14581 -50.88395 4.98491 1.000 109.54363 514 ALA A CA 1
ATOM 3824 C C . ALA A 1 534 ? 0.80390 -50.18737 6.16103 1.000 124.93043 514 ALA A C 1
ATOM 3825 O O . ALA A 1 534 ? 1.96651 -49.77486 6.09553 1.000 140.82720 514 ALA A O 1
ATOM 3827 N N . ASP A 1 535 ? 0.03206 -50.03761 7.22618 1.000 126.86195 515 ASP A N 1
ATOM 3828 C CA . ASP A 1 535 ? 0.57759 -49.57594 8.49211 1.000 133.74227 515 ASP A CA 1
ATOM 3829 C C . ASP A 1 535 ? 1.37158 -50.71850 9.11719 1.000 130.19102 515 ASP A C 1
ATOM 3830 O O . ASP A 1 535 ? 0.77522 -51.73284 9.50925 1.000 113.93916 515 ASP A O 1
ATOM 3835 N N . PRO A 1 536 ? 2.69464 -50.60713 9.23692 1.000 133.68038 516 PRO A N 1
ATOM 3836 C CA . PRO A 1 536 ? 3.48234 -51.73919 9.74544 1.000 113.88855 516 PRO A CA 1
ATOM 3837 C C . PRO A 1 536 ? 3.22064 -52.07881 11.20949 1.000 116.83464 516 PRO A C 1
ATOM 3838 O O . PRO A 1 536 ? 3.45885 -53.22602 11.62038 1.000 125.10760 516 PRO A O 1
ATOM 3842 N N . ALA A 1 537 ? 2.70692 -51.13780 11.99311 1.000 110.95009 517 ALA A N 1
ATOM 3843 C CA . ALA A 1 537 ? 2.40185 -51.35931 13.39589 1.000 118.71554 517 ALA A CA 1
ATOM 3844 C C . ALA A 1 537 ? 0.97826 -51.82896 13.62530 1.000 124.32856 517 ALA A C 1
ATOM 3845 O O . ALA A 1 537 ? 0.61649 -52.08837 14.77956 1.000 129.08325 517 ALA A O 1
ATOM 3847 N N . ARG A 1 538 ? 0.15780 -51.92931 12.55938 1.000 123.30087 518 ARG A N 1
ATOM 3848 C CA . ARG A 1 538 ? -1.20191 -52.47459 12.64948 1.000 116.74389 518 ARG A CA 1
ATOM 3849 C C . ARG A 1 538 ? -1.40309 -53.50031 11.52619 1.000 121.29995 518 ARG A C 1
ATOM 3850 O O . ARG A 1 538 ? -1.99341 -53.21449 10.48332 1.000 124.21460 518 ARG A O 1
ATOM 3858 N N . LEU A 1 539 ? -0.97177 -54.72650 11.77456 1.000 118.68263 519 LEU A N 1
ATOM 3859 C CA . LEU A 1 539 ? -1.20756 -55.83805 10.86693 1.000 108.70896 519 LEU A CA 1
ATOM 3860 C C . LEU A 1 539 ? -1.76296 -57.00769 11.65136 1.000 101.19804 519 LEU A C 1
ATOM 3861 O O . LEU A 1 539 ? -1.36121 -57.25586 12.78979 1.000 117.10446 519 LEU A O 1
ATOM 3866 N N . ALA A 1 540 ? -2.69580 -57.71686 11.04972 1.000 90.08679 520 ALA A N 1
ATOM 3867 C CA . ALA A 1 540 ? -3.26403 -58.87427 11.70979 1.000 97.06864 520 ALA A CA 1
ATOM 3868 C C . ALA A 1 540 ? -3.18737 -60.05209 10.75851 1.000 94.89397 520 ALA A C 1
ATOM 3869 O O . ALA A 1 540 ? -2.98843 -59.89531 9.55583 1.000 93.16141 520 ALA A O 1
ATOM 3871 N N . ILE A 1 541 ? -3.33040 -61.23911 11.31210 1.000 88.91396 521 ILE A N 1
ATOM 3872 C CA . ILE A 1 541 ? -3.47320 -62.42893 10.49699 1.000 94.11571 521 ILE A CA 1
ATOM 3873 C C . ILE A 1 541 ? -4.71697 -63.15253 10.98036 1.000 94.83099 521 ILE A C 1
ATOM 3874 O O . ILE A 1 541 ? -5.05276 -63.10507 12.16773 1.000 110.33759 521 ILE A O 1
ATOM 3879 N N . ARG A 1 542 ? -5.42370 -63.79689 10.05534 1.000 81.10499 522 ARG A N 1
ATOM 3880 C CA . ARG A 1 542 ? -6.56015 -64.63107 10.44638 1.000 88.33927 522 ARG A CA 1
ATOM 3881 C C . ARG A 1 542 ? -6.72198 -65.76981 9.45042 1.000 95.46708 522 ARG A C 1
ATOM 3882 O O . ARG A 1 542 ? -6.36614 -65.64631 8.26920 1.000 112.46831 522 ARG A O 1
ATOM 3890 N N . GLY A 1 543 ? -7.32199 -66.85570 9.91621 1.000 70.21786 523 GLY A N 1
ATOM 3891 C CA . GLY A 1 543 ? -7.49139 -68.00061 9.05031 1.000 84.69735 523 GLY A CA 1
ATOM 3892 C C . GLY A 1 543 ? -8.47437 -69.00007 9.60907 1.000 94.87508 523 GLY A C 1
ATOM 3893 O O . GLY A 1 543 ? -8.85146 -68.94639 10.78696 1.000 84.66727 523 GLY A O 1
ATOM 3894 N N . GLY A 1 544 ? -8.91929 -69.89055 8.71499 1.000 102.09035 524 GLY A N 1
ATOM 3895 C CA . GLY A 1 544 ? -9.76279 -71.02034 9.05153 1.000 102.46967 524 GLY A CA 1
ATOM 3896 C C . GLY A 1 544 ? -8.95801 -72.26620 9.39422 1.000 101.98051 524 GLY A C 1
ATOM 3897 O O . GLY A 1 544 ? -7.85819 -72.15901 9.93380 1.000 122.19418 524 GLY A O 1
ATOM 3898 N N . SER A 1 545 ? -9.43617 -73.44449 9.01433 1.000 94.72529 525 SER A N 1
ATOM 3899 C CA . SER A 1 545 ? -8.94257 -74.67264 9.62327 1.000 88.29921 525 SER A CA 1
ATOM 3900 C C . SER A 1 545 ? -7.41929 -74.78911 9.55510 1.000 91.08116 525 SER A C 1
ATOM 3901 O O . SER A 1 545 ? -6.76325 -74.71582 10.59918 1.000 111.12456 525 SER A O 1
ATOM 3904 N N . ALA A 1 546 ? -6.81620 -74.92873 8.37275 1.000 71.02912 526 ALA A N 1
ATOM 3905 C CA . ALA A 1 546 ? -5.35804 -74.84611 8.36127 1.000 80.24302 526 ALA A CA 1
ATOM 3906 C C . ALA A 1 546 ? -4.87288 -73.41883 8.46904 1.000 96.60298 526 ALA A C 1
ATOM 3907 O O . ALA A 1 546 ? -3.72657 -73.20522 8.86404 1.000 109.34567 526 ALA A O 1
ATOM 3909 N N . GLY A 1 547 ? -5.71385 -72.44516 8.11018 1.000 97.83991 527 GLY A N 1
ATOM 3910 C CA . GLY A 1 547 ? -5.34192 -71.05493 8.30062 1.000 101.97339 527 GLY A CA 1
ATOM 3911 C C . GLY A 1 547 ? -5.12771 -70.69089 9.75476 1.000 103.54634 527 GLY A C 1
ATOM 3912 O O . GLY A 1 547 ? -4.31398 -69.82429 10.06614 1.000 111.98136 527 GLY A O 1
ATOM 3913 N N . GLY A 1 548 ? -5.83992 -71.34989 10.66409 1.000 100.58648 528 GLY A N 1
ATOM 3914 C CA . GLY A 1 548 ? -5.56454 -71.15903 12.07741 1.000 101.80248 528 GLY A CA 1
ATOM 3915 C C . GLY A 1 548 ? -4.23351 -71.75764 12.47277 1.000 100.89527 528 GLY A C 1
ATOM 3916 O O . GLY A 1 548 ? -3.49578 -71.18158 13.27859 1.000 99.90747 528 GLY A O 1
ATOM 3917 N N . TRP A 1 549 ? -3.92042 -72.93828 11.93810 1.000 92.34190 529 TRP A N 1
ATOM 3918 C CA . TRP A 1 549 ? -2.57078 -73.46754 12.09538 1.000 89.50911 529 TRP A CA 1
ATOM 3919 C C . TRP A 1 549 ? -1.53680 -72.45216 11.63240 1.000 93.29293 529 TRP A C 1
ATOM 3920 O O . TRP A 1 549 ? -0.55530 -72.18493 12.32581 1.000 102.72574 529 TRP A O 1
ATOM 3931 N N . THR A 1 550 ? -1.74365 -71.88024 10.45138 1.000 88.55144 530 THR A N 1
ATOM 3932 C CA . THR A 1 550 ? -0.78178 -70.93381 9.91060 1.000 89.15115 530 THR A CA 1
ATOM 3933 C C . THR A 1 550 ? -0.68647 -69.67053 10.77079 1.000 96.04825 530 THR A C 1
ATOM 3934 O O . THR A 1 550 ? 0.41175 -69.15176 10.99325 1.000 104.47943 530 THR A O 1
ATOM 3938 N N . THR A 1 551 ? -1.81410 -69.14363 11.25444 1.000 75.57828 531 THR A N 1
ATOM 3939 C CA . THR A 1 551 ? -1.72130 -67.95576 12.09893 1.000 92.42459 531 THR A CA 1
ATOM 3940 C C . THR A 1 551 ? -0.99286 -68.28198 13.39264 1.000 102.16107 531 THR A C 1
ATOM 3941 O O . THR A 1 551 ? -0.18291 -67.48235 13.86531 1.000 113.80041 531 THR A O 1
ATOM 3945 N N . LEU A 1 552 ? -1.27868 -69.44087 13.99771 1.000 94.49567 532 LEU A N 1
ATOM 3946 C CA . LEU A 1 552 ? -0.61606 -69.77343 15.25561 1.000 91.49929 532 LEU A CA 1
ATOM 3947 C C . LEU A 1 552 ? 0.87654 -70.04514 15.03761 1.000 102.08076 532 LEU A C 1
ATOM 3948 O O . LEU A 1 552 ? 1.71806 -69.64265 15.85736 1.000 115.22031 532 LEU A O 1
ATOM 3953 N N . ALA A 1 553 ? 1.22647 -70.69035 13.92033 1.000 89.14692 533 ALA A N 1
ATOM 3954 C CA . ALA A 1 553 ? 2.62750 -70.84962 13.53682 1.000 94.46003 533 ALA A CA 1
ATOM 3955 C C . ALA A 1 553 ? 3.31800 -69.49811 13.33740 1.000 96.16412 533 ALA A C 1
ATOM 3956 O O . ALA A 1 553 ? 4.43084 -69.27453 13.83560 1.000 109.87375 533 ALA A O 1
ATOM 3958 N N . ALA A 1 554 ? 2.68473 -68.59061 12.58608 1.000 89.98634 534 ALA A N 1
ATOM 3959 C CA . ALA A 1 554 ? 3.24205 -67.25521 12.39481 1.000 89.65218 534 ALA A CA 1
ATOM 3960 C C . ALA A 1 554 ? 3.41403 -66.50987 13.71646 1.000 99.14681 534 ALA A C 1
ATOM 3961 O O . ALA A 1 554 ? 4.49905 -66.00106 14.00500 1.000 103.22693 534 ALA A O 1
ATOM 3963 N N . ILE A 1 555 ? 2.35246 -66.40852 14.52644 1.000 99.58200 535 ILE A N 1
ATOM 3964 C CA . ILE A 1 555 ? 2.47415 -65.74335 15.82970 1.000 102.36587 535 ILE A CA 1
ATOM 3965 C C . ILE A 1 555 ? 3.65847 -66.28149 16.61880 1.000 106.38297 535 ILE A C 1
ATOM 3966 O O . ILE A 1 555 ? 4.42319 -65.52288 17.23058 1.000 117.32883 535 ILE A O 1
ATOM 3971 N N . THR A 1 556 ? 3.77661 -67.60073 16.69461 1.000 92.80289 536 THR A N 1
ATOM 3972 C CA . THR A 1 556 ? 4.81357 -68.14414 17.54901 1.000 95.78227 536 THR A CA 1
ATOM 3973 C C . THR A 1 556 ? 6.18910 -68.15347 16.88746 1.000 100.84283 536 THR A C 1
ATOM 3974 O O . THR A 1 556 ? 7.15355 -68.58441 17.53087 1.000 122.96728 536 THR A O 1
ATOM 3978 N N . GLN A 1 557 ? 6.30511 -67.72846 15.61573 1.000 94.14525 537 GLN A N 1
ATOM 3979 C CA . GLN A 1 557 ? 7.60588 -67.65552 14.94548 1.000 100.73369 537 GLN A CA 1
ATOM 3980 C C . GLN A 1 557 ? 8.04070 -66.24078 14.55268 1.000 111.83430 537 GLN A C 1
ATOM 3981 O O . GLN A 1 557 ? 9.19281 -66.06353 14.14215 1.000 122.28517 537 GLN A O 1
ATOM 3987 N N . THR A 1 558 ? 7.16973 -65.23729 14.65198 1.000 113.99438 538 THR A N 1
ATOM 3988 C CA . THR A 1 558 ? 7.49535 -63.88939 14.20086 1.000 113.25148 538 THR A CA 1
ATOM 3989 C C . THR A 1 558 ? 6.68992 -62.87600 14.99819 1.000 123.39924 538 THR A C 1
ATOM 3990 O O . THR A 1 558 ? 5.80454 -63.22260 15.78277 1.000 139.19594 538 THR A O 1
ATOM 3994 N N . ASP A 1 559 ? 6.99238 -61.60277 14.76262 1.000 122.31642 539 ASP A N 1
ATOM 3995 C CA . ASP A 1 559 ? 6.33507 -60.51672 15.47639 1.000 124.46616 539 ASP A CA 1
ATOM 3996 C C . ASP A 1 559 ? 5.80711 -59.44179 14.53400 1.000 122.68969 539 ASP A C 1
ATOM 3997 O O . ASP A 1 559 ? 5.47691 -58.33661 14.98718 1.000 125.39670 539 ASP A O 1
ATOM 4002 N N . VAL A 1 560 ? 5.68515 -59.75294 13.24028 1.000 121.96348 540 VAL A N 1
ATOM 4003 C CA . VAL A 1 560 ? 5.14659 -58.77239 12.30379 1.000 126.59091 540 VAL A CA 1
ATOM 4004 C C . VAL A 1 560 ? 3.67686 -58.49373 12.57855 1.000 124.99771 540 VAL A C 1
ATOM 4005 O O . VAL A 1 560 ? 3.22156 -57.35413 12.42969 1.000 131.08144 540 VAL A O 1
ATOM 4009 N N . PHE A 1 561 ? 2.92478 -59.49505 13.02903 1.000 114.64102 541 PHE A N 1
ATOM 4010 C CA . PHE A 1 561 ? 1.49635 -59.32962 13.23706 1.000 113.20522 541 PHE A CA 1
ATOM 4011 C C . PHE A 1 561 ? 1.20139 -58.92264 14.67222 1.000 114.71563 541 PHE A C 1
ATOM 4012 O O . PHE A 1 561 ? 1.71023 -59.53484 15.61166 1.000 121.60924 541 PHE A O 1
ATOM 4020 N N . LYS A 1 562 ? 0.29061 -57.95713 14.83364 1.000 111.25856 542 LYS A N 1
ATOM 4021 C CA . LYS A 1 562 ? -0.06412 -57.40987 16.13787 1.000 109.93701 542 LYS A CA 1
ATOM 4022 C C . LYS A 1 562 ? -1.41955 -57.89359 16.62530 1.000 112.17227 542 LYS A C 1
ATOM 4023 O O . LYS A 1 562 ? -1.84882 -57.49550 17.71088 1.000 117.60978 542 LYS A O 1
ATOM 4029 N N . ALA A 1 563 ? -2.06947 -58.79125 15.89166 1.000 109.75899 543 ALA A N 1
ATOM 4030 C CA . ALA A 1 563 ? -3.35424 -59.34754 16.29130 1.000 105.58165 543 ALA A CA 1
ATOM 4031 C C . ALA A 1 563 ? -3.62023 -60.56412 15.43795 1.000 103.69462 543 ALA A C 1
ATOM 4032 O O . ALA A 1 563 ? -3.20101 -60.63120 14.27846 1.000 112.84805 543 ALA A O 1
ATOM 4034 N N . ALA A 1 564 ? -4.34191 -61.51326 16.01108 1.000 103.87208 544 ALA A N 1
ATOM 4035 C CA . ALA A 1 564 ? -4.52959 -62.76127 15.29867 1.000 103.39495 544 ALA A CA 1
ATOM 4036 C C . ALA A 1 564 ? -5.85265 -63.40856 15.67894 1.000 101.71761 544 ALA A C 1
ATOM 4037 O O . ALA A 1 564 ? -6.24652 -63.43598 16.85115 1.000 105.87175 544 ALA A O 1
ATOM 4039 N N . THR A 1 565 ? -6.49550 -63.98511 14.67500 1.000 86.00821 545 THR A N 1
ATOM 4040 C CA . THR A 1 565 ? -7.74114 -64.70374 14.84471 1.000 87.49425 545 THR A CA 1
ATOM 4041 C C . THR A 1 565 ? -7.55661 -66.09337 14.26572 1.000 84.41869 545 THR A C 1
ATOM 4042 O O . THR A 1 565 ? -7.13360 -66.23143 13.11450 1.000 87.80146 545 THR A O 1
ATOM 4046 N N . SER A 1 566 ? -7.86495 -67.11204 15.05961 1.000 83.57699 546 SER A N 1
ATOM 4047 C CA . SER A 1 566 ? -7.83437 -68.49795 14.60986 1.000 94.05686 546 SER A CA 1
ATOM 4048 C C . SER A 1 566 ? -9.24754 -69.07649 14.68204 1.000 103.22175 546 SER A C 1
ATOM 4049 O O . SER A 1 566 ? -9.78377 -69.30177 15.77733 1.000 107.71441 546 SER A O 1
ATOM 4052 N N . TYR A 1 567 ? -9.84938 -69.32420 13.52027 1.000 91.39424 547 TYR A N 1
ATOM 4053 C CA . TYR A 1 567 ? -11.12207 -70.04068 13.48428 1.000 91.27149 547 TYR A CA 1
ATOM 4054 C C . TYR A 1 567 ? -10.82906 -71.53230 13.50125 1.000 93.18093 547 TYR A C 1
ATOM 4055 O O . TYR A 1 567 ? -10.37965 -72.08816 12.49919 1.000 94.95279 547 TYR A O 1
ATOM 4064 N N . PHE A 1 568 ? -11.03748 -72.17492 14.64792 1.000 100.95864 548 PHE A N 1
ATOM 4065 C CA . PHE A 1 568 ? -10.88793 -73.62845 14.81553 1.000 101.57820 548 PHE A CA 1
ATOM 4066 C C . PHE A 1 568 ? -9.66230 -74.17160 14.07508 1.000 102.92410 548 PHE A C 1
ATOM 4067 O O . PHE A 1 568 ? -9.74225 -74.97712 13.14783 1.000 79.38715 548 PHE A O 1
ATOM 4075 N N . GLY A 1 569 ? -8.50244 -73.6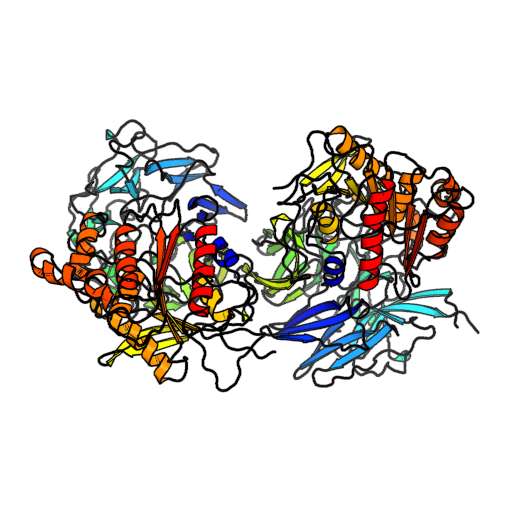5975 14.49953 1.000 122.44190 549 GLY A N 1
ATOM 4076 C CA . GLY A 1 569 ? -7.21954 -74.10455 13.99782 1.000 115.70629 549 GLY A CA 1
ATOM 4077 C C . GLY A 1 569 ? -6.64849 -75.25343 14.79472 1.000 99.99550 549 GLY A C 1
ATOM 4078 O O . GLY A 1 569 ? -7.22876 -75.66517 15.79359 1.000 96.32351 549 GLY A O 1
ATOM 4079 N N . ILE A 1 570 ? -5.52257 -75.78967 14.29525 1.000 91.59207 550 ILE A N 1
ATOM 4080 C CA . ILE A 1 570 ? -4.72596 -76.79995 14.99047 1.000 96.52154 550 ILE A CA 1
ATOM 4081 C C . ILE A 1 570 ? -3.60160 -76.15387 15.78682 1.000 104.94979 550 ILE A C 1
ATOM 4082 O O . ILE A 1 570 ? -2.96800 -75.20067 15.32019 1.000 103.67312 550 ILE A O 1
ATOM 4087 N N . SER A 1 571 ? -3.33375 -76.67867 16.98612 1.000 108.08121 551 SER A N 1
ATOM 4088 C CA . SER A 1 571 ? -2.24627 -76.15784 17.80978 1.000 103.87937 551 SER A CA 1
ATOM 4089 C C . SER A 1 571 ? -1.22350 -77.22081 18.20541 1.000 99.26201 551 SER A C 1
ATOM 4090 O O . SER A 1 571 ? -0.05347 -76.88630 18.37192 1.000 110.39128 551 SER A O 1
ATOM 4093 N N . ASP A 1 572 ? -1.62488 -78.48867 18.31935 1.000 97.40417 552 ASP A N 1
ATOM 4094 C CA . ASP A 1 572 ? -0.73564 -79.62401 18.56975 1.000 93.82084 552 ASP A CA 1
ATOM 4095 C C . ASP A 1 572 ? -0.99468 -80.67350 17.50212 1.000 96.32602 552 ASP A C 1
ATOM 4096 O O . ASP A 1 572 ? -2.09398 -81.22938 17.43253 1.000 101.45888 552 ASP A O 1
ATOM 4101 N N . LEU A 1 573 ? 0.05021 -81.03311 16.76327 1.000 98.72092 553 LEU A N 1
ATOM 4102 C CA . LEU A 1 573 ? -0.07102 -81.87013 15.57130 1.000 90.27393 553 LEU A CA 1
ATOM 4103 C C . LEU A 1 573 ? -0.27291 -83.34840 15.90303 1.000 105.25727 553 LEU A C 1
ATOM 4104 O O . LEU A 1 573 ? -1.05360 -84.02807 15.22845 1.000 117.80402 553 LEU A O 1
ATOM 4109 N N . GLN A 1 574 ? 0.41134 -83.88638 16.91476 1.000 96.01636 554 GLN A N 1
ATOM 4110 C CA . GLN A 1 574 ? 0.24023 -85.30833 17.17719 1.000 93.04013 554 GLN A CA 1
ATOM 4111 C C . GLN A 1 574 ? -1.16948 -85.62149 17.64323 1.000 104.77552 554 GLN A C 1
ATOM 4112 O O . GLN A 1 574 ? -1.85032 -86.46410 17.04494 1.000 116.57817 554 GLN A O 1
ATOM 4118 N N . SER A 1 575 ? -1.65151 -84.90937 18.65836 1.000 103.43966 555 SER A N 1
ATOM 4119 C CA . SER A 1 575 ? -3.02384 -85.12814 19.09430 1.000 103.66563 555 SER A CA 1
ATOM 4120 C C . SER A 1 575 ? -4.01914 -84.88885 17.96562 1.000 97.63484 555 SER A C 1
ATOM 4121 O O . SER A 1 575 ? -5.06422 -85.54675 17.92181 1.000 113.61875 555 SER A O 1
ATOM 4124 N N . PHE A 1 576 ? -3.70931 -83.99417 17.02203 1.000 81.59348 556 PHE A N 1
ATOM 4125 C CA . PHE A 1 576 ? -4.61141 -83.82559 15.88682 1.000 84.40430 556 PHE A CA 1
ATOM 4126 C C . PHE A 1 576 ? -4.63267 -85.06464 15.02197 1.000 91.01949 556 PHE A C 1
ATOM 4127 O O . PHE A 1 576 ? -5.69784 -85.49774 14.57422 1.000 102.33439 556 PHE A O 1
ATOM 4135 N N . ALA A 1 577 ? -3.45612 -85.59362 14.69200 1.000 91.21727 557 ALA A N 1
ATOM 4136 C CA . ALA A 1 577 ? -3.42288 -86.75747 13.81671 1.000 91.17754 557 ALA A CA 1
ATOM 4137 C C . ALA A 1 577 ? -4.12724 -87.94045 14.46931 1.000 95.12793 557 ALA A C 1
ATOM 4138 O O . ALA A 1 577 ? -4.84135 -88.70087 13.80240 1.000 111.08341 557 ALA A O 1
ATOM 4140 N N . GLU A 1 578 ? -3.97546 -88.07561 15.78888 1.000 78.90652 558 GLU A N 1
ATOM 4141 C CA . GLU A 1 578 ? -4.56455 -89.19158 16.50738 1.000 85.84862 558 GLU A CA 1
ATOM 4142 C C . GLU A 1 578 ? -6.05241 -89.01283 16.76107 1.000 105.63931 558 GLU A C 1
ATOM 4143 O O . GLU A 1 578 ? -6.75440 -90.00990 16.95933 1.000 131.66189 558 GLU A O 1
ATOM 4149 N N . ALA A 1 579 ? -6.55976 -87.77783 16.71725 1.000 109.23273 559 ALA A N 1
ATOM 4150 C CA . ALA A 1 579 ? -7.96517 -87.51917 17.01181 1.000 116.59819 559 ALA A CA 1
ATOM 4151 C C . ALA A 1 579 ? -8.82767 -87.18353 15.81143 1.000 99.63610 559 ALA A C 1
ATOM 4152 O O . ALA A 1 579 ? -10.04915 -87.30970 15.90521 1.000 116.38613 559 ALA A O 1
ATOM 4154 N N . THR A 1 580 ? -8.23626 -86.80454 14.68912 1.000 82.80793 560 THR A N 1
ATOM 4155 C CA . THR A 1 580 ? -8.99512 -86.27128 13.56932 1.000 66.63743 560 THR A CA 1
ATOM 4156 C C . THR A 1 580 ? -9.72568 -87.37804 12.84147 1.000 78.95944 560 THR A C 1
ATOM 4157 O O . THR A 1 580 ? -9.59494 -88.56563 13.15853 1.000 94.01924 560 THR A O 1
ATOM 4161 N N . HIS A 1 581 ? -10.53735 -86.96654 11.87479 1.000 68.25717 561 HIS A N 1
ATOM 4162 C CA . HIS A 1 581 ? -11.35070 -87.94947 11.20316 1.000 79.69353 561 HIS A CA 1
ATOM 4163 C C . HIS A 1 581 ? -10.49584 -88.66632 10.16903 1.000 82.69763 561 HIS A C 1
ATOM 4164 O O . HIS A 1 581 ? -9.37258 -88.25490 9.86814 1.000 77.42486 561 HIS A O 1
ATOM 4171 N N . ASP A 1 582 ? -11.07478 -89.68473 9.53711 1.000 86.20811 562 ASP A N 1
ATOM 4172 C CA . ASP A 1 582 ? -10.23533 -90.63108 8.81268 1.000 81.32198 562 ASP A CA 1
ATOM 4173 C C . ASP A 1 582 ? -9.61451 -89.99954 7.56932 1.000 84.93259 562 ASP A C 1
ATOM 4174 O O . ASP A 1 582 ? -8.40927 -90.13447 7.33664 1.000 86.75635 562 ASP A O 1
ATOM 4179 N N . PHE A 1 583 ? -10.42642 -89.32773 6.74665 1.000 92.23881 563 PHE A N 1
ATOM 4180 C CA . PHE A 1 583 ? -9.96292 -88.80295 5.46070 1.000 80.29725 563 PHE A CA 1
ATOM 4181 C C . PHE A 1 583 ? -8.69325 -87.96860 5.57854 1.000 84.54726 563 PHE A C 1
ATOM 4182 O O . PHE A 1 583 ? -7.94380 -87.84232 4.60839 1.000 99.69987 563 PHE A O 1
ATOM 4190 N N . GLU A 1 584 ? -8.45148 -87.36552 6.73768 1.000 67.63831 564 GLU A N 1
ATOM 4191 C CA . GLU A 1 584 ? -7.28919 -86.50940 6.96503 1.000 87.77808 564 GLU A CA 1
ATOM 4192 C C . GLU A 1 584 ? -6.32996 -87.07035 8.00156 1.000 90.88054 564 GLU A C 1
ATOM 4193 O O . GLU A 1 584 ? -5.53361 -86.32209 8.56816 1.000 91.79026 564 GLU A O 1
ATOM 4199 N N . SER A 1 585 ? -6.44780 -88.35029 8.32008 1.000 87.11504 565 SER A N 1
ATOM 4200 C CA . SER A 1 585 ? -5.70022 -88.92340 9.42414 1.000 74.08807 565 SER A CA 1
ATOM 4201 C C . SER A 1 585 ? -4.23923 -89.23363 9.10591 1.000 88.46666 565 SER A C 1
ATOM 4202 O O . SER A 1 585 ? -3.50728 -89.58933 10.03954 1.000 100.43481 565 SER A O 1
ATOM 4205 N N . GLN A 1 586 ? -3.81289 -89.20637 7.82562 1.000 87.00692 566 GLN A N 1
ATOM 4206 C CA . GLN A 1 586 ? -2.39343 -89.32591 7.48058 1.000 80.57642 566 GLN A CA 1
ATOM 4207 C C . GLN A 1 586 ? -1.94286 -88.19761 6.55599 1.000 96.32655 566 GLN A C 1
ATOM 4208 O O . GLN A 1 586 ? -0.89080 -88.28774 5.90192 1.000 98.97732 566 GLN A O 1
ATOM 4214 N N . TYR A 1 587 ? -2.74775 -87.14702 6.48068 1.000 89.55143 567 TYR A N 1
ATOM 4215 C CA . TYR A 1 587 ? -2.37576 -85.94348 5.75645 1.000 84.38058 567 TYR A CA 1
ATOM 4216 C C . TYR A 1 587 ? -1.06899 -85.35521 6.29431 1.000 89.92210 567 TYR A C 1
ATOM 4217 O O . TYR A 1 587 ? -0.20324 -84.93088 5.52056 1.000 87.99472 567 TYR A O 1
ATOM 4226 N N . LEU A 1 588 ? -0.88043 -85.34045 7.61127 1.000 87.18751 568 LEU A N 1
ATOM 4227 C CA . LEU A 1 588 ? 0.37617 -84.78490 8.09729 1.000 87.34536 568 LEU A CA 1
ATOM 4228 C C . LEU A 1 588 ? 1.60890 -85.55732 7.60872 1.000 96.98700 568 LEU A C 1
ATOM 4229 O O . LEU A 1 588 ? 2.69408 -84.96664 7.52105 1.000 123.47202 568 LEU A O 1
ATOM 4234 N N . PHE A 1 589 ? 1.47448 -86.83329 7.23068 1.000 70.35088 569 PHE A N 1
ATOM 4235 C CA . PHE A 1 589 ? 2.63496 -87.55249 6.70650 1.000 78.74248 569 PHE A CA 1
ATOM 4236 C C . PHE A 1 589 ? 3.21230 -86.88109 5.46987 1.000 85.42806 569 PHE A C 1
ATOM 4237 O O . PHE A 1 589 ? 4.37843 -87.10985 5.13751 1.000 108.65351 569 PHE A O 1
ATOM 4245 N N . GLY A 1 590 ? 2.43219 -86.07172 4.77443 1.000 80.95328 570 GLY A N 1
ATOM 4246 C CA . GLY A 1 590 ? 2.98032 -85.36847 3.63804 1.000 80.89603 570 GLY A CA 1
ATOM 4247 C C . GLY A 1 590 ? 3.24516 -83.91955 3.95747 1.000 86.45301 570 GLY A C 1
ATOM 4248 O O . GLY A 1 590 ? 4.07312 -83.27395 3.31162 1.000 112.65887 570 GLY A O 1
ATOM 4249 N N . LEU A 1 591 ? 2.52378 -83.38519 4.93922 1.000 76.21472 571 LEU A N 1
ATOM 4250 C CA . LEU A 1 591 ? 2.72245 -81.98287 5.27323 1.000 85.72236 571 LEU A CA 1
ATOM 4251 C C . LEU A 1 591 ? 3.93342 -81.80704 6.17084 1.000 96.39252 571 LEU A C 1
ATOM 4252 O O . LEU A 1 591 ? 4.66639 -80.82048 6.05157 1.000 111.90810 571 LEU A O 1
ATOM 4257 N N . ILE A 1 592 ? 4.13894 -82.74755 7.08654 1.000 87.16328 572 ILE A N 1
ATOM 4258 C CA . ILE A 1 592 ? 5.27064 -82.73022 7.99836 1.000 89.60475 572 ILE A CA 1
ATOM 4259 C C . ILE A 1 592 ? 6.16576 -83.94049 7.80002 1.000 95.19914 572 ILE A C 1
ATOM 4260 O O . ILE A 1 592 ? 7.36139 -83.79902 7.52380 1.000 100.41184 572 ILE A O 1
ATOM 4265 N N . GLY A 1 593 ? 5.57519 -85.12612 7.77476 1.000 90.29474 573 GLY A N 1
ATOM 4266 C CA . GLY A 1 593 ? 6.31925 -86.33296 7.49580 1.000 83.98611 573 GLY A CA 1
ATOM 4267 C C . GLY A 1 593 ? 5.75163 -87.60203 8.10644 1.000 78.71878 573 GLY A C 1
ATOM 4268 O O . GLY A 1 593 ? 4.94201 -87.58294 9.04040 1.000 91.08394 573 GLY A O 1
ATOM 4269 N N . PRO A 1 594 ? 6.20792 -88.74033 7.58858 1.000 86.33818 574 PRO A N 1
ATOM 4270 C CA . PRO A 1 594 ? 5.69331 -90.03791 8.05105 1.000 82.37308 574 PRO A CA 1
ATOM 4271 C C . PRO A 1 594 ? 5.84851 -90.22277 9.54631 1.000 101.70923 574 PRO A C 1
ATOM 4272 O O . PRO A 1 594 ? 6.83697 -89.78760 10.13777 1.000 108.96378 574 PRO A O 1
ATOM 4276 N N . LEU A 1 595 ? 4.84911 -90.87720 10.16416 1.000 108.13822 575 LEU A N 1
ATOM 4277 C CA . LEU A 1 595 ? 4.72998 -90.63170 11.59126 1.000 127.07987 575 LEU A CA 1
ATOM 4278 C C . LEU A 1 595 ? 5.66822 -91.51640 12.38531 1.000 154.29826 575 LEU A C 1
ATOM 4279 O O . LEU A 1 595 ? 6.38696 -91.00923 13.25516 1.000 204.66420 575 LEU A O 1
ATOM 4284 N N . PRO A 1 596 ? 5.67644 -92.81889 12.17647 1.000 135.52546 576 PRO A N 1
ATOM 4285 C CA . PRO A 1 596 ? 6.72370 -93.61968 12.83105 1.000 139.70979 576 PRO A CA 1
ATOM 4286 C C . PRO A 1 596 ? 8.07475 -93.06582 12.40189 1.000 143.27518 576 PRO A C 1
ATOM 4287 O O . PRO A 1 596 ? 8.70064 -93.59196 11.47650 1.000 157.21356 576 PRO A O 1
ATOM 4291 N N . GLY A 1 597 ? 8.49035 -91.95359 13.01046 1.000 111.67597 577 GLY A N 1
ATOM 4292 C CA . GLY A 1 597 ? 9.70693 -91.26486 12.62236 1.000 103.17661 577 GLY A CA 1
ATOM 4293 C C . GLY A 1 597 ? 9.80960 -89.75180 12.71432 1.000 94.68874 577 GLY A C 1
ATOM 4294 O O . GLY A 1 597 ? 10.91305 -89.25641 12.93852 1.000 111.53452 577 GLY A O 1
ATOM 4295 N N . PHE A 1 598 ? 8.73954 -88.97465 12.55612 1.000 99.18073 578 PHE A N 1
ATOM 4296 C CA . PHE A 1 598 ? 8.92597 -87.53154 12.64343 1.000 91.36870 578 PHE A CA 1
ATOM 4297 C C . PHE A 1 598 ? 8.30323 -86.93365 13.90129 1.000 96.16161 578 PHE A C 1
ATOM 4298 O O . PHE A 1 598 ? 7.89660 -85.76989 13.87944 1.000 101.90093 578 PHE A O 1
ATOM 4306 N N . GLU A 1 599 ? 8.15074 -87.72392 14.96762 1.000 96.87265 579 GLU A N 1
ATOM 4307 C CA . GLU A 1 599 ? 7.64700 -87.19467 16.23299 1.000 102.32300 579 GLU A CA 1
ATOM 4308 C C . GLU A 1 599 ? 8.30886 -85.87017 16.59961 1.000 107.44081 579 GLU A C 1
ATOM 4309 O O . GLU A 1 599 ? 7.62649 -84.88846 16.90563 1.000 115.50337 579 GLU A O 1
ATOM 4315 N N . ARG A 1 600 ? 9.64151 -85.82989 16.59720 1.000 107.60112 580 ARG A N 1
ATOM 4316 C CA . ARG A 1 600 ? 10.33414 -84.62700 17.04189 1.000 118.62851 580 ARG A CA 1
ATOM 4317 C C . ARG A 1 600 ? 9.92947 -83.41447 16.21674 1.000 115.69307 580 ARG A C 1
ATOM 4318 O O . ARG A 1 600 ? 9.84517 -82.30561 16.74838 1.000 131.60393 580 ARG A O 1
ATOM 4326 N N . ALA A 1 601 ? 9.62526 -83.60313 14.93549 1.000 103.94592 581 ALA A N 1
ATOM 4327 C CA . ALA A 1 601 ? 9.13821 -82.48375 14.13775 1.000 96.76154 581 ALA A CA 1
ATOM 4328 C C . ALA A 1 601 ? 7.70643 -82.11321 14.50448 1.000 104.04022 581 ALA A C 1
ATOM 4329 O O . ALA A 1 601 ? 7.37876 -80.92640 14.59592 1.000 109.80615 581 ALA A O 1
ATOM 4331 N N . TYR A 1 602 ? 6.82736 -83.10053 14.69773 1.000 109.10223 582 TYR A N 1
ATOM 4332 C CA . TYR A 1 602 ? 5.48298 -82.76171 15.15252 1.000 109.70508 582 TYR A CA 1
ATOM 4333 C C . TYR A 1 602 ? 5.53667 -81.95809 16.44058 1.000 110.90496 582 TYR A C 1
ATOM 4334 O O . TYR A 1 602 ? 4.70709 -81.07103 16.66124 1.000 116.83367 582 TYR A O 1
ATOM 4343 N N . GLU A 1 603 ? 6.46130 -82.30058 17.33520 1.000 114.71302 583 GLU A N 1
ATOM 4344 C CA . GLU A 1 603 ? 6.58433 -81.55857 18.58390 1.000 120.83266 583 GLU A CA 1
ATOM 4345 C C . GLU A 1 603 ? 7.14448 -80.16428 18.33581 1.000 123.27362 583 GLU A C 1
ATOM 4346 O O . GLU A 1 603 ? 6.56541 -79.16769 18.78405 1.000 118.58248 583 GLU A O 1
ATOM 4352 N N . GLU A 1 604 ? 8.23810 -80.06018 17.57585 1.000 118.44906 584 GLU A N 1
ATOM 4353 C CA . GLU A 1 604 ? 8.89498 -78.76609 17.47052 1.000 112.24466 584 GLU A CA 1
ATOM 4354 C C . GLU A 1 604 ? 8.03639 -77.77496 16.71046 1.000 104.52499 584 GLU A C 1
ATOM 4355 O O . GLU A 1 604 ? 8.09500 -76.57247 16.99867 1.000 106.72275 584 GLU A O 1
ATOM 4361 N N . ARG A 1 605 ? 7.27542 -78.23373 15.71176 1.000 98.08552 585 ARG A N 1
ATOM 4362 C CA . ARG A 1 605 ? 6.51445 -77.26358 14.93951 1.000 102.80189 585 ARG A CA 1
ATOM 4363 C C . ARG A 1 605 ? 5.20253 -76.83895 15.60802 1.000 103.83039 585 ARG A C 1
ATOM 4364 O O . ARG A 1 605 ? 4.66879 -75.78436 15.25217 1.000 111.50624 585 ARG A O 1
ATOM 4372 N N . SER A 1 606 ? 4.70139 -77.58503 16.59107 1.000 96.54530 586 SER A N 1
ATOM 4373 C CA . SER A 1 606 ? 3.40290 -77.26763 17.20779 1.000 94.19917 586 SER A CA 1
ATOM 4374 C C . SER A 1 606 ? 3.40957 -75.97752 18.02401 1.000 94.00844 586 SER A C 1
ATOM 4375 O O . SER A 1 606 ? 4.16842 -75.87407 18.98945 1.000 99.30083 586 SER A O 1
ATOM 4378 N N . PRO A 1 607 ? 2.54160 -75.00761 17.72802 1.000 97.17348 587 PRO A N 1
ATOM 4379 C CA . PRO A 1 607 ? 2.51239 -73.78023 18.54947 1.000 95.65157 587 PRO A CA 1
ATOM 4380 C C . PRO A 1 607 ? 2.19673 -74.02382 20.01097 1.000 98.58365 587 PRO A C 1
ATOM 4381 O O . PRO A 1 607 ? 2.69794 -73.28570 20.86151 1.000 105.27489 587 PRO A O 1
ATOM 4385 N N . LEU A 1 608 ? 1.38941 -75.03710 20.33520 1.000 87.88685 588 LEU A N 1
ATOM 4386 C CA . LEU A 1 608 ? 1.01175 -75.29034 21.72594 1.000 87.59021 588 LEU A CA 1
ATOM 4387 C C . LEU A 1 608 ? 2.22217 -75.42924 22.62837 1.000 96.64275 588 LEU A C 1
ATOM 4388 O O . LEU A 1 608 ? 2.18102 -75.05799 23.80798 1.000 112.54050 588 LEU A O 1
ATOM 4393 N N . ARG A 1 609 ? 3.28939 -76.01759 22.10361 1.000 96.58625 589 ARG A N 1
ATOM 4394 C CA . ARG A 1 609 ? 4.51108 -76.22447 22.85969 1.000 110.80335 589 ARG A CA 1
ATOM 4395 C C . ARG A 1 609 ? 5.28560 -74.91965 23.06668 1.000 125.12916 589 ARG A C 1
ATOM 4396 O O . ARG A 1 609 ? 6.15766 -74.85845 23.93816 1.000 125.49237 589 ARG A O 1
ATOM 4404 N N . HIS A 1 610 ? 4.99251 -73.88445 22.27671 1.000 123.71919 590 HIS A N 1
ATOM 4405 C CA . HIS A 1 610 ? 5.68187 -72.60341 22.33777 1.000 114.75135 590 HIS A CA 1
ATOM 4406 C C . HIS A 1 610 ? 4.76492 -71.46247 22.76490 1.000 109.63502 590 HIS A C 1
ATOM 4407 O O . HIS A 1 610 ? 5.01756 -70.31747 22.39601 1.000 106.60721 590 HIS A O 1
ATOM 4414 N N . ALA A 1 611 ? 3.68714 -71.72201 23.50638 1.000 112.94650 591 ALA A N 1
ATOM 4415 C CA . ALA A 1 611 ? 2.73145 -70.63585 23.73652 1.000 106.24790 591 ALA A CA 1
ATOM 4416 C C . ALA A 1 611 ? 3.40953 -69.34546 24.18207 1.000 102.80214 591 ALA A C 1
ATOM 4417 O O . ALA A 1 611 ? 2.95108 -68.25364 23.82825 1.000 89.61061 591 ALA A O 1
ATOM 4419 N N . ASP A 1 612 ? 4.51778 -69.44117 24.92628 1.000 119.97312 592 ASP A N 1
ATOM 4420 C CA . ASP A 1 612 ? 5.14773 -68.23505 25.45606 1.000 124.77555 592 ASP A CA 1
ATOM 4421 C C . ASP A 1 612 ? 5.79716 -67.39596 24.35714 1.000 112.29764 592 ASP A C 1
ATOM 4422 O O . ASP A 1 612 ? 6.05921 -66.20684 24.57219 1.000 116.99986 592 ASP A O 1
ATOM 4427 N N . ARG A 1 613 ? 6.08192 -67.98602 23.19670 1.000 98.25706 593 ARG A N 1
ATOM 4428 C CA . ARG A 1 613 ? 6.59930 -67.22655 22.06680 1.000 94.95202 593 ARG A CA 1
ATOM 4429 C C . ARG A 1 613 ? 5.51486 -66.44590 21.32925 1.000 109.02336 593 ARG A C 1
ATOM 4430 O O . ARG A 1 613 ? 5.82886 -65.78802 20.32574 1.000 116.46991 593 ARG A O 1
ATOM 4438 N N . THR A 1 614 ? 4.25210 -66.55760 21.76594 1.000 111.61611 594 THR A N 1
ATOM 4439 C CA . THR A 1 614 ? 3.13714 -65.85741 21.12974 1.000 101.40986 594 THR A CA 1
ATOM 4440 C C . THR A 1 614 ? 3.35595 -64.34829 21.17679 1.000 107.11065 594 THR A C 1
ATOM 4441 O O . THR A 1 614 ? 3.53034 -63.76281 22.25041 1.000 104.64833 594 THR A O 1
ATOM 4445 N N . ALA A 1 615 ? 3.23671 -63.70477 20.02169 1.000 99.20016 595 ALA A N 1
ATOM 4446 C CA . ALA A 1 615 ? 3.67943 -62.32942 19.87425 1.000 93.53321 595 ALA A CA 1
ATOM 4447 C C . ALA A 1 615 ? 2.58932 -61.30335 20.12970 1.000 108.81943 595 ALA A C 1
ATOM 4448 O O . ALA A 1 615 ? 2.90316 -60.13821 20.39967 1.000 133.93306 595 ALA A O 1
ATOM 4450 N N . CYS A 1 616 ? 1.32995 -61.69167 20.03244 1.000 106.63912 596 CYS A N 1
ATOM 4451 C CA . CYS A 1 616 ? 0.24021 -60.73017 20.01804 1.000 107.95596 596 CYS A CA 1
ATOM 4452 C C . CYS A 1 616 ? -0.97640 -61.34401 20.68502 1.000 103.84478 596 CYS A C 1
ATOM 4453 O O . CYS A 1 616 ? -1.01548 -62.55447 20.93997 1.000 91.48184 596 CYS A O 1
ATOM 4456 N N . PRO A 1 617 ? -1.97139 -60.52438 21.02742 1.000 105.10562 597 PRO A N 1
ATOM 4457 C CA . PRO A 1 617 ? -3.21495 -61.07060 21.57826 1.000 104.11358 597 PRO A CA 1
ATOM 4458 C C . PRO A 1 617 ? -3.83983 -62.01653 20.56883 1.000 96.41135 597 PRO A C 1
ATOM 4459 O O . PRO A 1 617 ? -3.75566 -61.79794 19.35800 1.000 91.09294 597 PRO A O 1
ATOM 4463 N N . VAL A 1 618 ? -4.55129 -63.02252 21.07051 1.000 97.70721 598 VAL A N 1
ATOM 4464 C CA . VAL A 1 618 ? -5.10810 -64.05298 20.20651 1.000 104.95446 598 VAL A CA 1
ATOM 4465 C C . VAL A 1 618 ? -6.60301 -64.19497 20.46473 1.000 100.60468 598 VAL A C 1
ATOM 4466 O O . VAL A 1 618 ? -7.06628 -64.13898 21.61254 1.000 108.76381 598 VAL A O 1
ATOM 4470 N N . LEU A 1 619 ? -7.34880 -64.39703 19.38236 1.000 88.19300 599 LEU A N 1
ATOM 4471 C CA . LEU A 1 619 ? -8.79104 -64.61481 19.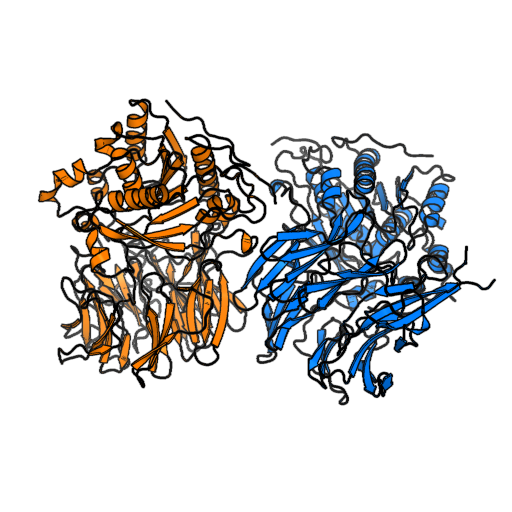41072 1.000 101.01586 599 LEU A CA 1
ATOM 4472 C C . LEU A 1 619 ? -9.08419 -65.98002 18.81392 1.000 97.49457 599 LEU A C 1
ATOM 4473 O O . LEU A 1 619 ? -8.87909 -66.18689 17.61399 1.000 93.48148 599 LEU A O 1
ATOM 4478 N N . LEU A 1 620 ? -9.55241 -66.90344 19.65104 1.000 95.56711 600 LEU A N 1
ATOM 4479 C CA . LEU A 1 620 ? -9.84541 -68.27146 19.24706 1.000 91.05777 600 LEU A CA 1
ATOM 4480 C C . LEU A 1 620 ? -11.35163 -68.47790 19.09295 1.000 98.91561 600 LEU A C 1
ATOM 4481 O O . LEU A 1 620 ? -12.12733 -68.12063 19.98705 1.000 99.20324 600 LEU A O 1
ATOM 4486 N N . LEU A 1 621 ? -11.75798 -69.11508 17.99234 1.000 90.14957 601 LEU A N 1
ATOM 4487 C CA . LEU A 1 621 ? -13.16386 -69.39442 17.74668 1.000 77.79252 601 LEU A CA 1
ATOM 4488 C C . LEU A 1 621 ? -13.36405 -70.87587 17.46589 1.000 86.99472 601 LEU A C 1
ATOM 4489 O O . LEU A 1 621 ? -12.66974 -71.43848 16.61842 1.000 84.91577 601 LEU A O 1
ATOM 4494 N N . GLN A 1 622 ? -14.30454 -71.51656 18.15707 1.000 102.29082 602 GLN A N 1
ATOM 4495 C CA . GLN A 1 622 ? -14.39887 -72.97028 18.04328 1.000 104.05715 602 GLN A CA 1
ATOM 4496 C C . GLN A 1 622 ? -15.84367 -73.46408 18.03028 1.000 95.77894 602 GLN A C 1
ATOM 4497 O O . GLN A 1 622 ? -16.64067 -73.09357 18.89801 1.000 100.93927 602 GLN A O 1
ATOM 4503 N N . GLY A 1 623 ? -16.17589 -74.30731 17.05241 1.000 96.38334 603 GLY A N 1
ATOM 4504 C CA . GLY A 1 623 ? -17.44342 -75.03170 17.08658 1.000 96.80079 603 GLY A CA 1
ATOM 4505 C C . GLY A 1 623 ? -17.31806 -76.25887 17.97667 1.000 99.92574 603 GLY A C 1
ATOM 4506 O O . GLY A 1 623 ? -16.34246 -77.01021 17.87834 1.000 101.89025 603 GLY A O 1
ATOM 4507 N N . LEU A 1 624 ? -18.30455 -76.46308 18.85689 1.000 97.22211 604 LEU A N 1
ATOM 4508 C CA . LEU A 1 624 ? -18.22765 -77.54196 19.84452 1.000 94.79339 604 LEU A CA 1
ATOM 4509 C C . LEU A 1 624 ? -18.58930 -78.93514 19.33126 1.000 101.74782 604 LEU A C 1
ATOM 4510 O O . LEU A 1 624 ? -18.40628 -79.89921 20.08359 1.000 106.90338 604 LEU A O 1
ATOM 4515 N N . ASN A 1 625 ? -19.12263 -79.08335 18.11442 1.000 100.08225 605 ASN A N 1
ATOM 4516 C CA . ASN A 1 625 ? -19.39710 -80.40063 17.54261 1.000 95.00297 605 ASN A CA 1
ATOM 4517 C C . ASN A 1 625 ? -18.50916 -80.68255 16.33190 1.000 101.90407 605 ASN A C 1
ATOM 4518 O O . ASN A 1 625 ? -18.91804 -81.38139 15.40065 1.000 109.10635 605 ASN A O 1
ATOM 4523 N N . ASP A 1 626 ? -17.27814 -80.17461 16.36032 1.000 95.83509 606 ASP A N 1
ATOM 4524 C CA . ASP A 1 626 ? -16.36707 -80.26573 15.22614 1.000 96.04722 606 ASP A CA 1
ATOM 4525 C C . ASP A 1 626 ? -15.71585 -81.64469 15.13986 1.000 97.36547 606 ASP A C 1
ATOM 4526 O O . ASP A 1 626 ? -14.90075 -81.98643 16.00299 1.000 112.93956 606 ASP A O 1
ATOM 4531 N N . PRO A 1 627 ? -15.99474 -82.43267 14.08906 1.000 91.79038 607 PRO A N 1
ATOM 4532 C CA . PRO A 1 627 ? -15.33794 -83.74188 13.91919 1.000 98.54911 607 PRO A CA 1
ATOM 4533 C C . PRO A 1 627 ? -13.96999 -83.68428 13.25997 1.000 102.16360 607 PRO A C 1
ATOM 4534 O O . PRO A 1 627 ? -13.29153 -84.71723 13.20255 1.000 102.49748 607 PRO A O 1
ATOM 4538 N N . VAL A 1 628 ? -13.55093 -82.53516 12.73960 1.000 106.32817 608 VAL A N 1
ATOM 4539 C CA . VAL A 1 628 ? -12.25909 -82.42863 12.07345 1.000 101.66144 608 VAL A CA 1
ATOM 4540 C C . VAL A 1 628 ? -11.16778 -81.96322 13.03515 1.000 95.67299 608 VAL A C 1
ATOM 4541 O O . VAL A 1 628 ? -10.19211 -82.68288 13.28650 1.000 98.51714 608 VAL A O 1
ATOM 4545 N N . VAL A 1 629 ? -11.32589 -80.76775 13.58668 1.000 80.81153 609 VAL A N 1
ATOM 4546 C CA . VAL A 1 629 ? -10.38437 -80.22895 14.57184 1.000 87.86915 609 VAL A CA 1
ATOM 4547 C C . VAL A 1 629 ? -11.03796 -80.35106 15.94221 1.000 96.96198 609 VAL A C 1
ATOM 4548 O O . VAL A 1 629 ? -11.82975 -79.47052 16.31043 1.000 105.89964 609 VAL A O 1
ATOM 4552 N N . PRO A 1 630 ? -10.77388 -81.39385 16.72551 1.000 89.40830 610 PRO A N 1
ATOM 4553 C CA . PRO A 1 630 ? -11.43835 -81.49941 18.02910 1.000 97.72656 610 PRO A CA 1
ATOM 4554 C C . PRO A 1 630 ? -11.19475 -80.25152 18.85296 1.000 104.26132 610 PRO A C 1
ATOM 4555 O O . PRO A 1 630 ? -10.07629 -79.71834 18.87249 1.000 111.36785 610 PRO A O 1
ATOM 4559 N N . PRO A 1 631 ? -12.21183 -79.77023 19.57337 1.000 108.90062 611 PRO A N 1
ATOM 4560 C CA . PRO A 1 631 ? -12.04407 -78.53284 20.35463 1.000 106.42825 611 PRO A CA 1
ATOM 4561 C C . PRO A 1 631 ? -10.93438 -78.59757 21.40475 1.000 116.66209 611 PRO A C 1
ATOM 4562 O O . PRO A 1 631 ? -10.62413 -77.55915 21.99657 1.000 116.82136 611 PRO A O 1
ATOM 4566 N N . ASP A 1 632 ? -10.31393 -79.76154 21.62942 1.000 123.06635 612 ASP A N 1
ATOM 4567 C CA . ASP A 1 632 ? -9.14448 -79.82964 22.50756 1.000 116.16404 612 ASP A CA 1
ATOM 4568 C C . ASP A 1 632 ? -8.05479 -78.86797 22.05766 1.000 114.21442 612 ASP A C 1
ATOM 4569 O O . ASP A 1 632 ? -7.41470 -78.22181 22.88950 1.000 120.59358 612 ASP A O 1
ATOM 4574 N N . GLN A 1 633 ? -7.81292 -78.77773 20.74620 1.000 100.65645 613 GLN A N 1
ATOM 4575 C CA . GLN A 1 633 ? -6.77277 -77.89646 20.21422 1.000 83.55073 613 GLN A CA 1
ATOM 4576 C C . GLN A 1 633 ? -6.93470 -76.44521 20.69105 1.000 77.94911 613 GLN A C 1
ATOM 4577 O O . GLN A 1 633 ? -6.01439 -75.85682 21.28124 1.000 100.80685 613 GLN A O 1
ATOM 4583 N N . SER A 1 634 ? -8.12060 -75.86776 20.49322 1.000 85.78980 614 SER A N 1
ATOM 4584 C CA . SER A 1 634 ? -8.34469 -74.49125 20.92840 1.000 91.30821 614 SER A CA 1
ATOM 4585 C C . SER A 1 634 ? -8.30212 -74.35248 22.45148 1.000 96.16107 614 SER A C 1
ATOM 4586 O O . SER A 1 634 ? -7.65957 -73.43866 22.97281 1.000 98.02383 614 SER A O 1
ATOM 4589 N N . GLU A 1 635 ? -8.96803 -75.24032 23.19180 1.000 97.34469 615 GLU A N 1
ATOM 4590 C CA . GLU A 1 635 ? -9.00592 -75.05675 24.64322 1.000 96.16818 615 GLU A CA 1
ATOM 4591 C C . GLU A 1 635 ? -7.62889 -75.22695 25.27807 1.000 108.09285 615 GLU A C 1
ATOM 4592 O O . GLU A 1 635 ? -7.26526 -74.47130 26.18768 1.000 124.11215 615 GLU A O 1
ATOM 4598 N N . ARG A 1 636 ? -6.87006 -76.24203 24.85849 1.000 105.71655 616 ARG A N 1
ATOM 4599 C CA . ARG A 1 636 ? -5.51819 -76.40665 25.38127 1.000 95.26120 616 ARG A CA 1
ATOM 4600 C C . ARG A 1 636 ? -4.65166 -75.19268 25.07149 1.000 104.26112 616 ARG A C 1
ATOM 4601 O O . ARG A 1 636 ? -3.92772 -74.70099 25.94776 1.000 108.26793 616 ARG A O 1
ATOM 4609 N N . PHE A 1 637 ? -4.70535 -74.68499 23.83520 1.000 100.68209 617 PHE A N 1
ATOM 4610 C CA . PHE A 1 637 ? -3.95224 -73.46856 23.55599 1.000 99.21742 617 PHE A CA 1
ATOM 4611 C C . PHE A 1 637 ? -4.40348 -72.31391 24.44164 1.000 102.95502 617 PHE A C 1
ATOM 4612 O O . PHE A 1 637 ? -3.57763 -71.53101 24.92166 1.000 105.14137 617 PHE A O 1
ATOM 4620 N N . ALA A 1 638 ? -5.70775 -72.19444 24.67748 1.000 105.50012 618 ALA A N 1
ATOM 4621 C CA . ALA A 1 638 ? -6.19561 -71.12851 25.54122 1.000 105.48008 618 ALA A CA 1
ATOM 4622 C C . ALA A 1 638 ? -5.65855 -71.26979 26.95645 1.000 103.00834 618 ALA A C 1
ATOM 4623 O O . ALA A 1 638 ? -5.27460 -70.27602 27.58512 1.000 109.04191 618 ALA A O 1
ATOM 4625 N N . LEU A 1 639 ? -5.61878 -72.49400 27.47786 1.000 92.32106 619 LEU A N 1
ATOM 4626 C CA . LEU A 1 639 ? -5.09686 -72.66073 28.82876 1.000 102.58958 619 LEU A CA 1
ATOM 4627 C C . LEU A 1 639 ? -3.61261 -72.34890 28.86297 1.000 113.13515 619 LEU A C 1
ATOM 4628 O O . LEU A 1 639 ? -3.10525 -71.87924 29.88274 1.000 120.61762 619 LEU A O 1
ATOM 4633 N N . ALA A 1 640 ? -2.90931 -72.61800 27.76009 1.000 112.68520 620 ALA A N 1
ATOM 4634 C CA . ALA A 1 640 ? -1.48613 -72.30321 27.66368 1.000 98.24783 620 ALA A CA 1
ATOM 4635 C C . ALA A 1 640 ? -1.23199 -70.80427 27.56765 1.000 95.84600 620 ALA A C 1
ATOM 4636 O O . ALA A 1 640 ? -0.19729 -70.32807 28.03832 1.000 121.22046 620 ALA A O 1
ATOM 4638 N N . LEU A 1 641 ? -2.11550 -70.05270 26.91816 1.000 93.45808 621 LEU A N 1
ATOM 4639 C CA . LEU A 1 641 ? -1.94206 -68.60145 26.87849 1.000 99.37879 621 LEU A CA 1
ATOM 4640 C C . LEU A 1 641 ? -2.22304 -67.96849 28.23738 1.000 114.21119 621 LEU A C 1
ATOM 4641 O O . LEU A 1 641 ? -1.62292 -66.94214 28.57923 1.000 127.35576 621 LEU A O 1
ATOM 4646 N N . ALA A 1 642 ? -3.14592 -68.53515 29.00895 1.000 111.84273 622 ALA A N 1
ATOM 4647 C CA . ALA A 1 642 ? -3.03396 -68.39857 30.44526 1.000 113.35057 622 ALA A CA 1
ATOM 4648 C C . ALA A 1 642 ? -1.88685 -69.28608 30.89246 1.000 132.68471 622 ALA A C 1
ATOM 4649 O O . ALA A 1 642 ? -1.31069 -70.02002 30.09702 1.000 154.77344 622 ALA A O 1
ATOM 4651 N N . ASP A 1 643 ? -1.51824 -69.20358 32.15988 1.000 127.72983 623 ASP A N 1
ATOM 4652 C CA . ASP A 1 643 ? -0.30807 -69.89897 32.59940 1.000 128.07623 623 ASP A CA 1
ATOM 4653 C C . ASP A 1 643 ? 0.91793 -69.17833 32.05581 1.000 132.60478 623 ASP A C 1
ATOM 4654 O O . ASP A 1 643 ? 2.04837 -69.41773 32.49590 1.000 148.23110 623 ASP A O 1
ATOM 4659 N N . LYS A 1 644 ? 0.69236 -68.26882 31.11717 1.000 119.80784 624 LYS A N 1
ATOM 4660 C CA . LYS A 1 644 ? 1.74720 -67.43212 30.57783 1.000 120.98513 624 LYS A CA 1
ATOM 4661 C C . LYS A 1 644 ? 1.28060 -65.98891 30.60446 1.000 116.81854 624 LYS A C 1
ATOM 4662 O O . LYS A 1 644 ? 1.90471 -65.13228 29.97053 1.000 115.75968 624 LYS A O 1
ATOM 4668 N N . LYS A 1 645 ? 0.15755 -65.71832 31.26882 1.000 116.03856 625 LYS A N 1
ATOM 4669 C CA . LYS A 1 645 ? -0.31644 -64.35637 31.46757 1.000 128.83161 625 LYS A CA 1
ATOM 4670 C C . LYS A 1 645 ? -0.35945 -63.60734 30.13458 1.000 138.42915 625 LYS A C 1
ATOM 4671 O O . LYS A 1 645 ? -0.11642 -62.39298 30.08094 1.000 142.80814 625 LYS A O 1
ATOM 4677 N N . MET A 1 646 ? -0.63777 -64.37671 28.99748 1.000 127.74701 626 MET A N 1
ATOM 4678 C CA . MET A 1 646 ? -0.79233 -63.82814 27.64894 1.000 115.99292 626 MET A CA 1
ATOM 4679 C C . MET A 1 646 ? -2.25860 -63.51452 27.37361 1.000 110.05228 626 MET A C 1
ATOM 4680 O O . MET A 1 646 ? -3.12348 -64.33567 27.68632 1.000 111.89497 626 MET A O 1
ATOM 4685 N N . PRO A 1 647 ? -2.57908 -62.34638 26.80715 1.000 110.86469 627 PRO A N 1
ATOM 4686 C CA . PRO A 1 647 ? -3.98787 -61.94629 26.62071 1.000 113.47937 627 PRO A CA 1
ATOM 4687 C C . PRO A 1 647 ? -4.65274 -62.63030 25.43311 1.000 108.24611 627 PRO A C 1
ATOM 4688 O O . PRO A 1 647 ? -4.26942 -62.41396 24.28144 1.000 106.04679 627 PRO A O 1
ATOM 4692 N N . TYR A 1 648 ? -5.68808 -63.41935 25.71881 1.000 108.52131 628 TYR A N 1
ATOM 4693 C CA . TYR A 1 648 ? -6.46377 -64.16198 24.73113 1.000 105.42324 628 TYR A CA 1
ATOM 4694 C C . TYR A 1 648 ? -7.95644 -63.94786 24.96546 1.000 107.95058 628 TYR A C 1
ATOM 4695 O O . TYR A 1 648 ? -8.36884 -63.36158 25.96942 1.000 111.66095 628 TYR A O 1
ATOM 4704 N N . ALA A 1 649 ? -8.76385 -64.43652 24.01823 1.000 93.04759 629 ALA A N 1
ATOM 4705 C CA . ALA A 1 649 ? -10.21782 -64.54780 24.17476 1.000 84.65944 629 ALA A CA 1
ATOM 4706 C C . ALA A 1 649 ? -10.70413 -65.73627 23.35721 1.000 101.25382 629 ALA A C 1
ATOM 4707 O O . ALA A 1 649 ? -10.40589 -65.80196 22.16250 1.000 108.94605 629 ALA A O 1
ATOM 4709 N N . TYR A 1 650 ? -11.45516 -66.65778 23.98451 1.000 110.19898 630 TYR A N 1
ATOM 4710 C CA . TYR A 1 650 ? -11.85507 -67.94292 23.38550 1.000 101.39239 630 TYR A CA 1
ATOM 4711 C C . TYR A 1 650 ? -13.37110 -68.12386 23.39593 1.000 105.27950 630 TYR A C 1
ATOM 4712 O O . TYR A 1 650 ? -13.96658 -68.31485 24.46283 1.000 117.38831 630 TYR A O 1
ATOM 4721 N N . LEU A 1 651 ? -13.99129 -68.10169 22.21338 1.000 94.37380 631 LEU A N 1
ATOM 4722 C CA . LEU A 1 651 ? -15.44501 -68.18750 22.07740 1.000 88.14627 631 LEU A CA 1
ATOM 4723 C C . LEU A 1 651 ? -15.85083 -69.53254 21.48301 1.000 102.37222 631 LEU A C 1
ATOM 4724 O O . LEU A 1 651 ? -15.36143 -69.92111 20.40808 1.000 91.80749 631 LEU A O 1
ATOM 4729 N N . THR A 1 652 ? -16.77470 -70.21544 22.16166 1.000 109.15234 632 THR A N 1
ATOM 4730 C CA . THR A 1 652 ? -17.26856 -71.52289 21.74347 1.000 106.14036 632 THR A CA 1
ATOM 4731 C C . THR A 1 652 ? -18.73386 -71.44375 21.35490 1.000 106.56389 632 THR A C 1
ATOM 4732 O O . THR A 1 652 ? -19.51397 -70.70796 21.96174 1.000 138.62444 632 THR A O 1
ATOM 4736 N N . PHE A 1 653 ? -19.09301 -72.19581 20.33139 1.000 92.12933 633 PHE A N 1
ATOM 4737 C CA . PHE A 1 653 ? -20.44336 -72.19166 19.81241 1.000 97.90721 633 PHE A CA 1
ATOM 4738 C C . PHE A 1 653 ? -21.02188 -73.60039 19.79792 1.000 103.47004 633 PHE A C 1
ATOM 4739 O O . PHE A 1 653 ? -20.41033 -74.51960 19.24440 1.000 113.31786 633 PHE A O 1
ATOM 4747 N N . GLU A 1 654 ? -22.19214 -73.76612 20.40999 1.000 110.69770 634 GLU A N 1
ATOM 4748 C CA . GLU A 1 654 ? -22.87095 -75.05720 20.48268 1.000 109.85792 634 GLU A CA 1
ATOM 4749 C C . GLU A 1 654 ? -23.62010 -75.33504 19.18248 1.000 113.98335 634 GLU A C 1
ATOM 4750 O O . GLU A 1 654 ? -24.06401 -74.41899 18.48383 1.000 123.18627 634 GLU A O 1
ATOM 4756 N N . GLY A 1 655 ? -23.69128 -76.60824 18.82022 1.000 116.38370 635 GLY A N 1
ATOM 4757 C CA . GLY A 1 655 ? -24.45996 -76.98155 17.65002 1.000 130.48248 635 GLY A CA 1
ATOM 4758 C C . GLY A 1 655 ? -23.84832 -76.55176 16.34435 1.000 120.87018 635 GLY A C 1
ATOM 4759 O O . GLY A 1 655 ? -24.55277 -76.44552 15.33500 1.000 132.79753 635 GLY A O 1
ATOM 4760 N N . GLU A 1 656 ? -22.54472 -76.32120 16.33706 1.000 95.28290 636 GLU A N 1
ATOM 4761 C CA . GLU A 1 656 ? -21.81818 -75.86836 15.16856 1.000 102.98961 636 GLU A CA 1
ATOM 4762 C C . GLU A 1 656 ? -20.70360 -76.88371 14.93626 1.000 111.83403 636 GLU A C 1
ATOM 4763 O O . GLU A 1 656 ? -19.98864 -77.24413 15.87480 1.000 105.89615 636 GLU A O 1
ATOM 4769 N N . SER A 1 657 ? -20.56673 -77.35026 13.69970 1.000 120.55961 637 SER A N 1
ATOM 4770 C CA . SER A 1 657 ? -19.54963 -78.31909 13.30284 1.000 104.45790 637 SER A CA 1
ATOM 4771 C C . SER A 1 657 ? -18.31029 -77.57623 12.79948 1.000 97.90786 637 SER A C 1
ATOM 4772 O O . SER A 1 657 ? -18.04844 -76.43761 13.19336 1.000 113.05878 637 SER A O 1
ATOM 4775 N N . HIS A 1 658 ? -17.46396 -78.26038 12.03309 1.000 111.95553 638 HIS A N 1
ATOM 4776 C CA . HIS A 1 658 ? -16.30197 -77.65342 11.38376 1.000 108.41664 638 HIS A CA 1
ATOM 4777 C C . HIS A 1 658 ? -16.72720 -76.62185 10.34853 1.000 107.91134 638 HIS A C 1
ATOM 4778 O O . HIS A 1 658 ? -17.22529 -76.98258 9.27615 1.000 133.33571 638 HIS A O 1
ATOM 4785 N N . GLY A 1 659 ? -16.56222 -75.33819 10.65936 1.000 90.20048 639 GLY A N 1
ATOM 4786 C CA . GLY A 1 659 ? -17.07255 -74.33948 9.74783 1.000 101.04207 639 GLY A CA 1
ATOM 4787 C C . GLY A 1 659 ? -18.45625 -73.85391 10.12287 1.000 114.42461 639 GLY A C 1
ATOM 4788 O O . GLY A 1 659 ? -19.38325 -74.65396 10.32768 1.000 118.65021 639 GLY A O 1
ATOM 4789 N N . PHE A 1 660 ? -18.61047 -72.53775 10.18317 1.000 103.20032 640 PHE A N 1
ATOM 4790 C CA . PHE A 1 660 ? -19.79495 -71.92546 10.75571 1.000 95.90697 640 PHE A CA 1
ATOM 4791 C C . PHE A 1 660 ? -20.89415 -71.81232 9.70471 1.000 106.23639 640 PHE A C 1
ATOM 4792 O O . PHE A 1 660 ? -20.68059 -71.25790 8.62090 1.000 119.75619 640 PHE A O 1
ATOM 4800 N N . ARG A 1 661 ? -22.07253 -72.32651 10.06328 1.000 84.75546 641 ARG A N 1
ATOM 4801 C CA . ARG A 1 661 ? -23.26758 -72.52940 9.24770 1.000 98.37924 641 ARG A CA 1
ATOM 4802 C C . ARG A 1 661 ? -24.44701 -71.68893 9.70450 1.000 104.96052 641 ARG A C 1
ATOM 4803 O O . ARG A 1 661 ? -25.28356 -71.31581 8.88201 1.000 105.00932 641 ARG A O 1
ATOM 4811 N N . LYS A 1 662 ? -24.51244 -71.37729 10.99512 1.000 105.42152 642 LYS A N 1
ATOM 4812 C CA . LYS A 1 662 ? -25.62119 -70.67473 11.61357 1.000 102.47425 642 LYS A CA 1
ATOM 4813 C C . LYS A 1 662 ? -25.39779 -69.16809 11.55022 1.000 98.80631 642 LYS A C 1
ATOM 4814 O O . LYS A 1 662 ? -24.34397 -68.67976 11.96066 1.000 104.14036 642 LYS A O 1
ATOM 4820 N N . ALA A 1 663 ? -26.41685 -68.42673 11.10519 1.000 125.93993 643 ALA A N 1
ATOM 4821 C CA . ALA A 1 663 ? -26.27575 -66.97578 10.97922 1.000 118.56000 643 ALA A CA 1
ATOM 4822 C C . ALA A 1 663 ? -25.89111 -66.31054 12.29736 1.000 108.83978 643 ALA A C 1
ATOM 4823 O O . ALA A 1 663 ? -25.03639 -65.41645 12.31861 1.000 103.67811 643 ALA A O 1
ATOM 4825 N N . GLY A 1 664 ? -26.47748 -66.74357 13.41212 1.000 108.40809 644 GLY A N 1
ATOM 4826 C CA . GLY A 1 664 ? -26.13521 -66.11628 14.67855 1.000 119.82845 644 GLY A CA 1
ATOM 4827 C C . GLY A 1 664 ? -24.67486 -66.28843 15.05344 1.000 108.40258 644 GLY A C 1
ATOM 4828 O O . GLY A 1 664 ? -24.04123 -65.36042 15.56963 1.000 104.61426 644 GLY A O 1
ATOM 4829 N N . THR A 1 665 ? -24.12622 -67.47893 14.80186 1.000 103.66075 645 THR A N 1
ATOM 4830 C CA . THR A 1 665 ? -22.71190 -67.74477 15.04839 1.000 101.28960 645 THR A CA 1
ATOM 4831 C C . THR A 1 665 ? -21.81060 -66.81848 14.23554 1.000 103.84054 645 THR A C 1
ATOM 4832 O O . THR A 1 665 ? -20.85419 -66.23596 14.76768 1.000 111.68712 645 THR A O 1
ATOM 4836 N N . VAL A 1 666 ? -22.08141 -66.69259 12.93399 1.000 95.85329 646 VAL A N 1
ATOM 4837 C CA . VAL A 1 666 ? -21.31102 -65.77347 12.09718 1.000 94.07804 646 VAL A CA 1
ATOM 4838 C C . VAL A 1 666 ? -21.42666 -64.34235 12.61340 1.000 102.01391 646 VAL A C 1
ATOM 4839 O O . VAL A 1 666 ? -20.44460 -63.59396 12.62526 1.000 101.29075 646 VAL A O 1
ATOM 4843 N N . VAL A 1 667 ? -22.62551 -63.92350 13.01687 1.000 111.29740 647 VAL A N 1
ATOM 4844 C CA . VAL A 1 667 ? -22.78045 -62.56889 13.54336 1.000 115.89868 647 VAL A CA 1
ATOM 4845 C C . VAL A 1 667 ? -21.88432 -62.35975 14.75647 1.000 118.78943 647 VAL A C 1
ATOM 4846 O O . VAL A 1 667 ? -21.08012 -61.41592 14.80686 1.000 127.60763 647 VAL A O 1
ATOM 4850 N N . ARG A 1 668 ? -22.03102 -63.23123 15.76231 1.000 100.01966 648 ARG A N 1
ATOM 4851 C CA . ARG A 1 668 ? -21.26697 -63.09115 17.00048 1.000 99.24530 648 ARG A CA 1
ATOM 4852 C C . ARG A 1 668 ? -19.76244 -63.04579 16.71798 1.000 92.46265 648 ARG A C 1
ATOM 4853 O O . ARG A 1 668 ? -19.06058 -62.12395 17.15256 1.000 114.66790 648 ARG A O 1
ATOM 4861 N N . SER A 1 669 ? -19.25438 -64.00231 15.94667 1.000 88.89143 649 SER A N 1
ATOM 4862 C CA . SER A 1 669 ? -17.80956 -64.05894 15.75167 1.000 100.70021 649 SER A CA 1
ATOM 4863 C C . SER A 1 669 ? -17.29179 -62.90869 14.89174 1.000 103.38091 649 SER A C 1
ATOM 4864 O O . SER A 1 669 ? -16.21236 -62.37682 15.14504 1.000 111.35759 649 SER A O 1
ATOM 4867 N N . LEU A 1 670 ? -18.03552 -62.49627 13.87898 1.000 108.22318 650 LEU A N 1
ATOM 4868 C CA . LEU A 1 670 ? -17.53502 -61.45052 12.99860 1.000 107.00539 650 LEU A CA 1
ATOM 4869 C C . LEU A 1 670 ? -17.53082 -60.08987 13.70499 1.000 109.55144 650 LEU A C 1
ATOM 4870 O O . LEU A 1 670 ? -16.57435 -59.30546 13.57125 1.000 102.69488 650 LEU A O 1
ATOM 4875 N N . GLU A 1 671 ? -18.59216 -59.78500 14.45910 1.000 107.07253 651 GLU A N 1
ATOM 4876 C CA . GLU A 1 671 ? -18.57074 -58.57679 15.27297 1.000 100.80620 651 GLU A CA 1
ATOM 4877 C C . GLU A 1 671 ? -17.46472 -58.62970 16.33321 1.000 119.21612 651 GLU A C 1
ATOM 4878 O O . GLU A 1 671 ? -16.81457 -57.60542 16.62605 1.000 112.31031 651 GLU A O 1
ATOM 4884 N N . ALA A 1 672 ? -17.22653 -59.81679 16.91166 1.000 120.60590 652 ALA A N 1
ATOM 4885 C CA . ALA A 1 672 ? -16.11347 -59.99027 17.84566 1.000 109.42508 652 ALA A CA 1
ATOM 4886 C C . ALA A 1 672 ? -14.76646 -59.70096 17.19242 1.000 99.76995 652 ALA A C 1
ATOM 4887 O O . ALA A 1 672 ? -13.93133 -58.99633 17.75774 1.000 95.38098 652 ALA A O 1
ATOM 4889 N N . GLU A 1 673 ? -14.53669 -60.24870 16.00365 1.000 89.82620 653 GLU A N 1
ATOM 4890 C CA . GLU A 1 673 ? -13.25875 -60.06969 15.32523 1.000 88.43883 653 GLU A CA 1
ATOM 4891 C C . GLU A 1 673 ? -13.00818 -58.61070 14.96887 1.000 103.32389 653 GLU A C 1
ATOM 4892 O O . GLU A 1 673 ? -11.89126 -58.11306 15.15145 1.000 100.41684 653 GLU A O 1
ATOM 4898 N N . LEU A 1 674 ? -14.02681 -57.89986 14.46253 1.000 112.22029 654 LEU A N 1
ATOM 4899 C CA . LEU A 1 674 ? -13.82055 -56.48225 14.15514 1.000 103.30055 654 LEU A CA 1
ATOM 4900 C C . LEU A 1 674 ? -13.47713 -55.70897 15.41870 1.000 108.69639 654 LEU A C 1
ATOM 4901 O O . LEU A 1 674 ? -12.49165 -54.95686 15.45350 1.000 104.66405 654 LEU A O 1
ATOM 4906 N N . ALA A 1 675 ? -14.26855 -55.89854 16.48283 1.000 108.13428 655 ALA A N 1
ATOM 4907 C CA . ALA A 1 675 ? -13.98845 -55.17633 17.71816 1.000 113.71724 655 ALA A CA 1
ATOM 4908 C C . ALA A 1 675 ? -12.61012 -55.54247 18.27602 1.000 117.10403 655 ALA A C 1
ATOM 4909 O O . ALA A 1 675 ? -11.89305 -54.68848 18.82452 1.000 118.42791 655 ALA A O 1
ATOM 4911 N N . PHE A 1 676 ? -12.21612 -56.80687 18.11790 1.000 112.29356 656 PHE A N 1
ATOM 4912 C CA . PHE A 1 676 ? -10.92072 -57.27835 18.59171 1.000 105.89243 656 PHE A CA 1
ATOM 4913 C C . PHE A 1 676 ? -9.78006 -56.57413 17.86901 1.000 113.24139 656 PHE A C 1
ATOM 4914 O O . PHE A 1 676 ? -8.81486 -56.13192 18.50425 1.000 129.58766 656 PHE A O 1
ATOM 4922 N N . TYR A 1 677 ? -9.85110 -56.49144 16.53255 1.000 103.47665 657 TYR A N 1
ATOM 4923 C CA . TYR A 1 677 ? -8.84180 -55.71912 15.80717 1.000 100.29384 657 TYR A CA 1
ATOM 4924 C C . TYR A 1 677 ? -8.84468 -54.27216 16.26037 1.000 116.84851 657 TYR A C 1
ATOM 4925 O O . TYR A 1 677 ? -7.78940 -53.63143 16.31506 1.000 122.53709 657 TYR A O 1
ATOM 4934 N N . GLY A 1 678 ? -10.02294 -53.73393 16.58209 1.000 119.56726 658 GLY A N 1
ATOM 4935 C CA . GLY A 1 678 ? -10.06615 -52.37154 17.08596 1.000 126.61415 658 GLY A CA 1
ATOM 4936 C C . GLY A 1 678 ? -9.21786 -52.20021 18.33298 1.000 123.92718 658 GLY A C 1
ATOM 4937 O O . GLY A 1 678 ? -8.38846 -51.28889 18.42272 1.000 120.42853 658 GLY A O 1
ATOM 4938 N N . GLN A 1 679 ? -9.39036 -53.09979 19.30057 1.000 118.75547 659 GLN A N 1
ATOM 4939 C CA . GLN A 1 679 ? -8.68541 -52.93375 20.56949 1.000 116.00875 659 GLN A CA 1
ATOM 4940 C C . GLN A 1 679 ? -7.21710 -53.32302 20.47381 1.000 114.51204 659 GLN A C 1
ATOM 4941 O O . GLN A 1 679 ? -6.37370 -52.70967 21.13031 1.000 129.83644 659 GLN A O 1
ATOM 4947 N N . THR A 1 680 ? -6.88105 -54.34785 19.70277 1.000 117.17742 660 THR A N 1
ATOM 4948 C CA . THR A 1 680 ? -5.48102 -54.75577 19.65000 1.000 121.58039 660 THR A CA 1
ATOM 4949 C C . THR A 1 680 ? -4.64896 -53.83849 18.75542 1.000 118.95639 660 THR A C 1
ATOM 4950 O O . THR A 1 680 ? -3.52855 -53.47596 19.12309 1.000 125.25497 660 THR A O 1
ATOM 4954 N N . LEU A 1 681 ? -5.15742 -53.46700 17.57282 1.000 111.27650 661 LEU A N 1
ATOM 4955 C CA . LEU A 1 681 ? -4.36135 -52.68692 16.62842 1.000 117.64196 661 LEU A CA 1
ATOM 4956 C C . LEU A 1 681 ? -4.48986 -51.18020 16.79109 1.000 128.68294 661 LEU A C 1
ATOM 4957 O O . LEU A 1 681 ? -3.55325 -50.45662 16.43848 1.000 139.29612 661 LEU A O 1
ATOM 4962 N N . GLY A 1 682 ? -5.59942 -50.66667 17.30931 1.000 132.25164 662 GLY A N 1
ATOM 4963 C CA . GLY A 1 682 ? -5.63706 -49.22550 17.40882 1.000 136.53982 662 GLY A CA 1
ATOM 4964 C C . GLY A 1 682 ? -6.72439 -48.36286 16.79621 1.000 139.17764 662 GLY A C 1
ATOM 4965 O O . GLY A 1 682 ? -6.40634 -47.26554 16.33087 1.000 153.77634 662 GLY A O 1
ATOM 4966 N N . PHE A 1 683 ? -7.98027 -48.80483 16.73055 1.000 135.80426 663 PHE A N 1
ATOM 4967 C CA . PHE A 1 683 ? -8.99277 -47.88965 16.21505 1.000 149.16813 663 PHE A CA 1
ATOM 4968 C C . PHE A 1 683 ? -10.31324 -48.15594 16.92890 1.000 146.70588 663 PHE A C 1
ATOM 4969 O O . PHE A 1 683 ? -10.43594 -49.09414 17.72135 1.000 129.22602 663 PHE A O 1
ATOM 4977 N N . GLU A 1 684 ? -11.30798 -47.31553 16.62996 1.000 148.49974 664 GLU A N 1
ATOM 4978 C CA . GLU A 1 684 ? -12.65172 -47.43276 17.20197 1.000 139.70508 664 GLU A CA 1
ATOM 4979 C C . GLU A 1 684 ? -13.63975 -47.75602 16.09428 1.000 137.06651 664 GLU A C 1
ATOM 4980 O O . GLU A 1 684 ? -14.10710 -46.84439 15.38876 1.000 138.50971 664 GLU A O 1
ATOM 4986 N N . PRO A 1 685 ? -14.02955 -49.01818 15.93287 1.000 135.05432 665 PRO A N 1
ATOM 4987 C CA . PRO A 1 685 ? -14.85916 -49.38913 14.78569 1.000 135.43960 665 PRO A CA 1
ATOM 4988 C C . PRO A 1 685 ? -16.31800 -49.12385 15.10163 1.000 139.09455 665 PRO A C 1
ATOM 4989 O O . PRO A 1 685 ? -16.81148 -49.49365 16.16920 1.000 141.15621 665 PRO A O 1
ATOM 4993 N N . ARG A 1 686 ? -16.99888 -48.46288 14.17786 1.000 143.82801 666 ARG A N 1
ATOM 4994 C CA . ARG A 1 686 ? -18.39397 -48.13102 14.39930 1.000 142.92041 666 ARG A CA 1
ATOM 4995 C C . ARG A 1 686 ? -19.19896 -49.40706 14.58483 1.000 141.38765 666 ARG A C 1
ATOM 4996 O O . ARG A 1 686 ? -18.99183 -50.39642 13.86702 1.000 130.87156 666 ARG A O 1
ATOM 5004 N N . GLY A 1 687 ? -20.05821 -49.39792 15.60571 1.000 137.78304 667 GLY A N 1
ATOM 5005 C CA . GLY A 1 687 ? -21.11522 -50.38346 15.75924 1.000 145.60409 667 GLY A CA 1
ATOM 5006 C C . GLY A 1 687 ? -20.78252 -51.67247 16.47328 1.000 149.67738 667 GLY A C 1
ATOM 5007 O O . GLY A 1 687 ? -21.53651 -52.64422 16.33049 1.000 157.21502 667 GLY A O 1
ATOM 5008 N N . VAL A 1 688 ? -19.69426 -51.71923 17.23956 1.000 138.97974 668 VAL A N 1
ATOM 5009 C CA . VAL A 1 688 ? -19.34494 -52.89674 18.03057 1.000 126.77207 668 VAL A CA 1
ATOM 5010 C C . VAL A 1 688 ? -18.53420 -52.44600 19.22832 1.000 147.01629 668 VAL A C 1
ATOM 5011 O O . VAL A 1 688 ? -17.65708 -51.58611 19.11127 1.000 162.92062 668 VAL A O 1
ATOM 5015 N N . GLU A 1 689 ? -18.83525 -53.01656 20.37210 1.000 159.21221 669 GLU A N 1
ATOM 5016 C CA . GLU A 1 689 ? -18.04278 -52.68556 21.54539 1.000 165.73682 669 GLU A CA 1
ATOM 5017 C C . GLU A 1 689 ? -17.00259 -53.77107 21.80243 1.000 156.69328 669 GLU A C 1
ATOM 5018 O O . GLU A 1 689 ? -17.23016 -54.94040 21.48347 1.000 167.69444 669 GLU A O 1
ATOM 5024 N N . PRO A 1 690 ? -15.86061 -53.43573 22.39549 1.000 142.91484 670 PRO A N 1
ATOM 5025 C CA . PRO A 1 690 ? -14.78021 -54.42324 22.52385 1.000 148.63396 670 PRO A CA 1
ATOM 5026 C C . PRO A 1 690 ? -15.07406 -55.51417 23.54805 1.000 144.30022 670 PRO A C 1
ATOM 5027 O O . PRO A 1 690 ? -15.91674 -55.37247 24.43856 1.000 145.93000 670 PRO A O 1
ATOM 5031 N N . ILE A 1 691 ? -14.33338 -56.62166 23.39404 1.000 135.73261 671 ILE A N 1
ATOM 5032 C CA . ILE A 1 691 ? -14.49055 -57.83877 24.18581 1.000 129.99990 671 ILE A CA 1
ATOM 5033 C C . ILE A 1 691 ? -13.39605 -57.93445 25.23290 1.000 119.68872 671 ILE A C 1
ATOM 5034 O O . ILE A 1 691 ? -12.35011 -57.29250 25.13270 1.000 117.34060 671 ILE A O 1
ATOM 5039 N N . ASN A 1 692 ? -13.64605 -58.76770 26.24973 1.000 122.72089 672 ASN A N 1
ATOM 5040 C CA . ASN A 1 692 ? -12.70187 -58.98798 27.34099 1.000 133.79966 672 ASN A CA 1
ATOM 5041 C C . ASN A 1 692 ? -11.56018 -59.88314 26.89604 1.000 140.77786 672 ASN A C 1
ATOM 5042 O O . ASN A 1 692 ? -11.79000 -60.96642 26.35031 1.000 153.41356 672 ASN A O 1
ATOM 5047 N N . LEU A 1 693 ? -10.33113 -59.44015 27.14328 1.000 131.26203 673 LEU A N 1
ATOM 5048 C CA . LEU A 1 693 ? -9.16610 -60.29350 26.98089 1.000 120.39108 673 LEU A CA 1
ATOM 5049 C C . LEU A 1 693 ? -8.72130 -60.74270 28.36350 1.000 129.36851 673 LEU A C 1
ATOM 5050 O O . LEU A 1 693 ? -8.84087 -59.99181 29.33175 1.000 131.06526 673 LEU A O 1
ATOM 5055 N N . THR A 1 694 ? -8.27186 -61.98964 28.45539 1.000 132.87389 674 THR A N 1
ATOM 5056 C CA . THR A 1 694 ? -8.02466 -62.67254 29.71590 1.000 124.84342 674 THR A CA 1
ATOM 5057 C C . THR A 1 694 ? -6.54090 -62.80256 30.03685 1.000 127.37327 674 THR A C 1
ATOM 5058 O O . THR A 1 694 ? -5.67951 -62.75335 29.15604 1.000 130.79720 674 THR A O 1
ATOM 5062 N N . VAL A 1 695 ? -6.25913 -62.94988 31.33067 1.000 135.81988 675 VAL A N 1
ATOM 5063 C CA . VAL A 1 695 ? -4.90636 -63.17463 31.84369 1.000 132.14746 675 VAL A CA 1
ATOM 5064 C C . VAL A 1 695 ? -4.93393 -64.00829 33.13693 1.000 128.15586 675 VAL A C 1
ATOM 5065 O O . VAL A 1 695 ? -5.17548 -65.22519 33.11740 1.000 120.96202 675 VAL A O 1
ATOM 5069 N N . ARG B 1 24 ? -46.62915 -68.16263 -5.15874 1.000 171.86159 4 ARG B N 1
ATOM 5070 C CA . ARG B 1 24 ? -46.31024 -66.77239 -5.46964 1.000 171.49170 4 ARG B CA 1
ATOM 5071 C C . ARG B 1 24 ? -46.56109 -65.82028 -4.30793 1.000 173.78671 4 ARG B C 1
ATOM 5072 O O . ARG B 1 24 ? -46.35159 -66.14903 -3.13362 1.000 177.05873 4 ARG B O 1
ATOM 5080 N N . ALA B 1 25 ? -46.98359 -64.61648 -4.68918 1.000 165.26372 5 ALA B N 1
ATOM 5081 C CA . ALA B 1 25 ? -47.52821 -63.60710 -3.79340 1.000 166.69771 5 ALA B CA 1
ATOM 5082 C C . ALA B 1 25 ? -48.50074 -62.78221 -4.62248 1.000 184.13705 5 ALA B C 1
ATOM 5083 O O . ALA B 1 25 ? -48.60809 -62.96765 -5.83791 1.000 187.40409 5 ALA B O 1
ATOM 5085 N N . THR B 1 26 ? -49.20193 -61.85143 -3.97713 1.000 193.45668 6 THR B N 1
ATOM 5086 C CA . THR B 1 26 ? -50.21165 -61.05305 -4.66905 1.000 187.01552 6 THR B CA 1
ATOM 5087 C C . THR B 1 26 ? -49.98045 -59.57516 -4.38227 1.000 175.02544 6 THR B C 1
ATOM 5088 O O . THR B 1 26 ? -50.13816 -59.12636 -3.24097 1.000 151.58528 6 THR B O 1
ATOM 5092 N N . LEU B 1 27 ? -49.60097 -58.82848 -5.41264 1.000 188.22223 7 LEU B N 1
ATOM 5093 C CA . LEU B 1 27 ? -49.40923 -57.39027 -5.33252 1.000 197.09108 7 LEU B CA 1
ATOM 5094 C C . LEU B 1 27 ? -50.19877 -56.69477 -6.43014 1.000 186.59698 7 LEU B C 1
ATOM 5095 O O . LEU B 1 27 ? -50.50174 -57.29213 -7.47075 1.000 182.31301 7 LEU B O 1
ATOM 5100 N N . PRO B 1 28 ? -50.52208 -55.41681 -6.23824 1.000 171.92383 8 PRO B N 1
ATOM 5101 C CA . PRO B 1 28 ? -51.20924 -54.66614 -7.29169 1.000 168.90700 8 PRO B CA 1
ATOM 5102 C C . PRO B 1 28 ? -50.26608 -54.38770 -8.44751 1.000 157.83169 8 PRO B C 1
ATOM 5103 O O . PRO B 1 28 ? -49.06641 -54.17016 -8.25440 1.000 154.73324 8 PRO B O 1
ATOM 5107 N N . TYR B 1 29 ? -50.81165 -54.43335 -9.65961 1.000 146.52003 9 TYR B N 1
ATOM 5108 C CA . TYR B 1 29 ? -50.00465 -54.15213 -10.83544 1.000 135.89741 9 TYR B CA 1
ATOM 5109 C C . TYR B 1 29 ? -49.22130 -52.85954 -10.65037 1.000 145.45377 9 TYR B C 1
ATOM 5110 O O . TYR B 1 29 ? -49.68057 -51.91642 -9.99621 1.000 154.33377 9 TYR B O 1
ATOM 5119 N N . GLY B 1 30 ? -48.01748 -52.83454 -11.22744 1.000 143.96321 10 GLY B N 1
ATOM 5120 C CA . GLY B 1 30 ? -47.10125 -51.71818 -11.13846 1.000 153.67030 10 GLY B CA 1
ATOM 5121 C C . GLY B 1 30 ? -46.14683 -51.74663 -9.95416 1.000 165.48065 10 GLY B C 1
ATOM 5122 O O . GLY B 1 30 ? -45.02007 -51.25097 -10.06729 1.000 177.82375 10 GLY B O 1
ATOM 5123 N N . SER B 1 31 ? -46.56368 -52.30675 -8.82163 1.000 161.46142 11 SER B N 1
ATOM 5124 C CA . SER B 1 31 ? -45.72063 -52.35658 -7.63325 1.000 161.63406 11 SER B CA 1
ATOM 5125 C C . SER B 1 31 ? -44.81228 -53.58064 -7.57869 1.000 153.69574 11 SER B C 1
ATOM 5126 O O . SER B 1 31 ? -44.00527 -53.69540 -6.65407 1.000 154.97310 11 SER B O 1
ATOM 5129 N N . TRP B 1 32 ? -44.90246 -54.47870 -8.54789 1.000 149.13402 12 TRP B N 1
ATOM 5130 C CA . TRP B 1 32 ? -44.15317 -55.72162 -8.48862 1.000 140.95293 12 TRP B CA 1
ATOM 5131 C C . TRP B 1 32 ? -42.65730 -55.44246 -8.36436 1.000 145.56714 12 TRP B C 1
ATOM 5132 O O . TRP B 1 32 ? -42.18472 -54.35864 -8.72725 1.000 143.97272 12 TRP B O 1
ATOM 5143 N N . PRO B 1 33 ? -41.91141 -56.37511 -7.76811 1.000 146.90413 13 PRO B N 1
ATOM 5144 C CA . PRO B 1 33 ? -40.44348 -56.29558 -7.71575 1.000 128.35013 13 PRO B CA 1
ATOM 5145 C C . PRO B 1 33 ? -39.76638 -57.02896 -8.86449 1.000 122.47155 13 PRO B C 1
ATOM 5146 O O . PRO B 1 33 ? -40.11970 -58.15808 -9.21330 1.000 122.64561 13 PRO B O 1
ATOM 5150 N N . SER B 1 34 ? -38.76030 -56.37958 -9.45266 1.000 119.57860 14 SER B N 1
ATOM 5151 C CA . SER B 1 34 ? -38.17025 -56.89542 -10.67946 1.000 127.86657 14 SER B CA 1
ATOM 5152 C C . SER B 1 34 ? -36.65057 -56.87012 -10.62943 1.000 129.73390 14 SER B C 1
ATOM 5153 O O . SER B 1 34 ? -36.05243 -55.91961 -10.10968 1.000 137.57052 14 SER B O 1
ATOM 5156 N N . PRO B 1 35 ? -36.00189 -57.89526 -11.18993 1.000 123.44147 15 PRO B N 1
ATOM 5157 C CA . PRO B 1 35 ? -34.53535 -57.89574 -11.24605 1.000 125.78110 15 PRO B CA 1
ATOM 5158 C C . PRO B 1 35 ? -33.96169 -56.97587 -12.30743 1.000 140.58171 15 PRO B C 1
ATOM 5159 O O . PRO B 1 35 ? -32.80568 -56.55336 -12.17167 1.000 155.79003 15 PRO B O 1
ATOM 5163 N N . ILE B 1 36 ? -34.71774 -56.65398 -13.35539 1.000 135.34111 16 ILE B N 1
ATOM 5164 C CA . ILE B 1 36 ? -34.22235 -55.73972 -14.37685 1.000 127.63825 16 ILE B CA 1
ATOM 5165 C C . ILE B 1 36 ? -34.22903 -54.32716 -13.81218 1.000 127.16399 16 ILE B C 1
ATOM 5166 O O . ILE B 1 36 ? -35.29309 -53.77415 -13.50998 1.000 127.57368 16 ILE B O 1
ATOM 5171 N N . SER B 1 37 ? -33.04435 -53.73308 -13.68798 1.000 130.05621 17 SER B N 1
ATOM 5172 C CA . SER B 1 37 ? -32.86831 -52.39182 -13.15427 1.000 135.73692 17 SER B CA 1
ATOM 5173 C C . SER B 1 37 ? -32.55556 -51.41553 -14.27651 1.000 143.35373 17 SER B C 1
ATOM 5174 O O . SER B 1 37 ? -32.02462 -51.78959 -15.32530 1.000 147.37317 17 SER B O 1
ATOM 5177 N N . ALA B 1 38 ? -32.84570 -50.13989 -14.01969 1.000 143.06624 18 ALA B N 1
ATOM 5178 C CA . ALA B 1 38 ? -32.53992 -49.10765 -15.00285 1.000 132.42373 18 ALA B CA 1
ATOM 5179 C C . ALA B 1 38 ? -31.09495 -49.21764 -15.47052 1.000 137.24673 18 ALA B C 1
ATOM 5180 O O . ALA B 1 38 ? -30.78584 -49.01028 -16.65962 1.000 134.29419 18 ALA B O 1
ATOM 5182 N N . ALA B 1 39 ? -30.19475 -49.55393 -14.54046 1.000 132.28198 19 ALA B N 1
ATOM 5183 C CA . ALA B 1 39 ? -28.79056 -49.69572 -14.89191 1.000 128.92284 19 ALA B CA 1
ATOM 5184 C C . ALA B 1 39 ? -28.58762 -50.79118 -15.92661 1.000 133.36300 19 ALA B C 1
ATOM 5185 O O . ALA B 1 39 ? -27.79571 -50.63526 -16.86698 1.000 131.95036 19 ALA B O 1
ATOM 5187 N N . ASP B 1 40 ? -29.33148 -51.88836 -15.79824 1.000 143.59520 20 ASP B N 1
ATOM 5188 C CA . ASP B 1 40 ? -29.19743 -52.98008 -16.75337 1.000 147.61727 20 ASP B CA 1
ATOM 5189 C C . ASP B 1 40 ? -29.56498 -52.52856 -18.15866 1.000 140.41547 20 ASP B C 1
ATOM 5190 O O . ASP B 1 40 ? -28.86899 -52.84924 -19.13047 1.000 137.86985 20 ASP B O 1
ATOM 5195 N N . VAL B 1 41 ? -30.64534 -51.76286 -18.28387 1.000 138.10280 21 VAL B N 1
ATOM 5196 C CA . VAL B 1 41 ? -31.02844 -51.25557 -19.59211 1.000 129.84847 21 VAL B CA 1
ATOM 5197 C C . VAL B 1 41 ? -29.93541 -50.36179 -20.14820 1.000 137.58025 21 VAL B C 1
ATOM 5198 O O . VAL B 1 41 ? -29.57838 -50.45783 -21.32896 1.000 143.52304 21 VAL B O 1
ATOM 5202 N N . ALA B 1 42 ? -29.35766 -49.50514 -19.29957 1.000 141.17344 22 ALA B N 1
ATOM 5203 C CA . ALA B 1 42 ? -28.32839 -48.58703 -19.78507 1.000 144.01517 22 ALA B CA 1
ATOM 5204 C C . ALA B 1 42 ? -27.08428 -49.32614 -20.28170 1.000 135.56691 22 ALA B C 1
ATOM 5205 O O . ALA B 1 42 ? -26.51826 -48.96995 -21.32314 1.000 143.61116 22 ALA B O 1
ATOM 5207 N N . ARG B 1 43 ? -26.63062 -50.34401 -19.54446 1.000 121.40540 23 ARG B N 1
ATOM 5208 C CA . ARG B 1 43 ? -25.40252 -51.04907 -19.91966 1.000 142.76986 23 ARG B CA 1
ATOM 5209 C C . ARG B 1 43 ? -25.53249 -51.87858 -21.18821 1.000 152.69283 23 ARG B C 1
ATOM 5210 O O . ARG B 1 43 ? -24.51424 -52.21591 -21.80107 1.000 162.44876 23 ARG B O 1
ATOM 5218 N N . ALA B 1 44 ? -26.74681 -52.19065 -21.61190 1.000 148.42201 24 ALA B N 1
ATOM 5219 C CA . ALA B 1 44 ? -26.98002 -53.11892 -22.70425 1.000 140.72055 24 ALA B CA 1
ATOM 5220 C C . ALA B 1 44 ? -26.96605 -52.45070 -24.07099 1.000 144.62946 24 ALA B C 1
ATOM 5221 O O . ALA B 1 44 ? -27.44712 -53.04713 -25.04224 1.000 159.35165 24 ALA B O 1
ATOM 5223 N N . ARG B 1 45 ? -26.43213 -51.23499 -24.18381 1.000 128.32668 25 ARG B N 1
ATOM 5224 C CA . ARG B 1 45 ? -26.53325 -50.52426 -25.45618 1.000 121.30659 25 ARG B CA 1
ATOM 5225 C C . ARG B 1 45 ? -25.33944 -50.74796 -26.39053 1.000 137.50401 25 ARG B C 1
ATOM 5226 O O . ARG B 1 45 ? -24.64352 -49.81765 -26.78506 1.000 156.78084 25 ARG B O 1
ATOM 5234 N N . LEU B 1 46 ? -25.10620 -52.01128 -26.74527 1.000 137.41665 26 LEU B N 1
ATOM 5235 C CA . LEU B 1 46 ? -24.16751 -52.31062 -27.81862 1.000 142.15781 26 LEU B CA 1
ATOM 5236 C C . LEU B 1 46 ? -24.87520 -52.22920 -29.17041 1.000 161.27965 26 LEU B C 1
ATOM 5237 O O . LEU B 1 46 ? -26.10224 -52.31298 -29.26331 1.000 182.98978 26 LEU B O 1
ATOM 5242 N N . ARG B 1 47 ? -24.08394 -52.12481 -30.23399 1.000 155.27907 27 ARG B N 1
ATOM 5243 C CA . ARG B 1 47 ? -24.57006 -52.38187 -31.58848 1.000 148.90811 27 ARG B CA 1
ATOM 5244 C C . ARG B 1 47 ? -23.63555 -53.39355 -32.23634 1.000 140.36155 27 ARG B C 1
ATOM 5245 O O . ARG B 1 47 ? -22.57151 -53.02391 -32.74454 1.000 156.12004 27 ARG B O 1
ATOM 5253 N N . LEU B 1 48 ? -24.02116 -54.66174 -32.21611 1.000 121.37133 28 LEU B N 1
ATOM 5254 C CA . LEU B 1 48 ? -23.45734 -55.60587 -33.17082 1.000 113.69559 28 LEU B CA 1
ATOM 5255 C C . LEU B 1 48 ? -24.03207 -55.30207 -34.55290 1.000 117.61894 28 LEU B C 1
ATOM 5256 O O . LEU B 1 48 ? -25.25558 -55.25406 -34.72142 1.000 128.82018 28 LEU B O 1
ATOM 5261 N N . SER B 1 49 ? -23.16327 -55.07264 -35.53761 1.000 118.41868 29 SER B N 1
ATOM 5262 C CA . SER B 1 49 ? -23.63356 -54.57535 -36.82569 1.000 127.48728 29 SER B CA 1
ATOM 5263 C C . SER B 1 49 ? -22.65561 -54.94842 -37.93246 1.000 136.07034 29 SER B C 1
ATOM 5264 O O . SER B 1 49 ? -21.44195 -55.01975 -37.71303 1.000 148.15390 29 SER B O 1
ATOM 5267 N N . PHE B 1 50 ? -23.20846 -55.18208 -39.13066 1.000 124.83930 30 PHE B N 1
ATOM 5268 C CA . PHE B 1 50 ? -22.44546 -55.31636 -40.37017 1.000 125.56374 30 PHE B CA 1
ATOM 5269 C C . PHE B 1 50 ? -21.38034 -56.41040 -40.31950 1.000 135.31869 30 PHE B C 1
ATOM 5270 O O . PHE B 1 50 ? -20.18095 -56.11927 -40.42803 1.000 147.78562 30 PHE B O 1
ATOM 5278 N N . PRO B 1 51 ? -21.77384 -57.67092 -40.15925 1.000 129.52380 31 PRO B N 1
ATOM 5279 C CA . PRO B 1 51 ? -20.79951 -58.76627 -40.21651 1.000 119.90937 31 PRO B CA 1
ATOM 5280 C C . PRO B 1 51 ? -20.24753 -58.99907 -41.61593 1.000 135.94288 31 PRO B C 1
ATOM 5281 O O . PRO B 1 51 ? -20.91535 -58.77460 -42.62582 1.000 138.53139 31 PRO B O 1
ATOM 5285 N N . THR B 1 52 ? -19.01338 -59.48733 -41.66136 1.000 146.65998 32 THR B N 1
ATOM 5286 C CA . THR B 1 52 ? -18.37108 -59.91291 -42.89514 1.000 156.00625 32 THR B CA 1
ATOM 5287 C C . THR B 1 52 ? -17.81723 -61.31828 -42.70037 1.000 161.46081 32 THR B C 1
ATOM 5288 O O . THR B 1 52 ? -17.38746 -61.68097 -41.60247 1.000 163.78752 32 THR B O 1
ATOM 5292 N N . VAL B 1 53 ? -17.83463 -62.11848 -43.76387 1.000 163.35510 33 VAL B N 1
ATOM 5293 C CA . VAL B 1 53 ? -17.37367 -63.50125 -43.67450 1.000 162.25215 33 VAL B CA 1
ATOM 5294 C C . VAL B 1 53 ? -16.55986 -63.84722 -44.91434 1.000 168.48603 33 VAL B C 1
ATOM 5295 O O . VAL B 1 53 ? -17.01402 -63.63940 -46.04531 1.000 161.98649 33 VAL B O 1
ATOM 5299 N N . ALA B 1 54 ? -15.34226 -64.34456 -44.69712 1.000 177.30102 34 ALA B N 1
ATOM 5300 C CA . ALA B 1 54 ? -14.51046 -64.88806 -45.76822 1.000 166.42848 34 ALA B CA 1
ATOM 5301 C C . ALA B 1 54 ? -13.82942 -66.15351 -45.25434 1.000 169.94195 34 ALA B C 1
ATOM 5302 O O . ALA B 1 54 ? -12.94184 -66.07488 -44.39818 1.000 173.61964 34 ALA B O 1
ATOM 5304 N N . GLY B 1 55 ? -14.24154 -67.31351 -45.75789 1.000 165.16370 35 GLY B N 1
ATOM 5305 C CA . GLY B 1 55 ? -13.66811 -68.55754 -45.26428 1.000 155.98581 35 GLY B CA 1
ATOM 5306 C C . GLY B 1 55 ? -13.92346 -68.73982 -43.77984 1.000 166.50841 35 GLY B C 1
ATOM 5307 O O . GLY B 1 55 ? -15.06986 -68.72473 -43.31847 1.000 176.24882 35 GLY B O 1
ATOM 5308 N N . ASP B 1 56 ? -12.85102 -68.93125 -43.00952 1.000 175.06430 36 ASP B N 1
ATOM 5309 C CA . ASP B 1 56 ? -12.94145 -69.06676 -41.56060 1.000 185.13958 36 ASP B CA 1
ATOM 5310 C C . ASP B 1 56 ? -12.75008 -67.73873 -40.83814 1.000 179.89846 36 ASP B C 1
ATOM 5311 O O . ASP B 1 56 ? -12.64560 -67.72296 -39.60635 1.000 181.33412 36 ASP B O 1
ATOM 5316 N N . ASP B 1 57 ? -12.73919 -66.62962 -41.57103 1.000 176.68415 37 ASP B N 1
ATOM 5317 C CA . ASP B 1 57 ? -12.61571 -65.29895 -40.99545 1.000 173.63908 37 ASP B CA 1
ATOM 5318 C C . ASP B 1 57 ? -13.98609 -64.65515 -40.85702 1.000 167.20323 37 ASP B C 1
ATOM 5319 O O . ASP B 1 57 ? -14.76977 -64.63119 -41.81519 1.000 154.95940 37 ASP B O 1
ATOM 5324 N N . VAL B 1 58 ? -14.26675 -64.13254 -39.66679 1.000 165.38735 38 VAL B N 1
ATOM 5325 C CA . VAL B 1 58 ? -15.46374 -63.34400 -39.43666 1.000 148.77982 38 VAL B CA 1
ATOM 5326 C C . VAL B 1 58 ? -15.02990 -61.96848 -38.95429 1.000 147.76091 38 VAL B C 1
ATOM 5327 O O . VAL B 1 58 ? -14.01229 -61.81619 -38.27624 1.000 162.62169 38 VAL B O 1
ATOM 5331 N N . TRP B 1 59 ? -15.80785 -60.96148 -39.31074 1.000 146.40128 39 TRP B N 1
ATOM 5332 C CA . TRP B 1 59 ? -15.53613 -59.58963 -38.91721 1.000 150.43480 39 TRP B CA 1
ATOM 5333 C C . TRP B 1 59 ? -16.84997 -58.95698 -38.48381 1.000 150.99064 39 TRP B C 1
ATOM 5334 O O . TRP B 1 59 ? -17.91236 -59.32232 -38.99132 1.000 148.74314 39 TRP B O 1
ATOM 5345 N N . TRP B 1 60 ? -16.79359 -57.99882 -37.55818 1.000 149.10492 40 TRP B N 1
ATOM 5346 C CA . TRP B 1 60 ? -18.01817 -57.24164 -37.27161 1.000 134.72473 40 TRP B CA 1
ATOM 5347 C C . TRP B 1 60 ? -17.71029 -55.91707 -36.57154 1.000 132.97053 40 TRP B C 1
ATOM 5348 O O . TRP B 1 60 ? -16.55318 -55.58607 -36.31588 1.000 144.34458 40 TRP B O 1
ATOM 5359 N N . GLN B 1 61 ? -18.76697 -55.14363 -36.28596 1.000 128.07413 41 GLN B N 1
ATOM 5360 C CA . GLN B 1 61 ? -18.67072 -53.81179 -35.69450 1.000 135.45688 41 GLN B CA 1
ATOM 5361 C C . GLN B 1 61 ? -19.28681 -53.82603 -34.31693 1.000 137.59644 41 GLN B C 1
ATOM 5362 O O . GLN B 1 61 ? -20.39382 -54.35304 -34.12302 1.000 136.53432 41 GLN B O 1
ATOM 5368 N N . GLU B 1 62 ? -18.56286 -53.27102 -33.36571 1.000 135.62117 42 GLU B N 1
ATOM 5369 C CA . GLU B 1 62 ? -19.13866 -53.13632 -32.05267 1.000 134.54796 42 GLU B CA 1
ATOM 5370 C C . GLU B 1 62 ? -19.03288 -51.67273 -31.64848 1.000 143.53030 42 GLU B C 1
ATOM 5371 O O . GLU B 1 62 ? -17.94394 -51.08607 -31.67744 1.000 139.66914 42 GLU B O 1
ATOM 5377 N N . THR B 1 63 ? -20.18067 -51.08902 -31.28950 1.000 139.43413 43 THR B N 1
ATOM 5378 C CA . THR B 1 63 ? -20.25402 -49.76026 -30.69788 1.000 145.45702 43 THR B CA 1
ATOM 5379 C C . THR B 1 63 ? -20.42329 -49.89551 -29.18373 1.000 158.00667 43 THR B C 1
ATOM 5380 O O . THR B 1 63 ? -21.35545 -50.56486 -28.72104 1.000 158.11179 43 THR B O 1
ATOM 5384 N N . ARG B 1 64 ? -19.58113 -49.17115 -28.42022 1.000 164.86702 44 ARG B N 1
ATOM 5385 C CA . ARG B 1 64 ? -19.39956 -49.27921 -26.97156 1.000 165.90210 44 ARG B CA 1
ATOM 5386 C C . ARG B 1 64 ? -20.09188 -48.18476 -26.16224 1.000 169.56700 44 ARG B C 1
ATOM 5387 O O . ARG B 1 64 ? -19.55766 -47.06968 -26.06408 1.000 171.14793 44 ARG B O 1
ATOM 5395 N N . PRO B 1 65 ? -21.23640 -48.44795 -25.52247 1.000 175.07280 45 PRO B N 1
ATOM 5396 C CA . PRO B 1 65 ? -21.95651 -47.34513 -24.86477 1.000 183.68288 45 PRO B CA 1
ATOM 5397 C C . PRO B 1 65 ? -21.17128 -46.72336 -23.73066 1.000 190.14636 45 PRO B C 1
ATOM 5398 O O . PRO B 1 65 ? -21.31046 -45.52167 -23.47072 1.000 197.33324 45 PRO B O 1
ATOM 5402 N N . GLU B 1 66 ? -20.33390 -47.50009 -23.05376 1.000 191.09710 46 GLU B N 1
ATOM 5403 C CA . GLU B 1 66 ? -19.52441 -46.97885 -21.96801 1.000 205.43705 46 GLU B CA 1
ATOM 5404 C C . GLU B 1 66 ? -18.13380 -46.57515 -22.42590 1.000 211.87474 46 GLU B C 1
ATOM 5405 O O . GLU B 1 66 ? -17.26075 -46.34520 -21.58371 1.000 220.46420 46 GLU B O 1
ATOM 5411 N N . GLU B 1 67 ? -17.90953 -46.46126 -23.73438 1.000 207.99303 47 GLU B N 1
ATOM 5412 C CA . GLU B 1 67 ? -16.66870 -45.90149 -24.25353 1.000 210.49502 47 GLU B CA 1
ATOM 5413 C C . GLU B 1 67 ? -16.96450 -44.69945 -25.13465 1.000 203.92579 47 GLU B C 1
ATOM 5414 O O . GLU B 1 67 ? -16.31342 -44.47842 -26.15826 1.000 194.57829 47 GLU B O 1
ATOM 5420 N N . ASP B 1 68 ? -17.96925 -43.91450 -24.74619 1.000 209.50789 48 ASP B N 1
ATOM 5421 C CA . ASP B 1 68 ? -18.34174 -42.70978 -25.47218 1.000 216.98437 48 ASP B CA 1
ATOM 5422 C C . ASP B 1 68 ? -18.86495 -43.03516 -26.86754 1.000 206.93403 48 ASP B C 1
ATOM 5423 O O . ASP B 1 68 ? -18.75144 -42.22490 -27.79021 1.000 213.72272 48 ASP B O 1
ATOM 5428 N N . GLY B 1 69 ? -19.45755 -44.21434 -27.02079 1.000 161.99489 49 GLY B N 1
ATOM 5429 C CA . GLY B 1 69 ? -20.01994 -44.63805 -28.28697 1.000 153.36378 49 GLY B CA 1
ATOM 5430 C C . GLY B 1 69 ? -19.05928 -44.77862 -29.44984 1.000 146.94050 49 GLY B C 1
ATOM 5431 O O . GLY B 1 69 ? -19.50435 -44.72036 -30.60448 1.000 144.59306 49 GLY B O 1
ATOM 5432 N N . ARG B 1 70 ? -17.75738 -44.96201 -29.20296 1.000 140.41622 50 ARG B N 1
ATOM 5433 C CA . ARG B 1 70 ? -16.86742 -45.18710 -30.33678 1.000 149.04060 50 ARG B CA 1
ATOM 5434 C C . ARG B 1 70 ? -17.06389 -46.60084 -30.87519 1.000 148.82414 50 ARG B C 1
ATOM 5435 O O . ARG B 1 70 ? -17.33020 -47.54150 -30.12604 1.000 152.67139 50 ARG B O 1
ATOM 5443 N N . THR B 1 71 ? -16.90938 -46.74926 -32.18561 1.000 149.56377 51 THR B N 1
ATOM 5444 C CA . THR B 1 71 ? -17.08282 -48.02902 -32.85705 1.000 155.36483 51 THR B CA 1
ATOM 5445 C C . THR B 1 71 ? -15.73107 -48.63598 -33.20509 1.000 148.13108 51 THR B C 1
ATOM 5446 O O . THR B 1 71 ? -14.84174 -47.94326 -33.70490 1.000 164.05693 51 THR B O 1
ATOM 5450 N N . THR B 1 72 ? -15.59238 -49.93920 -32.97242 1.000 139.16473 52 THR B N 1
ATOM 5451 C CA . THR B 1 72 ? -14.34932 -50.65134 -33.24336 1.000 144.81186 52 THR B CA 1
ATOM 5452 C C . THR B 1 72 ? -14.67286 -51.87890 -34.08233 1.000 135.68619 52 THR B C 1
ATOM 5453 O O . THR B 1 72 ? -15.83014 -52.31792 -34.13778 1.000 128.53182 52 THR B O 1
ATOM 5457 N N . VAL B 1 73 ? -13.66099 -52.45163 -34.74836 1.000 139.11443 53 VAL B N 1
ATOM 5458 C CA . VAL B 1 73 ? -13.91522 -53.62328 -35.58021 1.000 145.68089 53 VAL B CA 1
ATOM 5459 C C . VAL B 1 73 ? -13.31193 -54.83160 -34.89313 1.000 149.07903 53 VAL B C 1
ATOM 5460 O O . VAL B 1 73 ? -12.29334 -54.71295 -34.21515 1.000 165.87371 53 VAL B O 1
ATOM 5464 N N . ILE B 1 74 ? -14.00225 -55.96158 -34.96214 1.000 137.62028 54 ILE B N 1
ATOM 5465 C CA . ILE B 1 74 ? -13.55667 -57.17130 -34.29026 1.000 137.64484 54 ILE B CA 1
ATOM 5466 C C . ILE B 1 74 ? -13.29047 -58.22173 -35.36121 1.000 144.49259 54 ILE B C 1
ATOM 5467 O O . ILE B 1 74 ? -14.09098 -58.36934 -36.29748 1.000 137.50327 54 ILE B O 1
ATOM 5472 N N . HIS B 1 75 ? -12.15955 -58.93645 -35.23887 1.000 154.71971 55 HIS B N 1
ATOM 5473 C CA . HIS B 1 75 ? -11.81993 -60.02556 -36.14956 1.000 156.75463 55 HIS B CA 1
ATOM 5474 C C . HIS B 1 75 ? -11.81604 -61.32812 -35.36379 1.000 147.76109 55 HIS B C 1
ATOM 5475 O O . HIS B 1 75 ? -11.23380 -61.40233 -34.27923 1.000 159.73910 55 HIS B O 1
ATOM 5482 N N . LEU B 1 76 ? -12.42870 -62.36450 -35.93118 1.000 126.45679 56 LEU B N 1
ATOM 5483 C CA . LEU B 1 76 ? -12.57134 -63.66125 -35.27832 1.000 141.88303 56 LEU B CA 1
ATOM 5484 C C . LEU B 1 76 ? -12.09396 -64.74274 -36.23032 1.000 153.87498 56 LEU B C 1
ATOM 5485 O O . LEU B 1 76 ? -12.63132 -64.88866 -37.33617 1.000 144.87087 56 LEU B O 1
ATOM 5490 N N . ARG B 1 77 ? -11.09580 -65.50400 -35.79630 1.000 169.22940 57 ARG B N 1
ATOM 5491 C CA . ARG B 1 77 ? -10.61762 -66.62937 -36.58493 1.000 166.22958 57 ARG B CA 1
ATOM 5492 C C . ARG B 1 77 ? -10.15550 -67.71287 -35.63075 1.000 168.10855 57 ARG B C 1
ATOM 5493 O O . ARG B 1 77 ? -9.38801 -67.43962 -34.70243 1.000 166.25639 57 ARG B O 1
ATOM 5501 N N . GLY B 1 78 ? -10.66136 -68.92192 -35.83832 1.000 175.93349 58 GLY B N 1
ATOM 5502 C CA . GLY B 1 78 ? -10.25359 -70.04185 -34.99999 1.000 195.22738 58 GLY B CA 1
ATOM 5503 C C . GLY B 1 78 ? -10.31237 -69.76121 -33.51577 1.000 191.77884 58 GLY B C 1
ATOM 5504 O O . GLY B 1 78 ? -9.48071 -70.27332 -32.75455 1.000 213.18753 58 GLY B O 1
ATOM 5505 N N . GLY B 1 79 ? -11.29346 -68.97074 -33.07726 1.000 167.94384 59 GLY B N 1
ATOM 5506 C CA . GLY B 1 79 ? -11.46820 -68.67590 -31.67529 1.000 158.68967 59 GLY B CA 1
ATOM 5507 C C . GLY B 1 79 ? -10.70331 -67.47826 -31.14533 1.000 156.13389 59 GLY B C 1
ATOM 5508 O O . GLY B 1 79 ? -11.09453 -66.92856 -30.10694 1.000 146.74874 59 GLY B O 1
ATOM 5509 N N . HIS B 1 80 ? -9.63454 -67.04163 -31.80858 1.000 165.45636 60 HIS B N 1
ATOM 5510 C CA . HIS B 1 80 ? -9.02459 -65.78773 -31.39362 1.000 176.62772 60 HIS B CA 1
ATOM 5511 C C . HIS B 1 80 ? -9.90092 -64.66448 -31.92191 1.000 175.66437 60 HIS B C 1
ATOM 5512 O O . HIS B 1 80 ? -10.14977 -64.58180 -33.13414 1.000 173.68297 60 HIS B O 1
ATOM 5519 N N . ARG B 1 81 ? -10.40563 -63.82360 -31.02229 1.000 172.84782 61 ARG B N 1
ATOM 5520 C CA . ARG B 1 81 ? -11.21522 -62.68945 -31.44389 1.000 168.61100 61 ARG B CA 1
ATOM 5521 C C . ARG B 1 81 ? -10.46528 -61.48617 -30.89760 1.000 159.43479 61 ARG B C 1
ATOM 5522 O O . ARG B 1 81 ? -10.38928 -61.28854 -29.68005 1.000 150.20114 61 ARG B O 1
ATOM 5530 N N . THR B 1 82 ? -9.86431 -60.72613 -31.79757 1.000 164.06313 62 THR B N 1
ATOM 5531 C CA . THR B 1 82 ? -9.00683 -59.60925 -31.44077 1.000 167.18920 62 THR B CA 1
ATOM 5532 C C . THR B 1 82 ? -9.63379 -58.33659 -31.99238 1.000 163.86539 62 THR B C 1
ATOM 5533 O O . THR B 1 82 ? -10.20838 -58.34430 -33.09195 1.000 162.50228 62 THR B O 1
ATOM 5537 N N . GLU B 1 83 ? -9.53413 -57.23865 -31.24157 1.000 154.74999 63 GLU B N 1
ATOM 5538 C CA . GLU B 1 83 ? -10.22406 -56.02022 -31.63356 1.000 142.63597 63 GLU B CA 1
ATOM 5539 C C . GLU B 1 83 ? -9.26967 -55.12900 -32.42260 1.000 153.02189 63 GLU B C 1
ATOM 5540 O O . GLU B 1 83 ? -8.28957 -54.60612 -31.88330 1.000 158.12652 63 GLU B O 1
ATOM 5546 N N . LEU B 1 84 ? -9.55247 -54.97712 -33.70483 1.000 162.09921 64 LEU B N 1
ATOM 5547 C CA . LEU B 1 84 ? -8.76423 -54.11693 -34.55463 1.000 169.52046 64 LEU B CA 1
ATOM 5548 C C . LEU B 1 84 ? -9.22285 -52.68791 -34.29032 1.000 177.15017 64 LEU B C 1
ATOM 5549 O O . LEU B 1 84 ? -10.44201 -52.40483 -34.18712 1.000 199.51679 64 LEU B O 1
ATOM 5554 N N . LEU B 1 85 ? -8.24425 -51.78264 -34.25806 1.000 166.91440 65 LEU B N 1
ATOM 5555 C CA . LEU B 1 85 ? -8.46994 -50.39807 -33.88139 1.000 168.44754 65 LEU B CA 1
ATOM 5556 C C . LEU B 1 85 ? -8.84530 -50.19226 -32.41868 1.000 173.83511 65 LEU B C 1
ATOM 5557 O O . LEU B 1 85 ? -10.01839 -50.29190 -32.04174 1.000 172.72993 65 LEU B O 1
ATOM 5562 N N . GLN B 1 86 ? -7.83752 -49.96753 -31.58262 1.000 182.23596 66 GLN B N 1
ATOM 5563 C CA . GLN B 1 86 ? -8.04724 -49.65082 -30.17731 1.000 193.59659 66 GLN B CA 1
ATOM 5564 C C . GLN B 1 86 ? -8.46315 -48.17887 -30.08652 1.000 197.76448 66 GLN B C 1
ATOM 5565 O O . GLN B 1 86 ? -8.73531 -47.52487 -31.09572 1.000 223.89496 66 GLN B O 1
ATOM 5571 N N . ALA B 1 87 ? -8.48898 -47.63613 -28.87331 1.000 179.49038 67 ALA B N 1
ATOM 5572 C CA . ALA B 1 87 ? -9.22078 -46.40424 -28.58106 1.000 166.73616 67 ALA B CA 1
ATOM 5573 C C . ALA B 1 87 ? -8.95718 -45.22228 -29.51498 1.000 184.04579 67 ALA B C 1
ATOM 5574 O O . ALA B 1 87 ? -9.91445 -44.47840 -29.78944 1.000 200.99518 67 ALA B O 1
ATOM 5576 N N . PRO B 1 88 ? -7.74070 -44.95532 -30.00498 1.000 184.76772 68 PRO B N 1
ATOM 5577 C CA . PRO B 1 88 ? -7.54874 -43.71350 -30.78725 1.000 188.79111 68 PRO B CA 1
ATOM 5578 C C . PRO B 1 88 ? -8.48257 -43.54862 -31.98832 1.000 195.20678 68 PRO B C 1
ATOM 5579 O O . PRO B 1 88 ? -8.79206 -42.40775 -32.35361 1.000 208.60211 68 PRO B O 1
ATOM 5583 N N . TRP B 1 89 ? -8.92894 -44.62736 -32.62396 1.000 186.51442 69 TRP B N 1
ATOM 5584 C CA . TRP B 1 89 ? -9.70185 -44.55737 -33.85988 1.000 176.17512 69 TRP B CA 1
ATOM 5585 C C . TRP B 1 89 ? -11.17497 -44.84994 -33.58675 1.000 177.35541 69 TRP B C 1
ATOM 5586 O O . TRP B 1 89 ? -11.54958 -45.31777 -32.50866 1.000 173.92456 69 TRP B O 1
ATOM 5597 N N . ASP B 1 90 ? -12.02037 -44.55131 -34.57906 1.000 188.22622 70 ASP B N 1
ATOM 5598 C CA . ASP B 1 90 ? -13.47652 -44.61633 -34.40784 1.000 166.14057 70 ASP B CA 1
ATOM 5599 C C . ASP B 1 90 ? -14.12528 -44.80596 -35.77350 1.000 155.68617 70 ASP B C 1
ATOM 5600 O O . ASP B 1 90 ? -14.16430 -43.86605 -36.57324 1.000 163.52344 70 ASP B O 1
ATOM 5605 N N . ALA B 1 91 ? -14.61815 -46.01871 -36.03894 1.000 148.32697 71 ALA B N 1
ATOM 5606 C CA . ALA B 1 91 ? -15.16706 -46.38912 -37.34847 1.000 153.38951 71 ALA B CA 1
ATOM 5607 C C . ALA B 1 91 ? -16.66281 -46.09274 -37.42565 1.000 154.90247 71 ALA B C 1
ATOM 5608 O O . ALA B 1 91 ? -17.49807 -46.97017 -37.20869 1.000 163.71751 71 ALA B O 1
ATOM 5610 N N . ARG B 1 92 ? -17.01024 -44.84524 -37.75345 1.000 146.62041 72 ARG B N 1
ATOM 5611 C CA . ARG B 1 92 ? -18.37435 -44.47845 -38.14627 1.000 136.95738 72 ARG B CA 1
ATOM 5612 C C . ARG B 1 92 ? -18.23616 -43.49367 -39.29836 1.000 153.29862 72 ARG B C 1
ATOM 5613 O O . ARG B 1 92 ? -17.96466 -42.30850 -39.07517 1.000 173.48144 72 ARG B O 1
ATOM 5621 N N . THR B 1 93 ? -18.41478 -43.98415 -40.52379 1.000 150.28732 73 THR B N 1
ATOM 5622 C CA . THR B 1 93 ? -18.62958 -43.07366 -41.64256 1.000 150.99722 73 THR B CA 1
ATOM 5623 C C . THR B 1 93 ? -19.88134 -42.24903 -41.41274 1.000 136.85438 73 THR B C 1
ATOM 5624 O O . THR B 1 93 ? -20.79909 -42.64518 -40.69206 1.000 133.96743 73 THR B O 1
ATOM 5628 N N . ARG B 1 94 ? -19.91851 -41.08768 -42.03056 1.000 135.17437 74 ARG B N 1
ATOM 5629 C CA . ARG B 1 94 ? -20.94593 -40.15284 -41.64593 1.000 139.03192 74 ARG B CA 1
ATOM 5630 C C . ARG B 1 94 ? -21.73054 -39.69345 -42.88024 1.000 144.09764 74 ARG B C 1
ATOM 5631 O O . ARG B 1 94 ? -22.48543 -38.71853 -42.82370 1.000 136.90329 74 ARG B O 1
ATOM 5639 N N . VAL B 1 95 ? -21.61295 -40.46782 -43.97481 1.000 149.08011 75 VAL B N 1
ATOM 5640 C CA . VAL B 1 95 ? -22.44099 -40.31361 -45.17123 1.000 148.58577 75 VAL B CA 1
ATOM 5641 C C . VAL B 1 95 ? -23.91118 -40.35365 -44.77945 1.000 157.47873 75 VAL B C 1
ATOM 5642 O O . VAL B 1 95 ? -24.35308 -41.21134 -44.00323 1.000 162.80337 75 VAL B O 1
ATOM 5646 N N . HIS B 1 96 ? -24.68153 -39.42520 -45.33639 1.000 156.01686 76 HIS B N 1
ATOM 5647 C CA . HIS B 1 96 ? -26.09032 -39.25319 -45.00699 1.000 145.44480 76 HIS B CA 1
ATOM 5648 C C . HIS B 1 96 ? -26.29108 -39.02420 -43.50615 1.000 142.50301 76 HIS B C 1
ATOM 5649 O O . HIS B 1 96 ? -27.41468 -39.13042 -43.01019 1.000 146.33849 76 HIS B O 1
ATOM 5656 N N . GLU B 1 97 ? -25.21252 -38.73231 -42.77336 1.000 135.86537 77 GLU B N 1
ATOM 5657 C CA . GLU B 1 97 ? -25.20576 -38.47079 -41.33589 1.000 141.80196 77 GLU B CA 1
ATOM 5658 C C . GLU B 1 97 ? -25.54110 -39.70527 -40.50859 1.000 159.08153 77 GLU B C 1
ATOM 5659 O O . GLU B 1 97 ? -25.33083 -39.71013 -39.29037 1.000 173.51503 77 GLU B O 1
ATOM 5665 N N . TYR B 1 98 ? -26.01234 -40.77384 -41.15509 1.000 151.30296 78 TYR B N 1
ATOM 5666 C CA . TYR B 1 98 ? -26.32954 -42.00455 -40.44745 1.000 135.97457 78 TYR B CA 1
ATOM 5667 C C . TYR B 1 98 ? -25.33057 -43.11392 -40.71759 1.000 141.03311 78 TYR B C 1
ATOM 5668 O O . TYR B 1 98 ? -25.19475 -44.01735 -39.88325 1.000 146.09207 78 TYR B O 1
ATOM 5677 N N . GLY B 1 99 ? -24.61584 -43.04805 -41.83864 1.000 148.15749 79 GLY B N 1
ATOM 5678 C CA . GLY B 1 99 ? -23.48504 -43.93781 -42.06038 1.000 157.46977 79 GLY B CA 1
ATOM 5679 C C . GLY B 1 99 ? -23.87968 -45.39199 -42.27454 1.000 157.68709 79 GLY B C 1
ATOM 5680 O O . GLY B 1 99 ? -24.73059 -45.72595 -43.11243 1.000 134.70425 79 GLY B O 1
ATOM 5681 N N . GLY B 1 100 ? -23.23711 -46.27212 -41.50417 1.000 171.35468 80 GLY B N 1
ATOM 5682 C CA . GLY B 1 100 ? -23.38808 -47.70363 -41.66560 1.000 157.22313 80 GLY B CA 1
ATOM 5683 C C . GLY B 1 100 ? -22.06463 -48.44650 -41.60970 1.000 141.32103 80 GLY B C 1
ATOM 5684 O O . GLY B 1 100 ? -21.20398 -48.14915 -40.77100 1.000 139.29962 80 GLY B O 1
ATOM 5685 N N . ARG B 1 101 ? -21.89630 -49.40577 -42.52277 1.000 131.86873 81 ARG B N 1
ATOM 5686 C CA . ARG B 1 101 ? -20.67033 -50.19222 -42.62034 1.000 125.76985 81 ARG B CA 1
ATOM 5687 C C . ARG B 1 101 ? -19.46304 -49.27968 -42.78599 1.000 120.44090 81 ARG B C 1
ATOM 5688 O O . ARG B 1 101 ? -19.35128 -48.55561 -43.77698 1.000 131.24691 81 ARG B O 1
ATOM 5696 N N . SER B 1 102 ? -18.53939 -49.34225 -41.83081 1.000 122.59330 82 SER B N 1
ATOM 5697 C CA . SER B 1 102 ? -17.36495 -48.47977 -41.81519 1.000 139.19367 82 SER B CA 1
ATOM 5698 C C . SER B 1 102 ? -16.07142 -49.24613 -42.06098 1.000 142.60667 82 SER B C 1
ATOM 5699 O O . SER B 1 102 ? -15.00098 -48.77357 -41.67942 1.000 140.27492 82 SER B O 1
ATOM 5702 N N . TYR B 1 103 ? -16.14357 -50.41605 -42.68811 1.000 150.22840 83 TYR B N 1
ATOM 5703 C CA . TYR B 1 103 ? -14.94927 -51.21833 -42.91168 1.000 159.55876 83 TYR B CA 1
ATOM 5704 C C . TYR B 1 103 ? -15.17920 -52.11274 -44.12235 1.000 166.95112 83 TYR B C 1
ATOM 5705 O O . TYR B 1 103 ? -16.31899 -52.38607 -44.50856 1.000 173.42631 83 TYR B O 1
ATOM 5714 N N . LEU B 1 104 ? -14.07205 -52.55624 -44.72208 1.000 167.47774 84 LEU B N 1
ATOM 5715 C CA . LEU B 1 104 ? -14.06485 -53.45367 -45.87236 1.000 168.90874 84 LEU B CA 1
ATOM 5716 C C . LEU B 1 104 ? -12.83902 -54.35762 -45.77398 1.000 182.99948 84 LEU B C 1
ATOM 5717 O O . LEU B 1 104 ? -11.70996 -53.84917 -45.73298 1.000 186.90983 84 LEU B O 1
ATOM 5722 N N . PRO B 1 105 ? -12.99524 -55.69852 -45.71172 1.000 189.56438 85 PRO B N 1
ATOM 5723 C CA . PRO B 1 105 ? -11.79988 -56.54203 -45.58141 1.000 185.50714 85 PRO B CA 1
ATOM 5724 C C . PRO B 1 105 ? -11.17539 -56.87368 -46.92939 1.000 184.47137 85 PRO B C 1
ATOM 5725 O O . PRO B 1 105 ? -11.82426 -57.43213 -47.82052 1.000 180.64350 85 PRO B O 1
ATOM 5729 N N . ILE B 1 106 ? -9.90347 -56.51088 -47.07567 1.000 185.69366 86 ILE B N 1
ATOM 5730 C CA . ILE B 1 106 ? -9.14585 -56.68835 -48.30785 1.000 181.67529 86 ILE B CA 1
ATOM 5731 C C . ILE B 1 106 ? -7.99262 -57.63572 -48.02564 1.000 180.75419 86 ILE B C 1
ATOM 5732 O O . ILE B 1 106 ? -7.20828 -57.40351 -47.09882 1.000 183.88281 86 ILE B O 1
ATOM 5737 N N . ARG B 1 107 ? -7.87377 -58.68511 -48.82772 1.000 180.20592 87 ARG B N 1
ATOM 5738 C CA . ARG B 1 107 ? -6.82609 -59.67331 -48.62025 1.000 197.69045 87 ARG B CA 1
ATOM 5739 C C . ARG B 1 107 ? -5.57343 -59.27537 -49.39334 1.000 204.81815 87 ARG B C 1
ATOM 5740 O O . ARG B 1 107 ? -5.60856 -59.13846 -50.62241 1.000 208.23037 87 ARG B O 1
ATOM 5748 N N . THR B 1 108 ? -4.47919 -59.07174 -48.66677 1.000 223.21411 88 THR B N 1
ATOM 5749 C CA . THR B 1 108 ? -3.14956 -59.00095 -49.24849 1.000 207.71735 88 THR B CA 1
ATOM 5750 C C . THR B 1 108 ? -2.52610 -60.39400 -49.23509 1.000 202.16245 88 THR B C 1
ATOM 5751 O O . THR B 1 108 ? -2.98216 -61.29412 -48.52623 1.000 199.17909 88 THR B O 1
ATOM 5755 N N . ALA B 1 109 ? -1.48421 -60.57458 -50.05044 1.000 198.76588 89 ALA B N 1
ATOM 5756 C CA . ALA B 1 109 ? -0.84621 -61.88530 -50.14842 1.000 197.26928 89 ALA B CA 1
ATOM 5757 C C . ALA B 1 109 ? -0.34325 -62.39559 -48.79877 1.000 198.02804 89 ALA B C 1
ATOM 5758 O O . ALA B 1 109 ? -0.08269 -63.59632 -48.65706 1.000 187.86066 89 ALA B O 1
ATOM 5760 N N . GLU B 1 110 ? -0.23251 -61.51709 -47.80063 1.000 207.70977 90 GLU B N 1
ATOM 5761 C CA . GLU B 1 110 ? 0.41640 -61.81156 -46.52767 1.000 211.87644 90 GLU B CA 1
ATOM 5762 C C . GLU B 1 110 ? -0.54844 -61.97276 -45.36052 1.000 212.29338 90 GLU B C 1
ATOM 5763 O O . GLU B 1 110 ? -0.15587 -62.52122 -44.32492 1.000 214.30959 90 GLU B O 1
ATOM 5769 N N . GLY B 1 111 ? -1.79047 -61.52973 -45.50665 1.000 211.92295 91 GLY B N 1
ATOM 5770 C CA . GLY B 1 111 ? -2.63280 -61.26764 -44.35925 1.000 206.09299 91 GLY B CA 1
ATOM 5771 C C . GLY B 1 111 ? -3.93416 -60.63833 -44.81047 1.000 204.40798 91 GLY B C 1
ATOM 5772 O O . GLY B 1 111 ? -4.25626 -60.62377 -46.00109 1.000 205.49239 91 GLY B O 1
ATOM 5773 N N . TRP B 1 112 ? -4.67608 -60.11643 -43.83781 1.000 201.66830 92 TRP B N 1
ATOM 5774 C CA . TRP B 1 112 ? -5.94211 -59.44473 -44.10639 1.000 192.99192 92 TRP B CA 1
ATOM 5775 C C . TRP B 1 112 ? -5.78751 -57.98346 -43.72115 1.000 195.63021 92 TRP B C 1
ATOM 5776 O O . TRP B 1 112 ? -5.78950 -57.64319 -42.53230 1.000 191.61550 92 TRP B O 1
ATOM 5787 N N . SER B 1 113 ? -5.67665 -57.12441 -44.73143 1.000 197.98994 93 SER B N 1
ATOM 5788 C CA . SER B 1 113 ? -5.78407 -55.69248 -44.52586 1.000 188.52136 93 SER B CA 1
ATOM 5789 C C . SER B 1 113 ? -7.25362 -55.28969 -44.54247 1.000 184.43091 93 SER B C 1
ATOM 5790 O O . SER B 1 113 ? -8.10682 -55.97278 -45.11651 1.000 181.18809 93 SER B O 1
ATOM 5793 N N . VAL B 1 114 ? -7.54818 -54.16906 -43.89590 1.000 180.75801 94 VAL B N 1
ATOM 5794 C CA . VAL B 1 114 ? -8.91904 -53.67745 -43.84583 1.000 174.17651 94 VAL B CA 1
ATOM 5795 C C . VAL B 1 114 ? -8.88887 -52.15623 -43.83284 1.000 180.33260 94 VAL B C 1
ATOM 5796 O O . VAL B 1 114 ? -8.16447 -51.55027 -43.03763 1.000 186.18726 94 VAL B O 1
ATOM 5800 N N . VAL B 1 115 ? -9.67569 -51.54007 -44.70521 1.000 178.91509 95 VAL B N 1
ATOM 5801 C CA . VAL B 1 115 ? -9.83711 -50.09121 -44.72692 1.000 174.68413 95 VAL B CA 1
ATOM 5802 C C . VAL B 1 115 ? -11.13478 -49.72519 -44.01450 1.000 170.77086 95 VAL B C 1
ATOM 5803 O O . VAL B 1 115 ? -12.10350 -50.49422 -44.00207 1.000 169.04365 95 VAL B O 1
ATOM 5807 N N . PHE B 1 116 ? -11.15253 -48.53120 -43.41811 1.000 170.27249 96 PHE B N 1
ATOM 5808 C CA . PHE B 1 116 ? -12.29165 -48.06030 -42.63866 1.000 170.83857 96 PHE B CA 1
ATOM 5809 C C . PHE B 1 116 ? -12.37609 -46.54176 -42.71259 1.000 172.78677 96 PHE B C 1
ATOM 5810 O O . PHE B 1 116 ? -11.48182 -45.87040 -43.22186 1.000 183.25540 96 PHE B O 1
ATOM 5818 N N . SER B 1 117 ? -13.48733 -46.00506 -42.22873 1.000 169.34076 97 SER B N 1
ATOM 5819 C CA . SER B 1 117 ? -13.71373 -44.56642 -42.19534 1.000 174.14771 97 SER B CA 1
ATOM 5820 C C . SER B 1 117 ? -13.52762 -44.07129 -40.76847 1.000 172.74600 97 SER B C 1
ATOM 5821 O O . SER B 1 117 ? -14.19480 -44.55572 -39.84820 1.000 171.18161 97 SER B O 1
ATOM 5824 N N . ASN B 1 118 ? -12.61847 -43.12226 -40.57972 1.000 174.18812 98 ASN B N 1
ATOM 5825 C CA . ASN B 1 118 ? -12.37147 -42.57961 -39.25210 1.000 179.47552 98 ASN B CA 1
ATOM 5826 C C . ASN B 1 118 ? -13.36963 -41.45851 -38.99001 1.000 175.36439 98 ASN B C 1
ATOM 5827 O O . ASN B 1 118 ? -13.54282 -40.56372 -39.82107 1.000 174.71550 98 ASN B O 1
ATOM 5832 N N . TYR B 1 119 ? -14.03657 -41.52834 -37.83968 1.000 171.13948 99 TYR B N 1
ATOM 5833 C CA . TYR B 1 119 ? -15.12311 -40.60648 -37.52743 1.000 173.21312 99 TYR B CA 1
ATOM 5834 C C . TYR B 1 119 ? -14.68696 -39.14566 -37.60495 1.000 195.09256 99 TYR B C 1
ATOM 5835 O O . TYR B 1 119 ? -15.22858 -38.36343 -38.39379 1.000 210.68988 99 TYR B O 1
ATOM 5844 N N . ASP B 1 120 ? -13.70835 -38.75764 -36.78494 1.000 198.81060 100 ASP B N 1
ATOM 5845 C CA . ASP B 1 120 ? -13.45594 -37.33701 -36.55308 1.000 205.93337 100 ASP B CA 1
ATOM 5846 C C . ASP B 1 120 ? -13.09567 -36.59847 -37.83697 1.000 198.58428 100 ASP B C 1
ATOM 5847 O O . ASP B 1 120 ? -13.48519 -35.43908 -38.02423 1.000 195.89753 100 ASP B O 1
ATOM 5852 N N . ASP B 1 121 ? -12.37037 -37.25116 -38.74010 1.000 195.77824 101 ASP B N 1
ATOM 5853 C CA . ASP B 1 121 ? -11.91503 -36.60542 -39.96223 1.000 196.03638 101 ASP B CA 1
ATOM 5854 C C . ASP B 1 121 ? -12.51606 -37.18935 -41.23261 1.000 192.59974 101 ASP B C 1
ATOM 5855 O O . ASP B 1 121 ? -12.33133 -36.60363 -42.30934 1.000 191.00184 101 ASP B O 1
ATOM 5860 N N . GLN B 1 122 ? -13.21019 -38.32602 -41.13758 1.000 189.96932 102 GLN B N 1
ATOM 5861 C CA . GLN B 1 122 ? -13.90218 -39.03002 -42.21730 1.000 186.52991 102 GLN B CA 1
ATOM 5862 C C . GLN B 1 122 ? -12.96074 -39.57838 -43.27598 1.000 189.24497 102 GLN B C 1
ATOM 5863 O O . GLN B 1 122 ? -13.42468 -40.24626 -44.21055 1.000 197.37736 102 GLN B O 1
ATOM 5869 N N . ARG B 1 123 ? -11.65988 -39.34636 -43.15477 1.000 179.86946 103 ARG B N 1
ATOM 5870 C CA . ARG B 1 123 ? -10.71586 -39.91162 -44.09965 1.000 175.15911 103 ARG B CA 1
ATOM 5871 C C . ARG B 1 123 ? -10.78333 -41.43111 -44.05418 1.000 166.67861 103 ARG B C 1
ATOM 5872 O O . ARG B 1 123 ? -11.09947 -42.03219 -43.02566 1.000 163.52746 103 ARG B O 1
ATOM 5880 N N . LEU B 1 124 ? -10.50880 -42.05148 -45.19371 1.000 170.94996 104 LEU B N 1
ATOM 5881 C CA . LEU B 1 124 ? -10.44849 -43.50312 -45.29266 1.000 183.94568 104 LEU B CA 1
ATOM 5882 C C . LEU B 1 124 ? -9.04073 -43.96493 -44.91710 1.000 198.18562 104 LEU B C 1
ATOM 5883 O O . LEU B 1 124 ? -8.06705 -43.61953 -45.59353 1.000 217.46201 104 LEU B O 1
ATOM 5888 N N . HIS B 1 125 ? -8.93678 -44.74834 -43.84582 1.000 189.21717 105 HIS B N 1
ATOM 5889 C CA . HIS B 1 125 ? -7.66694 -45.23332 -43.32773 1.000 186.24581 105 HIS B CA 1
ATOM 5890 C C . HIS B 1 125 ? -7.50326 -46.72031 -43.63143 1.000 195.11919 105 HIS B C 1
ATOM 5891 O O . HIS B 1 125 ? -8.48630 -47.44838 -43.78595 1.000 194.09032 105 HIS B O 1
ATOM 5898 N N . ARG B 1 126 ? -6.24790 -47.16887 -43.71288 1.000 208.09003 106 ARG B N 1
ATOM 5899 C CA . ARG B 1 126 ? -5.90903 -48.56365 -43.97724 1.000 212.12541 106 ARG B CA 1
ATOM 5900 C C . ARG B 1 126 ? -5.12628 -49.17026 -42.81589 1.000 212.29999 106 ARG B C 1
ATOM 5901 O O . ARG B 1 126 ? -4.35495 -48.48118 -42.14072 1.000 221.11658 106 ARG B O 1
ATOM 5909 N N . LEU B 1 127 ? -5.32422 -50.47374 -42.59392 1.000 198.73727 107 LEU B N 1
ATOM 5910 C CA . LEU B 1 127 ? -4.71994 -51.18168 -41.46825 1.000 185.86600 107 LEU B CA 1
ATOM 5911 C C . LEU B 1 127 ? -4.27904 -52.56912 -41.92797 1.000 183.04389 107 LEU B C 1
ATOM 5912 O O . LEU B 1 127 ? -5.07647 -53.31310 -42.50922 1.000 170.65567 107 LEU B O 1
ATOM 5917 N N . ASP B 1 128 ? -3.01594 -52.91307 -41.65635 1.000 192.63949 108 ASP B N 1
ATOM 5918 C CA . ASP B 1 128 ? -2.37592 -54.13277 -42.14555 1.000 195.50704 108 ASP B CA 1
ATOM 5919 C C . ASP B 1 128 ? -2.10572 -55.10828 -41.00346 1.000 199.08456 108 ASP B C 1
ATOM 5920 O O . ASP B 1 128 ? -1.44869 -54.74771 -40.02117 1.000 199.38720 108 ASP B O 1
ATOM 5925 N N . GLU B 1 129 ? -2.58676 -56.34919 -41.14239 1.000 204.73971 109 GLU B N 1
ATOM 5926 C CA . GLU B 1 129 ? -2.28909 -57.37109 -40.14168 1.000 209.48959 109 GLU B CA 1
ATOM 5927 C C . GLU B 1 129 ? -0.78647 -57.55576 -40.00717 1.000 204.22965 109 GLU B C 1
ATOM 5928 O O . GLU B 1 129 ? -0.11357 -57.98321 -40.95021 1.000 206.04208 109 GLU B O 1
ATOM 5934 N N . GLY B 1 130 ? -0.26534 -57.23286 -38.83030 1.000 198.92479 110 GLY B N 1
ATOM 5935 C CA . GLY B 1 130 ? 1.16280 -57.14247 -38.60628 1.000 203.34054 110 GLY B CA 1
ATOM 5936 C C . GLY B 1 130 ? 1.63054 -55.77515 -38.17802 1.000 206.61661 110 GLY B C 1
ATOM 5937 O O . GLY B 1 130 ? 2.81305 -55.62023 -37.83434 1.000 214.20123 110 GLY B O 1
ATOM 5938 N N . ASP B 1 131 ? 0.76052 -54.76914 -38.20644 1.000 199.92914 111 ASP B N 1
ATOM 5939 C CA . ASP B 1 131 ? 1.15743 -53.43531 -37.78768 1.000 197.57817 111 ASP B CA 1
ATOM 5940 C C . ASP B 1 131 ? 0.02246 -52.70611 -37.08633 1.000 204.31958 111 ASP B C 1
ATOM 5941 O O . ASP B 1 131 ? -1.03539 -52.48579 -37.68624 1.000 208.07149 111 ASP B O 1
ATOM 5946 N N . PRO B 1 132 ? 0.19364 -52.31811 -35.83249 1.000 206.60600 112 PRO B N 1
ATOM 5947 C CA . PRO B 1 132 ? -0.84408 -51.56338 -35.11876 1.000 208.97300 112 PRO B CA 1
ATOM 5948 C C . PRO B 1 132 ? -0.76016 -50.07570 -35.46766 1.000 202.21365 112 PRO B C 1
ATOM 5949 O O . PRO B 1 132 ? -0.75943 -49.20811 -34.59173 1.000 214.21675 112 PRO B O 1
ATOM 5953 N N . LYS B 1 133 ? -0.65894 -49.78581 -36.76443 1.000 247.13483 113 LYS B N 1
ATOM 5954 C CA . LYS B 1 133 ? -0.52083 -48.43940 -37.30085 1.000 223.00637 113 LYS B CA 1
ATOM 5955 C C . LYS B 1 133 ? -1.46481 -48.26573 -38.48707 1.000 211.99298 113 LYS B C 1
ATOM 5956 O O . LYS B 1 133 ? -1.26246 -48.90177 -39.53342 1.000 198.01323 113 LYS B O 1
ATOM 5962 N N . PRO B 1 134 ? -2.54473 -47.47396 -38.35542 1.000 215.19750 114 PRO B N 1
ATOM 5963 C CA . PRO B 1 134 ? -3.33156 -47.12232 -39.54848 1.000 213.96678 114 PRO B CA 1
ATOM 5964 C C . PRO B 1 134 ? -2.92676 -45.78312 -40.16241 1.000 213.87709 114 PRO B C 1
ATOM 5965 O O . PRO B 1 134 ? -2.48830 -44.86748 -39.46220 1.000 208.37282 114 PRO B O 1
ATOM 5969 N N . TYR B 1 135 ? -3.07366 -45.67499 -41.48121 1.000 213.22527 115 TYR B N 1
ATOM 5970 C CA . TYR B 1 135 ? -2.68856 -44.50928 -42.25770 1.000 217.46335 115 TYR B CA 1
ATOM 5971 C C . TYR B 1 135 ? -3.79411 -44.12925 -43.23021 1.000 220.42373 115 TYR B C 1
ATOM 5972 O O . TYR B 1 135 ? -4.56643 -44.98945 -43.66228 1.000 223.96236 115 TYR B O 1
ATOM 5981 N N . PRO B 1 136 ? -3.88681 -42.85591 -43.60069 1.000 217.70353 116 PRO B N 1
ATOM 5982 C CA . PRO B 1 136 ? -4.97304 -42.41753 -44.48270 1.000 211.32771 116 PRO B CA 1
ATOM 5983 C C . PRO B 1 136 ? -4.73815 -42.80324 -45.94125 1.000 222.14643 116 PRO B C 1
ATOM 5984 O O . PRO B 1 136 ? -3.60843 -43.01981 -46.38804 1.000 226.15175 116 PRO B O 1
ATOM 5988 N N . LEU B 1 137 ? -5.85768 -42.90555 -46.67927 1.000 226.96530 117 LEU B N 1
ATOM 5989 C CA . LEU B 1 137 ? -5.86296 -43.09887 -48.12898 1.000 229.31077 117 LEU B CA 1
ATOM 5990 C C . LEU B 1 137 ? -6.56714 -41.99519 -48.90589 1.000 232.58130 117 LEU B C 1
ATOM 5991 O O . LEU B 1 137 ? -6.36571 -41.90513 -50.12193 1.000 241.10804 117 LEU B O 1
ATOM 5996 N N . THR B 1 138 ? -7.38887 -41.17439 -48.26090 1.000 221.22434 118 THR B N 1
ATOM 5997 C CA . THR B 1 138 ? -8.04865 -40.06383 -48.92575 1.000 209.28047 118 THR B CA 1
ATOM 5998 C C . THR B 1 138 ? -7.43599 -38.77437 -48.41623 1.000 215.00608 118 THR B C 1
ATOM 5999 O O . THR B 1 138 ? -6.83424 -38.74260 -47.33618 1.000 213.73955 118 THR B O 1
ATOM 6003 N N . PRO B 1 139 ? -7.58843 -37.68144 -49.15129 1.000 222.12244 119 PRO B N 1
ATOM 6004 C CA . PRO B 1 139 ? -6.91359 -36.44752 -48.75410 1.000 229.67591 119 PRO B CA 1
ATOM 6005 C C . PRO B 1 139 ? -7.50060 -35.85361 -47.48816 1.000 224.67275 119 PRO B C 1
ATOM 6006 O O . PRO B 1 139 ? -8.66879 -36.05633 -47.14672 1.000 226.08284 119 PRO B O 1
ATOM 6010 N N . LEU B 1 140 ? -6.64029 -35.14997 -46.77128 1.000 221.42575 120 LEU B N 1
ATOM 6011 C CA . LEU B 1 140 ? -6.99063 -34.35427 -45.61211 1.000 211.36773 120 LEU B CA 1
ATOM 6012 C C . LEU B 1 140 ? -8.06483 -33.38946 -46.10219 1.000 209.57673 120 LEU B C 1
ATOM 6013 O O . LEU B 1 140 ? -7.74597 -32.43261 -46.81779 1.000 198.53179 120 LEU B O 1
ATOM 6018 N N . PRO B 1 141 ? -9.33805 -33.60263 -45.76640 1.000 217.40894 121 PRO B N 1
ATOM 6019 C CA . PRO B 1 141 ? -10.40992 -32.93246 -46.51552 1.000 217.90399 121 PRO B CA 1
ATOM 6020 C C . PRO B 1 141 ? -10.23399 -31.42004 -46.53516 1.000 224.24867 121 PRO B C 1
ATOM 6021 O O . PRO B 1 141 ? -9.51618 -30.83309 -45.71890 1.000 224.87595 121 PRO B O 1
ATOM 6025 N N . ALA B 1 142 ? -10.90826 -30.78891 -47.50199 1.000 225.75524 122 ALA B N 1
ATOM 6026 C CA . ALA B 1 142 ? -10.83664 -29.33605 -47.63458 1.000 213.46580 122 ALA B CA 1
ATOM 6027 C C . ALA B 1 142 ? -11.62948 -28.62627 -46.54305 1.000 211.29173 122 ALA B C 1
ATOM 6028 O O . ALA B 1 142 ? -11.08927 -27.79752 -45.80163 1.000 220.72622 122 ALA B O 1
ATOM 6030 N N . VAL B 1 143 ? -12.91619 -28.93515 -46.43232 1.000 202.50011 123 VAL B N 1
ATOM 6031 C CA . VAL B 1 143 ? -13.73998 -28.46740 -45.32106 1.000 207.71405 123 VAL B CA 1
ATOM 6032 C C . VAL B 1 143 ? -13.86007 -29.58113 -44.28108 1.000 225.02464 123 VAL B C 1
ATOM 6033 O O . VAL B 1 143 ? -13.61521 -30.75217 -44.61022 1.000 233.78844 123 VAL B O 1
ATOM 6037 N N . PRO B 1 144 ? -14.18076 -29.27169 -43.00148 1.000 226.15498 124 PRO B N 1
ATOM 6038 C CA . PRO B 1 144 ? -14.20513 -30.31943 -41.96506 1.000 224.84116 124 PRO B CA 1
ATOM 6039 C C . PRO B 1 144 ? -15.01935 -31.55444 -42.34520 1.000 223.72820 124 PRO B C 1
ATOM 6040 O O . PRO B 1 144 ? -16.24417 -31.48319 -42.50534 1.000 217.45813 124 PRO B O 1
ATOM 6044 N N . ALA B 1 145 ? -14.34636 -32.69968 -42.46454 1.000 226.19376 125 ALA B N 1
ATOM 6045 C CA . ALA B 1 145 ? -14.99073 -33.97154 -42.80586 1.000 209.56924 125 ALA B CA 1
ATOM 6046 C C . ALA B 1 145 ? -15.81123 -33.86689 -44.08923 1.000 181.86982 125 ALA B C 1
ATOM 6047 O O . ALA B 1 145 ? -16.80776 -34.56991 -44.26543 1.000 164.64554 125 ALA B O 1
ATOM 6049 N N . GLY B 1 146 ? -15.38674 -32.98463 -44.99353 1.000 181.25795 126 GLY B N 1
ATOM 6050 C CA . GLY B 1 146 ? -16.12729 -32.65676 -46.20049 1.000 180.33352 126 GLY B CA 1
ATOM 6051 C C . GLY B 1 146 ? -16.07469 -33.72139 -47.27564 1.000 187.66816 126 GLY B C 1
ATOM 6052 O O . GLY B 1 146 ? -16.78624 -33.60416 -48.28020 1.000 184.59726 126 GLY B O 1
ATOM 6053 N N . LEU B 1 147 ? -15.26909 -34.75969 -47.07650 1.000 197.58806 127 LEU B N 1
ATOM 6054 C CA . LEU B 1 147 ? -15.23722 -35.92468 -47.94537 1.000 199.54993 127 LEU B CA 1
ATOM 6055 C C . LEU B 1 147 ? -15.60318 -37.13565 -47.10482 1.000 201.18607 127 LEU B C 1
ATOM 6056 O O . LEU B 1 147 ? -14.97492 -37.39103 -46.07237 1.000 201.40947 127 LEU B O 1
ATOM 6061 N N . ARG B 1 148 ? -16.59389 -37.89440 -47.56000 1.000 201.94794 128 ARG B N 1
ATOM 6062 C CA . ARG B 1 148 ? -17.12608 -38.99478 -46.77454 1.000 198.53469 128 ARG B CA 1
ATOM 6063 C C . ARG B 1 148 ? -17.35300 -40.18914 -47.68698 1.000 192.11544 128 ARG B C 1
ATOM 6064 O O . ARG B 1 148 ? -17.67899 -40.03422 -48.86755 1.000 192.58646 128 ARG B O 1
ATOM 6072 N N . TYR B 1 149 ? -17.18166 -41.38657 -47.12360 1.000 183.17820 129 TYR B N 1
ATOM 6073 C CA . TYR B 1 149 ? -17.12480 -42.60665 -47.91279 1.000 175.68790 129 TYR B CA 1
ATOM 6074 C C . TYR B 1 149 ? -18.01960 -43.67290 -47.29747 1.000 176.19231 129 TYR B C 1
ATOM 6075 O O . TYR B 1 149 ? -18.18923 -43.73130 -46.07574 1.000 181.85433 129 TYR B O 1
ATOM 6084 N N . ALA B 1 150 ? -18.60354 -44.51237 -48.15228 1.000 167.62385 130 ALA B N 1
ATOM 6085 C CA . ALA B 1 150 ? -19.50599 -45.53946 -47.65392 1.000 154.32539 130 ALA B CA 1
ATOM 6086 C C . ALA B 1 150 ? -19.75372 -46.59493 -48.72572 1.000 152.84986 130 ALA B C 1
ATOM 6087 O O . ALA B 1 150 ? -19.48618 -46.38266 -49.91185 1.000 152.66853 130 ALA B O 1
ATOM 6089 N N . ASP B 1 151 ? -20.29094 -47.73705 -48.27672 1.000 157.05419 131 ASP B N 1
ATOM 6090 C CA . ASP B 1 151 ? -20.71832 -48.84260 -49.14332 1.000 163.87476 131 ASP B CA 1
ATOM 6091 C C . ASP B 1 151 ? -19.54649 -49.34834 -49.98711 1.000 162.83317 131 ASP B C 1
ATOM 6092 O O . ASP B 1 151 ? -19.68884 -49.64871 -51.17519 1.000 150.61994 131 ASP B O 1
ATOM 6097 N N . TYR B 1 152 ? -18.38417 -49.46923 -49.33823 1.000 175.09297 132 TYR B N 1
ATOM 6098 C CA . TYR B 1 152 ? -17.11409 -49.72985 -50.01164 1.000 173.28180 132 TYR B CA 1
ATOM 6099 C C . TYR B 1 152 ? -17.12832 -51.08496 -50.70440 1.000 169.76454 132 TYR B C 1
ATOM 6100 O O . TYR B 1 152 ? -17.64887 -52.06922 -50.17018 1.000 169.27162 132 TYR B O 1
ATOM 6109 N N . VAL B 1 153 ? -16.54528 -51.14109 -51.89700 1.000 158.77919 133 VAL B N 1
ATOM 6110 C CA . VAL B 1 153 ? -16.33034 -52.41034 -52.57627 1.000 168.71439 133 VAL B CA 1
ATOM 6111 C C . VAL B 1 153 ? -14.95621 -52.39222 -53.22882 1.000 186.85542 133 VAL B C 1
ATOM 6112 O O . VAL B 1 153 ? -14.43164 -51.33411 -53.58793 1.000 196.11516 133 VAL B O 1
ATOM 6116 N N . LEU B 1 154 ? -14.35992 -53.57410 -53.35527 1.000 190.43584 134 LEU B N 1
ATOM 6117 C CA . LEU B 1 154 ? -13.03497 -53.71308 -53.94477 1.000 197.04246 134 LEU B CA 1
ATOM 6118 C C . LEU B 1 154 ? -13.16852 -53.85830 -55.45562 1.000 208.29076 134 LEU B C 1
ATOM 6119 O O . LEU B 1 154 ? -13.99368 -54.64317 -55.93330 1.000 215.04400 134 LEU B O 1
ATOM 6124 N N . SER B 1 155 ? -12.38117 -53.08373 -56.20597 1.000 212.01633 135 SER B N 1
ATOM 6125 C CA . SER B 1 155 ? -12.48942 -53.11558 -57.65756 1.000 215.47174 135 SER B CA 1
ATOM 6126 C C . SER B 1 155 ? -11.94561 -54.43844 -58.19370 1.000 221.61614 135 SER B C 1
ATOM 6127 O O . SER B 1 155 ? -11.10347 -55.07566 -57.55788 1.000 228.49162 135 SER B O 1
ATOM 6130 N N . PRO B 1 156 ? -12.39366 -54.86644 -59.37703 1.000 215.14559 136 PRO B N 1
ATOM 6131 C CA . PRO B 1 156 ? -11.94841 -56.17151 -59.88388 1.000 214.04229 136 PRO B CA 1
ATOM 6132 C C . PRO B 1 156 ? -10.43103 -56.27469 -60.02079 1.000 221.81778 136 PRO B C 1
ATOM 6133 O O . PRO B 1 156 ? -9.80871 -57.12872 -59.37881 1.000 219.49627 136 PRO B O 1
ATOM 6137 N N . ASP B 1 157 ? -9.81587 -55.42330 -60.84323 1.000 234.33593 137 ASP B N 1
ATOM 6138 C CA . ASP B 1 157 ? -8.36590 -55.46705 -61.03564 1.000 246.44272 137 ASP B CA 1
ATOM 6139 C C . ASP B 1 157 ? -7.76766 -54.06960 -61.11748 1.000 252.53872 137 ASP B C 1
ATOM 6140 O O . ASP B 1 157 ? -6.85551 -53.81081 -61.91038 1.000 249.35785 137 ASP B O 1
ATOM 6145 N N . GLY B 1 158 ? -8.26763 -53.14928 -60.30633 1.000 264.95102 138 GLY B N 1
ATOM 6146 C CA . GLY B 1 158 ? -7.62694 -51.85683 -60.21052 1.000 267.07426 138 GLY B CA 1
ATOM 6147 C C . GLY B 1 158 ? -6.83362 -51.73196 -58.92767 1.000 253.00802 138 GLY B C 1
ATOM 6148 O O . GLY B 1 158 ? -6.05070 -50.79146 -58.76200 1.000 257.24634 138 GLY B O 1
ATOM 6149 N N . THR B 1 159 ? -7.02624 -52.67875 -58.00676 1.000 234.61764 139 THR B N 1
ATOM 6150 C CA . THR B 1 159 ? -6.50873 -52.55768 -56.64852 1.000 220.79722 139 THR B CA 1
ATOM 6151 C C . THR B 1 159 ? -6.96845 -51.25857 -56.00592 1.000 222.98328 139 THR B C 1
ATOM 6152 O O . THR B 1 159 ? -6.38126 -50.80110 -55.02426 1.000 228.82774 139 THR B O 1
ATOM 6156 N N . GLU B 1 160 ? -7.97756 -50.63905 -56.60571 1.000 218.96365 140 GLU B N 1
ATOM 6157 C CA . GLU B 1 160 ? -8.70201 -49.49432 -56.08158 1.000 211.89233 140 GLU B CA 1
ATOM 6158 C C . GLU B 1 160 ? -9.96113 -49.98610 -55.37975 1.000 195.54772 140 GLU B C 1
ATOM 6159 O O . GLU B 1 160 ? -10.56606 -50.98171 -55.78430 1.000 188.16391 140 GLU B O 1
ATOM 6165 N N . VAL B 1 161 ? -10.35074 -49.28927 -54.31863 1.000 208.07163 141 VAL B N 1
ATOM 6166 C CA . VAL B 1 161 ? -11.63263 -49.53185 -53.66784 1.000 207.39267 141 VAL B CA 1
ATOM 6167 C C . VAL B 1 161 ? -12.62090 -48.51643 -54.21668 1.000 223.21584 141 VAL B C 1
ATOM 6168 O O . VAL B 1 161 ? -12.39189 -47.30341 -54.14110 1.000 234.20491 141 VAL B O 1
ATOM 6172 N N . TRP B 1 162 ? -13.71864 -49.01914 -54.77322 1.000 224.68426 142 TRP B N 1
ATOM 6173 C CA . TRP B 1 162 ? -14.78126 -48.18384 -55.30694 1.000 209.58801 142 TRP B CA 1
ATOM 6174 C C . TRP B 1 162 ? -15.83394 -48.01169 -54.22459 1.000 195.37847 142 TRP B C 1
ATOM 6175 O O . TRP B 1 162 ? -16.23274 -48.98283 -53.57332 1.000 193.29931 142 TRP B O 1
ATOM 6186 N N . CYS B 1 163 ? -16.29136 -46.78203 -54.04390 1.000 190.96282 143 CYS B N 1
ATOM 6187 C CA . CYS B 1 163 ? -17.18458 -46.49616 -52.93155 1.000 189.15166 143 CYS B CA 1
ATOM 6188 C C . CYS B 1 163 ? -17.99477 -45.24769 -53.24296 1.000 182.71208 143 CYS B C 1
ATOM 6189 O O . CYS B 1 163 ? -17.70347 -44.49586 -54.17890 1.000 176.24123 143 CYS B O 1
ATOM 6192 N N . VAL B 1 164 ? -19.02064 -45.03942 -52.43376 1.000 183.37943 144 VAL B N 1
ATOM 6193 C CA . VAL B 1 164 ? -19.83728 -43.84177 -52.53711 1.000 186.36352 144 VAL B CA 1
ATOM 6194 C C . VAL B 1 164 ? -19.12309 -42.70691 -51.81723 1.000 193.81149 144 VAL B C 1
ATOM 6195 O O . VAL B 1 164 ? -18.59857 -42.88662 -50.71185 1.000 201.67842 144 VAL B O 1
ATOM 6199 N N . CYS B 1 165 ? -19.07711 -41.54240 -52.45659 1.000 191.19147 145 CYS B N 1
ATOM 6200 C CA . CYS B 1 165 ? -18.42362 -40.35683 -51.92992 1.000 194.13954 145 CYS B CA 1
ATOM 6201 C C . CYS B 1 165 ? -19.44901 -39.24063 -51.80215 1.000 182.58787 145 CYS B C 1
ATOM 6202 O O . CYS B 1 165 ? -20.21639 -38.98000 -52.74403 1.000 182.63408 145 CYS B O 1
ATOM 6205 N N . GLU B 1 166 ? -19.42845 -38.56972 -50.65195 1.000 172.60860 146 GLU B N 1
ATOM 6206 C CA . GLU B 1 166 ? -20.34229 -37.48210 -50.36437 1.000 158.59089 146 GLU B CA 1
ATOM 6207 C C . GLU B 1 166 ? -19.54326 -36.20719 -50.14079 1.000 162.47061 146 GLU B C 1
ATOM 6208 O O . GLU B 1 166 ? -18.71178 -36.14013 -49.23419 1.000 169.95091 146 GLU B O 1
ATOM 6214 N N . GLY B 1 194 ? -24.25144 -28.33060 -50.16099 1.000 164.73197 174 GLY B N 1
ATOM 6215 C CA . GLY B 1 194 ? -24.01308 -29.72088 -49.81785 1.000 170.66743 174 GLY B CA 1
ATOM 6216 C C . GLY B 1 194 ? -23.22214 -30.49674 -50.85879 1.000 173.94514 174 GLY B C 1
ATOM 6217 O O . GLY B 1 194 ? -23.50764 -30.41207 -52.06290 1.000 157.79625 174 GLY B O 1
ATOM 6218 N N . ILE B 1 195 ? -22.22802 -31.26055 -50.38341 1.000 200.23349 175 ILE B N 1
ATOM 6219 C CA . ILE B 1 195 ? -21.33141 -32.03430 -51.24416 1.000 203.47495 175 ILE B CA 1
ATOM 6220 C C . ILE B 1 195 ? -22.22793 -32.83305 -52.18469 1.000 207.39006 175 ILE B C 1
ATOM 6221 O O . ILE B 1 195 ? -23.07878 -33.60173 -51.72264 1.000 218.54507 175 ILE B O 1
ATOM 6226 N N . ARG B 1 196 ? -22.08047 -32.65289 -53.49926 1.000 188.90368 176 ARG B N 1
ATOM 6227 C CA . ARG B 1 196 ? -22.72085 -33.61886 -54.37968 1.000 178.53016 176 ARG B CA 1
ATOM 6228 C C . ARG B 1 196 ? -22.07594 -34.98861 -54.16981 1.000 181.56658 176 ARG B C 1
ATOM 6229 O O . ARG B 1 196 ? -21.05697 -35.13379 -53.48111 1.000 181.06958 176 ARG B O 1
ATOM 6237 N N . ARG B 1 197 ? -22.68636 -36.00818 -54.75973 1.000 182.03746 177 ARG B N 1
ATOM 6238 C CA . ARG B 1 197 ? -22.25382 -37.37255 -54.53270 1.000 177.83118 177 ARG B CA 1
ATOM 6239 C C . ARG B 1 197 ? -21.78702 -38.00232 -55.83681 1.000 173.88348 177 ARG B C 1
ATOM 6240 O O . ARG B 1 197 ? -22.19937 -37.60415 -56.93089 1.000 162.74382 177 ARG B O 1
ATOM 6248 N N . ALA B 1 198 ? -20.92723 -39.01029 -55.70126 1.000 180.06509 178 ALA B N 1
ATOM 6249 C CA . ALA B 1 198 ? -20.41977 -39.72179 -56.86925 1.000 171.20647 178 ALA B CA 1
ATOM 6250 C C . ALA B 1 198 ? -19.83843 -41.04465 -56.40411 1.000 184.71859 178 ALA B C 1
ATOM 6251 O O . ALA B 1 198 ? -19.37674 -41.17492 -55.27000 1.000 185.16879 178 ALA B O 1
ATOM 6253 N N . ILE B 1 199 ? -19.79533 -42.00142 -57.31741 1.000 188.58817 179 ILE B N 1
ATOM 6254 C CA . ILE B 1 199 ? -19.08026 -43.24842 -57.08595 1.000 192.34841 179 ILE B CA 1
ATOM 6255 C C . ILE B 1 199 ? -17.65213 -43.08549 -57.58062 1.000 209.44504 179 ILE B C 1
ATOM 6256 O O . ILE B 1 199 ? -17.42333 -42.62681 -58.70633 1.000 218.41426 179 ILE B O 1
ATOM 6261 N N . VAL B 1 200 ? -16.68653 -43.45096 -56.73376 1.000 214.67604 180 VAL B N 1
ATOM 6262 C CA . VAL B 1 200 ? -15.30186 -43.03556 -56.91137 1.000 209.59350 180 VAL B CA 1
ATOM 6263 C C . VAL B 1 200 ? -14.38754 -44.21642 -56.61786 1.000 215.76654 180 VAL B C 1
ATOM 6264 O O . VAL B 1 200 ? -14.74308 -45.15410 -55.89873 1.000 213.60056 180 VAL B O 1
ATOM 6268 N N . ALA B 1 201 ? -13.18432 -44.14190 -57.17388 1.000 216.63052 181 ALA B N 1
ATOM 6269 C CA . ALA B 1 201 ? -12.17998 -45.18811 -57.05896 1.000 215.68647 181 ALA B CA 1
ATOM 6270 C C . ALA B 1 201 ? -11.01276 -44.60826 -56.27948 1.000 219.52402 181 ALA B C 1
ATOM 6271 O O . ALA B 1 201 ? -10.45625 -43.57628 -56.66869 1.000 226.66960 181 ALA B O 1
ATOM 6273 N N . ILE B 1 202 ? -10.66250 -45.25268 -55.17759 1.000 213.28429 182 ILE B N 1
ATOM 6274 C CA . ILE B 1 202 ? -9.62543 -44.78506 -54.26318 1.000 210.35431 182 ILE B CA 1
ATOM 6275 C C . ILE B 1 202 ? -8.43720 -45.72853 -54.38400 1.000 206.28466 182 ILE B C 1
ATOM 6276 O O . ILE B 1 202 ? -8.61765 -46.94812 -54.28651 1.000 200.61781 182 ILE B O 1
ATOM 6281 N N . PRO B 1 203 ? -7.23099 -45.22108 -54.63473 1.000 208.65817 183 PRO B N 1
ATOM 6282 C CA . PRO B 1 203 ? -6.06356 -46.10771 -54.73453 1.000 209.66829 183 PRO B CA 1
ATOM 6283 C C . PRO B 1 203 ? -5.69016 -46.68778 -53.37834 1.000 207.90043 183 PRO B C 1
ATOM 6284 O O . PRO B 1 203 ? -5.57459 -45.96324 -52.38672 1.000 197.40146 183 PRO B O 1
ATOM 6288 N N . LEU B 1 204 ? -5.46926 -48.00645 -53.35501 1.000 227.20967 184 LEU B N 1
ATOM 6289 C CA . LEU B 1 204 ? -5.19185 -48.75589 -52.13085 1.000 242.78089 184 LEU B CA 1
ATOM 6290 C C . LEU B 1 204 ? -3.80361 -48.50415 -51.57388 1.000 258.97613 184 LEU B C 1
ATOM 6291 O O . LEU B 1 204 ? -3.44992 -49.10867 -50.55424 1.000 262.72271 184 LEU B O 1
ATOM 6296 N N . ASP B 1 205 ? -3.00770 -47.64701 -52.20596 1.000 210.02805 185 ASP B N 1
ATOM 6297 C CA . ASP B 1 205 ? -1.61989 -47.45467 -51.81624 1.000 218.60638 185 ASP B CA 1
ATOM 6298 C C . ASP B 1 205 ? -1.38200 -46.10794 -51.14253 1.000 228.06212 185 ASP B C 1
ATOM 6299 O O . ASP B 1 205 ? -0.24454 -45.63157 -51.10447 1.000 232.86251 185 ASP B O 1
ATOM 6304 N N . GLY B 1 206 ? -2.42712 -45.49419 -50.59325 1.000 231.66507 186 GLY B N 1
ATOM 6305 C CA . GLY B 1 206 ? -2.26400 -44.21376 -49.93534 1.000 234.50271 186 GLY B CA 1
ATOM 6306 C C . GLY B 1 206 ? -1.64133 -43.15046 -50.80564 1.000 235.84897 186 GLY B C 1
ATOM 6307 O O . GLY B 1 206 ? -1.05900 -42.20049 -50.27757 1.000 238.91714 186 GLY B O 1
ATOM 6308 N N . ARG B 1 207 ? -1.75471 -43.27506 -52.13404 1.000 231.19968 187 ARG B N 1
ATOM 6309 C CA . ARG B 1 207 ? -1.25502 -42.22896 -53.01890 1.000 221.88402 187 ARG B CA 1
ATOM 6310 C C . ARG B 1 207 ? -2.09829 -40.96864 -52.95533 1.000 208.14606 187 ARG B C 1
ATOM 6311 O O . ARG B 1 207 ? -1.64314 -39.91591 -53.41300 1.000 210.57265 187 ARG B O 1
ATOM 6319 N N . ALA B 1 208 ? -3.30503 -41.04499 -52.39623 1.000 191.65983 188 ALA B N 1
ATOM 6320 C CA . ALA B 1 208 ? -4.15179 -39.87242 -52.26402 1.000 180.06399 188 ALA B CA 1
ATOM 6321 C C . ALA B 1 208 ? -4.10778 -39.28331 -50.86255 1.000 189.93310 188 ALA B C 1
ATOM 6322 O O . ALA B 1 208 ? -4.75970 -38.26641 -50.61065 1.000 191.27106 188 ALA B O 1
ATOM 6324 N N . ALA B 1 209 ? -3.33632 -39.88290 -49.95181 1.000 202.21903 189 ALA B N 1
ATOM 6325 C CA . ALA B 1 209 ? -3.16706 -39.29318 -48.62897 1.000 218.82191 189 ALA B CA 1
ATOM 6326 C C . ALA B 1 209 ? -2.71187 -37.84860 -48.75232 1.000 222.66356 189 ALA B C 1
ATOM 6327 O O . ALA B 1 209 ? -3.14347 -36.98031 -47.98481 1.000 221.60527 189 ALA B O 1
ATOM 6329 N N . GLU B 1 210 ? -1.86191 -37.57236 -49.74033 1.000 227.02742 190 GLU B N 1
ATOM 6330 C CA . GLU B 1 210 ? -1.33653 -36.24566 -50.02746 1.000 235.09042 190 GLU B CA 1
ATOM 6331 C C . GLU B 1 210 ? -1.45386 -35.94653 -51.51889 1.000 246.59889 190 GLU B C 1
ATOM 6332 O O . GLU B 1 210 ? -0.56530 -35.33213 -52.11787 1.000 249.84603 190 GLU B O 1
ATOM 6338 N N . ASP B 1 211 ? -2.53887 -36.40738 -52.15072 1.000 253.28590 191 ASP B N 1
ATOM 6339 C CA . ASP B 1 211 ? -2.81973 -36.06346 -53.54791 1.000 254.42532 191 ASP B CA 1
ATOM 6340 C C . ASP B 1 211 ? -4.29811 -36.31210 -53.83297 1.000 234.68450 191 ASP B C 1
ATOM 6341 O O . ASP B 1 211 ? -4.71790 -37.46894 -53.93865 1.000 238.56428 191 ASP B O 1
ATOM 6346 N N . ALA B 1 212 ? -5.08294 -35.23854 -53.96338 1.000 214.59560 192 ALA B N 1
ATOM 6347 C CA . ALA B 1 212 ? -6.48759 -35.39584 -54.33225 1.000 189.10589 192 ALA B CA 1
ATOM 6348 C C . ALA B 1 212 ? -6.66583 -35.84389 -55.78012 1.000 196.36470 192 ALA B C 1
ATOM 6349 O O . ALA B 1 212 ? -7.76198 -36.27486 -56.15215 1.000 180.29875 192 ALA B O 1
ATOM 6351 N N . GLY B 1 213 ? -5.62725 -35.72946 -56.60505 1.000 219.32787 193 GLY B N 1
ATOM 6352 C CA . GLY B 1 213 ? -5.62552 -36.14050 -57.99606 1.000 225.01151 193 GLY B CA 1
ATOM 6353 C C . GLY B 1 213 ? -5.52555 -37.62077 -58.29619 1.000 226.69854 193 GLY B C 1
ATOM 6354 O O . GLY B 1 213 ? -5.49397 -37.98576 -59.47465 1.000 231.95583 193 GLY B O 1
ATOM 6355 N N . ALA B 1 214 ? -5.45994 -38.49602 -57.29314 1.000 221.83722 194 ALA B N 1
ATOM 6356 C CA . ALA B 1 214 ? -5.44194 -39.92788 -57.56519 1.000 213.60966 194 ALA B CA 1
ATOM 6357 C C . ALA B 1 214 ? -6.80947 -40.58515 -57.46588 1.000 223.44946 194 ALA B C 1
ATOM 6358 O O . ALA B 1 214 ? -6.97941 -41.70283 -57.96614 1.000 227.65435 194 ALA B O 1
ATOM 6360 N N . ILE B 1 215 ? -7.77296 -39.93149 -56.84029 1.000 226.51169 195 ILE B N 1
ATOM 6361 C CA . ILE B 1 215 ? -9.14778 -40.41512 -56.77325 1.000 227.08576 195 ILE B CA 1
ATOM 6362 C C . ILE B 1 215 ? -9.89641 -39.96613 -58.02022 1.000 226.69768 195 ILE B C 1
ATOM 6363 O O . ILE B 1 215 ? -9.71821 -38.83890 -58.49924 1.000 223.38194 195 ILE B O 1
ATOM 6368 N N . ARG B 1 216 ? -10.69461 -40.87167 -58.58088 1.000 230.75978 196 ARG B N 1
ATOM 6369 C CA . ARG B 1 216 ? -11.35403 -40.67123 -59.86443 1.000 228.76795 196 ARG B CA 1
ATOM 6370 C C . ARG B 1 216 ? -12.87091 -40.69109 -59.69393 1.000 234.46759 196 ARG B C 1
ATOM 6371 O O . ARG B 1 216 ? -13.40806 -41.62680 -59.09027 1.000 236.97529 196 ARG B O 1
ATOM 6379 N N . GLU B 1 217 ? -13.56755 -39.67476 -60.23053 1.000 229.56423 197 GLU B N 1
ATOM 6380 C CA . GLU B 1 217 ? -15.03429 -39.70386 -60.24316 1.000 221.90505 197 GLU B CA 1
ATOM 6381 C C . GLU B 1 217 ? -15.49292 -40.62734 -61.36394 1.000 210.76464 197 GLU B C 1
ATOM 6382 O O . GLU B 1 217 ? -15.28680 -40.35033 -62.54972 1.000 200.18190 197 GLU B O 1
ATOM 6388 N N . LEU B 1 218 ? -16.13048 -41.71873 -60.96703 1.000 214.57252 198 LEU B N 1
ATOM 6389 C CA . LEU B 1 218 ? -16.54780 -42.81799 -61.81845 1.000 215.55285 198 LEU B CA 1
ATOM 6390 C C . LEU B 1 218 ? -17.96437 -42.67125 -62.37172 1.000 195.25241 198 LEU B C 1
ATOM 6391 O O . LEU B 1 218 ? -18.19312 -43.00688 -63.53741 1.000 213.14571 198 LEU B O 1
ATOM 6396 N N . VAL B 1 219 ? -18.93036 -42.18270 -61.58785 1.000 217.02880 199 VAL B N 1
ATOM 6397 C CA . VAL B 1 219 ? -20.30349 -42.09125 -62.07449 1.000 195.22128 199 VAL B CA 1
ATOM 6398 C C . VAL B 1 219 ? -20.80461 -40.65086 -62.11657 1.000 192.06280 199 VAL B C 1
ATOM 6399 O O . VAL B 1 219 ? -20.34893 -39.77233 -61.37765 1.000 189.30735 199 VAL B O 1
ATOM 6403 N N . ALA B 1 220 ? -21.80701 -40.44322 -62.98426 1.000 190.36832 200 ALA B N 1
ATOM 6404 C CA . ALA B 1 220 ? -22.30490 -39.13551 -63.40297 1.000 190.54465 200 ALA B CA 1
ATOM 6405 C C . ALA B 1 220 ? -23.17265 -38.50036 -62.32505 1.000 190.94322 200 ALA B C 1
ATOM 6406 O O . ALA B 1 220 ? -23.15970 -38.93871 -61.17240 1.000 190.68990 200 ALA B O 1
ATOM 6408 N N . GLY B 1 221 ? -23.90989 -37.44981 -62.67607 1.000 195.71845 201 GLY B N 1
ATOM 6409 C CA . GLY B 1 221 ? -24.47499 -36.60761 -61.64308 1.000 197.81813 201 GLY B CA 1
ATOM 6410 C C . GLY B 1 221 ? -25.85597 -36.92307 -61.10332 1.000 194.43738 201 GLY B C 1
ATOM 6411 O O . GLY B 1 221 ? -26.86811 -36.52370 -61.68920 1.000 188.24179 201 GLY B O 1
ATOM 6412 N N . ALA B 1 222 ? -25.90940 -37.65181 -59.98902 1.000 194.89661 202 ALA B N 1
ATOM 6413 C CA . ALA B 1 222 ? -27.14472 -37.87053 -59.25198 1.000 183.11731 202 ALA B CA 1
ATOM 6414 C C . ALA B 1 222 ? -27.00928 -37.26651 -57.85796 1.000 173.39247 202 ALA B C 1
ATOM 6415 O O . ALA B 1 222 ? -25.90512 -36.93771 -57.40784 1.000 173.28222 202 ALA B O 1
ATOM 6417 N N . GLN B 1 223 ? -28.14985 -37.09960 -57.17828 1.000 161.89875 203 GLN B N 1
ATOM 6418 C CA . GLN B 1 223 ? -28.11729 -36.54867 -55.82600 1.000 160.91492 203 GLN B CA 1
ATOM 6419 C C . GLN B 1 223 ? -27.86408 -37.62401 -54.77340 1.000 167.18444 203 GLN B C 1
ATOM 6420 O O . GLN B 1 223 ? -27.21880 -37.34556 -53.75212 1.000 169.97729 203 GLN B O 1
ATOM 6426 N N . PHE B 1 224 ? -28.35054 -38.84781 -54.99147 1.000 167.08103 204 PHE B N 1
ATOM 6427 C CA . PHE B 1 224 ? -28.09502 -39.92367 -54.04248 1.000 155.57692 204 PHE B CA 1
ATOM 6428 C C . PHE B 1 224 ? -27.69295 -41.19361 -54.78457 1.000 145.83343 204 PHE B C 1
ATOM 6429 O O . PHE B 1 224 ? -28.37151 -41.60660 -55.73040 1.000 139.99568 204 PHE B O 1
ATOM 6437 N N . TYR B 1 225 ? -26.61189 -41.82148 -54.31836 1.000 142.03166 205 TYR B N 1
ATOM 6438 C CA . TYR B 1 225 ? -26.08907 -43.07393 -54.84282 1.000 149.73677 205 TYR B CA 1
ATOM 6439 C C . TYR B 1 225 ? -25.94318 -44.06724 -53.69898 1.000 152.93145 205 TYR B C 1
ATOM 6440 O O . TYR B 1 225 ? -25.85224 -43.68615 -52.52681 1.000 152.53747 205 TYR B O 1
ATOM 6449 N N . ALA B 1 226 ? -25.91360 -45.34999 -54.06116 1.000 157.90233 206 ALA B N 1
ATOM 6450 C CA . ALA B 1 226 ? -25.75626 -46.43243 -53.09855 1.000 160.71689 206 ALA B CA 1
ATOM 6451 C C . ALA B 1 226 ? -25.44301 -47.73561 -53.82686 1.000 168.93667 206 ALA B C 1
ATOM 6452 O O . ALA B 1 226 ? -25.65652 -47.86521 -55.03842 1.000 181.49019 206 ALA B O 1
ATOM 6454 N N . SER B 1 227 ? -24.94400 -48.70081 -53.05682 1.000 161.84145 207 SER B N 1
ATOM 6455 C CA . SER B 1 227 ? -24.70712 -50.06521 -53.51303 1.000 159.03149 207 SER B CA 1
ATOM 6456 C C . SER B 1 227 ? -23.92332 -50.17850 -54.82826 1.000 171.49188 207 SER B C 1
ATOM 6457 O O . SER B 1 227 ? -24.42264 -50.72296 -55.80414 1.000 179.50228 207 SER B O 1
ATOM 6460 N N . PRO B 1 228 ? -22.67886 -49.68863 -54.86231 1.000 180.69571 208 PRO B N 1
ATOM 6461 C CA . PRO B 1 228 ? -21.86048 -49.89474 -56.06821 1.000 187.74634 208 PRO B CA 1
ATOM 6462 C C . PRO B 1 228 ? -21.36358 -51.33353 -56.13865 1.000 187.14978 208 PRO B C 1
ATOM 6463 O O . PRO B 1 228 ? -20.79099 -51.85128 -55.17730 1.000 193.88070 208 PRO B O 1
ATOM 6467 N N . ALA B 1 229 ? -21.54796 -51.96145 -57.30052 1.000 183.92248 209 ALA B N 1
ATOM 6468 C CA . ALA B 1 229 ? -21.30815 -53.39654 -57.46401 1.000 190.45806 209 ALA B CA 1
ATOM 6469 C C . ALA B 1 229 ? -20.61513 -53.72596 -58.78595 1.000 196.86279 209 ALA B C 1
ATOM 6470 O O . ALA B 1 229 ? -21.27408 -53.81340 -59.83504 1.000 200.04180 209 ALA B O 1
ATOM 6472 N N . PRO B 1 230 ? -19.30428 -53.95685 -58.76858 1.000 199.03225 210 PRO B N 1
ATOM 6473 C CA . PRO B 1 230 ? -18.60386 -54.39674 -59.98491 1.000 199.54632 210 PRO B CA 1
ATOM 6474 C C . PRO B 1 230 ? -19.06037 -55.77602 -60.43313 1.000 191.06990 210 PRO B C 1
ATOM 6475 O O . PRO B 1 230 ? -19.49140 -56.60204 -59.62680 1.000 190.20253 210 PRO B O 1
ATOM 6479 N N . SER B 1 231 ? -18.98725 -56.01735 -61.73943 1.000 188.89783 211 SER B N 1
ATOM 6480 C CA . SER B 1 231 ? -19.41308 -57.30132 -62.27409 1.000 196.96225 211 SER B CA 1
ATOM 6481 C C . SER B 1 231 ? -18.28085 -58.31588 -62.18318 1.000 207.92317 211 SER B C 1
ATOM 6482 O O . SER B 1 231 ? -17.11777 -57.96554 -61.95459 1.000 206.79263 211 SER B O 1
ATOM 6485 N N . PRO B 1 232 ? -18.60354 -59.60160 -62.35582 1.000 214.00896 212 PRO B N 1
ATOM 6486 C CA . PRO B 1 232 ? -17.57994 -60.65440 -62.29550 1.000 223.58094 212 PRO B CA 1
ATOM 6487 C C . PRO B 1 232 ? -16.35803 -60.39047 -63.16215 1.000 240.62111 212 PRO B C 1
ATOM 6488 O O . PRO B 1 232 ? -15.23061 -60.33203 -62.66081 1.000 248.31452 212 PRO B O 1
ATOM 6492 N N . GLY B 1 233 ? -16.57670 -60.22396 -64.46659 1.000 247.05409 213 GLY B N 1
ATOM 6493 C CA . GLY B 1 233 ? -15.49128 -60.01377 -65.41066 1.000 250.66594 213 GLY B CA 1
ATOM 6494 C C . GLY B 1 233 ? -14.77516 -58.68962 -65.27729 1.000 241.49988 213 GLY B C 1
ATOM 6495 O O . GLY B 1 233 ? -13.69809 -58.52798 -65.86290 1.000 243.71803 213 GLY B O 1
ATOM 6496 N N . GLY B 1 234 ? -15.35191 -57.73936 -64.55128 1.000 229.56653 214 GLY B N 1
ATOM 6497 C CA . GLY B 1 234 ? -14.82247 -56.39937 -64.49061 1.000 222.64242 214 GLY B CA 1
ATOM 6498 C C . GLY B 1 234 ? -15.31329 -55.49991 -65.59427 1.000 224.14067 214 GLY B C 1
ATOM 6499 O O . GLY B 1 234 ? -14.93636 -54.32300 -65.62893 1.000 216.92481 214 GLY B O 1
ATOM 6500 N N . GLY B 1 235 ? -16.11338 -56.02424 -66.51212 1.000 238.06192 215 GLY B N 1
ATOM 6501 C CA . GLY B 1 235 ? -16.67165 -55.27786 -67.61371 1.000 256.95208 215 GLY B CA 1
ATOM 6502 C C . GLY B 1 235 ? -17.94874 -54.52749 -67.31261 1.000 255.79122 215 GLY B C 1
ATOM 6503 O O . GLY B 1 235 ? -18.46358 -53.83185 -68.19401 1.000 264.89552 215 GLY B O 1
ATOM 6504 N N . HIS B 1 236 ? -18.47534 -54.61644 -66.09210 1.000 242.30362 216 HIS B N 1
ATOM 6505 C CA . HIS B 1 236 ? -19.71456 -53.92969 -65.76963 1.000 226.11211 216 HIS B CA 1
ATOM 6506 C C . HIS B 1 236 ? -19.65469 -53.35635 -64.36298 1.000 217.28926 216 HIS B C 1
ATOM 6507 O O . HIS B 1 236 ? -18.82356 -53.74753 -63.53931 1.000 221.62267 216 HIS B O 1
ATOM 6514 N N . LEU B 1 237 ? -20.55281 -52.40652 -64.10548 1.000 204.68726 217 LEU B N 1
ATOM 6515 C CA . LEU B 1 237 ? -20.71145 -51.82319 -62.78065 1.000 191.99890 217 LEU B CA 1
ATOM 6516 C C . LEU B 1 237 ? -22.18289 -51.48080 -62.60264 1.000 185.91175 217 LEU B C 1
ATOM 6517 O O . LEU B 1 237 ? -22.77430 -50.84885 -63.48120 1.000 183.10339 217 LEU B O 1
ATOM 6522 N N . ALA B 1 238 ? -22.76696 -51.86865 -61.47372 1.000 183.41602 218 ALA B N 1
ATOM 6523 C CA . ALA B 1 238 ? -24.17338 -51.60734 -61.20276 1.000 174.49805 218 ALA B CA 1
ATOM 6524 C C . ALA B 1 238 ? -24.29904 -50.84192 -59.89162 1.000 168.74512 218 ALA B C 1
ATOM 6525 O O . ALA B 1 238 ? -23.46343 -50.98303 -58.99197 1.000 167.08210 218 ALA B O 1
ATOM 6527 N N . TRP B 1 239 ? -25.34317 -50.01819 -59.79058 1.000 163.02883 219 TRP B N 1
ATOM 6528 C CA . TRP B 1 239 ? -25.56300 -49.22950 -58.58719 1.000 153.01786 219 TRP B CA 1
ATOM 6529 C C . TRP B 1 239 ? -27.04365 -48.89015 -58.47596 1.000 162.51135 219 TRP B C 1
ATOM 6530 O O . TRP B 1 239 ? -27.84771 -49.18572 -59.37041 1.000 170.31300 219 TRP B O 1
ATOM 6541 N N . VAL B 1 240 ? -27.38633 -48.21766 -57.37965 1.000 165.07220 220 VAL B N 1
ATOM 6542 C CA . VAL B 1 240 ? -28.71980 -47.68999 -57.13039 1.000 160.10432 220 VAL B CA 1
ATOM 6543 C C . VAL B 1 240 ? -28.59533 -46.18453 -56.98092 1.000 162.91093 220 VAL B C 1
ATOM 6544 O O . VAL B 1 240 ? -27.71487 -45.69792 -56.26451 1.000 170.84937 220 VAL B O 1
ATOM 6548 N N . GLN B 1 241 ? -29.45018 -45.45030 -57.67200 1.000 162.03069 221 GLN B N 1
ATOM 6549 C CA . GLN B 1 241 ? -29.46575 -44.00111 -57.56483 1.000 164.41047 221 GLN B CA 1
ATOM 6550 C C . GLN B 1 241 ? -30.89291 -43.50912 -57.36830 1.000 159.86640 221 GLN B C 1
ATOM 6551 O O . GLN B 1 241 ? -31.85880 -44.19584 -57.71926 1.000 147.83834 221 GLN B O 1
ATOM 6557 N N . TRP B 1 242 ? -31.01459 -42.32861 -56.76162 1.000 163.32049 222 TRP B N 1
ATOM 6558 C CA . TRP B 1 242 ? -32.30696 -41.66050 -56.67809 1.000 164.56501 222 TRP B CA 1
ATOM 6559 C C . TRP B 1 242 ? -32.02645 -40.17468 -56.51355 1.000 167.12409 222 TRP B C 1
ATOM 6560 O O . TRP B 1 242 ? -30.90263 -39.76370 -56.20020 1.000 172.61838 222 TRP B O 1
ATOM 6571 N N . ASN B 1 243 ? -33.07535 -39.37401 -56.68228 1.000 158.45843 223 ASN B N 1
ATOM 6572 C CA . ASN B 1 243 ? -32.94199 -37.92901 -56.73766 1.000 158.48053 223 ASN B CA 1
ATOM 6573 C C . ASN B 1 243 ? -33.91644 -37.31611 -55.74725 1.000 165.29534 223 ASN B C 1
ATOM 6574 O O . ASN B 1 243 ? -34.82979 -37.97974 -55.25218 1.000 158.98790 223 ASN B O 1
ATOM 6579 N N . HIS B 1 244 ? -33.76499 -36.00991 -55.51996 1.000 181.57138 224 HIS B N 1
ATOM 6580 C CA . HIS B 1 244 ? -33.92700 -35.50655 -54.15743 1.000 189.96494 224 HIS B CA 1
ATOM 6581 C C . HIS B 1 244 ? -35.35957 -35.60981 -53.66416 1.000 188.75890 224 HIS B C 1
ATOM 6582 O O . HIS B 1 244 ? -35.55992 -36.02810 -52.51032 1.000 213.30751 224 HIS B O 1
ATOM 6589 N N . PRO B 1 245 ? -36.38198 -35.23616 -54.43312 1.000 161.47808 225 PRO B N 1
ATOM 6590 C CA . PRO B 1 245 ? -37.74494 -35.18415 -53.87157 1.000 153.91611 225 PRO B CA 1
ATOM 6591 C C . PRO B 1 245 ? -38.21577 -36.48782 -53.23287 1.000 159.13052 225 PRO B C 1
ATOM 6592 O O . PRO B 1 245 ? -39.16607 -36.49283 -52.44584 1.000 176.09753 225 PRO B O 1
ATOM 6596 N N . ARG B 1 246 ? -37.53039 -37.58516 -53.52420 1.000 142.45502 226 ARG B N 1
ATOM 6597 C CA . ARG B 1 246 ? -37.93116 -38.92260 -53.12246 1.000 133.34830 226 ARG B CA 1
ATOM 6598 C C . ARG B 1 246 ? -37.05834 -39.44771 -51.99675 1.000 134.91153 226 ARG B C 1
ATOM 6599 O O . ARG B 1 246 ? -35.95561 -38.95759 -51.75036 1.000 143.12093 226 ARG B O 1
ATOM 6607 N N . MET B 1 247 ? -37.55191 -40.47482 -51.33146 1.000 136.07442 227 MET B N 1
ATOM 6608 C CA . MET B 1 247 ? -36.69481 -41.23021 -50.43902 1.000 139.33249 227 MET B CA 1
ATOM 6609 C C . MET B 1 247 ? -36.41523 -42.58304 -51.07421 1.000 144.10404 227 MET B C 1
ATOM 6610 O O . MET B 1 247 ? -37.14103 -43.01963 -51.97472 1.000 146.49668 227 MET B O 1
ATOM 6615 N N . PRO B 1 248 ? -35.36772 -43.28048 -50.63575 1.000 138.98561 228 PRO B N 1
ATOM 6616 C CA . PRO B 1 248 ? -34.98778 -44.51442 -51.33641 1.000 135.12342 228 PRO B CA 1
ATOM 6617 C C . PRO B 1 248 ? -36.07681 -45.56502 -51.30961 1.000 131.07917 228 PRO B C 1
ATOM 6618 O O . PRO B 1 248 ? -36.07275 -46.45512 -52.16942 1.000 133.30301 228 PRO B O 1
ATOM 6622 N N . TRP B 1 249 ? -37.01233 -45.48800 -50.36356 1.000 128.86093 229 TRP B N 1
ATOM 6623 C CA . TRP B 1 249 ? -38.16530 -46.37675 -50.34106 1.000 132.80389 229 TRP B CA 1
ATOM 6624 C C . TRP B 1 249 ? -39.34052 -45.81232 -51.11586 1.000 146.39119 229 TRP B C 1
ATOM 6625 O O . TRP B 1 249 ? -40.37632 -46.47990 -51.21990 1.000 148.20809 229 TRP B O 1
ATOM 6636 N N . ASP B 1 250 ? -39.20197 -44.59863 -51.64920 1.000 152.46155 230 ASP B N 1
ATOM 6637 C CA . ASP B 1 250 ? -40.20220 -44.03275 -52.54180 1.000 143.44431 230 ASP B CA 1
ATOM 6638 C C . ASP B 1 250 ? -39.94818 -44.46777 -53.97950 1.000 144.34470 230 ASP B C 1
ATOM 6639 O O . ASP B 1 250 ? -40.78988 -45.13140 -54.59342 1.000 148.78876 230 ASP B O 1
ATOM 6644 N N . GLY B 1 251 ? -38.76639 -44.15344 -54.50308 1.000 139.15279 231 GLY B N 1
ATOM 6645 C CA . GLY B 1 251 ? -38.43287 -44.53146 -55.85893 1.000 140.05211 231 GLY B CA 1
ATOM 6646 C C . GLY B 1 251 ? -36.94838 -44.46938 -56.13022 1.000 149.40181 231 GLY B C 1
ATOM 6647 O O . GLY B 1 251 ? -36.28212 -43.48168 -55.80320 1.000 155.22652 231 GLY B O 1
ATOM 6648 N N . THR B 1 252 ? -36.42886 -45.52113 -56.75956 1.000 153.14762 232 THR B N 1
ATOM 6649 C CA . THR B 1 252 ? -35.01345 -45.62979 -57.07162 1.000 156.33708 232 THR B CA 1
ATOM 6650 C C . THR B 1 252 ? -34.83975 -46.16684 -58.48520 1.000 163.86790 232 THR B C 1
ATOM 6651 O O . THR B 1 252 ? -35.79793 -46.58005 -59.14685 1.000 167.21345 232 THR B O 1
ATOM 6655 N N . GLU B 1 253 ? -33.59315 -46.14327 -58.94753 1.000 166.29038 233 GLU B N 1
ATOM 6656 C CA . GLU B 1 253 ? -33.21078 -46.71761 -60.22793 1.000 176.17190 233 GLU B CA 1
ATOM 6657 C C . GLU B 1 253 ? -32.00615 -47.62331 -60.01975 1.000 179.42860 233 GLU B C 1
ATOM 6658 O O . GLU B 1 253 ? -31.03055 -47.22291 -59.37374 1.000 183.90838 233 GLU B O 1
ATOM 6664 N N . VAL B 1 254 ? -32.07239 -48.83731 -60.55835 1.000 176.16645 234 VAL B N 1
ATOM 6665 C CA . VAL B 1 254 ? -30.91213 -49.71199 -60.64637 1.000 173.77159 234 VAL B CA 1
ATOM 6666 C C . VAL B 1 254 ? -30.28845 -49.49849 -62.02211 1.000 180.25891 234 VAL B C 1
ATOM 6667 O O . VAL B 1 254 ? -30.84149 -49.92149 -63.04203 1.000 182.24695 234 VAL B O 1
ATOM 6671 N N . ARG B 1 255 ? -29.13773 -48.83312 -62.04876 1.000 182.44662 235 ARG B N 1
ATOM 6672 C CA . ARG B 1 255 ? -28.42201 -48.52628 -63.28163 1.000 185.99347 235 ARG B CA 1
ATOM 6673 C C . ARG B 1 255 ? -27.21098 -49.43833 -63.41262 1.000 192.00318 235 ARG B C 1
ATOM 6674 O O . ARG B 1 255 ? -26.54839 -49.75001 -62.41761 1.000 195.88927 235 ARG B O 1
ATOM 6682 N N . VAL B 1 256 ? -26.91998 -49.86784 -64.63823 1.000 196.86908 236 VAL B N 1
ATOM 6683 C CA . VAL B 1 256 ? -25.68919 -50.59306 -64.93412 1.000 202.63083 236 VAL B CA 1
ATOM 6684 C C . VAL B 1 256 ? -24.98816 -49.91738 -66.10375 1.000 201.85097 236 VAL B C 1
ATOM 6685 O O . VAL B 1 256 ? -25.63440 -49.47672 -67.05967 1.000 199.04099 236 VAL B O 1
ATOM 6689 N N . ALA B 1 257 ? -23.66300 -49.83231 -66.02275 1.000 204.61480 237 ALA B N 1
ATOM 6690 C CA . ALA B 1 257 ? -22.85725 -49.25598 -67.08459 1.000 211.53282 237 ALA B CA 1
ATOM 6691 C C . ALA B 1 257 ? -21.66311 -50.15164 -67.37796 1.000 219.65453 237 ALA B C 1
ATOM 6692 O O . ALA B 1 257 ? -21.17777 -50.88568 -66.51081 1.000 221.19877 237 ALA B O 1
ATOM 6694 N N . ALA B 1 258 ? -21.18403 -50.06608 -68.61362 1.000 224.42726 238 ALA B N 1
ATOM 6695 C CA . ALA B 1 258 ? -19.99363 -50.78472 -69.02669 1.000 222.90524 238 ALA B CA 1
ATOM 6696 C C . ALA B 1 258 ? -18.73661 -50.10217 -68.50236 1.000 215.74506 238 ALA B C 1
ATOM 6697 O O . ALA B 1 258 ? -18.72225 -48.90815 -68.18680 1.000 212.40967 238 ALA B O 1
ATOM 6699 N N . VAL B 1 259 ? -17.67004 -50.88460 -68.41342 1.000 212.99945 239 VAL B N 1
ATOM 6700 C CA . VAL B 1 259 ? -16.35809 -50.38417 -68.03692 1.000 215.60432 239 VAL B CA 1
ATOM 6701 C C . VAL B 1 259 ? -15.49515 -50.53417 -69.28161 1.000 235.78303 239 VAL B C 1
ATOM 6702 O O . VAL B 1 259 ? -15.20361 -51.65327 -69.72464 1.000 227.46389 239 VAL B O 1
ATOM 6706 N N . GLU B 1 260 ? -15.09050 -49.41766 -69.84153 1.000 220.64791 240 GLU B N 1
ATOM 6707 C CA . GLU B 1 260 ? -14.23088 -49.40721 -71.01715 1.000 245.33403 240 GLU B CA 1
ATOM 6708 C C . GLU B 1 260 ? -12.99990 -48.54335 -70.81155 1.000 255.81846 240 GLU B C 1
ATOM 6709 O O . GLU B 1 260 ? -11.90072 -48.93562 -71.21017 1.000 264.34775 240 GLU B O 1
ATOM 6715 N N . ASP B 1 261 ? -13.15919 -47.38890 -70.18357 1.000 253.10297 241 ASP B N 1
ATOM 6716 C CA . ASP B 1 261 ? -12.09544 -46.45147 -69.88706 1.000 247.61203 241 ASP B CA 1
ATOM 6717 C C . ASP B 1 261 ? -11.74303 -46.61917 -68.41198 1.000 246.50702 241 ASP B C 1
ATOM 6718 O O . ASP B 1 261 ? -12.17170 -47.57408 -67.75413 1.000 241.85764 241 ASP B O 1
ATOM 6723 N N . GLY B 1 262 ? -10.92925 -45.71006 -67.88073 1.000 249.31594 242 GLY B N 1
ATOM 6724 C CA . GLY B 1 262 ? -10.76041 -45.70647 -66.44185 1.000 251.70307 242 GLY B CA 1
ATOM 6725 C C . GLY B 1 262 ? -12.04136 -45.40104 -65.68720 1.000 246.68112 242 GLY B C 1
ATOM 6726 O O . GLY B 1 262 ? -12.08514 -45.60889 -64.46825 1.000 236.47483 242 GLY B O 1
ATOM 6727 N N . ARG B 1 263 ? -13.07991 -44.91595 -66.38350 1.000 245.16484 243 ARG B N 1
ATOM 6728 C CA . ARG B 1 263 ? -14.34875 -44.52107 -65.77281 1.000 229.43354 243 ARG B CA 1
ATOM 6729 C C . ARG B 1 263 ? -15.54803 -45.14434 -66.49250 1.000 217.40559 243 ARG B C 1
ATOM 6730 O O . ARG B 1 263 ? -15.38030 -46.00717 -67.36041 1.000 215.56572 243 ARG B O 1
ATOM 6738 N N . THR B 1 264 ? -16.75859 -44.72178 -66.12370 1.000 208.52789 244 THR B N 1
ATOM 6739 C CA . THR B 1 264 ? -17.99689 -45.34324 -66.58282 1.000 201.59750 244 THR B CA 1
ATOM 6740 C C . THR B 1 264 ? -18.37552 -44.89055 -67.98920 1.000 211.64888 244 THR B C 1
ATOM 6741 O O . THR B 1 264 ? -18.05890 -43.77458 -68.41848 1.000 210.92292 244 THR B O 1
ATOM 6745 N N . VAL B 1 265 ? -19.06171 -45.77813 -68.70737 1.000 221.51169 245 VAL B N 1
ATOM 6746 C CA . VAL B 1 265 ? -19.49816 -45.50481 -70.07185 1.000 224.26541 245 VAL B CA 1
ATOM 6747 C C . VAL B 1 265 ? -20.82579 -46.21259 -70.31414 1.000 220.68903 245 VAL B C 1
ATOM 6748 O O . VAL B 1 265 ? -21.06173 -47.31412 -69.81109 1.000 230.58335 245 VAL B O 1
ATOM 6752 N N . ALA B 1 266 ? -21.68217 -45.56827 -71.10180 1.000 205.00002 246 ALA B N 1
ATOM 6753 C CA . ALA B 1 266 ? -22.92802 -46.14420 -71.59774 1.000 194.24710 246 ALA B CA 1
ATOM 6754 C C . ALA B 1 266 ? -23.87687 -46.73663 -70.54848 1.000 208.08590 246 ALA B C 1
ATOM 6755 O O . ALA B 1 266 ? -24.23106 -47.91749 -70.62405 1.000 214.79859 246 ALA B O 1
ATOM 6757 N N . PRO B 1 267 ? -24.31000 -45.95193 -69.56132 1.000 210.89439 247 PRO B N 1
ATOM 6758 C CA . PRO B 1 267 ? -25.29687 -46.45511 -68.59353 1.000 199.74575 247 PRO B CA 1
ATOM 6759 C C . PRO B 1 267 ? -26.70138 -46.50788 -69.19171 1.000 180.95499 247 PRO B C 1
ATOM 6760 O O . PRO B 1 267 ? -26.98196 -45.89212 -70.21887 1.000 185.57890 247 PRO B O 1
ATOM 6764 N N . ARG B 1 268 ? -27.57897 -47.28255 -68.54209 1.000 164.92142 248 ARG B N 1
ATOM 6765 C CA . ARG B 1 268 ? -29.03491 -47.23447 -68.74435 1.000 166.37015 248 ARG B CA 1
ATOM 6766 C C . ARG B 1 268 ? -29.73358 -48.18679 -67.77402 1.000 172.43691 248 ARG B C 1
ATOM 6767 O O . ARG B 1 268 ? -29.15188 -49.16972 -67.31303 1.000 177.67022 248 ARG B O 1
ATOM 6775 N N . THR B 1 269 ? -31.00732 -47.88386 -67.49703 1.000 180.17588 249 THR B N 1
ATOM 6776 C CA . THR B 1 269 ? -31.74868 -48.43807 -66.35833 1.000 176.24616 249 THR B CA 1
ATOM 6777 C C . THR B 1 269 ? -32.13410 -49.90726 -66.54365 1.000 165.55550 249 THR B C 1
ATOM 6778 O O . THR B 1 269 ? -32.70355 -50.29432 -67.56849 1.000 165.82236 249 THR B O 1
ATOM 6782 N N . VAL B 1 270 ? -31.81917 -50.72903 -65.54217 1.000 154.94126 250 VAL B N 1
ATOM 6783 C CA . VAL B 1 270 ? -32.18933 -52.14184 -65.56708 1.000 168.05638 250 VAL B CA 1
ATOM 6784 C C . VAL B 1 270 ? -33.47563 -52.44890 -64.79862 1.000 176.88464 250 VAL B C 1
ATOM 6785 O O . VAL B 1 270 ? -34.16001 -53.43741 -65.08942 1.000 177.34004 250 VAL B O 1
ATOM 6789 N N . LYS B 1 271 ? -33.82037 -51.62625 -63.81302 1.000 180.16525 251 LYS B N 1
ATOM 6790 C CA . LYS B 1 271 ? -35.00036 -51.93669 -63.01430 1.000 171.22761 251 LYS B CA 1
ATOM 6791 C C . LYS B 1 271 ? -35.32863 -50.71655 -62.16815 1.000 177.49234 251 LYS B C 1
ATOM 6792 O O . LYS B 1 271 ? -34.43289 -49.96282 -61.77840 1.000 178.98107 251 LYS B O 1
ATOM 6798 N N . GLY B 1 272 ? -36.61196 -50.49625 -61.93144 1.000 178.41175 252 GLY B N 1
ATOM 6799 C CA . GLY B 1 272 ? -37.02635 -49.41781 -61.05728 1.000 174.72556 252 GLY B CA 1
ATOM 6800 C C . GLY B 1 272 ? -37.63916 -48.27125 -61.84130 1.000 170.37570 252 GLY B C 1
ATOM 6801 O O . GLY B 1 272 ? -37.69137 -48.27272 -63.07302 1.000 176.69725 252 GLY B O 1
ATOM 6802 N N . GLY B 1 273 ? -38.11543 -47.28852 -61.08816 1.000 161.98353 253 GLY B N 1
ATOM 6803 C CA . GLY B 1 273 ? -38.73429 -46.12732 -61.69665 1.000 165.20934 253 GLY B CA 1
ATOM 6804 C C . GLY B 1 273 ? -39.09293 -45.09002 -60.65805 1.000 169.50666 253 GLY B C 1
ATOM 6805 O O . GLY B 1 273 ? -38.59714 -45.12834 -59.53178 1.000 180.72513 253 GLY B O 1
ATOM 6806 N N . LEU B 1 274 ? -39.96121 -44.15155 -61.04838 1.000 156.90750 254 LEU B N 1
ATOM 6807 C CA . LEU B 1 274 ? -40.24127 -43.00119 -60.19175 1.000 145.74673 254 LEU B CA 1
ATOM 6808 C C . LEU B 1 274 ? -40.98100 -43.39302 -58.91887 1.000 142.79958 254 LEU B C 1
ATOM 6809 O O . LEU B 1 274 ? -40.83676 -42.72129 -57.89162 1.000 154.92149 254 LEU B O 1
ATOM 6814 N N . LYS B 1 275 ? -41.78675 -44.45325 -58.96036 1.000 135.77420 255 LYS B N 1
ATOM 6815 C CA . LYS B 1 275 ? -42.46576 -44.94235 -57.76527 1.000 140.71551 255 LYS B CA 1
ATOM 6816 C C . LYS B 1 275 ? -42.17185 -46.41885 -57.50881 1.000 151.99945 255 LYS B C 1
ATOM 6817 O O . LYS B 1 275 ? -42.86828 -47.05855 -56.71518 1.000 163.70433 255 LYS B O 1
ATOM 6823 N N . GLU B 1 276 ? -41.14707 -46.96907 -58.15857 1.000 143.02133 256 GLU B N 1
ATOM 6824 C CA . GLU B 1 276 ? -40.71807 -48.35271 -57.97757 1.000 133.50310 256 GLU B CA 1
ATOM 6825 C C . GLU B 1 276 ? -39.40311 -48.34048 -57.20924 1.000 145.68462 256 GLU B C 1
ATOM 6826 O O . GLU B 1 276 ? -38.43660 -47.70105 -57.64127 1.000 164.24274 256 GLU B O 1
ATOM 6832 N N . SER B 1 277 ? -39.36914 -49.03459 -56.07394 1.000 135.29629 257 SER B N 1
ATOM 6833 C CA . SER B 1 277 ? -38.20144 -49.06253 -55.20448 1.000 136.48749 257 SER B CA 1
ATOM 6834 C C . SER B 1 277 ? -37.40366 -50.33521 -55.49108 1.000 145.36400 257 SER B C 1
ATOM 6835 O O . SER B 1 277 ? -37.89184 -51.44779 -55.26090 1.000 139.89143 257 SER B O 1
ATOM 6838 N N . ALA B 1 278 ? -36.18287 -50.15933 -56.00739 1.000 157.94942 258 ALA B N 1
ATOM 6839 C CA . ALA B 1 278 ? -35.28308 -51.23730 -56.41725 1.000 155.44292 258 ALA B CA 1
ATOM 6840 C C . ALA B 1 278 ? -33.90703 -50.98201 -55.81110 1.000 152.73263 258 ALA B C 1
ATOM 6841 O O . ALA B 1 278 ? -33.38871 -49.86491 -55.91151 1.000 160.68375 258 ALA B O 1
ATOM 6843 N N . LEU B 1 279 ? -33.33105 -51.98122 -55.13264 1.000 134.77476 259 LEU B N 1
ATOM 6844 C CA . LEU B 1 279 ? -32.20249 -51.58601 -54.30534 1.000 143.76337 259 LEU B CA 1
ATOM 6845 C C . LEU B 1 279 ? -31.00434 -52.50135 -54.01841 1.000 165.88969 259 LEU B C 1
ATOM 6846 O O . LEU B 1 279 ? -30.01469 -52.01677 -53.45805 1.000 172.72294 259 LEU B O 1
ATOM 6851 N N . ALA B 1 280 ? -30.99633 -53.77363 -54.40280 1.000 171.94215 260 ALA B N 1
ATOM 6852 C CA . ALA B 1 280 ? -29.89540 -54.66361 -54.00967 1.000 178.59137 260 ALA B CA 1
ATOM 6853 C C . ALA B 1 280 ? -29.29891 -55.37061 -55.21154 1.000 183.45916 260 ALA B C 1
ATOM 6854 O O . ALA B 1 280 ? -29.42382 -56.59320 -55.35257 1.000 182.94556 260 ALA B O 1
ATOM 6856 N N . PRO B 1 281 ? -28.56031 -54.65039 -56.05312 1.000 183.36797 261 PRO B N 1
ATOM 6857 C CA . PRO B 1 281 ? -27.93799 -55.32546 -57.19550 1.000 177.84876 261 PRO B CA 1
ATOM 6858 C C . PRO B 1 281 ? -26.89004 -56.31645 -56.71042 1.000 181.88236 261 PRO B C 1
ATOM 6859 O O . PRO B 1 281 ? -25.94447 -55.96631 -55.99599 1.000 174.13324 261 PRO B O 1
ATOM 6863 N N . LEU B 1 282 ? -27.09434 -57.57217 -57.09662 1.000 186.28030 262 LEU B N 1
ATOM 6864 C CA . LEU B 1 282 ? -26.23417 -58.69266 -56.73827 1.000 182.63588 262 LEU B CA 1
ATOM 6865 C C . LEU B 1 282 ? -26.08821 -59.54574 -57.99080 1.000 182.44449 262 LEU B C 1
ATOM 6866 O O . LEU B 1 282 ? -27.03685 -60.23917 -58.37434 1.000 180.87774 262 LEU B O 1
ATOM 6871 N N . TRP B 1 283 ? -24.92015 -59.48392 -58.63193 1.000 164.62790 263 TRP B N 1
ATOM 6872 C CA . TRP B 1 283 ? -24.70689 -60.16432 -59.90572 1.000 153.61161 263 TRP B CA 1
ATOM 6873 C C . TRP B 1 283 ? -24.83678 -61.68256 -59.78299 1.000 156.06094 263 TRP B C 1
ATOM 6874 O O . TRP B 1 283 ? -24.48494 -62.28429 -58.76328 1.000 162.62792 263 TRP B O 1
ATOM 6885 N N . ARG B 1 284 ? -25.36661 -62.29898 -60.84382 1.000 162.60827 264 ARG B N 1
ATOM 6886 C CA . ARG B 1 284 ? -25.43320 -63.75094 -60.97028 1.000 173.97079 264 ARG B CA 1
ATOM 6887 C C . ARG B 1 284 ? -24.32543 -64.30263 -61.85748 1.000 200.47177 264 ARG B C 1
ATOM 6888 O O . ARG B 1 284 ? -23.86951 -65.43171 -61.64215 1.000 190.85102 264 ARG B O 1
ATOM 6896 N N . ASP B 1 285 ? -23.88437 -63.51362 -62.82883 1.000 227.66713 265 ASP B N 1
ATOM 6897 C CA . ASP B 1 285 ? -22.77069 -63.79241 -63.73582 1.000 241.21321 265 ASP B CA 1
ATOM 6898 C C . ASP B 1 285 ? -22.53469 -62.50569 -64.52952 1.000 248.33165 265 ASP B C 1
ATOM 6899 O O . ASP B 1 285 ? -23.17263 -61.47783 -64.26786 1.000 255.72740 265 ASP B O 1
ATOM 6904 N N . GLU B 1 286 ? -21.62088 -62.54680 -65.50053 1.000 238.70313 266 GLU B N 1
ATOM 6905 C CA . GLU B 1 286 ? -21.40932 -61.37659 -66.35135 1.000 225.69279 266 GLU B CA 1
ATOM 6906 C C . GLU B 1 286 ? -22.60544 -60.99634 -67.22319 1.000 217.88220 266 GLU B C 1
ATOM 6907 O O . GLU B 1 286 ? -22.54601 -59.94662 -67.87130 1.000 211.99776 266 GLU B O 1
ATOM 6913 N N . GLU B 1 287 ? -23.68347 -61.78717 -67.26047 1.000 217.33183 267 GLU B N 1
ATOM 6914 C CA . GLU B 1 287 ? -24.75812 -61.55642 -68.22680 1.000 218.09126 267 GLU B CA 1
ATOM 6915 C C . GLU B 1 287 ? -26.13489 -61.33084 -67.60104 1.000 218.51262 267 GLU B C 1
ATOM 6916 O O . GLU B 1 287 ? -27.12024 -61.18523 -68.33605 1.000 213.65968 267 GLU B O 1
ATOM 6922 N N . SER B 1 288 ? -26.23790 -61.27868 -66.27859 1.000 223.28893 268 SER B N 1
ATOM 6923 C CA . SER B 1 288 ? -27.54126 -61.25387 -65.62695 1.000 221.20352 268 SER B CA 1
ATOM 6924 C C . SER B 1 288 ? -27.32151 -60.97216 -64.15234 1.000 205.98936 268 SER B C 1
ATOM 6925 O O . SER B 1 288 ? -26.30258 -61.37464 -63.58316 1.000 208.61524 268 SER B O 1
ATOM 6928 N N . LEU B 1 289 ? -28.27268 -60.27368 -63.53996 1.000 188.39469 269 LEU B N 1
ATOM 6929 C CA . LEU B 1 289 ? -28.09292 -59.89542 -62.15016 1.000 174.02445 269 LEU B CA 1
ATOM 6930 C C . LEU B 1 289 ? -29.43374 -59.91078 -61.43681 1.000 166.05552 269 LEU B C 1
ATOM 6931 O O . LEU B 1 289 ? -30.49784 -60.04713 -62.04627 1.000 158.97960 269 LEU B O 1
ATOM 6936 N N . TYR B 1 290 ? -29.34902 -59.81972 -60.11622 1.000 163.74101 270 TYR B N 1
ATOM 6937 C CA . TYR B 1 290 ? -30.49546 -59.80285 -59.22994 1.000 157.00136 270 TYR B CA 1
ATOM 6938 C C . TYR B 1 290 ? -30.73487 -58.38942 -58.72145 1.000 157.50581 270 TYR B C 1
ATOM 6939 O O . TYR B 1 290 ? -29.80009 -57.60756 -58.51546 1.000 158.82912 270 TYR B O 1
ATOM 6948 N N . VAL B 1 291 ? -32.00942 -58.06501 -58.54038 1.000 155.26966 271 VAL B N 1
ATOM 6949 C CA . VAL B 1 291 ? -32.41884 -56.82547 -57.90247 1.000 146.93309 271 VAL B CA 1
ATOM 6950 C C . VAL B 1 291 ? -33.60815 -57.14439 -57.01277 1.000 145.43864 271 VAL B C 1
ATOM 6951 O O . VAL B 1 291 ? -34.30539 -58.14361 -57.20437 1.000 141.50323 271 VAL B O 1
ATOM 6955 N N . ILE B 1 292 ? -33.82782 -56.29250 -56.01645 1.000 144.20139 272 ILE B N 1
ATOM 6956 C CA . ILE B 1 292 ? -35.03951 -56.34844 -55.21344 1.000 142.82014 272 ILE B CA 1
ATOM 6957 C C . ILE B 1 292 ? -35.85036 -55.11317 -55.53754 1.000 151.54958 272 ILE B C 1
ATOM 6958 O O . ILE B 1 292 ? -35.35525 -53.98630 -55.40983 1.000 164.21270 272 ILE B O 1
ATOM 6963 N N . SER B 1 293 ? -37.09675 -55.32580 -55.94030 1.000 144.79277 273 SER B N 1
ATOM 6964 C CA . SER B 1 293 ? -37.97393 -54.22586 -56.29835 1.000 150.14997 273 SER B CA 1
ATOM 6965 C C . SER B 1 293 ? -39.35978 -54.50918 -55.74609 1.000 155.44665 273 SER B C 1
ATOM 6966 O O . SER B 1 293 ? -39.78023 -55.66463 -55.65361 1.000 161.82773 273 SER B O 1
ATOM 6969 N N . ASP B 1 294 ? -40.06737 -53.44305 -55.36864 1.000 154.00984 274 ASP B N 1
ATOM 6970 C CA . ASP B 1 294 ? -41.42661 -53.56999 -54.86000 1.000 149.30260 274 ASP B CA 1
ATOM 6971 C C . ASP B 1 294 ? -42.47388 -53.32281 -55.93537 1.000 145.38976 274 ASP B C 1
ATOM 6972 O O . ASP B 1 294 ? -43.59658 -52.91826 -55.62424 1.000 148.18860 274 ASP B O 1
ATOM 6977 N N . TRP B 1 295 ? -42.13281 -53.58938 -57.19333 1.000 146.42338 275 TRP B N 1
ATOM 6978 C CA . TRP B 1 295 ? -43.10667 -53.47664 -58.27423 1.000 149.46688 275 TRP B CA 1
ATOM 6979 C C . TRP B 1 295 ? -44.44109 -54.14619 -57.96719 1.000 145.63850 275 TRP B C 1
ATOM 6980 O O . TRP B 1 295 ? -45.48381 -53.53147 -58.24521 1.000 155.38639 275 TRP B O 1
ATOM 6991 N N . PRO B 1 296 ? -44.49968 -55.34621 -57.39264 1.000 139.21461 276 PRO B N 1
ATOM 6992 C CA . PRO B 1 296 ? -45.79720 -55.98634 -57.13377 1.000 148.24350 276 PRO B CA 1
ATOM 6993 C C . PRO B 1 296 ? -46.45641 -55.58955 -55.82060 1.000 141.62322 276 PRO B C 1
ATOM 6994 O O . PRO B 1 296 ? -47.45141 -56.21420 -55.44179 1.000 146.19322 276 PRO B O 1
ATOM 6998 N N . GLY B 1 297 ? -45.94233 -54.57360 -55.13320 1.000 132.38840 277 GLY B N 1
ATOM 6999 C CA . GLY B 1 297 ? -46.47626 -54.13478 -53.86275 1.000 128.07001 277 GLY B CA 1
ATOM 7000 C C . GLY B 1 297 ? -45.74261 -54.64804 -52.65256 1.000 123.72612 277 GLY B C 1
ATOM 7001 O O . GLY B 1 297 ? -46.09643 -54.26798 -51.53112 1.000 128.79577 277 GLY B O 1
ATOM 7002 N N . TRP B 1 298 ? -44.75533 -55.51626 -52.85297 1.000 121.73969 278 TRP B N 1
ATOM 7003 C CA . TRP B 1 298 ? -43.85874 -56.00751 -51.81913 1.000 122.72785 278 TRP B CA 1
ATOM 7004 C C . TRP B 1 298 ? -42.45878 -56.10881 -52.40121 1.000 126.23730 278 TRP B C 1
ATOM 7005 O O . TRP B 1 298 ? -42.27973 -56.42319 -53.57775 1.000 128.40513 278 TRP B O 1
ATOM 7016 N N . TRP B 1 299 ? -41.46134 -55.88051 -51.56753 1.000 129.39300 279 TRP B N 1
ATOM 7017 C CA . TRP B 1 299 ? -40.10317 -56.08404 -52.04008 1.000 132.93171 279 TRP B CA 1
ATOM 7018 C C . TRP B 1 299 ? -39.92110 -57.54911 -52.41905 1.000 139.86339 279 TRP B C 1
ATOM 7019 O O . TRP B 1 299 ? -39.97529 -58.44105 -51.56564 1.000 155.11685 279 TRP B O 1
ATOM 7030 N N . ASN B 1 300 ? -39.75192 -57.80771 -53.70847 1.000 130.99337 280 ASN B N 1
ATOM 7031 C CA . ASN B 1 300 ? -39.57661 -59.15293 -54.22475 1.000 130.74745 280 ASN B CA 1
ATOM 7032 C C . ASN B 1 300 ? -38.27119 -59.20335 -55.00199 1.000 134.56513 280 ASN B C 1
ATOM 7033 O O . ASN B 1 300 ? -37.61364 -58.17836 -55.23090 1.000 131.20771 280 ASN B O 1
ATOM 7038 N N . ILE B 1 301 ? -37.89236 -60.42233 -55.38170 1.000 143.04918 281 ILE B N 1
ATOM 7039 C CA . ILE B 1 301 ? -36.63378 -60.68764 -56.07046 1.000 149.05663 281 ILE B CA 1
ATOM 7040 C C . ILE B 1 301 ? -36.87864 -60.81568 -57.57028 1.000 150.68140 281 ILE B C 1
ATOM 7041 O O . ILE B 1 301 ? -37.72878 -61.60116 -58.00818 1.000 145.10472 281 ILE B O 1
ATOM 7046 N N . TYR B 1 302 ? -36.12436 -60.04889 -58.35833 1.000 156.56094 282 TYR B N 1
ATOM 7047 C CA . TYR B 1 302 ? -36.16880 -60.08500 -59.81328 1.000 167.75246 282 TYR B CA 1
ATOM 7048 C C . TYR B 1 302 ? -34.78917 -60.40613 -60.37969 1.000 171.47570 282 TYR B C 1
ATOM 7049 O O . TYR B 1 302 ? -33.76392 -59.96715 -59.84431 1.000 166.19144 282 TYR B O 1
ATOM 7058 N N . GLN B 1 303 ? -34.77860 -61.19710 -61.45046 1.000 176.98452 283 GLN B N 1
ATOM 7059 C CA . GLN B 1 303 ? -33.60121 -61.44250 -62.27560 1.000 178.08533 283 GLN B CA 1
ATOM 7060 C C . GLN B 1 303 ? -33.72128 -60.66049 -63.57956 1.000 178.17258 283 GLN B C 1
ATOM 7061 O O . GLN B 1 303 ? -34.73326 -60.76529 -64.28040 1.000 176.83518 283 GLN B O 1
ATOM 7067 N N . VAL B 1 304 ? -32.70224 -59.86345 -63.89126 1.000 178.10910 284 VAL B N 1
ATOM 7068 C CA . VAL B 1 304 ? -32.72485 -58.98003 -65.04833 1.000 181.98717 284 VAL B CA 1
ATOM 7069 C C . VAL B 1 304 ? -31.46968 -59.17552 -65.88781 1.000 194.30437 284 VAL B C 1
ATOM 7070 O O . VAL B 1 304 ? -30.39437 -59.50229 -65.37444 1.000 203.04668 284 VAL B O 1
ATOM 7074 N N . GLY B 1 305 ? -31.61747 -58.97638 -67.19571 1.000 195.41821 285 GLY B N 1
ATOM 7075 C CA . GLY B 1 305 ? -30.50273 -58.99860 -68.11814 1.000 195.06197 285 GLY B CA 1
ATOM 7076 C C . GLY B 1 305 ? -29.95439 -57.60146 -68.31423 1.000 193.72026 285 GLY B C 1
ATOM 7077 O O . GLY B 1 305 ? -30.17276 -56.70142 -67.50136 1.000 197.39204 285 GLY B O 1
ATOM 7078 N N . LEU B 1 306 ? -29.22004 -57.41593 -69.40777 1.000 191.22075 286 LEU B N 1
ATOM 7079 C CA . LEU B 1 306 ? -28.60992 -56.12163 -69.67953 1.000 187.02032 286 LEU B CA 1
ATOM 7080 C C . LEU B 1 306 ? -29.14739 -55.42230 -70.92424 1.000 192.06509 286 LEU B C 1
ATOM 7081 O O . LEU B 1 306 ? -28.83720 -54.24255 -71.13510 1.000 187.97109 286 LEU B O 1
ATOM 7086 N N . HIS B 1 307 ? -29.90999 -56.11010 -71.76597 1.000 200.43007 287 HIS B N 1
ATOM 7087 C CA . HIS B 1 307 ? -30.60162 -55.46088 -72.87286 1.000 212.14484 287 HIS B CA 1
ATOM 7088 C C . HIS B 1 307 ? -32.10498 -55.66845 -72.82142 1.000 217.45813 287 HIS B C 1
ATOM 7089 O O . HIS B 1 307 ? -32.86114 -54.69191 -72.82669 1.000 209.52443 287 HIS B O 1
ATOM 7096 N N . GLY B 1 308 ? -32.55976 -56.91531 -72.74523 1.000 231.68930 288 GLY B N 1
ATOM 7097 C CA . GLY B 1 308 ? -33.95727 -57.21920 -72.98193 1.000 244.58679 288 GLY B CA 1
ATOM 7098 C C . GLY B 1 308 ? -34.81709 -56.73451 -71.82985 1.000 248.73349 288 GLY B C 1
ATOM 7099 O O . GLY B 1 308 ? -34.63625 -57.17917 -70.68359 1.000 244.68517 288 GLY B O 1
ATOM 7100 N N . GLU B 1 309 ? -35.74748 -55.82035 -72.10700 1.000 256.99290 289 GLU B N 1
ATOM 7101 C CA . GLU B 1 309 ? -36.58996 -55.24464 -71.06337 1.000 254.00916 289 GLU B CA 1
ATOM 7102 C C . GLU B 1 309 ? -37.58965 -56.30371 -70.60940 1.000 254.50170 289 GLU B C 1
ATOM 7103 O O . GLU B 1 309 ? -38.79807 -56.17252 -70.83149 1.000 267.00969 289 GLU B O 1
ATOM 7109 N N . SER B 1 310 ? -37.07950 -57.35841 -69.96492 1.000 234.60179 290 SER B N 1
ATOM 7110 C CA . SER B 1 310 ? -37.87912 -58.51499 -69.55209 1.000 215.95879 290 SER B CA 1
ATOM 7111 C C . SER B 1 310 ? -37.49083 -58.94923 -68.14139 1.000 205.35070 290 SER B C 1
ATOM 7112 O O . SER B 1 310 ? -36.81063 -59.96453 -67.94667 1.000 208.09054 290 SER B O 1
ATOM 7115 N N . PRO B 1 311 ? -37.91509 -58.19639 -67.12341 1.000 187.27272 291 PRO B N 1
ATOM 7116 C CA . PRO B 1 311 ? -37.59694 -58.57896 -65.73811 1.000 173.68011 291 PRO B CA 1
ATOM 7117 C C . PRO B 1 311 ? -38.19991 -59.93289 -65.38524 1.000 177.31556 291 PRO B C 1
ATOM 7118 O O . PRO B 1 311 ? -39.40482 -60.15152 -65.52498 1.000 164.32690 291 PRO B O 1
ATOM 7122 N N . GLN B 1 312 ? -37.34401 -60.84378 -64.91286 1.000 195.06890 292 GLN B N 1
ATOM 7123 C CA . GLN B 1 312 ? -37.72798 -62.20656 -64.54408 1.000 211.61297 292 GLN B CA 1
ATOM 7124 C C . GLN B 1 312 ? -37.94485 -62.28374 -63.03467 1.000 196.52594 292 GLN B C 1
ATOM 7125 O O . GLN B 1 312 ? -37.01655 -62.03396 -62.25806 1.000 179.94309 292 GLN B O 1
ATOM 7131 N N . ALA B 1 313 ? -39.15940 -62.65618 -62.62390 1.000 199.20249 293 ALA B N 1
ATOM 7132 C CA . ALA B 1 313 ? -39.58443 -62.57022 -61.22855 1.000 194.83841 293 ALA B CA 1
ATOM 7133 C C . ALA B 1 313 ? -39.44498 -63.93187 -60.55545 1.000 187.79497 293 ALA B C 1
ATOM 7134 O O . ALA B 1 313 ? -40.16689 -64.87556 -60.89195 1.000 188.08227 293 ALA B O 1
ATOM 7136 N N . LEU B 1 314 ? -38.52028 -64.02651 -59.60236 1.000 181.75184 294 LEU B N 1
ATOM 7137 C CA . LEU B 1 314 ? -38.35573 -65.22019 -58.78469 1.000 178.47564 294 LEU B CA 1
ATOM 7138 C C . LEU B 1 314 ? -39.22222 -65.15021 -57.53505 1.000 192.94404 294 LEU B C 1
ATOM 7139 O O . LEU B 1 314 ? -39.32050 -64.10125 -56.88950 1.000 208.27527 294 LEU B O 1
ATOM 7144 N N . TYR B 1 315 ? -39.86663 -66.27014 -57.21578 1.000 190.06920 295 TYR B N 1
ATOM 7145 C CA . TYR B 1 315 ? -40.59901 -66.49108 -55.97127 1.000 180.06104 295 TYR B CA 1
ATOM 7146 C C . TYR B 1 315 ? -41.31376 -65.23238 -55.48197 1.000 160.95865 295 TYR B C 1
ATOM 7147 O O . TYR B 1 315 ? -40.89716 -64.62747 -54.48044 1.000 154.55197 295 TYR B O 1
ATOM 7156 N N . PRO B 1 316 ? -42.37658 -64.79929 -56.16292 1.000 153.18570 296 PRO B N 1
ATOM 7157 C CA . PRO B 1 316 ? -43.14854 -63.63829 -55.70069 1.000 154.03081 296 PRO B CA 1
ATOM 7158 C C . PRO B 1 316 ? -44.05916 -64.04416 -54.55163 1.000 157.94344 296 PRO B C 1
ATOM 7159 O O . PRO B 1 316 ? -44.87146 -64.96075 -54.68491 1.000 163.39013 296 PRO B O 1
ATOM 7163 N N . ALA B 1 317 ? -43.90673 -63.37366 -53.41454 1.000 151.38559 297 ALA B N 1
ATOM 7164 C CA . ALA B 1 317 ? -44.72209 -63.63713 -52.23911 1.000 147.16967 297 ALA B CA 1
ATOM 7165 C C . ALA B 1 317 ? -45.15142 -62.30998 -51.63602 1.000 134.81540 297 ALA B C 1
ATOM 7166 O O . ALA B 1 317 ? -44.52207 -61.27270 -51.86533 1.000 133.77655 297 ALA B O 1
ATOM 7168 N N . GLU B 1 318 ? -46.23302 -62.35215 -50.85193 1.000 126.95989 298 GLU B N 1
ATOM 7169 C CA . GLU B 1 318 ? -46.68401 -61.17985 -50.09759 1.000 121.57532 298 GLU B CA 1
ATOM 7170 C C . GLU B 1 318 ? -45.84127 -61.00748 -48.83179 1.000 122.97795 298 GLU B C 1
ATOM 7171 O O . GLU B 1 318 ? -46.33854 -61.03574 -47.70718 1.000 125.93626 298 GLU B O 1
ATOM 7177 N N . GLU B 1 319 ? -44.53127 -60.85177 -49.04383 1.000 117.00664 299 GLU B N 1
ATOM 7178 C CA . GLU B 1 319 ? -43.56988 -60.69432 -47.95978 1.000 121.80913 299 GLU B CA 1
ATOM 7179 C C . GLU B 1 319 ? -42.42658 -59.80116 -48.40449 1.000 119.60539 299 GLU B C 1
ATOM 7180 O O . GLU B 1 319 ? -41.89655 -59.96754 -49.50920 1.000 121.15540 299 GLU B O 1
ATOM 7186 N N . GLU B 1 320 ? -42.02098 -58.89141 -47.51621 1.000 116.26694 300 GLU B N 1
ATOM 7187 C CA . GLU B 1 320 ? -40.91655 -57.99760 -47.82513 1.000 116.68181 300 GLU B CA 1
ATOM 7188 C C . GLU B 1 320 ? -39.63174 -58.80120 -47.81792 1.000 115.79871 300 GLU B C 1
ATOM 7189 O O . GLU B 1 320 ? -39.39668 -59.58526 -46.89320 1.000 114.08641 300 GLU B O 1
ATOM 7195 N N . PHE B 1 321 ? -38.80886 -58.62466 -48.85825 1.000 117.89218 301 PHE B N 1
ATOM 7196 C CA . PHE B 1 321 ? -37.48891 -59.24352 -48.90988 1.000 117.79308 301 PHE B CA 1
ATOM 7197 C C . PHE B 1 321 ? -36.36919 -58.24132 -48.66365 1.000 120.69009 301 PHE B C 1
ATOM 7198 O O . PHE B 1 321 ? -35.21095 -58.54740 -48.95541 1.000 129.09258 301 PHE B O 1
ATOM 7206 N N . ALA B 1 322 ? -36.67829 -57.05163 -48.15619 1.000 118.79296 302 ALA B N 1
ATOM 7207 C CA . ALA B 1 322 ? -35.64572 -56.07531 -47.82228 1.000 118.58491 302 ALA B CA 1
ATOM 7208 C C . ALA B 1 322 ? -36.23443 -55.07681 -46.83321 1.000 120.91424 302 ALA B C 1
ATOM 7209 O O . ALA B 1 322 ? -37.34781 -55.26250 -46.33235 1.000 121.73266 302 ALA B O 1
ATOM 7211 N N . GLY B 1 323 ? -35.47044 -54.03081 -46.51996 1.000 129.50919 303 GLY B N 1
ATOM 7212 C CA . GLY B 1 323 ? -35.92409 -53.00652 -45.60555 1.000 138.89098 303 GLY B CA 1
ATOM 7213 C C . GLY B 1 323 ? -35.74228 -51.60187 -46.15382 1.000 134.26209 303 GLY B C 1
ATOM 7214 O O . GLY B 1 323 ? -35.28570 -51.40966 -47.28389 1.000 153.11166 303 GLY B O 1
ATOM 7215 N N . PRO B 1 324 ? -36.12250 -50.58898 -45.37230 1.000 116.80209 304 PRO B N 1
ATOM 7216 C CA . PRO B 1 324 ? -35.82350 -49.20592 -45.76631 1.000 116.15961 304 PRO B CA 1
ATOM 7217 C C . PRO B 1 324 ? -34.35168 -48.85071 -45.58327 1.000 125.15731 304 PRO B C 1
ATOM 7218 O O . PRO B 1 324 ? -33.72932 -49.17949 -44.56920 1.000 122.53593 304 PRO B O 1
ATOM 7222 N N . LEU B 1 325 ? -33.81998 -48.11206 -46.56355 1.000 130.49300 305 LEU B N 1
ATOM 7223 C CA . LEU B 1 325 ? -32.38819 -47.81255 -46.66510 1.000 125.63806 305 LEU B CA 1
ATOM 7224 C C . LEU B 1 325 ? -32.06568 -46.52164 -45.91584 1.000 130.09323 305 LEU B C 1
ATOM 7225 O O . LEU B 1 325 ? -31.87415 -45.44991 -46.49597 1.000 145.59545 305 LEU B O 1
ATOM 7230 N N . TRP B 1 326 ? -31.97421 -46.63829 -44.59660 1.000 121.42524 306 TRP B N 1
ATOM 7231 C CA . TRP B 1 326 ? -31.50634 -45.50956 -43.80700 1.000 126.52210 306 TRP B CA 1
ATOM 7232 C C . TRP B 1 326 ? -29.98579 -45.47153 -43.74059 1.000 143.22835 306 TRP B C 1
ATOM 7233 O O . TRP B 1 326 ? -29.39374 -44.38698 -43.77165 1.000 154.42523 306 TRP B O 1
ATOM 7244 N N . GLN B 1 327 ? -29.35110 -46.64308 -43.64845 1.000 137.21053 307 GLN B N 1
ATOM 7245 C CA . GLN B 1 327 ? -27.90300 -46.79259 -43.64432 1.000 125.83739 307 GLN B CA 1
ATOM 7246 C C . GLN B 1 327 ? -27.45944 -47.62998 -44.83950 1.000 128.26844 307 GLN B C 1
ATOM 7247 O O . GLN B 1 327 ? -28.16465 -48.54522 -45.27510 1.000 133.91250 307 GLN B O 1
ATOM 7253 N N . LEU B 1 328 ? -26.29920 -47.28457 -45.38994 1.000 127.58436 308 LEU B N 1
ATOM 7254 C CA . LEU B 1 328 ? -25.73526 -47.99689 -46.52542 1.000 123.29422 308 LEU B CA 1
ATOM 7255 C C . LEU B 1 328 ? -24.80174 -49.09460 -46.04649 1.000 148.70252 308 LEU B C 1
ATOM 7256 O O . LEU B 1 328 ? -24.27271 -49.05531 -44.93236 1.000 141.80295 308 LEU B O 1
ATOM 7261 N N . GLY B 1 329 ? -24.60389 -50.08736 -46.90741 1.000 198.16437 309 GLY B N 1
ATOM 7262 C CA . GLY B 1 329 ? -23.65610 -51.14332 -46.62461 1.000 211.28702 309 GLY B CA 1
ATOM 7263 C C . GLY B 1 329 ? -24.25650 -52.47224 -46.24237 1.000 199.94909 309 GLY B C 1
ATOM 7264 O O . GLY B 1 329 ? -23.49978 -53.43139 -46.03995 1.000 189.80651 309 GLY B O 1
ATOM 7265 N N . GLY B 1 330 ? -25.57678 -52.58459 -46.17169 1.000 187.62569 310 GLY B N 1
ATOM 7266 C CA . GLY B 1 330 ? -26.22548 -53.82217 -45.77714 1.000 175.47390 310 GLY B CA 1
ATOM 7267 C C . GLY B 1 330 ? -26.85555 -54.45661 -47.00281 1.000 170.94507 310 GLY B C 1
ATOM 7268 O O . GLY B 1 330 ? -27.33984 -53.75651 -47.89610 1.000 176.89948 310 GLY B O 1
ATOM 7269 N N . MET B 1 331 ? -26.78510 -55.78241 -47.06419 1.000 162.51534 311 MET B N 1
ATOM 7270 C CA . MET B 1 331 ? -27.42914 -56.49796 -48.13558 1.000 156.69911 311 MET B CA 1
ATOM 7271 C C . MET B 1 331 ? -28.43931 -57.49833 -47.57249 1.000 158.52464 311 MET B C 1
ATOM 7272 O O . MET B 1 331 ? -28.15716 -58.16390 -46.57298 1.000 164.44739 311 MET B O 1
ATOM 7277 N N . PRO B 1 332 ? -29.61387 -57.62607 -48.18581 1.000 153.80590 312 PRO B N 1
ATOM 7278 C CA . PRO B 1 332 ? -30.58259 -58.66850 -47.81741 1.000 151.92401 312 PRO B CA 1
ATOM 7279 C C . PRO B 1 332 ? -30.33985 -59.99562 -48.52044 1.000 158.05376 312 PRO B C 1
ATOM 7280 O O . PRO B 1 332 ? -31.05914 -60.96659 -48.25427 1.000 160.00500 312 PRO B O 1
ATOM 7284 N N . TYR B 1 333 ? -29.32793 -60.04049 -49.38640 1.000 157.55459 313 TYR B N 1
ATOM 7285 C CA . TYR B 1 333 ? -29.00071 -61.16148 -50.25100 1.000 148.97466 313 TYR B CA 1
ATOM 7286 C C . TYR B 1 333 ? -27.58514 -61.64893 -50.03269 1.000 143.97585 313 TYR B C 1
ATOM 7287 O O . TYR B 1 333 ? -26.67510 -60.86618 -49.74744 1.000 136.63721 313 TYR B O 1
ATOM 7296 N N . ALA B 1 334 ? -27.39478 -62.94434 -50.24234 1.000 147.72362 314 ALA B N 1
ATOM 7297 C CA . ALA B 1 334 ? -26.05657 -63.49452 -50.24762 1.000 141.29918 314 ALA B CA 1
ATOM 7298 C C . ALA B 1 334 ? -25.97523 -64.57356 -51.31535 1.000 145.52636 314 ALA B C 1
ATOM 7299 O O . ALA B 1 334 ? -26.94914 -65.29097 -51.56773 1.000 135.44819 314 ALA B O 1
ATOM 7301 N N . LEU B 1 335 ? -24.79874 -64.70332 -51.91922 1.000 156.13554 315 LEU B N 1
ATOM 7302 C CA . LEU B 1 335 ? -24.49830 -65.82847 -52.79186 1.000 157.09066 315 LEU B CA 1
ATOM 7303 C C . LEU B 1 335 ? -23.73393 -66.91396 -52.05348 1.000 165.42332 315 LEU B C 1
ATOM 7304 O O . LEU B 1 335 ? -22.79635 -66.63850 -51.29320 1.000 160.60944 315 LEU B O 1
ATOM 7309 N N . LEU B 1 336 ? -24.15234 -68.14664 -52.28319 1.000 176.08069 316 LEU B N 1
ATOM 7310 C CA . LEU B 1 336 ? -23.44026 -69.31554 -51.80755 1.000 179.38112 316 LEU B CA 1
ATOM 7311 C C . LEU B 1 336 ? -22.54801 -69.82742 -52.93373 1.000 187.83564 316 LEU B C 1
ATOM 7312 O O . LEU B 1 336 ? -22.72520 -69.47590 -54.10355 1.000 193.39122 316 LEU B O 1
ATOM 7317 N N . GLY B 1 337 ? -21.57213 -70.65800 -52.56875 1.000 185.62857 317 GLY B N 1
ATOM 7318 C CA . GLY B 1 337 ? -20.62732 -71.15266 -53.55515 1.000 183.59820 317 GLY B CA 1
ATOM 7319 C C . GLY B 1 337 ? -21.26067 -71.91324 -54.70238 1.000 183.44914 317 GLY B C 1
ATOM 7320 O O . GLY B 1 337 ? -20.65793 -72.00602 -55.77620 1.000 192.43756 317 GLY B O 1
ATOM 7321 N N . ASP B 1 338 ? -22.46013 -72.46108 -54.50344 1.000 179.40925 318 ASP B N 1
ATOM 7322 C CA . ASP B 1 338 ? -23.10804 -73.33136 -55.48116 1.000 187.95127 318 ASP B CA 1
ATOM 7323 C C . ASP B 1 338 ? -24.19173 -72.65199 -56.31836 1.000 186.04137 318 ASP B C 1
ATOM 7324 O O . ASP B 1 338 ? -24.75879 -73.29959 -57.20674 1.000 188.01035 318 ASP B O 1
ATOM 7329 N N . GLY B 1 339 ? -24.49597 -71.37727 -56.07438 1.000 174.72926 319 GLY B N 1
ATOM 7330 C CA . GLY B 1 339 ? -25.50516 -70.66781 -56.82825 1.000 164.92495 319 GLY B CA 1
ATOM 7331 C C . GLY B 1 339 ? -26.80942 -70.43925 -56.09315 1.000 162.18334 319 GLY B C 1
ATOM 7332 O O . GLY B 1 339 ? -27.62699 -69.63297 -56.55342 1.000 170.47010 319 GLY B O 1
ATOM 7333 N N . ARG B 1 340 ? -27.04659 -71.13241 -54.98687 1.000 157.15593 320 ARG B N 1
ATOM 7334 C CA . ARG B 1 340 ? -28.20712 -70.79673 -54.18178 1.000 162.58943 320 ARG B CA 1
ATOM 7335 C C . ARG B 1 340 ? -28.04378 -69.40562 -53.57705 1.000 162.43319 320 ARG B C 1
ATOM 7336 O O . ARG B 1 340 ? -26.93529 -68.86961 -53.46442 1.000 167.63021 320 ARG B O 1
ATOM 7344 N N . LEU B 1 341 ? -29.17454 -68.81394 -53.20158 1.000 153.45519 321 LEU B N 1
ATOM 7345 C CA . LEU B 1 341 ? -29.21382 -67.50093 -52.57310 1.000 149.40842 321 LEU B CA 1
ATOM 7346 C C . LEU B 1 341 ? -29.61469 -67.65868 -51.11607 1.000 151.79917 321 LEU B C 1
ATOM 7347 O O . LEU B 1 341 ? -30.54309 -68.40591 -50.80405 1.000 155.03569 321 LEU B O 1
ATOM 7352 N N . ALA B 1 342 ? -28.88496 -67.00291 -50.22429 1.000 144.91189 322 ALA B N 1
ATOM 7353 C CA . ALA B 1 342 ? -29.31136 -66.87735 -48.83723 1.000 134.63784 322 ALA B CA 1
ATOM 7354 C C . ALA B 1 342 ? -30.08078 -65.57278 -48.71172 1.000 135.96877 322 ALA B C 1
ATOM 7355 O O . ALA B 1 342 ? -29.54377 -64.49831 -49.00851 1.000 140.46911 322 ALA B O 1
ATOM 7357 N N . VAL B 1 343 ? -31.34377 -65.67336 -48.31632 1.000 135.16924 323 VAL B N 1
ATOM 7358 C CA . VAL B 1 343 ? -32.28521 -64.56865 -48.39858 1.000 131.02687 323 VAL B CA 1
ATOM 7359 C C . VAL B 1 343 ? -32.98056 -64.37317 -47.06034 1.000 134.67583 323 VAL B C 1
ATOM 7360 O O . VAL B 1 343 ? -33.07824 -65.29330 -46.24213 1.000 148.51675 323 VAL B O 1
ATOM 7364 N N . LEU B 1 344 ? -33.43933 -63.15059 -46.82985 1.000 117.48115 324 LEU B N 1
ATOM 7365 C CA . LEU B 1 344 ? -34.25824 -62.81866 -45.67746 1.000 110.91021 324 LEU B CA 1
ATOM 7366 C C . LEU B 1 344 ? -35.64623 -62.44777 -46.18023 1.000 123.01442 324 LEU B C 1
ATOM 7367 O O . LEU B 1 344 ? -35.78427 -61.74020 -47.18615 1.000 125.23675 324 LEU B O 1
ATOM 7372 N N . HIS B 1 345 ? -36.67621 -62.90966 -45.48098 1.000 121.99091 325 HIS B N 1
ATOM 7373 C CA . HIS B 1 345 ? -38.01267 -62.67704 -46.00402 1.000 113.45214 325 HIS B CA 1
ATOM 7374 C C . HIS B 1 345 ? -39.04492 -62.80327 -44.89488 1.000 122.46144 325 HIS B C 1
ATOM 7375 O O . HIS B 1 345 ? -38.84307 -63.53248 -43.91857 1.000 135.19647 325 HIS B O 1
ATOM 7382 N N . GLY B 1 346 ? -40.14991 -62.09686 -45.06045 1.000 124.36883 326 GLY B N 1
ATOM 7383 C CA . GLY B 1 346 ? -41.26937 -62.22922 -44.14907 1.000 127.58908 326 GLY B CA 1
ATOM 7384 C C . GLY B 1 346 ? -42.11544 -60.97561 -44.09400 1.000 129.14306 326 GLY B C 1
ATOM 7385 O O . GLY B 1 346 ? -41.67961 -59.87124 -44.41388 1.000 131.06213 326 GLY B O 1
ATOM 7386 N N . GLU B 1 347 ? -43.36812 -61.16545 -43.67856 1.000 129.84682 327 GLU B N 1
ATOM 7387 C CA . GLU B 1 347 ? -44.27088 -60.07302 -43.32703 1.000 125.32267 327 GLU B CA 1
ATOM 7388 C C . GLU B 1 347 ? -44.10451 -59.79045 -41.84637 1.000 135.11388 327 GLU B C 1
ATOM 7389 O O . GLU B 1 347 ? -44.65789 -60.49319 -40.99978 1.000 150.34167 327 GLU B O 1
ATOM 7395 N N . GLY B 1 348 ? -43.35384 -58.74718 -41.53397 1.000 124.80347 328 GLY B N 1
ATOM 7396 C CA . GLY B 1 348 ? -43.02042 -58.46406 -40.16071 1.000 124.51170 328 GLY B CA 1
ATOM 7397 C C . GLY B 1 348 ? -41.54891 -58.71196 -39.94954 1.000 120.40298 328 GLY B C 1
ATOM 7398 O O . GLY B 1 348 ? -40.71682 -58.10226 -40.62656 1.000 116.58408 328 GLY B O 1
ATOM 7399 N N . ASP B 1 349 ? -41.22319 -59.62097 -39.03279 1.000 124.06013 329 ASP B N 1
ATOM 7400 C CA . ASP B 1 349 ? -39.83915 -60.02471 -38.82575 1.000 123.57912 329 ASP B CA 1
ATOM 7401 C C . ASP B 1 349 ? -39.27340 -60.69595 -40.07648 1.000 111.76302 329 ASP B C 1
ATOM 7402 O O . ASP B 1 349 ? -39.97528 -61.42038 -40.79506 1.000 108.98748 329 ASP B O 1
ATOM 7407 N N . LEU B 1 350 ? -37.98942 -60.45556 -40.33450 1.000 98.54000 330 LEU B N 1
ATOM 7408 C CA . LEU B 1 350 ? -37.29549 -61.09457 -41.44797 1.000 108.07769 330 LEU B CA 1
ATOM 7409 C C . LEU B 1 350 ? -36.66046 -62.39551 -40.96641 1.000 107.53570 330 LEU B C 1
ATOM 7410 O O . LEU B 1 350 ? -35.88440 -62.39979 -40.00396 1.000 114.88207 330 LEU B O 1
ATOM 7415 N N . ARG B 1 351 ? -36.99802 -63.49671 -41.62091 1.000 100.42716 331 ARG B N 1
ATOM 7416 C CA . ARG B 1 351 ? -36.43578 -64.78212 -41.25603 1.000 114.49631 331 ARG B CA 1
ATOM 7417 C C . ARG B 1 351 ? -35.54561 -65.29620 -42.38025 1.000 122.20502 331 ARG B C 1
ATOM 7418 O O . ARG B 1 351 ? -35.69966 -64.91306 -43.54680 1.000 111.06905 331 ARG B O 1
ATOM 7426 N N . LEU B 1 352 ? -34.59431 -66.15906 -41.99933 1.000 126.10461 332 LEU B N 1
ATOM 7427 C CA . LEU B 1 352 ? -33.47399 -66.53795 -42.85346 1.000 126.11804 332 LEU B CA 1
ATOM 7428 C C . LEU B 1 352 ? -33.79444 -67.83365 -43.59317 1.000 134.51407 332 LEU B C 1
ATOM 7429 O O . LEU B 1 352 ? -34.05125 -68.86130 -42.95659 1.000 139.60280 332 LEU B O 1
ATOM 7434 N N . GLY B 1 353 ? -33.74670 -67.79088 -44.93510 1.000 134.16525 333 GLY B N 1
ATOM 7435 C CA . GLY B 1 353 ? -33.96472 -68.96117 -45.76327 1.000 133.28637 333 GLY B CA 1
ATOM 7436 C C . GLY B 1 353 ? -32.96083 -69.04993 -46.90016 1.000 135.90280 333 GLY B C 1
ATOM 7437 O O . GLY B 1 353 ? -32.08539 -68.19334 -47.05283 1.000 134.79715 333 GLY B O 1
ATOM 7438 N N . VAL B 1 354 ? -33.12125 -70.09518 -47.71424 1.000 140.93414 334 VAL B N 1
ATOM 7439 C CA . VAL B 1 354 ? -32.26165 -70.34295 -48.86629 1.000 142.32548 334 VAL B CA 1
ATOM 7440 C C . VAL B 1 354 ? -33.11504 -70.66009 -50.09217 1.000 147.36489 334 VAL B C 1
ATOM 7441 O O . VAL B 1 354 ? -33.93682 -71.58374 -50.06264 1.000 141.64712 334 VAL B O 1
ATOM 7445 N N . TYR B 1 355 ? -32.88454 -69.91758 -51.17619 1.000 154.26684 335 TYR B N 1
ATOM 7446 C CA . TYR B 1 355 ? -33.53215 -70.11906 -52.46721 1.000 158.16975 335 TYR B CA 1
ATOM 7447 C C . TYR B 1 355 ? -32.61171 -70.92284 -53.36597 1.000 161.29950 335 TYR B C 1
ATOM 7448 O O . TYR B 1 355 ? -31.43117 -70.58881 -53.51532 1.000 161.35663 335 TYR B O 1
ATOM 7457 N N . ASP B 1 356 ? -33.18090 -71.92789 -54.01937 1.000 165.18830 336 ASP B N 1
ATOM 7458 C CA . ASP B 1 356 ? -32.42328 -72.87003 -54.83497 1.000 172.73185 336 ASP B CA 1
ATOM 7459 C C . ASP B 1 356 ? -32.73419 -72.69163 -56.31775 1.000 180.70240 336 ASP B C 1
ATOM 7460 O O . ASP B 1 356 ? -33.70423 -73.27765 -56.82283 1.000 191.68707 336 ASP B O 1
ATOM 7465 N N . PRO B 1 357 ? -31.93665 -71.91924 -57.06497 1.000 167.71114 337 PRO B N 1
ATOM 7466 C CA . PRO B 1 357 ? -32.25649 -71.68421 -58.48412 1.000 163.72449 337 PRO B CA 1
ATOM 7467 C C . PRO B 1 357 ? -32.38319 -72.96102 -59.28954 1.000 174.67765 337 PRO B C 1
ATOM 7468 O O . PRO B 1 357 ? -32.85598 -72.90581 -60.43009 1.000 168.06897 337 PRO B O 1
ATOM 7472 N N . GLU B 1 358 ? -31.94760 -74.09920 -58.74756 1.000 195.11908 338 GLU B N 1
ATOM 7473 C CA . GLU B 1 358 ? -32.12338 -75.37562 -59.42637 1.000 204.59035 338 GLU B CA 1
ATOM 7474 C C . GLU B 1 358 ? -33.54203 -75.90908 -59.26013 1.000 199.03913 338 GLU B C 1
ATOM 7475 O O . GLU B 1 358 ? -34.00731 -76.68810 -60.09842 1.000 203.76183 338 GLU B O 1
ATOM 7481 N N . THR B 1 359 ? -34.23692 -75.51658 -58.18766 1.000 192.44271 339 THR B N 1
ATOM 7482 C CA . THR B 1 359 ? -35.58535 -76.00078 -57.92175 1.000 190.47286 339 THR B CA 1
ATOM 7483 C C . THR B 1 359 ? -36.65246 -74.92181 -57.72439 1.000 195.07096 339 THR B C 1
ATOM 7484 O O . THR B 1 359 ? -37.83176 -75.27203 -57.60392 1.000 189.47877 339 THR B O 1
ATOM 7488 N N . LEU B 1 360 ? -36.28980 -73.63373 -57.71063 1.000 203.50892 340 LEU B N 1
ATOM 7489 C CA . LEU B 1 360 ? -37.22209 -72.51962 -57.47910 1.000 200.53662 340 LEU B CA 1
ATOM 7490 C C . LEU B 1 360 ? -37.85667 -72.57871 -56.08609 1.000 188.41723 340 LEU B C 1
ATOM 7491 O O . LEU B 1 360 ? -38.88584 -71.94600 -55.83923 1.000 190.00675 340 LEU B O 1
ATOM 7496 N N . ASP B 1 361 ? -37.26433 -73.33244 -55.16311 1.000 174.91517 341 ASP B N 1
ATOM 7497 C CA . ASP B 1 361 ? -37.76842 -73.41509 -53.79919 1.000 169.67908 341 ASP B CA 1
ATOM 7498 C C . ASP B 1 361 ? -37.10183 -72.38786 -52.89754 1.000 162.95276 341 ASP B C 1
ATOM 7499 O O . ASP B 1 361 ? -35.95819 -71.97086 -53.11875 1.000 155.74827 341 ASP B O 1
ATOM 7504 N N . LEU B 1 362 ? -37.85438 -71.96137 -51.88704 1.000 165.14546 342 LEU B N 1
ATOM 7505 C CA . LEU B 1 362 ? -37.34741 -71.13180 -50.80205 1.000 161.60693 342 LEU B CA 1
ATOM 7506 C C . LEU B 1 362 ? -37.54885 -71.94146 -49.52715 1.000 166.89772 342 LEU B C 1
ATOM 7507 O O . LEU B 1 362 ? -38.68977 -72.21542 -49.13961 1.000 172.39614 342 LEU B O 1
ATOM 7512 N N . VAL B 1 363 ? -36.44951 -72.35392 -48.89865 1.000 161.48794 343 VAL B N 1
ATOM 7513 C CA . VAL B 1 363 ? -36.47393 -73.27687 -47.76903 1.000 159.88313 343 VAL B CA 1
ATOM 7514 C C . VAL B 1 363 ? -35.88424 -72.57793 -46.54869 1.000 157.40370 343 VAL B C 1
ATOM 7515 O O . VAL B 1 363 ? -34.73141 -72.13210 -46.58251 1.000 159.48908 343 VAL B O 1
ATOM 7519 N N . ASP B 1 364 ? -36.65494 -72.50629 -45.46573 1.000 150.15245 344 ASP B N 1
ATOM 7520 C CA . ASP B 1 364 ? -36.16684 -71.84461 -44.25991 1.000 139.30144 344 ASP B CA 1
ATOM 7521 C C . ASP B 1 364 ? -35.14254 -72.70407 -43.52720 1.000 138.95773 344 ASP B C 1
ATOM 7522 O O . ASP B 1 364 ? -35.25361 -73.93178 -43.48013 1.000 143.08796 344 ASP B O 1
ATOM 7527 N N . LEU B 1 365 ? -34.12895 -72.03874 -42.97289 1.000 135.82951 345 LEU B N 1
ATOM 7528 C CA . LEU B 1 365 ? -33.08979 -72.68086 -42.17502 1.000 137.20589 345 LEU B CA 1
ATOM 7529 C C . LEU B 1 365 ? -33.53980 -72.88275 -40.73000 1.000 149.04433 345 LEU B C 1
ATOM 7530 O O . LEU B 1 365 ? -34.05947 -71.95663 -40.09621 1.000 156.71855 345 LEU B O 1
ATOM 7535 N N . GLU B 1 366 ? -33.34906 -74.10481 -40.21865 1.000 151.49154 346 GLU B N 1
ATOM 7536 C CA . GLU B 1 366 ? -33.67928 -74.45562 -38.83982 1.000 158.21363 346 GLU B CA 1
ATOM 7537 C C . GLU B 1 366 ? -32.84820 -73.61936 -37.87115 1.000 147.56397 346 GLU B C 1
ATOM 7538 O O . GLU B 1 366 ? -31.65444 -73.88097 -37.69086 1.000 142.78852 346 GLU B O 1
ATOM 7544 N N . VAL B 1 367 ? -33.46609 -72.62745 -37.23030 1.000 147.77864 347 VAL B N 1
ATOM 7545 C CA . VAL B 1 367 ? -32.72287 -71.66315 -36.41783 1.000 140.99980 347 VAL B CA 1
ATOM 7546 C C . VAL B 1 367 ? -33.58657 -71.14045 -35.27392 1.000 143.62977 347 VAL B C 1
ATOM 7547 O O . VAL B 1 367 ? -34.80617 -70.99961 -35.44059 1.000 159.80938 347 VAL B O 1
ATOM 7551 N N . PRO B 1 368 ? -33.00488 -70.83183 -34.10990 1.000 129.07434 348 PRO B N 1
ATOM 7552 C CA . PRO B 1 368 ? -33.77920 -70.26787 -32.99071 1.000 132.47483 348 PRO B CA 1
ATOM 7553 C C . PRO B 1 368 ? -34.02085 -68.76968 -33.09777 1.000 129.93039 348 PRO B C 1
ATOM 7554 O O . PRO B 1 368 ? -34.69555 -68.19499 -32.23357 1.000 128.15515 348 PRO B O 1
ATOM 7558 N N . TYR B 1 369 ? -33.48739 -68.13422 -34.13009 1.000 122.07166 349 TYR B N 1
ATOM 7559 C CA . TYR B 1 369 ? -33.55481 -66.69507 -34.28227 1.000 109.70282 349 TYR B CA 1
ATOM 7560 C C . TYR B 1 369 ? -34.75292 -66.35542 -35.15879 1.000 115.21671 349 TYR B C 1
ATOM 7561 O O . TYR B 1 369 ? -34.92311 -66.92337 -36.24162 1.000 114.53998 349 TYR B O 1
ATOM 7570 N N . GLU B 1 370 ? -35.60770 -65.46479 -34.65790 1.000 112.02502 350 GLU B N 1
ATOM 7571 C CA . GLU B 1 370 ? -36.86338 -65.12862 -35.31539 1.000 104.74923 350 GLU B CA 1
ATOM 7572 C C . GLU B 1 370 ? -36.78815 -63.87455 -36.17851 1.000 107.14472 350 GLU B C 1
ATOM 7573 O O . GLU B 1 370 ? -37.60141 -63.71927 -37.09561 1.000 121.31707 350 GLU B O 1
ATOM 7579 N N . HIS B 1 371 ? -35.83848 -62.98713 -35.92338 1.000 98.34295 351 HIS B N 1
ATOM 7580 C CA . HIS B 1 371 ? -35.70680 -61.77426 -36.70902 1.000 96.11448 351 HIS B CA 1
ATOM 7581 C C . HIS B 1 371 ? -34.24358 -61.47584 -36.97796 1.000 110.87738 351 HIS B C 1
ATOM 7582 O O . HIS B 1 371 ? -33.41882 -61.49643 -36.06012 1.000 127.48478 351 HIS B O 1
ATOM 7589 N N . TRP B 1 372 ? -33.93631 -61.20720 -38.23962 1.000 110.72604 352 TRP B N 1
ATOM 7590 C CA . TRP B 1 372 ? -32.60029 -60.88183 -38.70475 1.000 113.14846 352 TRP B CA 1
ATOM 7591 C C . TRP B 1 372 ? -32.55813 -59.43351 -39.18482 1.000 111.85853 352 TRP B C 1
ATOM 7592 O O . TRP B 1 372 ? -33.57759 -58.86183 -39.58228 1.000 113.14124 352 TRP B O 1
ATOM 7603 N N . ALA B 1 373 ? -31.37476 -58.83222 -39.11153 1.000 109.54916 353 ALA B N 1
ATOM 7604 C CA . ALA B 1 373 ? -31.14398 -57.50507 -39.65922 1.000 110.59123 353 ALA B CA 1
ATOM 7605 C C . ALA B 1 373 ? -30.83099 -57.59764 -41.15116 1.000 136.49757 353 ALA B C 1
ATOM 7606 O O . ALA B 1 373 ? -30.38695 -58.63626 -41.64535 1.000 165.65499 353 ALA B O 1
ATOM 7608 N N . THR B 1 374 ? -31.05477 -56.49823 -41.88108 1.000 138.95856 354 THR B N 1
ATOM 7609 C CA . THR B 1 374 ? -30.75074 -56.55222 -43.31199 1.000 141.70926 354 THR B CA 1
ATOM 7610 C C . THR B 1 374 ? -29.25795 -56.37591 -43.52377 1.000 144.01935 354 THR B C 1
ATOM 7611 O O . THR B 1 374 ? -28.81829 -55.53473 -44.31500 1.000 163.88586 354 THR B O 1
ATOM 7615 N N . GLN B 1 375 ? -28.48209 -57.18121 -42.81494 1.000 120.99837 355 GLN B N 1
ATOM 7616 C CA . GLN B 1 375 ? -27.02861 -57.17325 -42.88576 1.000 121.62233 355 GLN B CA 1
ATOM 7617 C C . GLN B 1 375 ? -26.62104 -58.64357 -42.95139 1.000 116.66227 355 GLN B C 1
ATOM 7618 O O . GLN B 1 375 ? -26.40387 -59.27001 -41.91179 1.000 117.14519 355 GLN B O 1
ATOM 7624 N N . LEU B 1 376 ? -26.59923 -59.20899 -44.15621 1.000 111.68083 356 LEU B N 1
ATOM 7625 C CA . LEU B 1 376 ? -26.10307 -60.56462 -44.34634 1.000 122.09000 356 LEU B CA 1
ATOM 7626 C C . LEU B 1 376 ? -24.75655 -60.54869 -45.04706 1.000 144.39831 356 LEU B C 1
ATOM 7627 O O . LEU B 1 376 ? -24.37547 -59.57490 -45.70375 1.000 158.42193 356 LEU B O 1
ATOM 7632 N N . SER B 1 377 ? -24.02815 -61.64468 -44.85500 1.000 146.70216 357 SER B N 1
ATOM 7633 C CA . SER B 1 377 ? -22.79594 -61.92162 -45.57104 1.000 141.36125 357 SER B CA 1
ATOM 7634 C C . SER B 1 377 ? -22.71657 -63.42198 -45.80851 1.000 142.42147 357 SER B C 1
ATOM 7635 O O . SER B 1 377 ? -23.28353 -64.21286 -45.04931 1.000 144.72296 357 SER B O 1
ATOM 7638 N N . ALA B 1 378 ? -22.02987 -63.81337 -46.87760 1.000 143.41013 358 ALA B N 1
ATOM 7639 C CA . ALA B 1 378 ? -21.92442 -65.23133 -47.18389 1.000 146.47518 358 ALA B CA 1
ATOM 7640 C C . ALA B 1 378 ? -20.70401 -65.45920 -48.05776 1.000 171.22804 358 ALA B C 1
ATOM 7641 O O . ALA B 1 378 ? -20.45789 -64.71543 -49.01285 1.000 176.51487 358 ALA B O 1
ATOM 7643 N N . ASP B 1 379 ? -19.95316 -66.50011 -47.71516 1.000 188.03122 359 ASP B N 1
ATOM 7644 C CA . ASP B 1 379 ? -18.84214 -66.98491 -48.51974 1.000 197.05008 359 ASP B CA 1
ATOM 7645 C C . ASP B 1 379 ? -18.85925 -68.50338 -48.44334 1.000 188.58402 359 ASP B C 1
ATOM 7646 O O . ASP B 1 379 ? -18.79965 -69.06653 -47.34757 1.000 187.14232 359 ASP B O 1
ATOM 7651 N N . GLY B 1 380 ? -18.93769 -69.16272 -49.59515 1.000 185.14508 360 GLY B N 1
ATOM 7652 C CA . GLY B 1 380 ? -18.98315 -70.61420 -49.64478 1.000 181.69564 360 GLY B CA 1
ATOM 7653 C C . GLY B 1 380 ? -20.26972 -71.22727 -49.12261 1.000 174.98712 360 GLY B C 1
ATOM 7654 O O . GLY B 1 380 ? -21.33142 -71.06655 -49.72921 1.000 167.78237 360 GLY B O 1
ATOM 7655 N N . THR B 1 381 ? -20.18895 -71.95369 -48.01071 1.000 178.59737 361 THR B N 1
ATOM 7656 C CA . THR B 1 381 ? -21.36556 -72.51249 -47.35866 1.000 177.63347 361 THR B CA 1
ATOM 7657 C C . THR B 1 381 ? -21.73471 -71.79552 -46.06171 1.000 165.31015 361 THR B C 1
ATOM 7658 O O . THR B 1 381 ? -22.74052 -72.14763 -45.43652 1.000 155.10617 361 THR B O 1
ATOM 7662 N N . THR B 1 382 ? -20.96648 -70.78746 -45.65951 1.000 162.93303 362 THR B N 1
ATOM 7663 C CA . THR B 1 382 ? -21.12374 -70.11328 -44.37637 1.000 158.26235 362 THR B CA 1
ATOM 7664 C C . THR B 1 382 ? -21.85317 -68.78466 -44.55351 1.000 157.42402 362 THR B C 1
ATOM 7665 O O . THR B 1 382 ? -21.44803 -67.95031 -45.36923 1.000 166.01554 362 THR B O 1
ATOM 7669 N N . VAL B 1 383 ? -22.92342 -68.59268 -43.78830 1.000 148.27454 363 VAL B N 1
ATOM 7670 C CA . VAL B 1 383 ? -23.65583 -67.33510 -43.74558 1.000 141.53273 363 VAL B CA 1
ATOM 7671 C C . VAL B 1 383 ? -23.42306 -66.66907 -42.39900 1.000 134.08917 363 VAL B C 1
ATOM 7672 O O . VAL B 1 383 ? -23.23279 -67.33068 -41.37417 1.000 134.51748 363 VAL B O 1
ATOM 7676 N N . VAL B 1 384 ? -23.44618 -65.34381 -42.40653 1.000 126.79783 364 VAL B N 1
ATOM 7677 C CA . VAL B 1 384 ? -23.22279 -64.55107 -41.20930 1.000 119.14704 364 VAL B CA 1
ATOM 7678 C C . VAL B 1 384 ? -24.24536 -63.42697 -41.20119 1.000 122.32219 364 VAL B C 1
ATOM 7679 O O . VAL B 1 384 ? -24.57073 -62.87420 -42.25699 1.000 121.22849 364 VAL B O 1
ATOM 7683 N N . GLY B 1 385 ? -24.77251 -63.11188 -40.02239 1.000 122.65431 365 GLY B N 1
ATOM 7684 C CA . GLY B 1 385 ? -25.74793 -62.04214 -39.92401 1.000 120.90094 365 GLY B CA 1
ATOM 7685 C C . GLY B 1 385 ? -25.96882 -61.60875 -38.49166 1.000 127.32313 365 GLY B C 1
ATOM 7686 O O . GLY B 1 385 ? -25.24130 -62.00783 -37.58274 1.000 131.79462 365 GLY B O 1
ATOM 7687 N N . ILE B 1 386 ? -26.97501 -60.75726 -38.29822 1.000 125.14329 366 ILE B N 1
ATOM 7688 C CA . ILE B 1 386 ? -27.35606 -60.29185 -36.96551 1.000 112.89102 366 ILE B CA 1
ATOM 7689 C C . ILE B 1 386 ? -28.75463 -60.80914 -36.65843 1.000 115.05184 366 ILE B C 1
ATOM 7690 O O . ILE B 1 386 ? -29.71925 -60.43595 -37.33448 1.000 110.36866 366 ILE B O 1
ATOM 7695 N N . GLY B 1 387 ? -28.86347 -61.67500 -35.64845 1.000 121.62855 367 GLY B N 1
ATOM 7696 C CA . GLY B 1 387 ? -30.11762 -62.32498 -35.33829 1.000 115.44092 367 GLY B CA 1
ATOM 7697 C C . GLY B 1 387 ? -30.52774 -62.12558 -33.89579 1.000 110.90351 367 GLY B C 1
ATOM 7698 O O . GLY B 1 387 ? -29.72853 -61.76171 -33.02963 1.000 116.38927 367 GLY B O 1
ATOM 7699 N N . GLY B 1 388 ? -31.80850 -62.36654 -33.65097 1.000 101.26978 368 GLY B N 1
ATOM 7700 C CA . GLY B 1 388 ? -32.37247 -62.19407 -32.32761 1.000 99.63463 368 GLY B CA 1
ATOM 7701 C C . GLY B 1 388 ? -33.81069 -62.65788 -32.32042 1.000 97.96243 368 GLY B C 1
ATOM 7702 O O . GLY B 1 388 ? -34.31110 -63.22129 -33.29729 1.000 97.60693 368 GLY B O 1
ATOM 7703 N N . GLY B 1 389 ? -34.46350 -62.46289 -31.17885 1.000 91.42917 369 GLY B N 1
ATOM 7704 C CA . GLY B 1 389 ? -35.84218 -62.86863 -31.03099 1.000 94.63309 369 GLY B CA 1
ATOM 7705 C C . GLY B 1 389 ? -36.38051 -62.55527 -29.65337 1.000 108.99488 369 GLY B C 1
ATOM 7706 O O . GLY B 1 389 ? -35.72772 -61.90421 -28.82765 1.000 115.84720 369 GLY B O 1
ATOM 7707 N N . PRO B 1 390 ? -37.59235 -63.03858 -29.38469 1.000 108.01354 370 PRO B N 1
ATOM 7708 C CA . PRO B 1 390 ? -38.26779 -62.74349 -28.10384 1.000 114.66650 370 PRO B CA 1
ATOM 7709 C C . PRO B 1 390 ? -37.44596 -63.01495 -26.85062 1.000 129.06362 370 PRO B C 1
ATOM 7710 O O . PRO B 1 390 ? -37.52885 -62.23750 -25.89061 1.000 135.09476 370 PRO B O 1
ATOM 7714 N N . ASP B 1 391 ? -36.70094 -64.11944 -26.80179 1.000 128.47282 371 ASP B N 1
ATOM 7715 C CA . ASP B 1 391 ? -35.86898 -64.44321 -25.64501 1.000 118.99864 371 ASP B CA 1
ATOM 7716 C C . ASP B 1 391 ? -34.38701 -64.47262 -25.98813 1.000 121.10615 371 ASP B C 1
ATOM 7717 O O . ASP B 1 391 ? -33.58201 -64.91703 -25.16704 1.000 123.68613 371 ASP B O 1
ATOM 7722 N N . LEU B 1 392 ? -34.01165 -64.04426 -27.18899 1.000 117.29322 372 LEU B N 1
ATOM 7723 C CA . LEU B 1 392 ? -32.61959 -63.93315 -27.59915 1.000 108.56605 372 LEU B CA 1
ATOM 7724 C C . LEU B 1 392 ? -32.30293 -62.48586 -27.91525 1.000 114.02786 372 LEU B C 1
ATOM 7725 O O . LEU B 1 392 ? -32.95464 -61.89664 -28.79534 1.000 128.25048 372 LEU B O 1
ATOM 7730 N N . PRO B 1 393 ? -31.32138 -61.87737 -27.26815 1.000 111.53524 373 PRO B N 1
ATOM 7731 C CA . PRO B 1 393 ? -30.91835 -60.53330 -27.67075 1.000 116.99028 373 PRO B CA 1
ATOM 7732 C C . PRO B 1 393 ? -30.13895 -60.58930 -28.97090 1.000 120.49304 373 PRO B C 1
ATOM 7733 O O . PRO B 1 393 ? -29.60721 -61.62920 -29.36465 1.000 120.24386 373 PRO B O 1
ATOM 7737 N N . ALA B 1 394 ? -30.03281 -59.42985 -29.61354 1.000 117.35698 374 ALA B N 1
ATOM 7738 C CA . ALA B 1 394 ? -29.30467 -59.33893 -30.87018 1.000 106.07722 374 ALA B CA 1
ATOM 7739 C C . ALA B 1 394 ? -27.89618 -59.88295 -30.71510 1.000 112.32312 374 ALA B C 1
ATOM 7740 O O . ALA B 1 394 ? -27.20423 -59.59807 -29.73142 1.000 116.67131 374 ALA B O 1
ATOM 7742 N N . SER B 1 395 ? -27.46487 -60.66043 -31.70027 1.000 112.22597 375 SER B N 1
ATOM 7743 C CA . SER B 1 395 ? -26.12085 -61.20591 -31.63163 1.000 121.60023 375 SER B CA 1
ATOM 7744 C C . SER B 1 395 ? -25.66395 -61.58215 -33.03186 1.000 115.76497 375 SER B C 1
ATOM 7745 O O . SER B 1 395 ? -26.47791 -61.91294 -33.90475 1.000 113.65003 375 SER B O 1
ATOM 7748 N N . VAL B 1 396 ? -24.34673 -61.50828 -33.23316 1.000 109.35121 376 VAL B N 1
ATOM 7749 C CA . VAL B 1 396 ? -23.75853 -61.96411 -34.48129 1.000 108.69035 376 VAL B CA 1
ATOM 7750 C C . VAL B 1 396 ? -23.89257 -63.47418 -34.53055 1.000 113.13645 376 VAL B C 1
ATOM 7751 O O . VAL B 1 396 ? -23.50393 -64.17832 -33.58939 1.000 117.82289 376 VAL B O 1
ATOM 7755 N N . VAL B 1 397 ? -24.49032 -63.97537 -35.60193 1.000 111.65628 377 VAL B N 1
ATOM 7756 C CA . VAL B 1 397 ? -24.75787 -65.39511 -35.75000 1.000 111.62861 377 VAL B CA 1
ATOM 7757 C C . VAL B 1 397 ? -24.07966 -65.89699 -37.01269 1.000 121.06845 377 VAL B C 1
ATOM 7758 O O . VAL B 1 397 ? -24.05578 -65.21107 -38.04315 1.000 135.75456 377 VAL B O 1
ATOM 7762 N N . ARG B 1 398 ? -23.54298 -67.10706 -36.92197 1.000 109.21352 378 ARG B N 1
ATOM 7763 C CA . ARG B 1 398 ? -22.90024 -67.79884 -38.02829 1.000 118.53251 378 ARG B CA 1
ATOM 7764 C C . ARG B 1 398 ? -23.66735 -69.08757 -38.27536 1.000 131.63042 378 ARG B C 1
ATOM 7765 O O . ARG B 1 398 ? -23.77772 -69.93115 -37.37771 1.000 145.35486 378 ARG B O 1
ATOM 7773 N N . VAL B 1 399 ? -24.20295 -69.23476 -39.48008 1.000 133.26313 379 VAL B N 1
ATOM 7774 C CA . VAL B 1 399 ? -24.93541 -70.42915 -39.86755 1.000 133.59822 379 VAL B CA 1
ATOM 7775 C C . VAL B 1 399 ? -24.16421 -71.11063 -40.98892 1.000 138.38617 379 VAL B C 1
ATOM 7776 O O . VAL B 1 399 ? -23.37822 -70.48431 -41.69827 1.000 147.05980 379 VAL B O 1
ATOM 7780 N N . ASP B 1 400 ? -24.37051 -72.41490 -41.12954 1.000 138.88903 380 ASP B N 1
ATOM 7781 C CA . ASP B 1 400 ? -23.72938 -73.18317 -42.19150 1.000 160.10333 380 ASP B CA 1
ATOM 7782 C C . ASP B 1 400 ? -24.83282 -73.95299 -42.91194 1.000 173.70191 380 ASP B C 1
ATOM 7783 O O . ASP B 1 400 ? -25.47227 -74.82554 -42.31508 1.000 179.53083 380 ASP B O 1
ATOM 7788 N N . THR B 1 401 ? -25.06364 -73.62298 -44.19034 1.000 175.97168 381 THR B N 1
ATOM 7789 C CA . THR B 1 401 ? -26.22160 -74.11491 -44.93953 1.000 173.81407 381 THR B CA 1
ATOM 7790 C C . THR B 1 401 ? -26.14066 -75.59593 -45.27580 1.000 182.41218 381 THR B C 1
ATOM 7791 O O . THR B 1 401 ? -27.11759 -76.14709 -45.79504 1.000 181.35634 381 THR B O 1
ATOM 7795 N N . THR B 1 402 ? -24.99807 -76.23616 -45.03980 1.000 191.26861 382 THR B N 1
ATOM 7796 C CA . THR B 1 402 ? -24.84450 -77.67168 -45.22784 1.000 207.77602 382 THR B CA 1
ATOM 7797 C C . THR B 1 402 ? -24.99981 -78.45229 -43.92671 1.000 215.93181 382 THR B C 1
ATOM 7798 O O . THR B 1 402 ? -25.74411 -79.43594 -43.88509 1.000 227.10577 382 THR B O 1
ATOM 7802 N N . THR B 1 403 ? -24.31991 -78.02698 -42.85359 1.000 211.98308 383 THR B N 1
ATOM 7803 C CA . THR B 1 403 ? -24.35623 -78.77723 -41.59952 1.000 200.94736 383 THR B CA 1
ATOM 7804 C C . THR B 1 403 ? -25.57362 -78.42792 -40.75202 1.000 186.64577 383 THR B C 1
ATOM 7805 O O . THR B 1 403 ? -26.06448 -79.27654 -40.00034 1.000 184.74375 383 THR B O 1
ATOM 7809 N N . GLY B 1 404 ? -26.06849 -77.19800 -40.84923 1.000 174.91353 384 GLY B N 1
ATOM 7810 C CA . GLY B 1 404 ? -27.09315 -76.71783 -39.96115 1.000 165.60931 384 GLY B CA 1
ATOM 7811 C C . GLY B 1 404 ? -26.55189 -76.04561 -38.72519 1.000 163.40367 384 GLY B C 1
ATOM 7812 O O . GLY B 1 404 ? -27.25031 -75.22054 -38.12720 1.000 155.20071 384 GLY B O 1
ATOM 7813 N N . ARG B 1 405 ? -25.31898 -76.37607 -38.34311 1.000 170.98445 385 ARG B N 1
ATOM 7814 C CA . ARG B 1 405 ? -24.63657 -75.81867 -37.18328 1.000 175.16531 385 ARG B CA 1
ATOM 7815 C C . ARG B 1 405 ? -24.82445 -74.30687 -37.08819 1.000 164.57211 385 ARG B C 1
ATOM 7816 O O . ARG B 1 405 ? -24.51387 -73.56261 -38.02599 1.000 163.64386 385 ARG B O 1
ATOM 7824 N N . VAL B 1 406 ? -25.35938 -73.85746 -35.95471 1.000 150.68887 386 VAL B N 1
ATOM 7825 C CA . VAL B 1 406 ? -25.61388 -72.44771 -35.69239 1.000 136.42030 386 VAL B CA 1
ATOM 7826 C C . VAL B 1 406 ? -24.77092 -72.00939 -34.50915 1.000 137.51490 386 VAL B C 1
ATOM 7827 O O . VAL B 1 406 ? -24.68372 -72.71952 -33.50066 1.000 152.60051 386 VAL B O 1
ATOM 7831 N N . GLU B 1 407 ? -24.17568 -70.82573 -34.62251 1.000 123.69805 387 GLU B N 1
ATOM 7832 C CA . GLU B 1 407 ? -23.28976 -70.31613 -33.59276 1.000 120.24525 387 GLU B CA 1
ATOM 7833 C C . GLU B 1 407 ? -23.58841 -68.86081 -33.28351 1.000 116.78462 387 GLU B C 1
ATOM 7834 O O . GLU B 1 407 ? -23.74367 -68.03726 -34.18878 1.000 124.57726 387 GLU B O 1
ATOM 7840 N N . GLY B 1 408 ? -23.59343 -68.54475 -31.99660 1.000 115.18847 388 GLY B N 1
ATOM 7841 C CA . GLY B 1 408 ? -23.76498 -67.18386 -31.55331 1.000 118.73823 388 GLY B CA 1
ATOM 7842 C C . GLY B 1 408 ? -22.41248 -66.68272 -31.10906 1.000 124.05548 388 GLY B C 1
ATOM 7843 O O . GLY B 1 408 ? -21.91640 -67.04488 -30.03803 1.000 128.28563 388 GLY B O 1
ATOM 7844 N N . LEU B 1 409 ? -21.80624 -65.83979 -31.93380 1.000 123.66629 389 LEU B N 1
ATOM 7845 C CA . LEU B 1 409 ? -20.42288 -65.46612 -31.70685 1.000 131.12689 389 LEU B CA 1
ATOM 7846 C C . LEU B 1 409 ? -20.34705 -64.39016 -30.63587 1.000 138.36770 389 LEU B C 1
ATOM 7847 O O . LEU B 1 409 ? -19.54186 -64.48382 -29.70200 1.000 152.91925 389 LEU B O 1
ATOM 7852 N N . ARG B 1 410 ? -21.19066 -63.36762 -30.75303 1.000 127.36796 390 ARG B N 1
ATOM 7853 C CA . ARG B 1 410 ? -21.25906 -62.29000 -29.78077 1.000 122.49042 390 ARG B CA 1
ATOM 7854 C C . ARG B 1 410 ? -22.71400 -61.86531 -29.69239 1.000 122.87557 390 ARG B C 1
ATOM 7855 O O . ARG B 1 410 ? -23.39175 -61.80801 -30.71868 1.000 146.35392 390 ARG B O 1
ATOM 7863 N N . ARG B 1 411 ? -23.20644 -61.58296 -28.48437 1.000 103.48758 391 ARG B N 1
ATOM 7864 C CA . ARG B 1 411 ? -24.52908 -60.99175 -28.33511 1.000 103.98761 391 ARG B CA 1
ATOM 7865 C C . ARG B 1 411 ? -24.46491 -59.69522 -27.53037 1.000 122.57380 391 ARG B C 1
ATOM 7866 O O . ARG B 1 411 ? -23.45561 -59.37956 -26.90101 1.000 120.79958 391 ARG B O 1
ATOM 7874 N N . GLU B 1 412 ? -25.55181 -58.91282 -27.59673 1.000 128.09247 392 GLU B N 1
ATOM 7875 C CA . GLU B 1 412 ? -25.51742 -57.54278 -27.09581 1.000 118.34512 392 GLU B CA 1
ATOM 7876 C C . GLU B 1 412 ? -25.58763 -57.43944 -25.58092 1.000 129.13717 392 GLU B C 1
ATOM 7877 O O . GLU B 1 412 ? -25.29192 -56.36463 -25.04685 1.000 146.34850 392 GLU B O 1
ATOM 7883 N N . LEU B 1 413 ? -26.01662 -58.48450 -24.87558 1.000 128.45144 393 LEU B N 1
ATOM 7884 C CA . LEU B 1 413 ? -25.94381 -58.44371 -23.41921 1.000 143.50418 393 LEU B CA 1
ATOM 7885 C C . LEU B 1 413 ? -25.76827 -59.84276 -22.84300 1.000 151.28769 393 LEU B C 1
ATOM 7886 O O . LEU B 1 413 ? -26.51002 -60.75993 -23.21270 1.000 161.01109 393 LEU B O 1
ATOM 7891 N N . ALA B 1 414 ? -24.76945 -60.01250 -21.97170 1.000 139.60602 394 ALA B N 1
ATOM 7892 C CA . ALA B 1 414 ? -24.63074 -61.24869 -21.21265 1.000 122.03363 394 ALA B CA 1
ATOM 7893 C C . ALA B 1 414 ? -25.48340 -61.15719 -19.95003 1.000 135.63771 394 ALA B C 1
ATOM 7894 O O . ALA B 1 414 ? -25.90229 -60.07371 -19.54320 1.000 159.80867 394 ALA B O 1
ATOM 7896 N N . GLU B 1 415 ? -25.75399 -62.30609 -19.33202 1.000 130.02824 395 GLU B N 1
ATOM 7897 C CA . GLU B 1 415 ? -26.71399 -62.33871 -18.22261 1.000 124.86172 395 GLU B CA 1
ATOM 7898 C C . GLU B 1 415 ? -28.08296 -61.68181 -18.43937 1.000 126.45547 395 GLU B C 1
ATOM 7899 O O . GLU B 1 415 ? -28.32031 -60.55437 -17.99398 1.000 130.50001 395 GLU B O 1
ATOM 7905 N N . LEU B 1 416 ? -28.96810 -62.33790 -19.17939 1.000 111.90810 396 LEU B N 1
ATOM 7906 C CA . LEU B 1 416 ? -30.38668 -62.19613 -18.88411 1.000 104.41675 396 LEU B CA 1
ATOM 7907 C C . LEU B 1 416 ? -30.70405 -62.75862 -17.49022 1.000 113.72720 396 LEU B C 1
ATOM 7908 O O . LEU B 1 416 ? -29.90554 -63.50245 -16.91664 1.000 124.96858 396 LEU B O 1
ATOM 7913 N N . PRO B 1 417 ? -31.85657 -62.37586 -16.89795 1.000 110.79365 397 PRO B N 1
ATOM 7914 C CA . PRO B 1 417 ? -32.16802 -62.81728 -15.52633 1.000 119.01914 397 PRO B CA 1
ATOM 7915 C C . PRO B 1 417 ? -32.56657 -64.27912 -15.41144 1.000 133.28904 397 PRO B C 1
ATOM 7916 O O . PRO B 1 417 ? -31.95223 -65.08990 -14.71256 1.000 179.42971 397 PRO B O 1
ATOM 7920 N N . ASN B 1 418 ? -33.64640 -64.58909 -16.10076 1.000 102.66002 398 ASN B N 1
ATOM 7921 C CA . ASN B 1 418 ? -34.28729 -65.89090 -16.18355 1.000 111.38197 398 ASN B CA 1
ATOM 7922 C C . ASN B 1 418 ? -35.33726 -65.69365 -17.24402 1.000 126.50708 398 ASN B C 1
ATOM 7923 O O . ASN B 1 418 ? -36.17967 -64.80107 -17.12327 1.000 131.08052 398 ASN B O 1
ATOM 7928 N N . VAL B 1 419 ? -35.32648 -66.54108 -18.25390 1.000 125.97116 399 VAL B N 1
ATOM 7929 C CA . VAL B 1 419 ? -36.18695 -66.36247 -19.40939 1.000 93.73325 399 VAL B CA 1
ATOM 7930 C C . VAL B 1 419 ? -37.63528 -66.14896 -18.93600 1.000 107.89516 399 VAL B C 1
ATOM 7931 O O . VAL B 1 419 ? -38.46279 -65.56770 -19.64754 1.000 109.50273 399 VAL B O 1
ATOM 7935 N N . ALA B 1 420 ? -37.93223 -66.56996 -17.70122 1.000 109.57592 400 ALA B N 1
ATOM 7936 C CA . ALA B 1 420 ? -39.28566 -66.47856 -17.14715 1.000 112.82642 400 ALA B CA 1
ATOM 7937 C C . ALA B 1 420 ? -39.80013 -65.03966 -17.00874 1.000 98.18060 400 ALA B C 1
ATOM 7938 O O . ALA B 1 420 ? -41.00923 -64.81507 -17.10044 1.000 116.58996 400 ALA B O 1
ATOM 7940 N N . TYR B 1 421 ? -38.92690 -64.07171 -16.68958 1.000 113.49866 401 TYR B N 1
ATOM 7941 C CA . TYR B 1 421 ? -39.32241 -62.66478 -16.51787 1.000 98.97021 401 TYR B CA 1
ATOM 7942 C C . TYR B 1 421 ? -39.48120 -61.92830 -17.84076 1.000 126.75125 401 TYR B C 1
ATOM 7943 O O . TYR B 1 421 ? -40.07892 -60.84589 -17.87198 1.000 141.44000 401 TYR B O 1
ATOM 7952 N N . LEU B 1 422 ? -38.93905 -62.47677 -18.92020 1.000 124.88859 402 LEU B N 1
ATOM 7953 C CA . LEU B 1 422 ? -39.07221 -61.89459 -20.24752 1.000 116.54411 402 LEU B CA 1
ATOM 7954 C C . LEU B 1 422 ? -40.46718 -62.17698 -20.78035 1.000 123.32724 402 LEU B C 1
ATOM 7955 O O . LEU B 1 422 ? -40.87938 -63.33903 -20.86275 1.000 139.17019 402 LEU B O 1
ATOM 7960 N N . SER B 1 423 ? -41.19027 -61.12565 -21.14832 1.000 117.93062 403 SER B N 1
ATOM 7961 C CA . SER B 1 423 ? -42.52666 -61.29573 -21.70590 1.000 118.75515 403 SER B CA 1
ATOM 7962 C C . SER B 1 423 ? -42.45931 -61.65163 -23.18284 1.000 114.13866 403 SER B C 1
ATOM 7963 O O . SER B 1 423 ? -41.61348 -61.13798 -23.92248 1.000 121.86629 403 SER B O 1
ATOM 7966 N N . ARG B 1 424 ? -43.32842 -62.57573 -23.59933 1.000 129.55550 404 ARG B N 1
ATOM 7967 C CA . ARG B 1 424 ? -43.32475 -63.04206 -24.97755 1.000 127.68871 404 ARG B CA 1
ATOM 7968 C C . ARG B 1 424 ? -44.31851 -62.21710 -25.76779 1.000 122.81513 404 ARG B C 1
ATOM 7969 O O . ARG B 1 424 ? -45.51227 -62.22035 -25.43363 1.000 123.74116 404 ARG B O 1
ATOM 7977 N N . PRO B 1 425 ? -43.88906 -61.53211 -26.82452 1.000 123.77674 405 PRO B N 1
ATOM 7978 C CA . PRO B 1 425 ? -44.78273 -60.59113 -27.50743 1.000 112.11582 405 PRO B CA 1
ATOM 7979 C C . PRO B 1 425 ? -45.82131 -61.33493 -28.32670 1.000 110.50284 405 PRO B C 1
ATOM 7980 O O . PRO B 1 425 ? -45.50633 -62.26658 -29.06935 1.000 116.37660 405 PRO B O 1
ATOM 7984 N N . ARG B 1 426 ? -47.06173 -60.90132 -28.19636 1.000 113.55609 406 ARG B N 1
ATOM 7985 C CA . ARG B 1 426 ? -48.18789 -61.48188 -28.91072 1.000 109.91113 406 ARG B CA 1
ATOM 7986 C C . ARG B 1 426 ? -48.56311 -60.50237 -30.01349 1.000 107.85206 406 ARG B C 1
ATOM 7987 O O . ARG B 1 426 ? -48.85419 -59.33550 -29.73372 1.000 107.40472 406 ARG B O 1
ATOM 7995 N N . ALA B 1 427 ? -48.48915 -60.96334 -31.26614 1.000 115.41124 407 ALA B N 1
ATOM 7996 C CA . ALA B 1 427 ? -48.67864 -60.11123 -32.43574 1.000 110.30134 407 ALA B CA 1
ATOM 7997 C C . ALA B 1 427 ? -50.15848 -60.01594 -32.77126 1.000 119.39649 407 ALA B C 1
ATOM 7998 O O . ALA B 1 427 ? -50.86303 -61.03221 -32.80062 1.000 124.24934 407 ALA B O 1
ATOM 8000 N N . GLU B 1 428 ? -50.63774 -58.79666 -33.00274 1.000 116.80777 408 GLU B N 1
ATOM 8001 C CA . GLU B 1 428 ? -52.04792 -58.64325 -33.30095 1.000 127.33649 408 GLU B CA 1
ATOM 8002 C C . GLU B 1 428 ? -52.26427 -57.63731 -34.42885 1.000 134.67673 408 GLU B C 1
ATOM 8003 O O . GLU B 1 428 ? -51.46204 -56.71512 -34.63532 1.000 125.42303 408 GLU B O 1
ATOM 8009 N N . ARG B 1 429 ? -53.35660 -57.85380 -35.17642 1.000 133.26781 409 ARG B N 1
ATOM 8010 C CA . ARG B 1 429 ? -53.82809 -56.95610 -36.23321 1.000 112.17115 409 ARG B CA 1
ATOM 8011 C C . ARG B 1 429 ? -55.04454 -56.26476 -35.63713 1.000 115.16697 409 ARG B C 1
ATOM 8012 O O . ARG B 1 429 ? -56.17957 -56.69149 -35.84266 1.000 122.07012 409 ARG B O 1
ATOM 8020 N N . LEU B 1 430 ? -54.80941 -55.17562 -34.92339 1.000 121.95075 410 LEU B N 1
ATOM 8021 C CA . LEU B 1 430 ? -55.90845 -54.43221 -34.33711 1.000 132.81706 410 LEU B CA 1
ATOM 8022 C C . LEU B 1 430 ? -56.79731 -53.84154 -35.42453 1.000 143.23082 410 LEU B C 1
ATOM 8023 O O . LEU B 1 430 ? -56.33999 -53.50944 -36.52736 1.000 149.87447 410 LEU B O 1
ATOM 8028 N N . ASP B 1 431 ? -58.08135 -53.70622 -35.10397 1.000 145.27095 411 ASP B N 1
ATOM 8029 C CA . ASP B 1 431 ? -59.01116 -53.07010 -36.02680 1.000 146.91955 411 ASP B CA 1
ATOM 8030 C C . ASP B 1 431 ? -58.82267 -51.57541 -35.85498 1.000 133.50995 411 ASP B C 1
ATOM 8031 O O . ASP B 1 431 ? -59.08217 -51.01541 -34.78455 1.000 128.25594 411 ASP B O 1
ATOM 8036 N N . GLY B 1 432 ? -58.34589 -50.93966 -36.90857 1.000 133.39759 412 GLY B N 1
ATOM 8037 C CA . GLY B 1 432 ? -58.02837 -49.54426 -36.86305 1.000 140.35035 412 GLY B CA 1
ATOM 8038 C C . GLY B 1 432 ? -59.24541 -48.70809 -37.14528 1.000 157.18699 412 GLY B C 1
ATOM 8039 O O . GLY B 1 432 ? -60.37872 -49.19678 -37.20188 1.000 160.10789 412 GLY B O 1
ATOM 8040 N N . PRO B 1 433 ? -59.02256 -47.43395 -37.33742 1.000 168.71430 413 PRO B N 1
ATOM 8041 C CA . PRO B 1 433 ? -60.13403 -46.48354 -37.38873 1.000 180.06066 413 PRO B CA 1
ATOM 8042 C C . PRO B 1 433 ? -61.23422 -46.85926 -38.36381 1.000 176.87076 413 PRO B C 1
ATOM 8043 O O . PRO B 1 433 ? -62.38142 -47.06879 -37.95588 1.000 185.91709 413 PRO B O 1
ATOM 8047 N N . PHE B 1 434 ? -60.90699 -46.97217 -39.64358 1.000 165.44241 414 PHE B N 1
ATOM 8048 C CA . PHE B 1 434 ? -61.92838 -47.04678 -40.68030 1.000 169.19087 414 PHE B CA 1
ATOM 8049 C C . PHE B 1 434 ? -62.04127 -48.46288 -41.23306 1.000 160.54784 414 PHE B C 1
ATOM 8050 O O . PHE B 1 434 ? -62.30961 -48.66617 -42.41952 1.000 138.37252 414 PHE B O 1
ATOM 8058 N N . GLY B 1 435 ? -61.84414 -49.44357 -40.35160 1.000 160.00627 415 GLY B N 1
ATOM 8059 C CA . GLY B 1 435 ? -61.68331 -50.84175 -40.68085 1.000 154.61743 415 GLY B CA 1
ATOM 8060 C C . GLY B 1 435 ? -60.30930 -51.22341 -41.17477 1.000 146.93669 415 GLY B C 1
ATOM 8061 O O . GLY B 1 435 ? -60.12101 -52.36617 -41.60096 1.000 153.22631 415 GLY B O 1
ATOM 8062 N N . ARG B 1 436 ? -59.33781 -50.31436 -41.11149 1.000 139.17676 416 ARG B N 1
ATOM 8063 C CA . ARG B 1 436 ? -58.00388 -50.57444 -41.63944 1.000 127.55346 416 ARG B CA 1
ATOM 8064 C C . ARG B 1 436 ? -57.15037 -51.30446 -40.59982 1.000 120.47198 416 ARG B C 1
ATOM 8065 O O . ARG B 1 436 ? -57.20183 -50.97552 -39.40797 1.000 115.99610 416 ARG B O 1
ATOM 8073 N N . PRO B 1 437 ? -56.37330 -52.30653 -41.01305 1.000 115.36405 417 PRO B N 1
ATOM 8074 C CA . PRO B 1 437 ? -55.53967 -53.03912 -40.04504 1.000 110.96683 417 PRO B CA 1
ATOM 8075 C C . PRO B 1 437 ? -54.43088 -52.17364 -39.47239 1.000 121.69540 417 PRO B C 1
ATOM 8076 O O . PRO B 1 437 ? -53.83972 -51.34079 -40.16279 1.000 142.90888 417 PRO B O 1
ATOM 8080 N N . VAL B 1 438 ? -54.15905 -52.36473 -38.18719 1.000 121.47496 418 VAL B N 1
ATOM 8081 C CA . VAL B 1 438 ? -53.06273 -51.67247 -37.51987 1.000 108.70280 418 VAL B CA 1
ATOM 8082 C C . VAL B 1 438 ? -52.25089 -52.70094 -36.75044 1.000 111.45481 418 VAL B C 1
ATOM 8083 O O . VAL B 1 438 ? -52.75908 -53.31082 -35.80323 1.000 121.95316 418 VAL B O 1
ATOM 8087 N N . HIS B 1 439 ? -50.99856 -52.89682 -37.15604 1.000 104.14742 419 HIS B N 1
ATOM 8088 C CA . HIS B 1 439 ? -50.16805 -53.94550 -36.57976 1.000 95.78819 419 HIS B CA 1
ATOM 8089 C C . HIS B 1 439 ? -49.54167 -53.53715 -35.24288 1.000 104.70848 419 HIS B C 1
ATOM 8090 O O . HIS B 1 439 ? -49.01659 -52.42796 -35.09092 1.000 105.94920 419 HIS B O 1
ATOM 8097 N N . ALA B 1 440 ? -49.54060 -54.47091 -34.28693 1.000 107.13681 420 ALA B N 1
ATOM 8098 C CA . ALA B 1 440 ? -48.95631 -54.19288 -32.98293 1.000 105.52014 420 ALA B CA 1
ATOM 8099 C C . ALA B 1 440 ? -48.39174 -55.46346 -32.36359 1.000 113.97825 420 ALA B C 1
ATOM 8100 O O . ALA B 1 440 ? -48.68817 -56.58416 -32.79302 1.000 126.49140 420 ALA B O 1
ATOM 8102 N N . TYR B 1 441 ? -47.55045 -55.26141 -31.35202 1.000 107.53726 421 TYR B N 1
ATOM 8103 C CA . TYR B 1 441 ? -47.06004 -56.33013 -30.49224 1.000 102.39790 421 TYR B CA 1
ATOM 8104 C C . TYR B 1 441 ? -47.47521 -55.99226 -29.06510 1.000 105.79199 421 TYR B C 1
ATOM 8105 O O . TYR B 1 441 ? -47.26627 -54.86251 -28.61025 1.000 106.04687 421 TYR B O 1
ATOM 8114 N N . VAL B 1 442 ? -48.08220 -56.94940 -28.36516 1.000 103.41115 422 VAL B N 1
ATOM 8115 C CA . VAL B 1 442 ? -48.55188 -56.74513 -26.99685 1.000 102.42113 422 VAL B CA 1
ATOM 8116 C C . VAL B 1 442 ? -47.68630 -57.57295 -26.06330 1.000 105.87944 422 VAL B C 1
ATOM 8117 O O . VAL B 1 442 ? -47.62242 -58.80172 -26.20462 1.000 105.13559 422 VAL B O 1
ATOM 8121 N N . PHE B 1 443 ? -47.05025 -56.91365 -25.08515 1.000 105.14858 423 PHE B N 1
ATOM 8122 C CA . PHE B 1 443 ? -46.27946 -57.63139 -24.08087 1.000 107.16990 423 PHE B CA 1
ATOM 8123 C C . PHE B 1 443 ? -47.00960 -57.50882 -22.74730 1.000 107.26711 423 PHE B C 1
ATOM 8124 O O . PHE B 1 443 ? -47.01979 -56.42154 -22.13850 1.000 106.91657 423 PHE B O 1
ATOM 8132 N N . PRO B 1 444 ? -47.63092 -58.58588 -22.27640 1.000 106.01899 424 PRO B N 1
ATOM 8133 C CA . PRO B 1 444 ? -48.40319 -58.54396 -21.04829 1.000 114.42312 424 PRO B CA 1
ATOM 8134 C C . PRO B 1 444 ? -47.49806 -58.40942 -19.84335 1.000 127.62482 424 PRO B C 1
ATOM 8135 O O . PRO B 1 444 ? -46.27791 -58.60368 -19.94791 1.000 140.68139 424 PRO B O 1
ATOM 8139 N N . PRO B 1 445 ? -48.04639 -58.01042 -18.69779 1.000 131.42779 425 PRO B N 1
ATOM 8140 C CA . PRO B 1 445 ? -47.26499 -58.06511 -17.45563 1.000 143.23372 425 PRO B CA 1
ATOM 8141 C C . PRO B 1 445 ? -46.94309 -59.51164 -17.10366 1.000 148.45137 425 PRO B C 1
ATOM 8142 O O . PRO B 1 445 ? -47.84675 -60.32340 -16.89925 1.000 147.26732 425 PRO B O 1
ATOM 8146 N N . THR B 1 446 ? -45.64751 -59.83609 -17.05991 1.000 116.89450 426 THR B N 1
ATOM 8147 C CA . THR B 1 446 ? -45.16846 -61.19691 -16.82282 1.000 127.73737 426 THR B CA 1
ATOM 8148 C C . THR B 1 446 ? -44.13071 -61.14353 -15.71841 1.000 126.58892 426 THR B C 1
ATOM 8149 O O . THR B 1 446 ? -43.15959 -60.38347 -15.80983 1.000 116.62152 426 THR B O 1
ATOM 8153 N N . ASN B 1 447 ? -44.34392 -61.93957 -14.68806 1.000 130.08814 427 ASN B N 1
ATOM 8154 C CA . ASN B 1 447 ? -43.40999 -62.09251 -13.58452 1.000 124.40677 427 ASN B CA 1
ATOM 8155 C C . ASN B 1 447 ? -43.74379 -63.37819 -12.84428 1.000 130.98557 427 ASN B C 1
ATOM 8156 O O . ASN B 1 447 ? -44.87906 -63.56159 -12.38929 1.000 144.26705 427 ASN B O 1
ATOM 8161 N N . PRO B 1 448 ? -42.77128 -64.27920 -12.68691 1.000 127.37145 428 PRO B N 1
ATOM 8162 C CA . PRO B 1 448 ? -43.05243 -65.58536 -12.08516 1.000 127.14006 428 PRO B CA 1
ATOM 8163 C C . PRO B 1 448 ? -43.18076 -65.56023 -10.57883 1.000 128.20352 428 PRO B C 1
ATOM 8164 O O . PRO B 1 448 ? -43.50795 -66.59692 -9.99465 1.000 143.49147 428 PRO B O 1
ATOM 8168 N N . GLU B 1 449 ? -42.94256 -64.42509 -9.92868 1.000 117.79537 429 GLU B N 1
ATOM 8169 C CA . GLU B 1 449 ? -42.98475 -64.39755 -8.47587 1.000 125.99126 429 GLU B CA 1
ATOM 8170 C C . GLU B 1 449 ? -43.93992 -63.31442 -7.99131 1.000 133.02322 429 GLU B C 1
ATOM 8171 O O . GLU B 1 449 ? -43.73149 -62.72256 -6.93009 1.000 139.70321 429 GLU B O 1
ATOM 8177 N N . ALA B 1 450 ? -45.02261 -63.08569 -8.73311 1.000 138.15384 430 ALA B N 1
ATOM 8178 C CA . ALA B 1 450 ? -46.04579 -62.13288 -8.32275 1.000 142.78982 430 ALA B CA 1
ATOM 8179 C C . ALA B 1 450 ? -47.23559 -62.22522 -9.25944 1.000 148.76817 430 ALA B C 1
ATOM 8180 O O . ALA B 1 450 ? -47.10623 -62.63090 -10.41984 1.000 161.02075 430 ALA B O 1
ATOM 8182 N N . ALA B 1 451 ? -48.39552 -61.85023 -8.73060 1.000 139.26332 431 ALA B N 1
ATOM 8183 C CA . ALA B 1 451 ? -49.60976 -61.76912 -9.52320 1.000 135.79251 431 ALA B CA 1
ATOM 8184 C C . ALA B 1 451 ? -50.53601 -60.78044 -8.83081 1.000 155.03406 431 ALA B C 1
ATOM 8185 O O . ALA B 1 451 ? -50.35395 -60.44901 -7.65727 1.000 169.05434 431 ALA B O 1
ATOM 8187 N N . ALA B 1 452 ? -51.51254 -60.32102 -9.55773 1.000 154.02770 432 ALA B N 1
ATOM 8188 C CA . ALA B 1 452 ? -52.39672 -59.28060 -9.06634 1.000 158.84194 432 ALA B CA 1
ATOM 8189 C C . ALA B 1 452 ? -53.70833 -59.86056 -8.55815 1.000 166.28183 432 ALA B C 1
ATOM 8190 O O . ALA B 1 452 ? -54.04100 -61.01529 -8.84207 1.000 164.75548 432 ALA B O 1
ATOM 8192 N N . PRO B 1 453 ? -54.45464 -59.09994 -7.75336 1.000 172.16404 433 PRO B N 1
ATOM 8193 C CA . PRO B 1 453 ? -55.80187 -59.53362 -7.35025 1.000 181.34925 433 PRO B CA 1
ATOM 8194 C C . PRO B 1 453 ? -56.70186 -59.71424 -8.56830 1.000 190.46722 433 PRO B C 1
ATOM 8195 O O . PRO B 1 453 ? -56.38187 -59.29220 -9.68170 1.000 201.88659 433 PRO B O 1
ATOM 8199 N N . GLU B 1 454 ? -57.86046 -60.34364 -8.35527 1.000 188.15693 434 GLU B N 1
ATOM 8200 C CA . GLU B 1 454 ? -58.70443 -60.69635 -9.49620 1.000 185.56822 434 GLU B CA 1
ATOM 8201 C C . GLU B 1 454 ? -59.26304 -59.46691 -10.19378 1.000 180.89732 434 GLU B C 1
ATOM 8202 O O . GLU B 1 454 ? -59.09214 -59.29463 -11.40578 1.000 176.61588 434 GLU B O 1
ATOM 8208 N N . GLY B 1 455 ? -59.96755 -58.61830 -9.45917 1.000 180.69659 435 GLY B N 1
ATOM 8209 C CA . GLY B 1 455 ? -60.70523 -57.58242 -10.14438 1.000 182.40706 435 GLY B CA 1
ATOM 8210 C C . GLY B 1 455 ? -59.86751 -56.38064 -10.51259 1.000 180.80166 435 GLY B C 1
ATOM 8211 O O . GLY B 1 455 ? -60.37781 -55.25609 -10.54629 1.000 183.67265 435 GLY B O 1
ATOM 8212 N N . GLU B 1 456 ? -58.58179 -56.59747 -10.78665 1.000 173.32647 436 GLU B N 1
ATOM 8213 C CA . GLU B 1 456 ? -57.68513 -55.52106 -11.17850 1.000 162.68206 436 GLU B CA 1
ATOM 8214 C C . GLU B 1 456 ? -57.32853 -55.68809 -12.64711 1.000 155.50815 436 GLU B C 1
ATOM 8215 O O . GLU B 1 456 ? -57.19164 -56.81171 -13.14220 1.000 158.98447 436 GLU B O 1
ATOM 8221 N N . LEU B 1 457 ? -57.19933 -54.57788 -13.33178 1.000 148.02753 437 LEU B N 1
ATOM 8222 C CA . LEU B 1 457 ? -56.67802 -54.55714 -14.67818 1.000 140.34052 437 LEU B CA 1
ATOM 8223 C C . LEU B 1 457 ? -55.33135 -53.84982 -14.67127 1.000 140.35050 437 LEU B C 1
ATOM 8224 O O . LEU B 1 457 ? -55.14012 -52.88305 -13.92173 1.000 138.19791 437 LEU B O 1
ATOM 8229 N N . PRO B 1 458 ? -54.38401 -54.28912 -15.48571 1.000 140.11848 438 PRO B N 1
ATOM 8230 C CA . PRO B 1 458 ? -53.04443 -53.72096 -15.41353 1.000 134.90865 438 PRO B CA 1
ATOM 8231 C C . PRO B 1 458 ? -52.97176 -52.42130 -16.18966 1.000 127.62075 438 PRO B C 1
ATOM 8232 O O . PRO B 1 458 ? -53.68814 -52.23755 -17.18525 1.000 137.96604 438 PRO B O 1
ATOM 8236 N N . PRO B 1 459 ? -52.11884 -51.49792 -15.76951 1.000 114.77633 439 PRO B N 1
ATOM 8237 C CA . PRO B 1 459 ? -51.88087 -50.30014 -16.57838 1.000 123.33519 439 PRO B CA 1
ATOM 8238 C C . PRO B 1 459 ? -51.06924 -50.66144 -17.81101 1.000 131.31047 439 PRO B C 1
ATOM 8239 O O . PRO B 1 459 ? -50.14565 -51.47615 -17.73322 1.000 137.15996 439 PRO B O 1
ATOM 8243 N N . TYR B 1 460 ? -51.38447 -50.02587 -18.94783 1.000 122.17167 440 TYR B N 1
ATOM 8244 C CA . TYR B 1 460 ? -50.60341 -50.24637 -20.15872 1.000 112.31649 440 TYR B CA 1
ATOM 8245 C C . TYR B 1 460 ? -50.04670 -48.94621 -20.73379 1.000 112.96181 440 TYR B C 1
ATOM 8246 O O . TYR B 1 460 ? -50.59732 -47.85274 -20.54474 1.000 125.07456 440 TYR B O 1
ATOM 8255 N N . VAL B 1 461 ? -48.93229 -49.10614 -21.44558 1.000 105.31951 441 VAL B N 1
ATOM 8256 C CA . VAL B 1 461 ? -48.20216 -48.03951 -22.12473 1.000 103.43726 441 VAL B CA 1
ATOM 8257 C C . VAL B 1 461 ? -48.10616 -48.36820 -23.61043 1.000 111.43353 441 VAL B C 1
ATOM 8258 O O . VAL B 1 461 ? -47.79132 -49.50423 -23.98189 1.000 129.53551 441 VAL B O 1
ATOM 8262 N N . VAL B 1 462 ? -48.41433 -47.38730 -24.45161 1.000 103.97168 442 VAL B N 1
ATOM 8263 C CA . VAL B 1 462 ? -48.20659 -47.47480 -25.89310 1.000 98.21882 442 VAL B CA 1
ATOM 8264 C C . VAL B 1 462 ? -46.82058 -46.95921 -26.26341 1.000 106.73286 442 VAL B C 1
ATOM 8265 O O . VAL B 1 462 ? -46.46832 -45.81177 -25.95744 1.000 114.48274 442 VAL B O 1
ATOM 8269 N N . PHE B 1 463 ? -46.02013 -47.81104 -26.90316 1.000 109.16361 443 PHE B N 1
ATOM 8270 C CA . PHE B 1 463 ? -44.77111 -47.36174 -27.50216 1.000 109.92531 443 PHE B CA 1
ATOM 8271 C C . PHE B 1 463 ? -45.02541 -46.95337 -28.95355 1.000 108.36206 443 PHE B C 1
ATOM 8272 O O . PHE B 1 463 ? -45.55717 -47.74414 -29.75522 1.000 112.75114 443 PHE B O 1
ATOM 8280 N N . VAL B 1 464 ? -44.63198 -45.72351 -29.29075 1.000 93.76520 444 VAL B N 1
ATOM 8281 C CA . VAL B 1 464 ? -44.72121 -45.21005 -30.65199 1.000 100.11048 444 VAL B CA 1
ATOM 8282 C C . VAL B 1 464 ? -43.30709 -45.10231 -31.20729 1.000 106.34200 444 VAL B C 1
ATOM 8283 O O . VAL B 1 464 ? -42.52427 -44.24838 -30.76941 1.000 106.95032 444 VAL B O 1
ATOM 8287 N N . HIS B 1 465 ? -42.95603 -45.96463 -32.15917 1.000 109.36397 445 HIS B N 1
ATOM 8288 C CA . HIS B 1 465 ? -41.58637 -45.93637 -32.65287 1.000 101.17596 445 HIS B CA 1
ATOM 8289 C C . HIS B 1 465 ? -41.29919 -44.68696 -33.47966 1.000 104.61699 445 HIS B C 1
ATOM 8290 O O . HIS B 1 465 ? -42.15736 -44.20385 -34.21848 1.000 123.37915 445 HIS B O 1
ATOM 8297 N N . GLY B 1 466 ? -40.08781 -44.15587 -33.33868 1.000 109.68848 446 GLY B N 1
ATOM 8298 C CA . GLY B 1 466 ? -39.72696 -42.87352 -33.91784 1.000 139.02444 446 GLY B CA 1
ATOM 8299 C C . GLY B 1 466 ? -39.38052 -43.01977 -35.39538 1.000 139.56471 446 GLY B C 1
ATOM 8300 O O . GLY B 1 466 ? -39.41806 -44.11528 -35.94838 1.000 94.89022 446 GLY B O 1
ATOM 8301 N N . GLY B 1 467 ? -39.01028 -41.89841 -36.04138 1.000 166.29428 447 GLY B N 1
ATOM 8302 C CA . GLY B 1 467 ? -38.55379 -41.96649 -37.41805 1.000 160.55813 447 GLY B CA 1
ATOM 8303 C C . GLY B 1 467 ? -39.53032 -42.74434 -38.26549 1.000 154.30017 447 GLY B C 1
ATOM 8304 O O . GLY B 1 467 ? -39.31103 -43.91614 -38.57466 1.000 187.10553 447 GLY B O 1
ATOM 8305 N N . PRO B 1 468 ? -40.57625 -42.10402 -38.70871 1.000 129.58797 448 PRO B N 1
ATOM 8306 C CA . PRO B 1 468 ? -41.74714 -42.84205 -39.20467 1.000 97.79144 448 PRO B CA 1
ATOM 8307 C C . PRO B 1 468 ? -41.45959 -44.05879 -40.07328 1.000 101.75572 448 PRO B C 1
ATOM 8308 O O . PRO B 1 468 ? -41.96605 -45.13257 -39.74548 1.000 106.12495 448 PRO B O 1
ATOM 8312 N N . THR B 1 469 ? -40.56603 -43.98764 -41.05946 1.000 98.80796 449 THR B N 1
ATOM 8313 C CA . THR B 1 469 ? -40.43462 -45.07582 -42.03445 1.000 102.50662 449 THR B CA 1
ATOM 8314 C C . THR B 1 469 ? -39.51784 -46.18764 -41.50953 1.000 115.44047 449 THR B C 1
ATOM 8315 O O . THR B 1 469 ? -38.40758 -46.42292 -41.99004 1.000 130.23671 449 THR B O 1
ATOM 8319 N N . GLY B 1 470 ? -40.01336 -46.87033 -40.47416 1.000 106.74223 450 GLY B N 1
ATOM 8320 C CA . GLY B 1 470 ? -39.38854 -48.06171 -39.91962 1.000 95.52946 450 GLY B CA 1
ATOM 8321 C C . GLY B 1 470 ? -40.39460 -49.01409 -39.29525 1.000 98.87021 450 GLY B C 1
ATOM 8322 O O . GLY B 1 470 ? -41.59217 -48.90564 -39.56950 1.000 119.28828 450 GLY B O 1
ATOM 8323 N N . ARG B 1 471 ? -39.93031 -49.97120 -38.48796 1.000 103.02734 451 ARG B N 1
ATOM 8324 C CA . ARG B 1 471 ? -40.82170 -50.81896 -37.69586 1.000 106.34693 451 ARG B CA 1
ATOM 8325 C C . ARG B 1 471 ? -40.08478 -51.33585 -36.47275 1.000 107.64570 451 ARG B C 1
ATOM 8326 O O . ARG B 1 471 ? -38.85516 -51.29903 -36.40699 1.000 106.48099 451 ARG B O 1
ATOM 8334 N N . VAL B 1 472 ? -40.86787 -51.85656 -35.51966 1.000 109.83507 452 VAL B N 1
ATOM 8335 C CA . VAL B 1 472 ? -40.38183 -52.53952 -34.32146 1.000 107.98585 452 VAL B CA 1
ATOM 8336 C C . VAL B 1 472 ? -40.46200 -54.04993 -34.48661 1.000 114.72450 452 VAL B C 1
ATOM 8337 O O . VAL B 1 472 ? -41.41605 -54.56494 -35.08167 1.000 134.63302 452 VAL B O 1
ATOM 8341 N N . SER B 1 473 ? -39.47776 -54.77036 -33.93466 1.000 104.96476 453 SER B N 1
ATOM 8342 C CA . SER B 1 473 ? -39.43165 -56.22963 -34.02660 1.000 99.87393 453 SER B CA 1
ATOM 8343 C C . SER B 1 473 ? -39.63016 -56.88223 -32.66051 1.000 96.71445 453 SER B C 1
ATOM 8344 O O . SER B 1 473 ? -39.70340 -56.22488 -31.61009 1.000 88.99981 453 SER B O 1
ATOM 8347 N N . THR B 1 474 ? -39.67422 -58.21468 -32.69211 1.000 94.11004 454 THR B N 1
ATOM 8348 C CA . THR B 1 474 ? -39.80527 -59.02632 -31.49133 1.000 92.10570 454 THR B CA 1
ATOM 8349 C C . THR B 1 474 ? -38.49974 -59.18785 -30.72901 1.000 99.18235 454 THR B C 1
ATOM 8350 O O . THR B 1 474 ? -38.52733 -59.71398 -29.60880 1.000 108.17633 454 THR B O 1
ATOM 8354 N N . VAL B 1 475 ? -37.37717 -58.72745 -31.29684 1.000 94.51367 455 VAL B N 1
ATOM 8355 C CA . VAL B 1 475 ? -36.07131 -58.92130 -30.67720 1.000 92.87308 455 VAL B CA 1
ATOM 8356 C C . VAL B 1 475 ? -36.05793 -58.30961 -29.28413 1.000 101.01719 455 VAL B C 1
ATOM 8357 O O . VAL B 1 475 ? -36.58315 -57.21132 -29.05159 1.000 98.81734 455 VAL B O 1
ATOM 8361 N N . LEU B 1 476 ? -35.45369 -59.03890 -28.34742 1.000 104.35330 456 LEU B N 1
ATOM 8362 C CA . LEU B 1 476 ? -35.55592 -58.71800 -26.93174 1.000 103.95417 456 LEU B CA 1
ATOM 8363 C C . LEU B 1 476 ? -35.04917 -57.31589 -26.63420 1.000 100.83865 456 LEU B C 1
ATOM 8364 O O . LEU B 1 476 ? -33.94285 -56.94503 -27.03381 1.000 113.69228 456 LEU B O 1
ATOM 8369 N N . ASP B 1 477 ? -35.90089 -56.51537 -25.99197 1.000 92.12207 457 ASP B N 1
ATOM 8370 C CA . ASP B 1 477 ? -35.59998 -55.12810 -25.64324 1.000 112.26584 457 ASP B CA 1
ATOM 8371 C C . ASP B 1 477 ? -35.78962 -54.94809 -24.14114 1.000 116.88038 457 ASP B C 1
ATOM 8372 O O . ASP B 1 477 ? -36.92604 -54.85981 -23.66058 1.000 125.44729 457 ASP B O 1
ATOM 8377 N N . LEU B 1 478 ? -34.68697 -54.83162 -23.40364 1.000 105.17431 458 LEU B N 1
ATOM 8378 C CA . LEU B 1 478 ? -34.81840 -54.62428 -21.96970 1.000 106.73815 458 LEU B CA 1
ATOM 8379 C C . LEU B 1 478 ? -35.67056 -53.41635 -21.60144 1.000 110.33769 458 LEU B C 1
ATOM 8380 O O . LEU B 1 478 ? -36.22262 -53.39071 -20.50001 1.000 121.66355 458 LEU B O 1
ATOM 8385 N N . GLU B 1 479 ? -35.81982 -52.42437 -22.48162 1.000 102.84750 459 GLU B N 1
ATOM 8386 C CA . GLU B 1 479 ? -36.60150 -51.25542 -22.08522 1.000 108.42729 459 GLU B CA 1
ATOM 8387 C C . GLU B 1 479 ? -38.07236 -51.61381 -21.87872 1.000 117.00387 459 GLU B C 1
ATOM 8388 O O . GLU B 1 479 ? -38.73276 -51.02550 -21.01566 1.000 111.86918 459 GLU B O 1
ATOM 8394 N N . ARG B 1 480 ? -38.59436 -52.57492 -22.65635 1.000 118.74724 460 ARG B N 1
ATOM 8395 C CA . ARG B 1 480 ? -39.95382 -53.08226 -22.47568 1.000 111.20630 460 ARG B CA 1
ATOM 8396 C C . ARG B 1 480 ? -40.05238 -54.01595 -21.27156 1.000 111.17391 460 ARG B C 1
ATOM 8397 O O . ARG B 1 480 ? -41.03715 -53.97269 -20.51887 1.000 113.30620 460 ARG B O 1
ATOM 8405 N N . VAL B 1 481 ? -39.06900 -54.90094 -21.10951 1.000 104.94093 461 VAL B N 1
ATOM 8406 C CA . VAL B 1 481 ? -39.04906 -55.79160 -19.95480 1.000 97.74917 461 VAL B CA 1
ATOM 8407 C C . VAL B 1 481 ? -39.04792 -55.00183 -18.65293 1.000 106.45140 461 VAL B C 1
ATOM 8408 O O . VAL B 1 481 ? -39.66769 -55.40992 -17.66451 1.000 109.41083 461 VAL B O 1
ATOM 8412 N N . TYR B 1 482 ? -38.33865 -53.87070 -18.62528 1.000 110.80639 462 TYR B N 1
ATOM 8413 C CA . TYR B 1 482 ? -38.27783 -53.04580 -17.42339 1.000 114.60623 462 TYR B CA 1
ATOM 8414 C C . TYR B 1 482 ? -39.66885 -52.67658 -16.91958 1.000 112.40166 462 TYR B C 1
ATOM 8415 O O . TYR B 1 482 ? -39.86284 -52.50390 -15.71144 1.000 116.97233 462 TYR B O 1
ATOM 8424 N N . PHE B 1 483 ? -40.64675 -52.54630 -17.82113 1.000 107.05965 463 PHE B N 1
ATOM 8425 C CA . PHE B 1 483 ? -42.02193 -52.28864 -17.40379 1.000 102.46903 463 PHE B CA 1
ATOM 8426 C C . PHE B 1 483 ? -42.81982 -53.57705 -17.20660 1.000 107.20884 463 PHE B C 1
ATOM 8427 O O . PHE B 1 483 ? -43.46290 -53.74994 -16.16468 1.000 104.94462 463 PHE B O 1
ATOM 8435 N N . THR B 1 484 ? -42.73357 -54.52129 -18.15375 1.000 110.08884 464 THR B N 1
ATOM 8436 C CA . THR B 1 484 ? -43.55928 -55.72931 -18.05426 1.000 117.03570 464 THR B CA 1
ATOM 8437 C C . THR B 1 484 ? -43.25677 -56.51667 -16.78403 1.000 127.40316 464 THR B C 1
ATOM 8438 O O . THR B 1 484 ? -44.17058 -57.02540 -16.12788 1.000 132.83369 464 THR B O 1
ATOM 8442 N N . SER B 1 485 ? -41.97986 -56.66216 -16.44178 1.000 130.26218 465 SER B N 1
ATOM 8443 C CA . SER B 1 485 ? -41.60510 -57.34451 -15.21113 1.000 123.42422 465 SER B CA 1
ATOM 8444 C C . SER B 1 485 ? -42.22484 -56.69793 -13.97413 1.000 124.62363 465 SER B C 1
ATOM 8445 O O . SER B 1 485 ? -42.44856 -57.38085 -12.96795 1.000 134.77547 465 SER B O 1
ATOM 8448 N N . ARG B 1 486 ? -42.49575 -55.39334 -14.01816 1.000 115.76181 466 ARG B N 1
ATOM 8449 C CA . ARG B 1 486 ? -43.03204 -54.65355 -12.88087 1.000 112.08489 466 ARG B CA 1
ATOM 8450 C C . ARG B 1 486 ? -44.55451 -54.62693 -12.82086 1.000 125.66359 466 ARG B C 1
ATOM 8451 O O . ARG B 1 486 ? -45.11161 -53.96558 -11.94282 1.000 128.28816 466 ARG B O 1
ATOM 8459 N N . GLY B 1 487 ? -45.23929 -55.34276 -13.70202 1.000 141.84671 467 GLY B N 1
ATOM 8460 C CA . GLY B 1 487 ? -46.68761 -55.34732 -13.70066 1.000 143.52588 467 GLY B CA 1
ATOM 8461 C C . GLY B 1 487 ? -47.29670 -54.30751 -14.60779 1.000 134.70914 467 GLY B C 1
ATOM 8462 O O . GLY B 1 487 ? -48.49755 -54.03663 -14.50466 1.000 141.42983 467 GLY B O 1
ATOM 8463 N N . ILE B 1 488 ? -46.50683 -53.73451 -15.50550 1.000 120.80432 468 ILE B N 1
ATOM 8464 C CA . ILE B 1 488 ? -46.93812 -52.68647 -16.41462 1.000 111.91022 468 ILE B CA 1
ATOM 8465 C C . ILE B 1 488 ? -46.87213 -53.25183 -17.81921 1.000 114.30380 468 ILE B C 1
ATOM 8466 O O . ILE B 1 488 ? -45.79268 -53.62713 -18.29276 1.000 114.28888 468 ILE B O 1
ATOM 8471 N N . GLY B 1 489 ? -48.01637 -53.30195 -18.48860 1.000 115.99915 469 GLY B N 1
ATOM 8472 C CA . GLY B 1 489 ? -48.06574 -53.85111 -19.82725 1.000 114.02504 469 GLY B CA 1
ATOM 8473 C C . GLY B 1 489 ? -47.60466 -52.88172 -20.89819 1.000 110.41909 469 GLY B C 1
ATOM 8474 O O . GLY B 1 489 ? -47.64666 -51.66025 -20.73936 1.000 118.59119 469 GLY B O 1
ATOM 8475 N N . VAL B 1 490 ? -47.15142 -53.44401 -22.01788 1.000 102.67502 470 VAL B N 1
ATOM 8476 C CA . VAL B 1 490 ? -46.63921 -52.64858 -23.12371 1.000 103.85440 470 VAL B CA 1
ATOM 8477 C C . VAL B 1 490 ? -47.32636 -53.06926 -24.41522 1.000 106.68734 470 VAL B C 1
ATOM 8478 O O . VAL B 1 490 ? -47.59895 -54.25139 -24.62314 1.000 119.32130 470 VAL B O 1
ATOM 8482 N N . ILE B 1 491 ? -47.60981 -52.10088 -25.28515 1.000 97.13441 471 ILE B N 1
ATOM 8483 C CA . ILE B 1 491 ? -48.11178 -52.37648 -26.62952 1.000 104.54215 471 ILE B CA 1
ATOM 8484 C C . ILE B 1 491 ? -47.31570 -51.48285 -27.56371 1.000 106.26601 471 ILE B C 1
ATOM 8485 O O . ILE B 1 491 ? -47.39831 -50.25542 -27.47065 1.000 106.13218 471 ILE B O 1
ATOM 8490 N N . ASP B 1 492 ? -46.50843 -52.09304 -28.42275 1.000 109.54067 472 ASP B N 1
ATOM 8491 C CA . ASP B 1 492 ? -45.60563 -51.38121 -29.31566 1.000 117.85699 472 ASP B CA 1
ATOM 8492 C C . ASP B 1 492 ? -46.24986 -51.39649 -30.69826 1.000 121.90624 472 ASP B C 1
ATOM 8493 O O . ASP B 1 492 ? -46.52138 -52.47788 -31.23824 1.000 124.85595 472 ASP B O 1
ATOM 8498 N N . VAL B 1 493 ? -46.53429 -50.20885 -31.25089 1.000 121.88687 473 VAL B N 1
ATOM 8499 C CA . VAL B 1 493 ? -47.42889 -50.07965 -32.40682 1.000 112.11222 473 VAL B CA 1
ATOM 8500 C C . VAL B 1 493 ? -46.63204 -49.83339 -33.68656 1.000 115.03288 473 VAL B C 1
ATOM 8501 O O . VAL B 1 493 ? -45.96434 -48.79978 -33.81544 1.000 135.21485 473 VAL B O 1
ATOM 8505 N N . ASN B 1 494 ? -46.76155 -50.74283 -34.66517 1.000 91.39250 474 ASN B N 1
ATOM 8506 C CA . ASN B 1 494 ? -46.21390 -50.55501 -36.01514 1.000 92.76279 474 ASN B CA 1
ATOM 8507 C C . ASN B 1 494 ? -47.26130 -49.80249 -36.83871 1.000 110.80118 474 ASN B C 1
ATOM 8508 O O . ASN B 1 494 ? -47.96342 -50.35728 -37.68688 1.000 103.00090 474 ASN B O 1
ATOM 8513 N N . TYR B 1 495 ? -47.37639 -48.50919 -36.54758 1.000 118.47424 475 TYR B N 1
ATOM 8514 C CA . TYR B 1 495 ? -48.44927 -47.69794 -37.10359 1.000 101.64215 475 TYR B CA 1
ATOM 8515 C C . TYR B 1 495 ? -48.31895 -47.56788 -38.62652 1.000 103.73151 475 TYR B C 1
ATOM 8516 O O . TYR B 1 495 ? -47.31867 -47.95714 -39.23588 1.000 105.08101 475 TYR B O 1
ATOM 8525 N N . GLY B 1 496 ? -49.35733 -47.00689 -39.24491 1.000 105.30210 476 GLY B N 1
ATOM 8526 C CA . GLY B 1 496 ? -49.33369 -46.73290 -40.67031 1.000 99.76945 476 GLY B CA 1
ATOM 8527 C C . GLY B 1 496 ? -48.08911 -45.97955 -41.10894 1.000 96.01668 476 GLY B C 1
ATOM 8528 O O . GLY B 1 496 ? -47.62716 -45.07684 -40.40961 1.000 93.71966 476 GLY B O 1
ATOM 8529 N N . GLY B 1 497 ? -47.51704 -46.34326 -42.25212 1.000 100.74816 477 GLY B N 1
ATOM 8530 C CA . GLY B 1 497 ? -46.21640 -45.84954 -42.64372 1.000 110.80518 477 GLY B CA 1
ATOM 8531 C C . GLY B 1 497 ? -45.06035 -46.75187 -42.27376 1.000 115.61125 477 GLY B C 1
ATOM 8532 O O . GLY B 1 497 ? -43.96874 -46.60449 -42.84214 1.000 114.12411 477 GLY B O 1
ATOM 8533 N N . SER B 1 498 ? -45.26425 -47.65281 -41.31272 1.000 108.93767 478 SER B N 1
ATOM 8534 C CA . SER B 1 498 ? -44.25747 -48.63676 -40.94314 1.000 90.95618 478 SER B CA 1
ATOM 8535 C C . SER B 1 498 ? -43.87638 -49.50087 -42.13217 1.000 96.58278 478 SER B C 1
ATOM 8536 O O . SER B 1 498 ? -44.67590 -49.74897 -43.04384 1.000 111.32541 478 SER B O 1
ATOM 8539 N N . THR B 1 499 ? -42.64544 -49.98134 -42.10006 1.000 93.78033 479 THR B N 1
ATOM 8540 C CA . THR B 1 499 ? -42.15941 -50.86481 -43.14097 1.000 117.04964 479 THR B CA 1
ATOM 8541 C C . THR B 1 499 ? -42.43121 -52.31423 -42.74978 1.000 126.93092 479 THR B C 1
ATOM 8542 O O . THR B 1 499 ? -42.93174 -52.61353 -41.66581 1.000 91.37763 479 THR B O 1
ATOM 8546 N N . GLY B 1 500 ? -42.17269 -53.21866 -43.67821 1.000 139.06997 480 GLY B N 1
ATOM 8547 C CA . GLY B 1 500 ? -42.31445 -54.61927 -43.36830 1.000 133.06608 480 GLY B CA 1
ATOM 8548 C C . GLY B 1 500 ? -43.69314 -55.17866 -43.60854 1.000 128.84766 480 GLY B C 1
ATOM 8549 O O . GLY B 1 500 ? -43.89158 -56.38468 -43.45074 1.000 118.12695 480 GLY B O 1
ATOM 8550 N N . TYR B 1 501 ? -44.66145 -54.34917 -43.97718 1.000 134.57180 481 TYR B N 1
ATOM 8551 C CA . TYR B 1 501 ? -46.01521 -54.84314 -44.17255 1.000 118.68589 481 TYR B CA 1
ATOM 8552 C C . TYR B 1 501 ? -46.55842 -54.52761 -45.56436 1.000 113.71570 481 TYR B C 1
ATOM 8553 O O . TYR B 1 501 ? -47.77243 -54.56121 -45.77745 1.000 103.38230 481 TYR B O 1
ATOM 8562 N N . GLY B 1 502 ? -45.68692 -54.27225 -46.52536 1.000 119.73454 482 GLY B N 1
ATOM 8563 C CA . GLY B 1 502 ? -46.10699 -53.99396 -47.88064 1.000 123.82447 482 GLY B CA 1
ATOM 8564 C C . GLY B 1 502 ? -45.98085 -52.52226 -48.22573 1.000 139.70117 482 GLY B C 1
ATOM 8565 O O . GLY B 1 502 ? -45.89199 -51.64881 -47.35824 1.000 161.76489 482 GLY B O 1
ATOM 8566 N N . ARG B 1 503 ? -45.96905 -52.25129 -49.53105 1.000 138.35076 483 ARG B N 1
ATOM 8567 C CA . ARG B 1 503 ? -45.82815 -50.87028 -49.97191 1.000 126.75225 483 ARG B CA 1
ATOM 8568 C C . ARG B 1 503 ? -47.06831 -50.06534 -49.62384 1.000 123.90797 483 ARG B C 1
ATOM 8569 O O . ARG B 1 503 ? -46.96656 -48.90483 -49.20949 1.000 127.12354 483 ARG B O 1
ATOM 8577 N N . ALA B 1 504 ? -48.24840 -50.66679 -49.77838 1.000 116.87988 484 ALA B N 1
ATOM 8578 C CA . ALA B 1 504 ? -49.48212 -49.97442 -49.42054 1.000 119.36119 484 ALA B CA 1
ATOM 8579 C C . ALA B 1 504 ? -49.45576 -49.50010 -47.96931 1.000 119.72478 484 ALA B C 1
ATOM 8580 O O . ALA B 1 504 ? -49.79817 -48.34803 -47.66247 1.000 111.11026 484 ALA B O 1
ATOM 8582 N N . TYR B 1 505 ? -49.09065 -50.39807 -47.05473 1.000 129.63409 485 TYR B N 1
ATOM 8583 C CA . TYR B 1 505 ? -49.08924 -50.05291 -45.63939 1.000 110.90426 485 TYR B CA 1
ATOM 8584 C C . TYR B 1 505 ? -48.18208 -48.87614 -45.36544 1.000 109.78271 485 TYR B C 1
ATOM 8585 O O . TYR B 1 505 ? -48.45888 -48.05452 -44.48386 1.000 101.25465 485 TYR B O 1
ATOM 8594 N N . ARG B 1 506 ? -47.05815 -48.82099 -46.07210 1.000 122.88520 486 ARG B N 1
ATOM 8595 C CA . ARG B 1 506 ? -46.09739 -47.74967 -45.87517 1.000 119.62723 486 ARG B CA 1
ATOM 8596 C C . ARG B 1 506 ? -46.63099 -46.44732 -46.45001 1.000 120.64831 486 ARG B C 1
ATOM 8597 O O . ARG B 1 506 ? -46.39506 -45.36961 -45.88936 1.000 121.72825 486 ARG B O 1
ATOM 8605 N N . GLU B 1 507 ? -47.38237 -46.52931 -47.54600 1.000 122.46428 487 GLU B N 1
ATOM 8606 C CA . GLU B 1 507 ? -47.93198 -45.32190 -48.13996 1.000 114.41345 487 GLU B CA 1
ATOM 8607 C C . GLU B 1 507 ? -49.16860 -44.82337 -47.40456 1.000 114.11511 487 GLU B C 1
ATOM 8608 O O . GLU B 1 507 ? -49.59248 -43.68652 -47.63751 1.000 133.09646 487 GLU B O 1
ATOM 8614 N N . ARG B 1 508 ? -49.69410 -45.59636 -46.45697 1.000 98.21920 488 ARG B N 1
ATOM 8615 C CA . ARG B 1 508 ? -50.82800 -45.11043 -45.67402 1.000 99.37994 488 ARG B CA 1
ATOM 8616 C C . ARG B 1 508 ? -50.51906 -43.83418 -44.90152 1.000 108.32844 488 ARG B C 1
ATOM 8617 O O . ARG B 1 508 ? -51.44846 -43.19645 -44.39141 1.000 115.62254 488 ARG B O 1
ATOM 8625 N N . LEU B 1 509 ? -49.25305 -43.43867 -44.81313 1.000 107.98252 489 LEU B N 1
ATOM 8626 C CA . LEU B 1 509 ? -48.83938 -42.31785 -43.98577 1.000 108.14593 489 LEU B CA 1
ATOM 8627 C C . LEU B 1 509 ? -48.53122 -41.07240 -44.80061 1.000 114.13654 489 LEU B C 1
ATOM 8628 O O . LEU B 1 509 ? -48.24332 -40.02234 -44.21390 1.000 119.91379 489 LEU B O 1
ATOM 8633 N N . ARG B 1 510 ? -48.59877 -41.15877 -46.13208 1.000 114.31126 490 ARG B N 1
ATOM 8634 C CA . ARG B 1 510 ? -48.18583 -40.05880 -47.00270 1.000 115.12978 490 ARG B CA 1
ATOM 8635 C C . ARG B 1 510 ? -49.05969 -38.82169 -46.83646 1.000 114.42225 490 ARG B C 1
ATOM 8636 O O . ARG B 1 510 ? -50.28217 -38.87486 -46.98095 1.000 110.70680 490 ARG B O 1
ATOM 8644 N N . ARG B 1 511 ? -48.41562 -37.70655 -46.51458 1.000 125.18567 491 ARG B N 1
ATOM 8645 C CA . ARG B 1 511 ? -49.08599 -36.43541 -46.26502 1.000 122.65676 491 ARG B CA 1
ATOM 8646 C C . ARG B 1 511 ? -50.23416 -36.60483 -45.26566 1.000 112.53926 491 ARG B C 1
ATOM 8647 O O . ARG B 1 511 ? -51.11307 -35.74935 -45.15836 1.000 118.43225 491 ARG B O 1
ATOM 8655 N N . GLN B 1 512 ? -50.19004 -37.69402 -44.49461 1.000 98.57976 492 GLN B N 1
ATOM 8656 C CA . GLN B 1 512 ? -51.06622 -37.93554 -43.35413 1.000 109.67995 492 GLN B CA 1
ATOM 8657 C C . GLN B 1 512 ? -50.33716 -37.96391 -42.01070 1.000 113.14296 492 GLN B C 1
ATOM 8658 O O . GLN B 1 512 ? -50.88906 -38.46449 -41.02454 1.000 110.44092 492 GLN B O 1
ATOM 8664 N N . TRP B 1 513 ? -49.12549 -37.42248 -41.93797 1.000 108.82891 493 TRP B N 1
ATOM 8665 C CA . TRP B 1 513 ? -48.38579 -37.44537 -40.68417 1.000 109.90365 493 TRP B CA 1
ATOM 8666 C C . TRP B 1 513 ? -49.00973 -36.46127 -39.69458 1.000 112.22032 493 TRP B C 1
ATOM 8667 O O . TRP B 1 513 ? -49.35095 -35.32962 -40.04979 1.000 123.43265 493 TRP B O 1
ATOM 8678 N N . GLY B 1 514 ? -49.15036 -36.89661 -38.44344 1.000 103.00630 494 GLY B N 1
ATOM 8679 C CA . GLY B 1 514 ? -49.96269 -36.19859 -37.47244 1.000 103.47340 494 GLY B CA 1
ATOM 8680 C C . GLY B 1 514 ? -51.43617 -36.53564 -37.56204 1.000 120.76895 494 GLY B C 1
ATOM 8681 O O . GLY B 1 514 ? -52.25172 -35.89401 -36.87990 1.000 128.75841 494 GLY B O 1
ATOM 8682 N N . VAL B 1 515 ? -51.80725 -37.48035 -38.42966 1.000 122.40115 495 VAL B N 1
ATOM 8683 C CA . VAL B 1 515 ? -53.18546 -37.93959 -38.56287 1.000 123.49691 495 VAL B CA 1
ATOM 8684 C C . VAL B 1 515 ? -53.25264 -39.46129 -38.44825 1.000 110.42564 495 VAL B C 1
ATOM 8685 O O . VAL B 1 515 ? -53.87461 -40.00793 -37.53377 1.000 106.75903 495 VAL B O 1
ATOM 8689 N N . VAL B 1 516 ? -52.58897 -40.15372 -39.37172 1.000 105.88669 496 VAL B N 1
ATOM 8690 C CA . VAL B 1 516 ? -52.65857 -41.61305 -39.42192 1.000 109.22004 496 VAL B CA 1
ATOM 8691 C C . VAL B 1 516 ? -51.94599 -42.25239 -38.23057 1.000 107.77858 496 VAL B C 1
ATOM 8692 O O . VAL B 1 516 ? -52.47791 -43.17402 -37.60652 1.000 102.98604 496 VAL B O 1
ATOM 8696 N N . ASP B 1 517 ? -50.73729 -41.78265 -37.89434 1.000 114.90591 497 ASP B N 1
ATOM 8697 C CA . ASP B 1 517 ? -50.02854 -42.32436 -36.73188 1.000 111.85183 497 ASP B CA 1
ATOM 8698 C C . ASP B 1 517 ? -50.79780 -42.09604 -35.43272 1.000 117.54445 497 ASP B C 1
ATOM 8699 O O . ASP B 1 517 ? -50.92072 -43.00972 -34.60298 1.000 122.27864 497 ASP B O 1
ATOM 8704 N N . VAL B 1 518 ? -51.32291 -40.88578 -35.23817 1.000 122.19474 498 VAL B N 1
ATOM 8705 C CA . VAL B 1 518 ? -52.08622 -40.58962 -34.02998 1.000 120.01911 498 VAL B CA 1
ATOM 8706 C C . VAL B 1 518 ? -53.30783 -41.49806 -33.94445 1.000 121.13029 498 VAL B C 1
ATOM 8707 O O . VAL B 1 518 ? -53.58940 -42.09480 -32.89446 1.000 109.93114 498 VAL B O 1
ATOM 8711 N N . GLU B 1 519 ? -54.06377 -41.59450 -35.05290 1.000 124.77110 499 GLU B N 1
ATOM 8712 C CA . GLU B 1 519 ? -55.25368 -42.44793 -35.10394 1.000 122.72882 499 GLU B CA 1
ATOM 8713 C C . GLU B 1 519 ? -54.92798 -43.91591 -34.81898 1.000 122.85269 499 GLU B C 1
ATOM 8714 O O . GLU B 1 519 ? -55.63785 -44.56794 -34.04734 1.000 128.54746 499 GLU B O 1
ATOM 8720 N N . ASP B 1 520 ? -53.85507 -44.45779 -35.41135 1.000 122.72223 500 ASP B N 1
ATOM 8721 C CA . ASP B 1 520 ? -53.55198 -45.87867 -35.20363 1.000 119.53285 500 ASP B CA 1
ATOM 8722 C C . ASP B 1 520 ? -53.08344 -46.14663 -33.77300 1.000 130.36009 500 ASP B C 1
ATOM 8723 O O . ASP B 1 520 ? -53.43269 -47.18019 -33.18799 1.000 145.27813 500 ASP B O 1
ATOM 8728 N N . ALA B 1 521 ? -52.30949 -45.22627 -33.17986 1.000 112.41111 501 ALA B N 1
ATOM 8729 C CA . ALA B 1 521 ? -51.90613 -45.39944 -31.78397 1.000 105.66798 501 ALA B CA 1
ATOM 8730 C C . ALA B 1 521 ? -53.11036 -45.36387 -30.84446 1.000 114.52773 501 ALA B C 1
ATOM 8731 O O . ALA B 1 521 ? -53.25534 -46.22375 -29.95432 1.000 130.42275 501 ALA B O 1
ATOM 8733 N N . ILE B 1 522 ? -53.96473 -44.34503 -30.99586 1.000 106.00605 502 ILE B N 1
ATOM 8734 C CA . ILE B 1 522 ? -55.17981 -44.27478 -30.18564 1.000 110.33334 502 ILE B CA 1
ATOM 8735 C C . ILE B 1 522 ? -56.02560 -45.52857 -30.37513 1.000 120.61865 502 ILE B C 1
ATOM 8736 O O . ILE B 1 522 ? -56.62813 -46.03588 -29.41941 1.000 114.67694 502 ILE B O 1
ATOM 8741 N N . ALA B 1 523 ? -56.09040 -46.04297 -31.61361 1.000 123.60198 503 ALA B N 1
ATOM 8742 C CA . ALA B 1 523 ? -56.87134 -47.24489 -31.89500 1.000 117.19473 503 ALA B CA 1
ATOM 8743 C C . ALA B 1 523 ? -56.30557 -48.45566 -31.17327 1.000 123.10675 503 ALA B C 1
ATOM 8744 O O . ALA B 1 523 ? -57.05627 -49.30168 -30.67920 1.000 131.74119 503 ALA B O 1
ATOM 8746 N N . ALA B 1 524 ? -54.98177 -48.56803 -31.12107 1.000 118.18142 504 ALA B N 1
ATOM 8747 C CA . ALA B 1 524 ? -54.37416 -49.67223 -30.39279 1.000 121.74668 504 ALA B CA 1
ATOM 8748 C C . ALA B 1 524 ? -54.76456 -49.61741 -28.91965 1.000 127.85428 504 ALA B C 1
ATOM 8749 O O . ALA B 1 524 ? -55.19320 -50.62347 -28.33171 1.000 138.21453 504 ALA B O 1
ATOM 8751 N N . ALA B 1 525 ? -54.62137 -48.44297 -28.30260 1.000 120.22621 505 ALA B N 1
ATOM 8752 C CA . ALA B 1 525 ? -55.00755 -48.32959 -26.89695 1.000 119.36926 505 ALA B CA 1
ATOM 8753 C C . ALA B 1 525 ? -56.48361 -48.66961 -26.71341 1.000 127.75323 505 ALA B C 1
ATOM 8754 O O . ALA B 1 525 ? -56.86418 -49.35587 -25.75231 1.000 141.44043 505 ALA B O 1
ATOM 8756 N N . GLN B 1 526 ? -57.33445 -48.19769 -27.62662 1.000 120.01491 506 GLN B N 1
ATOM 8757 C CA . GLN B 1 526 ? -58.76046 -48.45101 -27.48402 1.000 125.93515 506 GLN B CA 1
ATOM 8758 C C . GLN B 1 526 ? -59.07625 -49.92953 -27.66848 1.000 133.99516 506 GLN B C 1
ATOM 8759 O O . GLN B 1 526 ? -60.02227 -50.43492 -27.06439 1.000 143.41870 506 GLN B O 1
ATOM 8765 N N . ALA B 1 527 ? -58.29044 -50.64157 -28.47782 1.000 133.92774 507 ALA B N 1
ATOM 8766 C CA . ALA B 1 527 ? -58.48479 -52.08249 -28.61982 1.000 132.72722 507 ALA B CA 1
ATOM 8767 C C . ALA B 1 527 ? -58.11422 -52.81332 -27.34012 1.000 137.81864 507 ALA B C 1
ATOM 8768 O O . ALA B 1 527 ? -58.81535 -53.74054 -26.91625 1.000 133.87429 507 ALA B O 1
ATOM 8770 N N . LEU B 1 528 ? -57.01376 -52.40776 -26.70835 1.000 142.68664 508 LEU B N 1
ATOM 8771 C CA . LEU B 1 528 ? -56.65679 -53.03149 -25.44016 1.000 134.08237 508 LEU B CA 1
ATOM 8772 C C . LEU B 1 528 ? -57.71877 -52.77313 -24.38872 1.000 137.43112 508 LEU B C 1
ATOM 8773 O O . LEU B 1 528 ? -57.94805 -53.61917 -23.52026 1.000 132.33771 508 LEU B O 1
ATOM 8778 N N . VAL B 1 529 ? -58.34932 -51.59690 -24.42489 1.000 155.82672 509 VAL B N 1
ATOM 8779 C CA . VAL B 1 529 ? -59.39535 -51.29795 -23.44787 1.000 155.08277 509 VAL B CA 1
ATOM 8780 C C . VAL B 1 529 ? -60.66739 -52.09079 -23.74630 1.000 142.38703 509 VAL B C 1
ATOM 8781 O O . VAL B 1 529 ? -61.20954 -52.77856 -22.87380 1.000 131.58164 509 VAL B O 1
ATOM 8785 N N . ASP B 1 530 ? -61.14960 -52.02761 -24.98764 1.000 144.61110 510 ASP B N 1
ATOM 8786 C CA . ASP B 1 530 ? -62.38895 -52.71685 -25.33950 1.000 151.77684 510 ASP B CA 1
ATOM 8787 C C . ASP B 1 530 ? -62.27399 -54.21867 -25.11619 1.000 148.67075 510 ASP B C 1
ATOM 8788 O O . ASP B 1 530 ? -63.26988 -54.88381 -24.81017 1.000 147.08154 510 ASP B O 1
ATOM 8793 N N . GLY B 1 531 ? -61.07002 -54.76180 -25.23332 1.000 144.88679 511 GLY B N 1
ATOM 8794 C CA . GLY B 1 531 ? -60.82897 -56.17304 -25.05568 1.000 142.96774 511 GLY B CA 1
ATOM 8795 C C . GLY B 1 531 ? -60.61144 -56.58977 -23.62194 1.000 146.93656 511 GLY B C 1
ATOM 8796 O O . GLY B 1 531 ? -60.12509 -57.70044 -23.38336 1.000 137.82987 511 GLY B O 1
ATOM 8797 N N . GLY B 1 532 ? -60.92120 -55.71901 -22.65909 1.000 161.52180 512 GLY B N 1
ATOM 8798 C CA . GLY B 1 532 ? -60.81258 -56.07425 -21.25753 1.000 161.68790 512 GLY B CA 1
ATOM 8799 C C . GLY B 1 532 ? -59.40956 -56.31491 -20.76364 1.000 145.44919 512 GLY B C 1
ATOM 8800 O O . GLY B 1 532 ? -59.23652 -56.74564 -19.61976 1.000 152.43751 512 GLY B O 1
ATOM 8801 N N . ILE B 1 533 ? -58.40333 -56.03406 -21.58787 1.000 128.82444 513 ILE B N 1
ATOM 8802 C CA . ILE B 1 533 ? -57.02206 -56.35362 -21.25094 1.000 119.51422 513 ILE B CA 1
ATOM 8803 C C . ILE B 1 533 ? -56.41998 -55.30234 -20.32475 1.000 126.47144 513 ILE B C 1
ATOM 8804 O O . ILE B 1 533 ? -55.79709 -55.63161 -19.30945 1.000 136.08397 513 ILE B O 1
ATOM 8809 N N . ALA B 1 534 ? -56.62476 -54.02794 -20.63566 1.000 129.16624 514 ALA B N 1
ATOM 8810 C CA . ALA B 1 534 ? -55.93683 -52.93565 -19.96617 1.000 135.35627 514 ALA B CA 1
ATOM 8811 C C . ALA B 1 534 ? -56.89915 -52.15786 -19.08555 1.000 144.56596 514 ALA B C 1
ATOM 8812 O O . ALA B 1 534 ? -58.10155 -52.08310 -19.35901 1.000 145.52072 514 ALA B O 1
ATOM 8814 N N . ASP B 1 535 ? -56.34395 -51.53186 -18.06431 1.000 154.25652 515 ASP B N 1
ATOM 8815 C CA . ASP B 1 535 ? -57.11159 -50.61732 -17.23493 1.000 170.71539 515 ASP B CA 1
ATOM 8816 C C . ASP B 1 535 ? -57.40843 -49.35951 -18.03334 1.000 155.52877 515 ASP B C 1
ATOM 8817 O O . ASP B 1 535 ? -56.47804 -48.61287 -18.36282 1.000 152.28168 515 ASP B O 1
ATOM 8822 N N . PRO B 1 536 ? -58.66929 -49.08662 -18.36377 1.000 142.93995 516 PRO B N 1
ATOM 8823 C CA . PRO B 1 536 ? -58.97995 -47.93004 -19.22270 1.000 140.14892 516 PRO B CA 1
ATOM 8824 C C . PRO B 1 536 ? -58.68354 -46.59117 -18.56472 1.000 143.96470 516 PRO B C 1
ATOM 8825 O O . PRO B 1 536 ? -58.55200 -45.57429 -19.26880 1.000 132.05570 516 PRO B O 1
ATOM 8829 N N . ALA B 1 537 ? -58.60088 -46.55730 -17.23892 1.000 153.46606 517 ALA B N 1
ATOM 8830 C CA . ALA B 1 537 ? -58.29492 -45.33843 -16.51263 1.000 163.02627 517 ALA B CA 1
ATOM 8831 C C . ALA B 1 537 ? -56.80181 -45.16431 -16.26481 1.000 155.98889 517 ALA B C 1
ATOM 8832 O O . ALA B 1 537 ? -56.39572 -44.13670 -15.70735 1.000 151.51934 517 ALA B O 1
ATOM 8834 N N . ARG B 1 538 ? -55.97432 -46.13686 -16.67826 1.000 156.01923 518 ARG B N 1
ATOM 8835 C CA . ARG B 1 538 ? -54.51432 -46.05291 -16.57109 1.000 158.63244 518 ARG B CA 1
ATOM 8836 C C . ARG B 1 538 ? -53.88407 -46.44961 -17.91572 1.000 159.44474 518 ARG B C 1
ATOM 8837 O O . ARG B 1 538 ? -53.49507 -47.60525 -18.10690 1.000 169.61685 518 ARG B O 1
ATOM 8845 N N . LEU B 1 539 ? -53.77132 -45.48696 -18.84292 1.000 144.35075 519 LEU B N 1
ATOM 8846 C CA . LEU B 1 539 ? -53.08750 -45.69944 -20.11606 1.000 123.99187 519 LEU B CA 1
ATOM 8847 C C . LEU B 1 539 ? -52.09668 -44.57162 -20.37905 1.000 122.67097 519 LEU B C 1
ATOM 8848 O O . LEU B 1 539 ? -52.38186 -43.40757 -20.08518 1.000 136.94862 519 LEU B O 1
ATOM 8853 N N . ALA B 1 540 ? -50.93210 -44.91583 -20.93446 1.000 114.38400 520 ALA B N 1
ATOM 8854 C CA . ALA B 1 540 ? -49.90170 -43.92540 -21.24604 1.000 117.20084 520 ALA B CA 1
ATOM 8855 C C . ALA B 1 540 ? -49.39424 -44.05470 -22.68147 1.000 123.66840 520 ALA B C 1
ATOM 8856 O O . ALA B 1 540 ? -49.61187 -45.06481 -23.34712 1.000 133.72723 520 ALA B O 1
ATOM 8858 N N . ILE B 1 541 ? -48.71234 -43.00674 -23.15966 1.000 116.26201 521 ILE B N 1
ATOM 8859 C CA . ILE B 1 541 ? -47.97943 -43.03672 -24.42509 1.000 119.02353 521 ILE B CA 1
ATOM 8860 C C . ILE B 1 541 ? -46.54780 -42.56615 -24.21279 1.000 114.43154 521 ILE B C 1
ATOM 8861 O O . ILE B 1 541 ? -46.28603 -41.67839 -23.39711 1.000 122.52552 521 ILE B O 1
ATOM 8866 N N . ARG B 1 542 ? -45.62204 -43.13285 -24.99003 1.000 110.92019 522 ARG B N 1
ATOM 8867 C CA . ARG B 1 542 ? -44.23836 -42.66755 -24.98427 1.000 111.04882 522 ARG B CA 1
ATOM 8868 C C . ARG B 1 542 ? -43.63171 -42.87145 -26.36582 1.000 114.91559 522 ARG B C 1
ATOM 8869 O O . ARG B 1 542 ? -44.06105 -43.75559 -27.12164 1.000 124.50542 522 ARG B O 1
ATOM 8877 N N . GLY B 1 543 ? -42.63844 -42.04252 -26.69600 1.000 94.36414 523 GLY B N 1
ATOM 8878 C CA . GLY B 1 543 ? -42.00023 -42.15903 -27.99582 1.000 105.32310 523 GLY B CA 1
ATOM 8879 C C . GLY B 1 543 ? -40.73178 -41.34388 -28.09083 1.000 103.52085 523 GLY B C 1
ATOM 8880 O O . GLY B 1 543 ? -40.51998 -40.40462 -27.31667 1.000 89.14388 523 GLY B O 1
ATOM 8881 N N . GLY B 1 544 ? -39.91623 -41.68025 -29.10476 1.000 111.16521 524 GLY B N 1
ATOM 8882 C CA . GLY B 1 544 ? -38.70498 -40.93619 -29.42903 1.000 112.81154 524 GLY B CA 1
ATOM 8883 C C . GLY B 1 544 ? -38.92378 -39.82186 -30.43875 1.000 133.84328 524 GLY B C 1
ATOM 8884 O O . GLY B 1 544 ? -39.98588 -39.19383 -30.43284 1.000 153.34766 524 GLY B O 1
ATOM 8885 N N . SER B 1 545 ? -37.96008 -39.57872 -31.33188 1.000 137.88548 525 SER B N 1
ATOM 8886 C CA . SER B 1 545 ? -37.93806 -38.33522 -32.10356 1.000 139.59373 525 SER B CA 1
ATOM 8887 C C . SER B 1 545 ? -39.25615 -38.10086 -32.83534 1.000 131.37147 525 SER B C 1
ATOM 8888 O O . SER B 1 545 ? -40.00850 -37.17141 -32.51958 1.000 126.66922 525 SER B O 1
ATOM 8891 N N . ALA B 1 546 ? -39.56392 -38.95200 -33.80274 1.000 118.51963 526 ALA B N 1
ATOM 8892 C CA . ALA B 1 546 ? -40.87708 -38.86131 -34.40396 1.000 107.38095 526 ALA B CA 1
ATOM 8893 C C . ALA B 1 546 ? -41.94061 -39.48142 -33.50885 1.000 121.33074 526 ALA B C 1
ATOM 8894 O O . ALA B 1 546 ? -43.11802 -39.10410 -33.59967 1.000 132.94864 526 ALA B O 1
ATOM 8896 N N . GLY B 1 547 ? -41.53973 -40.40865 -32.63265 1.000 118.01233 527 GLY B N 1
ATOM 8897 C CA . GLY B 1 547 ? -42.45676 -40.94070 -31.64048 1.000 113.56988 527 GLY B CA 1
ATOM 8898 C C . GLY B 1 547 ? -42.91083 -39.87636 -30.66629 1.000 119.60783 527 GLY B C 1
ATOM 8899 O O . GLY B 1 547 ? -44.01448 -39.95065 -30.12547 1.000 123.64673 527 GLY B O 1
ATOM 8900 N N . GLY B 1 548 ? -42.05615 -38.88546 -30.40844 1.000 128.34231 528 GLY B N 1
ATOM 8901 C CA . GLY B 1 548 ? -42.48102 -37.74142 -29.62104 1.000 120.83237 528 GLY B CA 1
ATOM 8902 C C . GLY B 1 548 ? -43.46949 -36.86779 -30.36628 1.000 120.78175 528 GLY B C 1
ATOM 8903 O O . GLY B 1 548 ? -44.45406 -36.39246 -29.79283 1.000 118.02606 528 GLY B O 1
ATOM 8904 N N . TRP B 1 549 ? -43.23473 -36.65787 -31.65941 1.000 120.58404 529 TRP B N 1
ATOM 8905 C CA . TRP B 1 549 ? -44.24361 -35.99552 -32.47246 1.000 122.80388 529 TRP B CA 1
ATOM 8906 C C . TRP B 1 549 ? -45.58441 -36.67892 -32.30476 1.000 116.44283 529 TRP B C 1
ATOM 8907 O O . TRP B 1 549 ? -46.60666 -36.02956 -32.05329 1.000 130.84116 529 TRP B O 1
ATOM 8918 N N . THR B 1 550 ? -45.58667 -38.00476 -32.42686 1.000 105.93402 530 THR B N 1
ATOM 8919 C CA . THR B 1 550 ? -46.83039 -38.75812 -32.35018 1.000 112.06215 530 THR B CA 1
ATOM 8920 C C . THR B 1 550 ? -47.46107 -38.66203 -30.96226 1.000 117.30856 530 THR B C 1
ATOM 8921 O O . THR B 1 550 ? -48.68213 -38.49063 -30.84476 1.000 121.46394 530 THR B O 1
ATOM 8925 N N . THR B 1 551 ? -46.64632 -38.74716 -29.89882 1.000 117.62373 531 THR B N 1
ATOM 8926 C CA . THR B 1 551 ? -47.18066 -38.65871 -28.53661 1.000 123.17390 531 THR B CA 1
ATOM 8927 C C . THR B 1 551 ? -47.76931 -37.28324 -28.24288 1.000 129.33568 531 THR B C 1
ATOM 8928 O O . THR B 1 551 ? -48.83782 -37.18130 -27.63025 1.000 135.85397 531 THR B O 1
ATOM 8932 N N . LEU B 1 552 ? -47.08525 -36.21275 -28.65283 1.000 127.24629 532 LEU B N 1
ATOM 8933 C CA . LEU B 1 552 ? -47.59494 -34.86903 -28.39041 1.000 128.96063 532 LEU B CA 1
ATOM 8934 C C . LEU B 1 552 ? -48.84285 -34.57285 -29.22095 1.000 133.24914 532 LEU B C 1
ATOM 8935 O O . LEU B 1 552 ? -49.80243 -33.96511 -28.71904 1.000 141.31734 532 LEU B O 1
ATOM 8940 N N . ALA B 1 553 ? -48.87463 -35.04182 -30.47459 1.000 126.57421 533 ALA B N 1
ATOM 8941 C CA . ALA B 1 553 ? -50.08469 -34.91953 -31.27998 1.000 130.82103 533 ALA B CA 1
ATOM 8942 C C . ALA B 1 553 ? -51.25920 -35.62869 -30.61364 1.000 138.95255 533 ALA B C 1
ATOM 8943 O O . ALA B 1 553 ? -52.34931 -35.05491 -30.45497 1.000 152.47127 533 ALA B O 1
ATOM 8945 N N . ALA B 1 554 ? -51.04241 -36.86856 -30.17637 1.000 132.75852 534 ALA B N 1
ATOM 8946 C CA . ALA B 1 554 ? -52.09267 -37.60038 -29.47859 1.000 131.89062 534 ALA B CA 1
ATOM 8947 C C . ALA B 1 554 ? -52.55597 -36.84610 -28.23936 1.000 137.49489 534 ALA B C 1
ATOM 8948 O O . ALA B 1 554 ? -53.75893 -36.64696 -28.03229 1.000 130.45601 534 ALA B O 1
ATOM 8950 N N . ILE B 1 555 ? -51.61015 -36.43528 -27.39113 1.000 147.28804 535 ILE B N 1
ATOM 8951 C CA . ILE B 1 555 ? -51.95214 -35.68810 -26.18317 1.000 156.44512 535 ILE B CA 1
ATOM 8952 C C . ILE B 1 555 ? -52.90250 -34.54875 -26.51872 1.000 159.84710 535 ILE B C 1
ATOM 8953 O O . ILE B 1 555 ? -53.93291 -34.35058 -25.85978 1.000 162.76539 535 ILE B O 1
ATOM 8958 N N . THR B 1 556 ? -52.56937 -33.78176 -27.55337 1.000 152.25450 536 THR B N 1
ATOM 8959 C CA . THR B 1 556 ? -53.36508 -32.59944 -27.83973 1.000 143.99661 536 THR B CA 1
ATOM 8960 C C . THR B 1 556 ? -54.64579 -32.91088 -28.60816 1.000 144.84010 536 THR B C 1
ATOM 8961 O O . THR B 1 556 ? -55.43055 -31.98893 -28.84576 1.000 155.90329 536 THR B O 1
ATOM 8965 N N . GLN B 1 557 ? -54.89615 -34.17230 -28.99128 1.000 141.96571 537 GLN B N 1
ATOM 8966 C CA . GLN B 1 557 ? -56.12313 -34.49473 -29.72426 1.000 140.28343 537 GLN B CA 1
ATOM 8967 C C . GLN B 1 557 ? -57.11946 -35.41867 -28.99992 1.000 135.60663 537 GLN B C 1
ATOM 8968 O O . GLN B 1 557 ? -58.21871 -35.61869 -29.52657 1.000 134.75484 537 GLN B O 1
ATOM 8974 N N . THR B 1 558 ? -56.77951 -36.03251 -27.85609 1.000 135.89638 538 THR B N 1
ATOM 8975 C CA . THR B 1 558 ? -57.70326 -36.97637 -27.20709 1.000 142.13185 538 THR B CA 1
ATOM 8976 C C . THR B 1 558 ? -57.45189 -37.05614 -25.69862 1.000 154.88365 538 THR B C 1
ATOM 8977 O O . THR B 1 558 ? -56.51886 -36.44420 -25.16918 1.000 153.02001 538 THR B O 1
ATOM 8981 N N . ASP B 1 559 ? -58.31515 -37.83030 -24.99772 1.000 169.14214 539 ASP B N 1
ATOM 8982 C CA . ASP B 1 559 ? -58.22369 -38.01086 -23.54740 1.000 174.69245 539 ASP B CA 1
ATOM 8983 C C . ASP B 1 559 ? -58.24409 -39.48564 -23.15348 1.000 169.08507 539 ASP B C 1
ATOM 8984 O O . ASP B 1 559 ? -58.52273 -39.80336 -21.98904 1.000 171.85095 539 ASP B O 1
ATOM 8989 N N . VAL B 1 560 ? -58.00056 -40.39232 -24.10405 1.000 160.82398 540 VAL B N 1
ATOM 8990 C CA . VAL B 1 560 ? -57.94678 -41.81272 -23.77234 1.000 156.18822 540 VAL B CA 1
ATOM 8991 C C . VAL B 1 560 ? -56.73441 -42.10746 -22.89964 1.000 148.10516 540 VAL B C 1
ATOM 8992 O O . VAL B 1 560 ? -56.76714 -43.02825 -22.07091 1.000 148.00071 540 VAL B O 1
ATOM 8996 N N . PHE B 1 561 ? -55.64304 -41.36198 -23.08988 1.000 141.49263 541 PHE B N 1
ATOM 8997 C CA . PHE B 1 561 ? -54.41690 -41.56177 -22.32957 1.000 140.08048 541 PHE B CA 1
ATOM 8998 C C . PHE B 1 561 ? -54.40854 -40.65251 -21.11565 1.000 143.14283 541 PHE B C 1
ATOM 8999 O O . PHE B 1 561 ? -54.83971 -39.49722 -21.19049 1.000 155.53102 541 PHE B O 1
ATOM 9007 N N . LYS B 1 562 ? -53.94952 -41.19374 -19.98769 1.000 129.58673 542 LYS B N 1
ATOM 9008 C CA . LYS B 1 562 ? -53.91150 -40.44822 -18.73968 1.000 133.87654 542 LYS B CA 1
ATOM 9009 C C . LYS B 1 562 ? -52.49745 -40.02419 -18.32624 1.000 135.86892 542 LYS B C 1
ATOM 9010 O O . LYS B 1 562 ? -52.33978 -39.45102 -17.24198 1.000 143.55115 542 LYS B O 1
ATOM 9016 N N . ALA B 1 563 ? -51.47280 -40.27762 -19.15319 1.000 131.27651 543 ALA B N 1
ATOM 9017 C CA . ALA B 1 563 ? -50.08293 -39.88575 -18.89097 1.000 130.61995 543 ALA B CA 1
ATOM 9018 C C . ALA B 1 563 ? -49.24578 -40.06446 -20.15602 1.000 128.09254 543 ALA B C 1
ATOM 9019 O O . ALA B 1 563 ? -49.54099 -40.93629 -20.98155 1.000 132.91233 543 ALA B O 1
ATOM 9021 N N . ALA B 1 564 ? -48.18845 -39.25302 -20.29223 1.000 119.99049 544 ALA B N 1
ATOM 9022 C CA . ALA B 1 564 ? -47.38162 -39.26116 -21.51280 1.000 112.23293 544 ALA B CA 1
ATOM 9023 C C . ALA B 1 564 ? -45.92691 -38.86864 -21.26201 1.000 124.37693 544 ALA B C 1
ATOM 9024 O O . ALA B 1 564 ? -45.64594 -38.01667 -20.41756 1.000 146.70113 544 ALA B O 1
ATOM 9026 N N . THR B 1 565 ? -45.00907 -39.50553 -21.99957 1.000 114.47873 545 THR B N 1
ATOM 9027 C CA . THR B 1 565 ? -43.57257 -39.21989 -21.96463 1.000 108.33169 545 THR B CA 1
ATOM 9028 C C . THR B 1 565 ? -43.07850 -38.90982 -23.37452 1.000 110.12992 545 THR B C 1
ATOM 9029 O O . THR B 1 565 ? -43.25364 -39.72326 -24.29178 1.000 111.18218 545 THR B O 1
ATOM 9033 N N . SER B 1 566 ? -42.41164 -37.76949 -23.53902 1.000 109.49273 546 SER B N 1
ATOM 9034 C CA . SER B 1 566 ? -41.81910 -37.38908 -24.81852 1.000 112.81302 546 SER B CA 1
ATOM 9035 C C . SER B 1 566 ? -40.31130 -37.31317 -24.66167 1.000 118.49163 546 SER B C 1
ATOM 9036 O O . SER B 1 566 ? -39.79501 -36.39804 -24.00466 1.000 125.15667 546 SER B O 1
ATOM 9039 N N . TYR B 1 567 ? -39.60917 -38.26029 -25.28265 1.000 122.79578 547 TYR B N 1
ATOM 9040 C CA . TYR B 1 567 ? -38.15379 -38.19265 -25.34814 1.000 127.74785 547 TYR B CA 1
ATOM 9041 C C . TYR B 1 567 ? -37.80598 -37.30544 -26.52828 1.000 131.97911 547 TYR B C 1
ATOM 9042 O O . TYR B 1 567 ? -37.81351 -37.75761 -27.67714 1.000 132.55547 547 TYR B O 1
ATOM 9051 N N . PHE B 1 568 ? -37.48301 -36.04505 -26.24633 1.000 136.90891 548 PHE B N 1
ATOM 9052 C CA . PHE B 1 568 ? -37.04682 -35.10093 -27.26967 1.000 143.62106 548 PHE B CA 1
ATOM 9053 C C . PHE B 1 568 ? -37.86111 -35.29397 -28.54637 1.000 137.60384 548 PHE B C 1
ATOM 9054 O O . PHE B 1 568 ? -37.35440 -35.68359 -29.59855 1.000 132.13347 548 PHE B O 1
ATOM 9062 N N . GLY B 1 569 ? -39.16228 -35.03655 -28.42275 1.000 136.11682 549 GLY B N 1
ATOM 9063 C CA . GLY B 1 569 ? -40.03367 -35.14420 -29.56888 1.000 136.54344 549 GLY B CA 1
ATOM 9064 C C . GLY B 1 569 ? -40.03782 -33.87750 -30.38992 1.000 140.52745 549 GLY B C 1
ATOM 9065 O O . GLY B 1 569 ? -39.46758 -32.85450 -30.01380 1.000 157.35863 549 GLY B O 1
ATOM 9066 N N . ILE B 1 570 ? -40.69942 -33.95037 -31.53015 1.000 128.23157 550 ILE B N 1
ATOM 9067 C CA . ILE B 1 570 ? -40.83820 -32.79311 -32.39978 1.000 125.83950 550 ILE B CA 1
ATOM 9068 C C . ILE B 1 570 ? -42.12895 -32.07040 -32.05162 1.000 134.90306 550 ILE B C 1
ATOM 9069 O O . ILE B 1 570 ? -43.18265 -32.69277 -31.87391 1.000 138.96396 550 ILE B O 1
ATOM 9074 N N . SER B 1 571 ? -42.05344 -30.74437 -31.97313 1.000 137.11381 551 SER B N 1
ATOM 9075 C CA . SER B 1 571 ? -43.22569 -29.95255 -31.63068 1.000 138.93129 551 SER B CA 1
ATOM 9076 C C . SER B 1 571 ? -43.52571 -28.83769 -32.63138 1.000 141.00555 551 SER B C 1
ATOM 9077 O O . SER B 1 571 ? -44.69019 -28.45939 -32.78426 1.000 145.59563 551 SER B O 1
ATOM 9080 N N . ASP B 1 572 ? -42.50979 -28.30435 -33.31947 1.000 145.07861 552 ASP B N 1
ATOM 9081 C CA . ASP B 1 572 ? -42.71746 -27.29844 -34.36299 1.000 159.08126 552 ASP B CA 1
ATOM 9082 C C . ASP B 1 572 ? -42.03251 -27.71015 -35.65827 1.000 166.24273 552 ASP B C 1
ATOM 9083 O O . ASP B 1 572 ? -40.81622 -27.92160 -35.68107 1.000 179.55955 552 ASP B O 1
ATOM 9088 N N . LEU B 1 573 ? -42.82083 -27.82126 -36.73094 1.000 158.40039 553 LEU B N 1
ATOM 9089 C CA . LEU B 1 573 ? -42.34091 -28.34710 -38.00672 1.000 161.69603 553 LEU B CA 1
ATOM 9090 C C . LEU B 1 573 ? -41.60496 -27.31066 -38.84896 1.000 191.50004 553 LEU B C 1
ATOM 9091 O O . LEU B 1 573 ? -40.58898 -27.62222 -39.48064 1.000 210.01447 553 LEU B O 1
ATOM 9096 N N . GLN B 1 574 ? -42.11045 -26.08136 -38.88354 1.000 195.66516 554 GLN B N 1
ATOM 9097 C CA . GLN B 1 574 ? -41.53214 -25.06519 -39.75407 1.000 198.76585 554 GLN B CA 1
ATOM 9098 C C . GLN B 1 574 ? -40.11616 -24.69566 -39.31037 1.000 198.12032 554 GLN B C 1
ATOM 9099 O O . GLN B 1 574 ? -39.17992 -24.70336 -40.11860 1.000 204.84176 554 GLN B O 1
ATOM 9105 N N . SER B 1 575 ? -39.93831 -24.37296 -38.02807 1.000 186.11257 555 SER B N 1
ATOM 9106 C CA . SER B 1 575 ? -38.60022 -24.13306 -37.49323 1.000 188.75787 555 SER B CA 1
ATOM 9107 C C . SER B 1 575 ? -37.70167 -25.35924 -37.63549 1.000 186.69639 555 SER B C 1
ATOM 9108 O O . SER B 1 575 ? -36.47642 -25.23052 -37.74485 1.000 191.48888 555 SER B O 1
ATOM 9111 N N . PHE B 1 576 ? -38.30204 -26.54970 -37.63148 1.000 183.93924 556 PHE B N 1
ATOM 9112 C CA . PHE B 1 576 ? -37.58077 -27.81723 -37.75769 1.000 185.00490 556 PHE B CA 1
ATOM 9113 C C . PHE B 1 576 ? -36.91236 -27.97974 -39.12470 1.000 185.36044 556 PHE B C 1
ATOM 9114 O O . PHE B 1 576 ? -35.74917 -28.39068 -39.20553 1.000 183.43703 556 PHE B O 1
ATOM 9122 N N . ALA B 1 577 ? -37.62824 -27.66068 -40.20878 1.000 189.74445 557 ALA B N 1
ATOM 9123 C CA . ALA B 1 577 ? -37.11162 -27.89443 -41.55594 1.000 191.97947 557 ALA B CA 1
ATOM 9124 C C . ALA B 1 577 ? -35.78977 -27.17359 -41.79808 1.000 204.19979 557 ALA B C 1
ATOM 9125 O O . ALA B 1 577 ? -34.93295 -27.68579 -42.52662 1.000 205.93442 557 ALA B O 1
ATOM 9127 N N . GLU B 1 578 ? -35.60130 -25.99655 -41.20063 1.000 211.94141 558 GLU B N 1
ATOM 9128 C CA . GLU B 1 578 ? -34.38362 -25.21503 -41.39334 1.000 214.18652 558 GLU B CA 1
ATOM 9129 C C . GLU B 1 578 ? -33.19053 -25.77346 -40.63135 1.000 205.85321 558 GLU B C 1
ATOM 9130 O O . GLU B 1 578 ? -32.05358 -25.37512 -40.90762 1.000 215.14343 558 GLU B O 1
ATOM 9136 N N . ALA B 1 579 ? -33.41730 -26.66096 -39.66871 1.000 187.02033 559 ALA B N 1
ATOM 9137 C CA . ALA B 1 579 ? -32.32572 -27.19306 -38.87367 1.000 181.66891 559 ALA B CA 1
ATOM 9138 C C . ALA B 1 579 ? -31.91696 -28.60989 -39.26131 1.000 181.86803 559 ALA B C 1
ATOM 9139 O O . ALA B 1 579 ? -30.83759 -29.04945 -38.85435 1.000 194.29401 559 ALA B O 1
ATOM 9141 N N . THR B 1 580 ? -32.74623 -29.35216 -39.99297 1.000 172.13054 560 THR B N 1
ATOM 9142 C CA . THR B 1 580 ? -32.41445 -30.74915 -40.23422 1.000 162.88402 560 THR B CA 1
ATOM 9143 C C . THR B 1 580 ? -31.34404 -30.87271 -41.32195 1.000 163.05222 560 THR B C 1
ATOM 9144 O O . THR B 1 580 ? -31.07015 -29.93081 -42.06591 1.000 161.78681 560 THR B O 1
ATOM 9148 N N . HIS B 1 581 ? -30.77148 -32.07509 -41.44203 1.000 164.98827 561 HIS B N 1
ATOM 9149 C CA . HIS B 1 581 ? -29.70419 -32.37310 -42.39330 1.000 172.38809 561 HIS B CA 1
ATOM 9150 C C . HIS B 1 581 ? -30.28733 -32.74168 -43.76524 1.000 170.85464 561 HIS B C 1
ATOM 9151 O O . HIS B 1 581 ? -31.50438 -32.73520 -43.97782 1.000 169.54668 561 HIS B O 1
ATOM 9158 N N . ASP B 1 582 ? -29.39631 -33.02217 -44.72652 1.000 166.91595 562 ASP B N 1
ATOM 9159 C CA . ASP B 1 582 ? -29.79237 -33.08246 -46.13404 1.000 162.71672 562 ASP B CA 1
ATOM 9160 C C . ASP B 1 582 ? -30.65599 -34.30393 -46.44713 1.000 176.68172 562 ASP B C 1
ATOM 9161 O O . ASP B 1 582 ? -31.72938 -34.17547 -47.04748 1.000 186.72359 562 ASP B O 1
ATOM 9166 N N . PHE B 1 583 ? -30.20226 -35.50111 -46.05712 1.000 178.34378 563 PHE B N 1
ATOM 9167 C CA . PHE B 1 583 ? -30.89222 -36.73474 -46.44415 1.000 167.46523 563 PHE B CA 1
ATOM 9168 C C . PHE B 1 583 ? -32.37795 -36.67557 -46.10121 1.000 158.57040 563 PHE B C 1
ATOM 9169 O O . PHE B 1 583 ? -33.19955 -37.31925 -46.76641 1.000 154.18241 563 PHE B O 1
ATOM 9177 N N . GLU B 1 584 ? -32.74520 -35.87436 -45.09878 1.000 156.50023 564 GLU B N 1
ATOM 9178 C CA . GLU B 1 584 ? -34.12490 -35.73958 -44.65260 1.000 154.24827 564 GLU B CA 1
ATOM 9179 C C . GLU B 1 584 ? -34.68581 -34.34254 -44.89941 1.000 157.14806 564 GLU B C 1
ATOM 9180 O O . GLU B 1 584 ? -35.75352 -34.01573 -44.37164 1.000 165.81266 564 GLU B O 1
ATOM 9186 N N . SER B 1 585 ? -34.02801 -33.52762 -45.72448 1.000 154.18181 565 SER B N 1
ATOM 9187 C CA . SER B 1 585 ? -34.41142 -32.12737 -45.85264 1.000 153.53919 565 SER B CA 1
ATOM 9188 C C . SER B 1 585 ? -35.67166 -31.94545 -46.68557 1.000 152.84315 565 SER B C 1
ATOM 9189 O O . SER B 1 585 ? -36.23070 -30.84199 -46.70888 1.000 153.41577 565 SER B O 1
ATOM 9192 N N . GLN B 1 586 ? -36.12190 -33.00056 -47.36288 1.000 144.87754 566 GLN B N 1
ATOM 9193 C CA . GLN B 1 586 ? -37.39748 -33.01510 -48.06281 1.000 127.11924 566 GLN B CA 1
ATOM 9194 C C . GLN B 1 586 ? -38.26012 -34.18529 -47.60239 1.000 127.84748 566 GLN B C 1
ATOM 9195 O O . GLN B 1 586 ? -39.20915 -34.57633 -48.28365 1.000 114.65750 566 GLN B O 1
ATOM 9201 N N . TYR B 1 587 ? -37.91973 -34.78668 -46.46888 1.000 138.78436 567 TYR B N 1
ATOM 9202 C CA . TYR B 1 587 ? -38.77216 -35.82447 -45.90909 1.000 130.42230 567 TYR B CA 1
ATOM 9203 C C . TYR B 1 587 ? -40.17593 -35.28839 -45.61681 1.000 126.53458 567 TYR B C 1
ATOM 9204 O O . TYR B 1 587 ? -41.17421 -35.96194 -45.90088 1.000 122.07932 567 TYR B O 1
ATOM 9213 N N . LEU B 1 588 ? -40.27653 -34.07871 -45.04291 1.000 121.10333 568 LEU B N 1
ATOM 9214 C CA . LEU B 1 588 ? -41.59172 -33.49863 -44.76111 1.000 117.38559 568 LEU B CA 1
ATOM 9215 C C . LEU B 1 588 ? -42.39009 -33.24057 -46.03383 1.000 129.25596 568 LEU B C 1
ATOM 9216 O O . LEU B 1 588 ? -43.62717 -33.30126 -46.01951 1.000 116.95215 568 LEU B O 1
ATOM 9221 N N . PHE B 1 589 ? -41.70034 -32.90995 -47.12421 1.000 147.68986 569 PHE B N 1
ATOM 9222 C CA . PHE B 1 589 ? -42.25271 -32.83610 -48.47039 1.000 148.05392 569 PHE B CA 1
ATOM 9223 C C . PHE B 1 589 ? -43.19952 -34.01706 -48.68495 1.000 138.37721 569 PHE B C 1
ATOM 9224 O O . PHE B 1 589 ? -44.26042 -33.87466 -49.29661 1.000 141.74606 569 PHE B O 1
ATOM 9232 N N . GLY B 1 590 ? -42.85935 -35.17519 -48.12947 1.000 133.66251 570 GLY B N 1
ATOM 9233 C CA . GLY B 1 590 ? -43.69074 -36.35592 -48.26929 1.000 124.67235 570 GLY B CA 1
ATOM 9234 C C . GLY B 1 590 ? -44.51693 -36.75060 -47.05619 1.000 119.02444 570 GLY B C 1
ATOM 9235 O O . GLY B 1 590 ? -45.52653 -37.44555 -47.19977 1.000 103.94069 570 GLY B O 1
ATOM 9236 N N . LEU B 1 591 ? -44.09495 -36.35508 -45.85247 1.000 127.13220 571 LEU B N 1
ATOM 9237 C CA . LEU B 1 591 ? -44.85752 -36.72624 -44.65998 1.000 127.37064 571 LEU B CA 1
ATOM 9238 C C . LEU B 1 591 ? -46.07146 -35.82887 -44.46823 1.000 131.29007 571 LEU B C 1
ATOM 9239 O O . LEU B 1 591 ? -47.12138 -36.29663 -44.01655 1.000 135.01118 571 LEU B O 1
ATOM 9244 N N . ILE B 1 592 ? -45.94666 -34.54183 -44.78373 1.000 115.94211 572 ILE B N 1
ATOM 9245 C CA . ILE B 1 592 ? -47.05414 -33.59776 -44.70178 1.000 110.50622 572 ILE B CA 1
ATOM 9246 C C . ILE B 1 592 ? -47.39817 -33.03382 -46.07272 1.000 114.42484 572 ILE B C 1
ATOM 9247 O O . ILE B 1 592 ? -48.57036 -32.98412 -46.45705 1.000 121.69668 572 ILE B O 1
ATOM 9252 N N . GLY B 1 593 ? -46.39085 -32.61350 -46.83144 1.000 117.37725 573 GLY B N 1
ATOM 9253 C CA . GLY B 1 593 ? -46.64244 -32.19693 -48.18689 1.000 127.09421 573 GLY B CA 1
ATOM 9254 C C . GLY B 1 593 ? -45.70861 -31.15274 -48.75555 1.000 134.31907 573 GLY B C 1
ATOM 9255 O O . GLY B 1 593 ? -44.93167 -30.51187 -48.03496 1.000 131.16472 573 GLY B O 1
ATOM 9256 N N . PRO B 1 594 ? -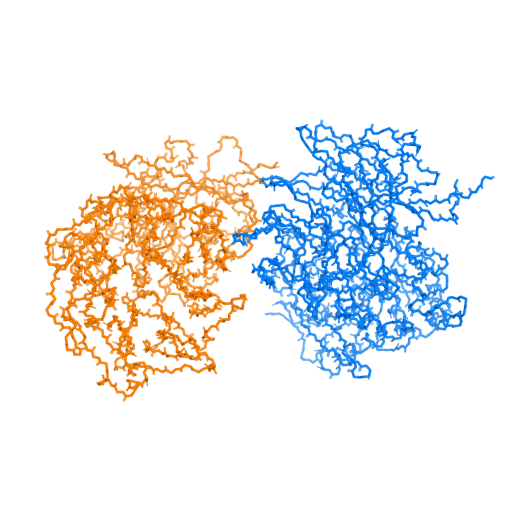45.74061 -31.01408 -50.09084 1.000 123.44954 574 PRO B N 1
ATOM 9257 C CA . PRO B 1 594 ? -44.88484 -30.03434 -50.77136 1.000 112.16997 574 PRO B CA 1
ATOM 9258 C C . PRO B 1 594 ? -45.15565 -28.64720 -50.21010 1.000 119.42235 574 PRO B C 1
ATOM 9259 O O . PRO B 1 594 ? -46.28572 -28.32127 -49.83014 1.000 104.21613 574 PRO B O 1
ATOM 9263 N N . LEU B 1 595 ? -44.08580 -27.83271 -50.14572 1.000 140.69148 575 LEU B N 1
ATOM 9264 C CA . LEU B 1 595 ? -44.02229 -26.75349 -49.16210 1.000 149.03217 575 LEU B CA 1
ATOM 9265 C C . LEU B 1 595 ? -44.70862 -25.42148 -49.45325 1.000 164.43963 575 LEU B C 1
ATOM 9266 O O . LEU B 1 595 ? -45.42566 -24.92985 -48.57195 1.000 198.74330 575 LEU B O 1
ATOM 9271 N N . PRO B 1 596 ? -44.53610 -24.77874 -50.61031 1.000 138.01530 576 PRO B N 1
ATOM 9272 C CA . PRO B 1 596 ? -45.31907 -23.54424 -50.81594 1.000 132.31791 576 PRO B CA 1
ATOM 9273 C C . PRO B 1 596 ? -46.78557 -23.74965 -50.49103 1.000 135.00491 576 PRO B C 1
ATOM 9274 O O . PRO B 1 596 ? -47.38331 -22.90067 -49.81957 1.000 137.91345 576 PRO B O 1
ATOM 9278 N N . GLY B 1 597 ? -47.34046 -24.91470 -50.85278 1.000 132.64553 577 GLY B N 1
ATOM 9279 C CA . GLY B 1 597 ? -48.77020 -25.15520 -50.72271 1.000 133.08961 577 GLY B CA 1
ATOM 9280 C C . GLY B 1 597 ? -49.26774 -25.52054 -49.34045 1.000 127.49841 577 GLY B C 1
ATOM 9281 O O . GLY B 1 597 ? -50.41349 -25.21910 -48.99158 1.000 133.05176 577 GLY B O 1
ATOM 9282 N N . PHE B 1 598 ? -48.43136 -26.15053 -48.52877 1.000 118.55003 578 PHE B N 1
ATOM 9283 C CA . PHE B 1 598 ? -48.85062 -26.63749 -47.22103 1.000 118.13656 578 PHE B CA 1
ATOM 9284 C C . PHE B 1 598 ? -48.30268 -25.82368 -46.05153 1.000 131.34493 578 PHE B C 1
ATOM 9285 O O . PHE B 1 598 ? -48.21041 -26.35351 -44.93783 1.000 124.93065 578 PHE B O 1
ATOM 9293 N N . GLU B 1 599 ? -47.95601 -24.54646 -46.26535 1.000 137.12534 579 GLU B N 1
ATOM 9294 C CA . GLU B 1 599 ? -47.51719 -23.72798 -45.13980 1.000 137.44805 579 GLU B CA 1
ATOM 9295 C C . GLU B 1 599 ? -48.46028 -23.98831 -43.98663 1.000 136.66971 579 GLU B C 1
ATOM 9296 O O . GLU B 1 599 ? -48.04697 -24.29767 -42.86276 1.000 144.82758 579 GLU B O 1
ATOM 9302 N N . ARG B 1 600 ? -49.75496 -23.89597 -44.28566 1.000 135.75437 580 ARG B N 1
ATOM 9303 C CA . ARG B 1 600 ? -50.76997 -23.97475 -43.25315 1.000 141.72086 580 ARG B CA 1
ATOM 9304 C C . ARG B 1 600 ? -50.83236 -25.35126 -42.61540 1.000 135.54813 580 ARG B C 1
ATOM 9305 O O . ARG B 1 600 ? -51.20693 -25.45974 -41.44565 1.000 131.18621 580 ARG B O 1
ATOM 9313 N N . ALA B 1 601 ? -50.44217 -26.40639 -43.33728 1.000 137.56276 581 ALA B N 1
ATOM 9314 C CA . ALA B 1 601 ? -50.40655 -27.72564 -42.71011 1.000 141.92702 581 ALA B CA 1
ATOM 9315 C C . ALA B 1 601 ? -49.22157 -27.84904 -41.75878 1.000 149.27291 581 ALA B C 1
ATOM 9316 O O . ALA B 1 601 ? -49.37138 -28.34727 -40.63387 1.000 149.75146 581 ALA B O 1
ATOM 9318 N N . TYR B 1 602 ? -48.03728 -27.38845 -42.18134 1.000 152.41927 582 TYR B N 1
ATOM 9319 C CA . TYR B 1 602 ? -46.90770 -27.36798 -41.25965 1.000 147.64293 582 TYR B CA 1
ATOM 9320 C C . TYR B 1 602 ? -47.24854 -26.56781 -40.01026 1.000 144.66800 582 TYR B C 1
ATOM 9321 O O . TYR B 1 602 ? -46.87514 -26.94999 -38.89629 1.000 151.15398 582 TYR B O 1
ATOM 9330 N N . GLU B 1 603 ? -47.97282 -25.46116 -40.16979 1.000 137.86305 583 GLU B N 1
ATOM 9331 C CA . GLU B 1 603 ? -48.32621 -24.65976 -39.00429 1.000 142.16279 583 GLU B CA 1
ATOM 9332 C C . GLU B 1 603 ? -49.33779 -25.39023 -38.12376 1.000 151.96852 583 GLU B C 1
ATOM 9333 O O . GLU B 1 603 ? -49.12021 -25.55821 -36.92115 1.000 160.69099 583 GLU B O 1
ATOM 9339 N N . GLU B 1 604 ? -50.43020 -25.87450 -38.71730 1.000 151.58419 584 GLU B N 1
ATOM 9340 C CA . GLU B 1 604 ? -51.54429 -26.41975 -37.94739 1.000 150.30691 584 GLU B CA 1
ATOM 9341 C C . GLU B 1 604 ? -51.26240 -27.76668 -37.29731 1.000 139.40701 584 GLU B C 1
ATOM 9342 O O . GLU B 1 604 ? -51.77213 -28.02872 -36.20309 1.000 153.14491 584 GLU B O 1
ATOM 9348 N N . ARG B 1 605 ? -50.47425 -28.63457 -37.92621 1.000 122.64234 585 ARG B N 1
ATOM 9349 C CA . ARG B 1 605 ? -50.33328 -29.97280 -37.35735 1.000 130.82660 585 ARG B CA 1
ATOM 9350 C C . ARG B 1 605 ? -49.38776 -30.02385 -36.16730 1.000 141.03455 585 ARG B C 1
ATOM 9351 O O . ARG B 1 605 ? -49.39111 -31.02519 -35.44318 1.000 139.51312 585 ARG B O 1
ATOM 9359 N N . SER B 1 606 ? -48.60117 -28.97989 -35.94539 1.000 145.70445 586 SER B N 1
ATOM 9360 C CA . SER B 1 606 ? -47.60632 -28.99275 -34.88148 1.000 137.62217 586 SER B CA 1
ATOM 9361 C C . SER B 1 606 ? -48.30215 -29.06676 -33.52812 1.000 137.16447 586 SER B C 1
ATOM 9362 O O . SER B 1 606 ? -49.16980 -28.23409 -33.24047 1.000 146.16265 586 SER B O 1
ATOM 9365 N N . PRO B 1 607 ? -47.96781 -30.04406 -32.67720 1.000 136.50058 587 PRO B N 1
ATOM 9366 C CA . PRO B 1 607 ? -48.60825 -30.08792 -31.35108 1.000 140.70706 587 PRO B CA 1
ATOM 9367 C C . PRO B 1 607 ? -48.38006 -28.80751 -30.58390 1.000 152.08056 587 PRO B C 1
ATOM 9368 O O . PRO B 1 607 ? -49.22870 -28.39196 -29.78476 1.000 156.83518 587 PRO B O 1
ATOM 9372 N N . LEU B 1 608 ? -47.23243 -28.17680 -30.80764 1.000 157.49770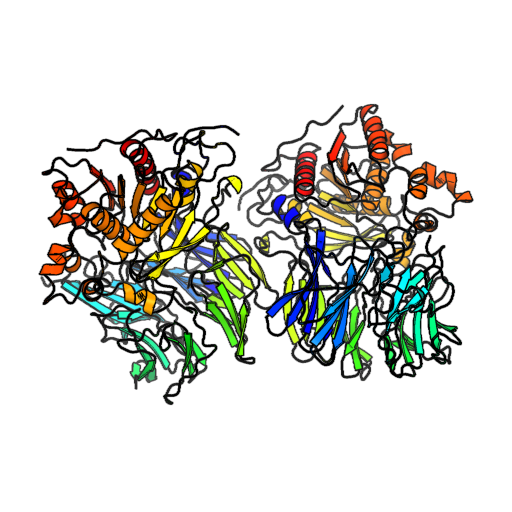 588 LEU B N 1
ATOM 9373 C CA . LEU B 1 608 ? -46.90618 -26.93539 -30.12853 1.000 166.95089 588 LEU B CA 1
ATOM 9374 C C . LEU B 1 608 ? -47.97647 -25.86995 -30.35989 1.000 170.79141 588 LEU B C 1
ATOM 9375 O O . LEU B 1 608 ? -48.26377 -25.07797 -29.45304 1.000 170.67374 588 LEU B O 1
ATOM 9380 N N . ARG B 1 609 ? -48.59716 -25.84581 -31.54984 1.000 169.45038 589 ARG B N 1
ATOM 9381 C CA . ARG B 1 609 ? -49.58281 -24.80657 -31.82769 1.000 181.88384 589 ARG B CA 1
ATOM 9382 C C . ARG B 1 609 ? -50.87408 -25.01308 -31.05687 1.000 178.04794 589 ARG B C 1
ATOM 9383 O O . ARG B 1 609 ? -51.63220 -24.05427 -30.87782 1.000 189.35479 589 ARG B O 1
ATOM 9391 N N . HIS B 1 610 ? -51.15690 -26.23917 -30.62426 1.000 163.85588 590 HIS B N 1
ATOM 9392 C CA . HIS B 1 610 ? -52.37319 -26.53777 -29.87922 1.000 161.71450 590 HIS B CA 1
ATOM 9393 C C . HIS B 1 610 ? -52.07499 -27.06256 -28.47993 1.000 162.99724 590 HIS B C 1
ATOM 9394 O O . HIS B 1 610 ? -52.87460 -27.80493 -27.90334 1.000 164.13999 590 HIS B O 1
ATOM 9401 N N . ALA B 1 611 ? -50.91067 -26.69863 -27.93747 1.000 158.08303 591 ALA B N 1
ATOM 9402 C CA . ALA B 1 611 ? -50.46849 -27.24266 -26.65811 1.000 155.38694 591 ALA B CA 1
ATOM 9403 C C . ALA B 1 611 ? -51.55159 -27.15977 -25.58546 1.000 155.79349 591 ALA B C 1
ATOM 9404 O O . ALA B 1 611 ? -51.62175 -28.01944 -24.70251 1.000 144.59767 591 ALA B O 1
ATOM 9406 N N . ASP B 1 612 ? -52.41953 -26.15121 -25.65883 1.000 169.42581 592 ASP B N 1
ATOM 9407 C CA . ASP B 1 612 ? -53.39982 -25.90626 -24.60491 1.000 179.14465 592 ASP B CA 1
ATOM 9408 C C . ASP B 1 612 ? -54.47361 -26.99017 -24.49997 1.000 175.25033 592 ASP B C 1
ATOM 9409 O O . ASP B 1 612 ? -55.09148 -27.12001 -23.43809 1.000 177.59942 592 ASP B O 1
ATOM 9414 N N . ARG B 1 613 ? -54.68057 -27.79423 -25.54634 1.000 167.45715 593 ARG B N 1
ATOM 9415 C CA . ARG B 1 613 ? -55.61689 -28.91784 -25.52426 1.000 160.82665 593 ARG B CA 1
ATOM 9416 C C . ARG B 1 613 ? -55.09302 -30.14171 -24.77431 1.000 166.71204 593 ARG B C 1
ATOM 9417 O O . ARG B 1 613 ? -55.82405 -31.13276 -24.66734 1.000 170.95481 593 ARG B O 1
ATOM 9425 N N . THR B 1 614 ? -53.87694 -30.09214 -24.23225 1.000 162.29585 594 THR B N 1
ATOM 9426 C CA . THR B 1 614 ? -53.28235 -31.25490 -23.57909 1.000 155.47047 594 THR B CA 1
ATOM 9427 C C . THR B 1 614 ? -54.13384 -31.79452 -22.43844 1.000 166.52079 594 THR B C 1
ATOM 9428 O O . THR B 1 614 ? -54.59198 -31.04942 -21.56786 1.000 185.95221 594 THR B O 1
ATOM 9432 N N . ALA B 1 615 ? -54.35319 -33.10814 -22.47363 1.000 157.32371 595 ALA B N 1
ATOM 9433 C CA . ALA B 1 615 ? -55.32653 -33.78356 -21.63274 1.000 156.00405 595 ALA B CA 1
ATOM 9434 C C . ALA B 1 615 ? -54.75098 -34.35836 -20.34980 1.000 167.62774 595 ALA B C 1
ATOM 9435 O O . ALA B 1 615 ? -55.51571 -34.60464 -19.41167 1.000 176.45181 595 ALA B O 1
ATOM 9437 N N . CYS B 1 616 ? -53.44489 -34.58896 -20.27822 1.000 173.38314 596 CYS B N 1
ATOM 9438 C CA . CYS B 1 616 ? -52.87731 -35.37986 -19.19690 1.000 171.44110 596 CYS B CA 1
ATOM 9439 C C . CYS B 1 616 ? -51.50865 -34.83226 -18.84219 1.000 149.35680 596 CYS B C 1
ATOM 9440 O O . CYS B 1 616 ? -50.91272 -34.06856 -19.61240 1.000 145.91655 596 CYS B O 1
ATOM 9443 N N . PRO B 1 617 ? -50.96698 -35.22576 -17.69912 1.000 143.41722 597 PRO B N 1
ATOM 9444 C CA . PRO B 1 617 ? -49.61387 -34.79979 -17.34679 1.000 148.13629 597 PRO B CA 1
ATOM 9445 C C . PRO B 1 617 ? -48.61449 -35.24967 -18.40042 1.000 149.05475 597 PRO B C 1
ATOM 9446 O O . PRO B 1 617 ? -48.82174 -36.23475 -19.11426 1.000 151.88681 597 PRO B O 1
ATOM 9450 N N . VAL B 1 618 ? -47.54671 -34.47737 -18.53199 1.000 143.56354 598 VAL B N 1
ATOM 9451 C CA . VAL B 1 618 ? -46.52973 -34.72147 -19.54071 1.000 140.10394 598 VAL B CA 1
ATOM 9452 C C . VAL B 1 618 ? -45.15495 -34.75387 -18.88562 1.000 151.58334 598 VAL B C 1
ATOM 9453 O O . VAL B 1 618 ? -44.88347 -34.00498 -17.93889 1.000 160.36698 598 VAL B O 1
ATOM 9457 N N . LEU B 1 619 ? -44.30721 -35.66210 -19.36523 1.000 151.77692 599 LEU B N 1
ATOM 9458 C CA . LEU B 1 619 ? -42.91478 -35.78076 -18.94773 1.000 146.83281 599 LEU B CA 1
ATOM 9459 C C . LEU B 1 619 ? -42.05179 -35.57309 -20.18138 1.000 149.05300 599 LEU B C 1
ATOM 9460 O O . LEU B 1 619 ? -42.00776 -36.43120 -21.06566 1.000 156.44842 599 LEU B O 1
ATOM 9465 N N . LEU B 1 620 ? -41.34693 -34.45812 -20.22816 1.000 142.70998 600 LEU B N 1
ATOM 9466 C CA . LEU B 1 620 ? -40.51004 -34.12352 -21.36732 1.000 139.65047 600 LEU B CA 1
ATOM 9467 C C . LEU B 1 620 ? -39.06253 -34.37509 -20.98612 1.000 146.24370 600 LEU B C 1
ATOM 9468 O O . LEU B 1 620 ? -38.64393 -34.04784 -19.87138 1.000 155.65635 600 LEU B O 1
ATOM 9473 N N . LEU B 1 621 ? -38.30389 -34.97804 -21.89230 1.000 143.51792 601 LEU B N 1
ATOM 9474 C CA . LEU B 1 621 ? -36.89362 -35.23860 -21.64317 1.000 138.11981 601 LEU B CA 1
ATOM 9475 C C . LEU B 1 621 ? -36.07589 -34.61779 -22.76183 1.000 136.91148 601 LEU B C 1
ATOM 9476 O O . LEU B 1 621 ? -36.33991 -34.86719 -23.94074 1.000 145.11318 601 LEU B O 1
ATOM 9481 N N . GLN B 1 622 ? -35.07091 -33.82808 -22.39738 1.000 134.00778 602 GLN B N 1
ATOM 9482 C CA . GLN B 1 622 ? -34.39075 -33.03250 -23.40776 1.000 151.58824 602 GLN B CA 1
ATOM 9483 C C . GLN B 1 622 ? -32.89145 -32.97609 -23.17970 1.000 157.85877 602 GLN B C 1
ATOM 9484 O O . GLN B 1 622 ? -32.43424 -32.65097 -22.07822 1.000 163.48124 602 GLN B O 1
ATOM 9490 N N . GLY B 1 623 ? -32.14163 -33.27050 -24.24064 1.000 156.84278 603 GLY B N 1
ATOM 9491 C CA . GLY B 1 623 ? -30.71225 -33.01073 -24.25209 1.000 168.22142 603 GLY B CA 1
ATOM 9492 C C . GLY B 1 623 ? -30.41453 -31.55537 -24.59253 1.000 175.08742 603 GLY B C 1
ATOM 9493 O O . GLY B 1 623 ? -30.99691 -30.99085 -25.52564 1.000 175.05926 603 GLY B O 1
ATOM 9494 N N . LEU B 1 624 ? -29.51155 -30.94051 -23.82206 1.000 173.96164 604 LEU B N 1
ATOM 9495 C CA . LEU B 1 624 ? -29.19947 -29.52408 -23.98223 1.000 167.76161 604 LEU B CA 1
ATOM 9496 C C . LEU B 1 624 ? -28.27049 -29.24173 -25.15075 1.000 165.27143 604 LEU B C 1
ATOM 9497 O O . LEU B 1 624 ? -28.04448 -28.06890 -25.46509 1.000 170.53766 604 LEU B O 1
ATOM 9502 N N . ASN B 1 625 ? -27.71582 -30.27343 -25.78381 1.000 158.70939 605 ASN B N 1
ATOM 9503 C CA . ASN B 1 625 ? -26.89436 -30.11266 -26.97422 1.000 156.21334 605 ASN B CA 1
ATOM 9504 C C . ASN B 1 625 ? -27.59763 -30.71366 -28.18749 1.000 156.94991 605 ASN B C 1
ATOM 9505 O O . ASN B 1 625 ? -26.95506 -31.24275 -29.09899 1.000 155.10972 605 ASN B O 1
ATOM 9510 N N . ASP B 1 626 ? -28.93344 -30.64151 -28.17370 1.000 209.42786 606 ASP B N 1
ATOM 9511 C CA . ASP B 1 626 ? -29.79717 -31.23195 -29.19625 1.000 208.24995 606 ASP B CA 1
ATOM 9512 C C . ASP B 1 626 ? -29.88465 -30.31469 -30.41172 1.000 198.68424 606 ASP B C 1
ATOM 9513 O O . ASP B 1 626 ? -30.43959 -29.21380 -30.30180 1.000 193.60320 606 ASP B O 1
ATOM 9518 N N . PRO B 1 627 ? -29.38669 -30.72600 -31.58382 1.000 196.56927 607 PRO B N 1
ATOM 9519 C CA . PRO B 1 627 ? -29.54453 -29.88607 -32.77936 1.000 187.90546 607 PRO B CA 1
ATOM 9520 C C . PRO B 1 627 ? -30.87178 -30.06197 -33.50289 1.000 192.40871 607 PRO B C 1
ATOM 9521 O O . PRO B 1 627 ? -31.18828 -29.24402 -34.37863 1.000 197.89250 607 PRO B O 1
ATOM 9525 N N . VAL B 1 628 ? -31.66776 -31.07494 -33.16321 1.000 184.43300 608 VAL B N 1
ATOM 9526 C CA . VAL B 1 628 ? -32.93885 -31.28885 -33.84561 1.000 179.27269 608 VAL B CA 1
ATOM 9527 C C . VAL B 1 628 ? -34.04734 -30.61696 -33.04630 1.000 190.45900 608 VAL B C 1
ATOM 9528 O O . VAL B 1 628 ? -34.71286 -29.70471 -33.54622 1.000 192.79034 608 VAL B O 1
ATOM 9532 N N . VAL B 1 629 ? -34.25153 -31.03990 -31.80214 1.000 190.61074 609 VAL B N 1
ATOM 9533 C CA . VAL B 1 629 ? -35.27060 -30.39393 -30.97775 1.000 201.65653 609 VAL B CA 1
ATOM 9534 C C . VAL B 1 629 ? -34.62321 -29.47012 -29.95482 1.000 212.62929 609 VAL B C 1
ATOM 9535 O O . VAL B 1 629 ? -34.29051 -29.91305 -28.84630 1.000 221.61769 609 VAL B O 1
ATOM 9539 N N . PRO B 1 630 ? -34.44253 -28.19039 -30.26784 1.000 212.10627 610 PRO B N 1
ATOM 9540 C CA . PRO B 1 630 ? -33.86895 -27.26511 -29.29420 1.000 210.48791 610 PRO B CA 1
ATOM 9541 C C . PRO B 1 630 ? -34.73279 -27.24616 -28.04923 1.000 204.01405 610 PRO B C 1
ATOM 9542 O O . PRO B 1 630 ? -35.96487 -27.35397 -28.15049 1.000 203.20119 610 PRO B O 1
ATOM 9546 N N . PRO B 1 631 ? -34.14642 -27.16029 -26.85371 1.000 195.99099 611 PRO B N 1
ATOM 9547 C CA . PRO B 1 631 ? -34.99183 -27.16922 -25.65219 1.000 191.36515 611 PRO B CA 1
ATOM 9548 C C . PRO B 1 631 ? -35.97852 -26.01085 -25.61079 1.000 200.31217 611 PRO B C 1
ATOM 9549 O O . PRO B 1 631 ? -36.90933 -26.05312 -24.79427 1.000 198.05405 611 PRO B O 1
ATOM 9553 N N . ASP B 1 632 ? -35.82921 -25.00035 -26.47964 1.000 205.54084 612 ASP B N 1
ATOM 9554 C CA . ASP B 1 632 ? -36.85653 -23.96835 -26.59067 1.000 205.96991 612 ASP B CA 1
ATOM 9555 C C . ASP B 1 632 ? -38.18912 -24.57268 -26.99564 1.000 205.43693 612 ASP B C 1
ATOM 9556 O O . ASP B 1 632 ? -39.23473 -24.22380 -26.43792 1.000 204.27804 612 ASP B O 1
ATOM 9561 N N . GLN B 1 633 ? -38.16640 -25.48688 -27.96858 1.000 210.12604 613 GLN B N 1
ATOM 9562 C CA . GLN B 1 633 ? -39.39091 -26.13998 -28.41525 1.000 205.94366 613 GLN B CA 1
ATOM 9563 C C . GLN B 1 633 ? -40.09194 -26.78133 -27.22392 1.000 191.17360 613 GLN B C 1
ATOM 9564 O O . GLN B 1 633 ? -41.28970 -26.57532 -26.99680 1.000 184.91253 613 GLN B O 1
ATOM 9570 N N . SER B 1 634 ? -39.34428 -27.57381 -26.45244 1.000 184.93329 614 SER B N 1
ATOM 9571 C CA . SER B 1 634 ? -39.89499 -28.22724 -25.27204 1.000 173.77020 614 SER B CA 1
ATOM 9572 C C . SER B 1 634 ? -40.29100 -27.22250 -24.19045 1.000 177.28252 614 SER B C 1
ATOM 9573 O O . SER B 1 634 ? -41.25370 -27.45723 -23.44903 1.000 176.42480 614 SER B O 1
ATOM 9576 N N . GLU B 1 635 ? -39.57615 -26.10305 -24.07387 1.000 189.24700 615 GLU B N 1
ATOM 9577 C CA . GLU B 1 635 ? -39.93121 -25.15291 -23.02407 1.000 205.07193 615 GLU B CA 1
ATOM 9578 C C . GLU B 1 635 ? -41.18750 -24.36232 -23.37966 1.000 208.96024 615 GLU B C 1
ATOM 9579 O O . GLU B 1 635 ? -41.98735 -24.05160 -22.49186 1.000 203.27372 615 GLU B O 1
ATOM 9585 N N . ARG B 1 636 ? -41.37024 -24.00307 -24.65724 1.000 185.69193 616 ARG B N 1
ATOM 9586 C CA . ARG B 1 636 ? -42.67210 -23.50448 -25.09758 1.000 185.65512 616 ARG B CA 1
ATOM 9587 C C . ARG B 1 636 ? -43.77840 -24.40921 -24.57718 1.000 182.36756 616 ARG B C 1
ATOM 9588 O O . ARG B 1 636 ? -44.79446 -23.94686 -24.03442 1.000 185.71698 616 ARG B O 1
ATOM 9596 N N . PHE B 1 637 ? -43.57010 -25.71996 -24.71459 1.000 176.28684 617 PHE B N 1
ATOM 9597 C CA . PHE B 1 637 ? -44.62635 -26.68004 -24.43718 1.000 172.18769 617 PHE B CA 1
ATOM 9598 C C . PHE B 1 637 ? -44.87121 -26.75667 -22.93017 1.000 185.18608 617 PHE B C 1
ATOM 9599 O O . PHE B 1 637 ? -46.02311 -26.82256 -22.46807 1.000 184.92091 617 PHE B O 1
ATOM 9607 N N . ALA B 1 638 ? -43.78513 -26.72312 -22.14921 1.000 197.70190 618 ALA B N 1
ATOM 9608 C CA . ALA B 1 638 ? -43.90693 -26.69701 -20.69609 1.000 204.43430 618 ALA B CA 1
ATOM 9609 C C . ALA B 1 638 ? -44.62211 -25.43038 -20.23847 1.000 209.20351 618 ALA B C 1
ATOM 9610 O O . ALA B 1 638 ? -45.43396 -25.46848 -19.30709 1.000 225.39267 618 ALA B O 1
ATOM 9612 N N . LEU B 1 639 ? -44.32912 -24.29263 -20.87836 1.000 195.99987 619 LEU B N 1
ATOM 9613 C CA . LEU B 1 639 ? -44.99816 -23.05203 -20.50587 1.000 192.14897 619 LEU B CA 1
ATOM 9614 C C . LEU B 1 639 ? -46.48110 -23.11766 -20.81101 1.000 188.13269 619 LEU B C 1
ATOM 9615 O O . LEU B 1 639 ? -47.29298 -22.54807 -20.07179 1.000 200.69668 619 LEU B O 1
ATOM 9620 N N . ALA B 1 640 ? -46.85565 -23.81871 -21.88104 1.000 175.96784 620 ALA B N 1
ATOM 9621 C CA . ALA B 1 640 ? -48.27702 -23.93739 -22.18178 1.000 183.21075 620 ALA B CA 1
ATOM 9622 C C . ALA B 1 640 ? -48.98077 -24.84140 -21.17548 1.000 175.85414 620 ALA B C 1
ATOM 9623 O O . ALA B 1 640 ? -50.11488 -24.55922 -20.76509 1.000 180.73430 620 ALA B O 1
ATOM 9625 N N . LEU B 1 641 ? -48.31715 -25.91321 -20.73450 1.000 167.31764 621 LEU B N 1
ATOM 9626 C CA . LEU B 1 641 ? -48.93715 -26.73324 -19.69434 1.000 166.97824 621 LEU B CA 1
ATOM 9627 C C . LEU B 1 641 ? -48.92656 -26.05481 -18.32929 1.000 185.13369 621 LEU B C 1
ATOM 9628 O O . LEU B 1 641 ? -49.71871 -26.43619 -17.46033 1.000 189.49561 621 LEU B O 1
ATOM 9633 N N . ALA B 1 642 ? -48.04193 -25.07470 -18.11609 1.000 194.66430 622 ALA B N 1
ATOM 9634 C CA . ALA B 1 642 ? -48.00468 -24.37056 -16.83745 1.000 202.82451 622 ALA B CA 1
ATOM 9635 C C . ALA B 1 642 ? -49.03695 -23.25178 -16.77937 1.000 209.31596 622 ALA B C 1
ATOM 9636 O O . ALA B 1 642 ? -49.65866 -23.03673 -15.73208 1.000 218.94043 622 ALA B O 1
ATOM 9638 N N . ASP B 1 643 ? -49.23050 -22.52376 -17.88523 1.000 201.24122 623 ASP B N 1
ATOM 9639 C CA . ASP B 1 643 ? -50.28104 -21.51498 -17.91950 1.000 202.23121 623 ASP B CA 1
ATOM 9640 C C . ASP B 1 643 ? -51.66394 -22.13747 -18.06759 1.000 203.02545 623 ASP B C 1
ATOM 9641 O O . ASP B 1 643 ? -52.65259 -21.51858 -17.66027 1.000 206.63674 623 ASP B O 1
ATOM 9646 N N . LYS B 1 644 ? -51.75457 -23.34682 -18.62796 1.000 207.58001 624 LYS B N 1
ATOM 9647 C CA . LYS B 1 644 ? -52.94417 -24.18321 -18.49339 1.000 219.34386 624 LYS B CA 1
ATOM 9648 C C . LYS B 1 644 ? -52.94595 -24.99235 -17.19749 1.000 225.18583 624 LYS B C 1
ATOM 9649 O O . LYS B 1 644 ? -53.75914 -25.91448 -17.05399 1.000 224.68752 624 LYS B O 1
ATOM 9655 N N . LYS B 1 645 ? -52.02418 -24.67831 -16.28074 1.000 226.48529 625 LYS B N 1
ATOM 9656 C CA . LYS B 1 645 ? -51.97915 -25.25308 -14.93228 1.000 211.44602 625 LYS B CA 1
ATOM 9657 C C . LYS B 1 645 ? -52.02596 -26.78075 -14.95263 1.000 201.50699 625 LYS B C 1
ATOM 9658 O O . LYS B 1 645 ? -52.54765 -27.41472 -14.03165 1.000 194.86529 625 LYS B O 1
ATOM 9664 N N . MET B 1 646 ? -51.45220 -27.38121 -15.99433 1.000 203.79676 626 MET B N 1
ATOM 9665 C CA . MET B 1 646 ? -51.31002 -28.83109 -16.07641 1.000 207.72075 626 MET B CA 1
ATOM 9666 C C . MET B 1 646 ? -50.00399 -29.27933 -15.44630 1.000 191.65748 626 MET B C 1
ATOM 9667 O O . MET B 1 646 ? -48.95857 -28.64649 -15.64201 1.000 187.57971 626 MET B O 1
ATOM 9672 N N . PRO B 1 647 ? -50.08405 -30.36955 -14.69027 1.000 177.37783 627 PRO B N 1
ATOM 9673 C CA . PRO B 1 647 ? -48.90256 -30.83703 -13.97202 1.000 179.52604 627 PRO B CA 1
ATOM 9674 C C . PRO B 1 647 ? -47.96657 -31.44870 -14.99640 1.000 174.65706 627 PRO B C 1
ATOM 9675 O O . PRO B 1 647 ? -48.31288 -32.41463 -15.67903 1.000 167.50202 627 PRO B O 1
ATOM 9679 N N . TYR B 1 648 ? -46.78469 -30.86594 -15.11569 1.000 173.61615 628 TYR B N 1
ATOM 9680 C CA . TYR B 1 648 ? -45.81648 -31.34730 -16.07378 1.000 164.37297 628 TYR B CA 1
ATOM 9681 C C . TYR B 1 648 ? -44.50542 -31.56489 -15.34527 1.000 183.37409 628 TYR B C 1
ATOM 9682 O O . TYR B 1 648 ? -44.34131 -31.19320 -14.18053 1.000 204.94183 628 TYR B O 1
ATOM 9691 N N . ALA B 1 649 ? -43.56473 -32.17208 -16.05231 1.000 171.51674 629 ALA B N 1
ATOM 9692 C CA . ALA B 1 649 ? -42.20910 -32.26459 -15.54380 1.000 157.84137 629 ALA B CA 1
ATOM 9693 C C . ALA B 1 649 ? -41.26288 -32.24567 -16.72556 1.000 152.01610 629 ALA B C 1
ATOM 9694 O O . ALA B 1 649 ? -41.37323 -33.08157 -17.62868 1.000 159.75181 629 ALA B O 1
ATOM 9696 N N . TYR B 1 650 ? -40.30396 -31.33466 -16.68267 1.000 134.31439 630 TYR B N 1
ATOM 9697 C CA . TYR B 1 650 ? -39.41804 -31.07019 -17.80727 1.000 156.66374 630 TYR B CA 1
ATOM 9698 C C . TYR B 1 650 ? -38.00625 -31.30167 -17.30268 1.000 168.80373 630 TYR B C 1
ATOM 9699 O O . TYR B 1 650 ? -37.49574 -30.53094 -16.48264 1.000 185.06820 630 TYR B O 1
ATOM 9708 N N . LEU B 1 651 ? -37.38140 -32.36150 -17.80055 1.000 160.18379 631 LEU B N 1
ATOM 9709 C CA . LEU B 1 651 ? -36.07451 -32.78656 -17.33916 1.000 158.51806 631 LEU B CA 1
ATOM 9710 C C . LEU B 1 651 ? -35.04232 -32.50233 -18.41729 1.000 174.54062 631 LEU B C 1
ATOM 9711 O O . LEU B 1 651 ? -35.21823 -32.87741 -19.58414 1.000 179.26352 631 LEU B O 1
ATOM 9716 N N . THR B 1 652 ? -33.97396 -31.83780 -18.01208 1.000 185.39113 632 THR B N 1
ATOM 9717 C CA . THR B 1 652 ? -32.90010 -31.43242 -18.89414 1.000 191.65901 632 THR B CA 1
ATOM 9718 C C . THR B 1 652 ? -31.64114 -32.20877 -18.54538 1.000 186.74767 632 THR B C 1
ATOM 9719 O O . THR B 1 652 ? -31.34047 -32.41756 -17.36604 1.000 210.77855 632 THR B O 1
ATOM 9723 N N . PHE B 1 653 ? -30.90230 -32.62876 -19.57058 1.000 199.30686 633 PHE B N 1
ATOM 9724 C CA . PHE B 1 653 ? -29.68873 -33.41005 -19.37361 1.000 187.33033 633 PHE B CA 1
ATOM 9725 C C . PHE B 1 653 ? -28.54044 -32.70707 -20.07429 1.000 195.94599 633 PHE B C 1
ATOM 9726 O O . PHE B 1 653 ? -28.59219 -32.50418 -21.29412 1.000 182.17044 633 PHE B O 1
ATOM 9734 N N . GLU B 1 654 ? -27.47903 -32.41150 -19.31514 1.000 205.18554 634 GLU B N 1
ATOM 9735 C CA . GLU B 1 654 ? -26.33671 -31.68472 -19.84769 1.000 193.97480 634 GLU B CA 1
ATOM 9736 C C . GLU B 1 654 ? -25.41016 -32.61352 -20.61421 1.000 190.47355 634 GLU B C 1
ATOM 9737 O O . GLU B 1 654 ? -25.22281 -33.77807 -20.24680 1.000 185.97213 634 GLU B O 1
ATOM 9743 N N . GLY B 1 655 ? -24.82390 -32.07755 -21.68379 1.000 203.10069 635 GLY B N 1
ATOM 9744 C CA . GLY B 1 655 ? -23.88718 -32.82807 -22.49109 1.000 207.11301 635 GLY B CA 1
ATOM 9745 C C . GLY B 1 655 ? -24.53281 -33.92197 -23.30784 1.000 196.79728 635 GLY B C 1
ATOM 9746 O O . GLY B 1 655 ? -23.85914 -34.88485 -23.67978 1.000 198.83189 635 GLY B O 1
ATOM 9747 N N . GLU B 1 656 ? -25.82685 -33.80491 -23.59833 1.000 188.24550 636 GLU B N 1
ATOM 9748 C CA . GLU B 1 656 ? -26.56536 -34.83241 -24.31554 1.000 181.95827 636 GLU B CA 1
ATOM 9749 C C . GLU B 1 656 ? -27.20326 -34.20234 -25.54924 1.000 190.66112 636 GLU B C 1
ATOM 9750 O O . GLU B 1 656 ? -27.83335 -33.14390 -25.44795 1.000 186.55419 636 GLU B O 1
ATOM 9756 N N . SER B 1 657 ? -27.02265 -34.83136 -26.71265 1.000 203.51243 637 SER B N 1
ATOM 9757 C CA . SER B 1 657 ? -27.61287 -34.34142 -27.95406 1.000 210.98177 637 SER B CA 1
ATOM 9758 C C . SER B 1 657 ? -28.95341 -35.04078 -28.21513 1.000 208.19693 637 SER B C 1
ATOM 9759 O O . SER B 1 657 ? -29.56587 -35.61412 -27.30999 1.000 210.55465 637 SER B O 1
ATOM 9762 N N . HIS B 1 658 ? -29.43170 -34.97229 -29.45871 1.000 202.83430 638 HIS B N 1
ATOM 9763 C CA . HIS B 1 658 ? -30.63771 -35.67117 -29.90161 1.000 190.41945 638 HIS B CA 1
ATOM 9764 C C . HIS B 1 658 ? -30.41235 -37.18034 -29.86021 1.000 177.50688 638 HIS B C 1
ATOM 9765 O O . HIS B 1 658 ? -29.72524 -37.73783 -30.72233 1.000 173.10302 638 HIS B O 1
ATOM 9772 N N . GLY B 1 659 ? -31.02865 -37.84480 -28.88438 1.000 172.81203 639 GLY B N 1
ATOM 9773 C CA . GLY B 1 659 ? -30.82083 -39.25835 -28.61379 1.000 173.33580 639 GLY B CA 1
ATOM 9774 C C . GLY B 1 659 ? -29.79855 -39.45338 -27.50970 1.000 175.29066 639 GLY B C 1
ATOM 9775 O O . GLY B 1 659 ? -28.68629 -38.92290 -27.58582 1.000 190.52511 639 GLY B O 1
ATOM 9776 N N . PHE B 1 660 ? -30.15084 -40.22236 -26.48325 1.000 160.67879 640 PHE B N 1
ATOM 9777 C CA . PHE B 1 660 ? -29.35494 -40.26261 -25.26336 1.000 158.16070 640 PHE B CA 1
ATOM 9778 C C . PHE B 1 660 ? -28.24024 -41.29452 -25.34758 1.000 168.24228 640 PHE B C 1
ATOM 9779 O O . PHE B 1 660 ? -28.44489 -42.42068 -25.81075 1.000 164.73666 640 PHE B O 1
ATOM 9787 N N . ARG B 1 661 ? -27.05514 -40.89459 -24.87787 1.000 184.34489 641 ARG B N 1
ATOM 9788 C CA . ARG B 1 661 ? -25.83764 -41.67155 -25.04050 1.000 188.66483 641 ARG B CA 1
ATOM 9789 C C . ARG B 1 661 ? -25.12663 -41.96998 -23.72276 1.000 175.01759 641 ARG B C 1
ATOM 9790 O O . ARG B 1 661 ? -24.31626 -42.90527 -23.67310 1.000 168.10899 641 ARG B O 1
ATOM 9798 N N . LYS B 1 662 ? -25.41928 -41.22577 -22.65927 1.000 167.61014 642 LYS B N 1
ATOM 9799 C CA . LYS B 1 662 ? -24.80952 -41.45400 -21.35815 1.000 160.75869 642 LYS B CA 1
ATOM 9800 C C . LYS B 1 662 ? -25.63023 -42.47845 -20.59039 1.000 152.41800 642 LYS B C 1
ATOM 9801 O O . LYS B 1 662 ? -26.85167 -42.34447 -20.49030 1.000 170.52953 642 LYS B O 1
ATOM 9807 N N . ALA B 1 663 ? -24.96362 -43.49567 -20.04557 1.000 152.72818 643 ALA B N 1
ATOM 9808 C CA . ALA B 1 663 ? -25.67929 -44.50911 -19.27384 1.000 153.64351 643 ALA B CA 1
ATOM 9809 C C . ALA B 1 663 ? -26.42556 -43.86748 -18.11072 1.000 157.85557 643 ALA B C 1
ATOM 9810 O O . ALA B 1 663 ? -27.54225 -44.27627 -17.76878 1.000 161.18017 643 ALA B O 1
ATOM 9812 N N . GLY B 1 664 ? -25.79744 -42.88912 -17.46009 1.000 160.59326 644 GLY B N 1
ATOM 9813 C CA . GLY B 1 664 ? -26.45031 -42.20033 -16.36010 1.000 164.28750 644 GLY B CA 1
ATOM 9814 C C . GLY B 1 664 ? -27.68706 -41.44557 -16.80430 1.000 159.94728 644 GLY B C 1
ATOM 9815 O O . GLY B 1 664 ? -28.68861 -41.39667 -16.08795 1.000 161.35333 644 GLY B O 1
ATOM 9816 N N . THR B 1 665 ? -27.62165 -40.81686 -17.97782 1.000 158.70842 645 THR B N 1
ATOM 9817 C CA . THR B 1 665 ? -28.79604 -40.14211 -18.51906 1.000 162.21650 645 THR B CA 1
ATOM 9818 C C . THR B 1 665 ? -29.93700 -41.13703 -18.70343 1.000 154.63036 645 THR B C 1
ATOM 9819 O O . THR B 1 665 ? -31.07818 -40.88537 -18.29089 1.000 153.81734 645 THR B O 1
ATOM 9823 N N . VAL B 1 666 ? -29.63118 -42.29136 -19.30210 1.000 148.53686 646 VAL B N 1
ATOM 9824 C CA . VAL B 1 666 ? -30.63610 -43.33031 -19.50173 1.000 138.79202 646 VAL B CA 1
ATOM 9825 C C . VAL B 1 666 ? -31.23526 -43.75995 -18.17459 1.000 140.60562 646 VAL B C 1
ATOM 9826 O O . VAL B 1 666 ? -32.45454 -43.90813 -18.04388 1.000 139.61847 646 VAL B O 1
ATOM 9830 N N . VAL B 1 667 ? -30.38765 -43.96900 -17.17021 1.000 153.03207 647 VAL B N 1
ATOM 9831 C CA . VAL B 1 667 ? -30.87994 -44.39368 -15.86274 1.000 155.07417 647 VAL B CA 1
ATOM 9832 C C . VAL B 1 667 ? -31.81254 -43.34672 -15.27122 1.000 155.87592 647 VAL B C 1
ATOM 9833 O O . VAL B 1 667 ? -32.93837 -43.64670 -14.84402 1.000 140.95744 647 VAL B O 1
ATOM 9837 N N . ARG B 1 668 ? -31.32998 -42.10878 -15.18918 1.000 158.28980 648 ARG B N 1
ATOM 9838 C CA . ARG B 1 668 ? -32.10319 -41.04173 -14.57467 1.000 162.22251 648 ARG B CA 1
ATOM 9839 C C . ARG B 1 668 ? -33.46470 -40.93761 -15.23949 1.000 154.40345 648 ARG B C 1
ATOM 9840 O O . ARG B 1 668 ? -34.49788 -40.96633 -14.56302 1.000 147.49244 648 ARG B O 1
ATOM 9848 N N . SER B 1 669 ? -33.48509 -40.89031 -16.57805 1.000 155.50974 649 SER B N 1
ATOM 9849 C CA . SER B 1 669 ? -34.74093 -40.70225 -17.30374 1.000 150.80287 649 SER B CA 1
ATOM 9850 C C . SER B 1 669 ? -35.65889 -41.92266 -17.20623 1.000 145.57799 649 SER B C 1
ATOM 9851 O O . SER B 1 669 ? -36.87979 -41.76615 -17.13623 1.000 147.60347 649 SER B O 1
ATOM 9854 N N . LEU B 1 670 ? -35.10978 -43.13882 -17.18617 1.000 143.44537 650 LEU B N 1
ATOM 9855 C CA . LEU B 1 670 ? -35.95416 -44.32798 -17.12392 1.000 131.69406 650 LEU B CA 1
ATOM 9856 C C . LEU B 1 670 ? -36.61812 -44.46886 -15.75622 1.000 144.25220 650 LEU B C 1
ATOM 9857 O O . LEU B 1 670 ? -37.80555 -44.81554 -15.66466 1.000 131.31154 650 LEU B O 1
ATOM 9862 N N . GLU B 1 671 ? -35.85689 -44.24162 -14.67655 1.000 160.76033 651 GLU B N 1
ATOM 9863 C CA . GLU B 1 671 ? -36.45682 -44.19982 -13.34138 1.000 153.81560 651 GLU B CA 1
ATOM 9864 C C . GLU B 1 671 ? -37.44302 -43.04294 -13.20563 1.000 155.17465 651 GLU B C 1
ATOM 9865 O O . GLU B 1 671 ? -38.48200 -43.17295 -12.54104 1.000 157.61616 651 GLU B O 1
ATOM 9871 N N . ALA B 1 672 ? -37.13712 -41.90157 -13.82676 1.000 156.46009 652 ALA B N 1
ATOM 9872 C CA . ALA B 1 672 ? -38.08534 -40.79784 -13.84117 1.000 146.59967 652 ALA B CA 1
ATOM 9873 C C . ALA B 1 672 ? -39.38655 -41.22924 -14.48218 1.000 152.33070 652 ALA B C 1
ATOM 9874 O O . ALA B 1 672 ? -40.46968 -40.93532 -13.97313 1.000 161.34594 652 ALA B O 1
ATOM 9876 N N . GLU B 1 673 ? -39.29354 -41.91750 -15.61810 1.000 139.24568 653 GLU B N 1
ATOM 9877 C CA . GLU B 1 673 ? -40.48786 -42.33263 -16.33510 1.000 136.99526 653 GLU B CA 1
ATOM 9878 C C . GLU B 1 673 ? -41.30671 -43.30483 -15.49884 1.000 135.48339 653 GLU B C 1
ATOM 9879 O O . GLU B 1 673 ? -42.53912 -43.19232 -15.42144 1.000 136.58423 653 GLU B O 1
ATOM 9885 N N . LEU B 1 674 ? -40.64034 -44.25336 -14.84129 1.000 138.84175 654 LEU B N 1
ATOM 9886 C CA . LEU B 1 674 ? -41.38050 -45.19244 -14.00209 1.000 143.04416 654 LEU B CA 1
ATOM 9887 C C . LEU B 1 674 ? -42.09078 -44.47419 -12.85932 1.000 141.28535 654 LEU B C 1
ATOM 9888 O O . LEU B 1 674 ? -43.29639 -44.65701 -12.64670 1.000 140.90751 654 LEU B O 1
ATOM 9893 N N . ALA B 1 675 ? -41.36653 -43.63085 -12.12163 1.000 140.92363 655 ALA B N 1
ATOM 9894 C CA . ALA B 1 675 ? -41.99749 -42.93865 -11.00192 1.000 148.13944 655 ALA B CA 1
ATOM 9895 C C . ALA B 1 675 ? -43.12637 -42.03039 -11.47324 1.000 154.15168 655 ALA B C 1
ATOM 9896 O O . ALA B 1 675 ? -44.16976 -41.92637 -10.81271 1.000 159.52386 655 ALA B O 1
ATOM 9898 N N . PHE B 1 676 ? -42.95198 -41.39737 -12.63652 1.000 149.38173 656 PHE B N 1
ATOM 9899 C CA . PHE B 1 676 ? -43.97356 -40.50593 -13.17244 1.000 151.42200 656 PHE B CA 1
ATOM 9900 C C . PHE B 1 676 ? -45.25007 -41.26925 -13.48190 1.000 156.23235 656 PHE B C 1
ATOM 9901 O O . PHE B 1 676 ? -46.35425 -40.81529 -13.15673 1.000 163.56382 656 PHE B O 1
ATOM 9909 N N . TYR B 1 677 ? -45.12357 -42.41960 -14.14674 1.000 149.66814 657 TYR B N 1
ATOM 9910 C CA . TYR B 1 677 ? -46.30103 -43.25874 -14.32593 1.000 147.93267 657 TYR B CA 1
ATOM 9911 C C . TYR B 1 677 ? -46.88602 -43.63632 -12.97199 1.000 148.66872 657 TYR B C 1
ATOM 9912 O O . TYR B 1 677 ? -48.10719 -43.74895 -12.82408 1.000 153.46859 657 TYR B O 1
ATOM 9921 N N . GLY B 1 678 ? -46.02724 -43.82388 -11.97304 1.000 143.91432 658 GLY B N 1
ATOM 9922 C CA . GLY B 1 678 ? -46.51625 -44.12198 -10.63880 1.000 158.92870 658 GLY B CA 1
ATOM 9923 C C . GLY B 1 678 ? -47.45708 -43.06182 -10.08851 1.000 167.70799 658 GLY B C 1
ATOM 9924 O O . GLY B 1 678 ? -48.54426 -43.38115 -9.60010 1.000 167.65689 658 GLY B O 1
ATOM 9925 N N . GLN B 1 679 ? -47.07270 -41.77784 -10.17826 1.000 174.65978 659 GLN B N 1
ATOM 9926 C CA . GLN B 1 679 ? -47.92716 -40.78845 -9.51722 1.000 179.65283 659 GLN B CA 1
ATOM 9927 C C . GLN B 1 679 ? -49.20121 -40.52619 -10.30862 1.000 187.37343 659 GLN B C 1
ATOM 9928 O O . GLN B 1 679 ? -50.27282 -40.34506 -9.72182 1.000 203.34206 659 GLN B O 1
ATOM 9934 N N . THR B 1 680 ? -49.10472 -40.50291 -11.63373 1.000 180.14101 660 THR B N 1
ATOM 9935 C CA . THR B 1 680 ? -50.23478 -40.16884 -12.49400 1.000 181.45059 660 THR B CA 1
ATOM 9936 C C . THR B 1 680 ? -51.18371 -41.35672 -12.61637 1.000 185.01428 660 THR B C 1
ATOM 9937 O O . THR B 1 680 ? -50.84339 -42.36320 -13.25367 1.000 177.40902 660 THR B O 1
ATOM 9941 N N . LEU B 1 681 ? -52.37679 -41.23577 -12.01070 1.000 195.15492 661 LEU B N 1
ATOM 9942 C CA . LEU B 1 681 ? -53.39554 -42.28366 -12.07478 1.000 195.75160 661 LEU B CA 1
ATOM 9943 C C . LEU B 1 681 ? -52.68514 -43.62610 -11.94180 1.000 180.15026 661 LEU B C 1
ATOM 9944 O O . LEU B 1 681 ? -52.62447 -44.42559 -12.88241 1.000 154.71713 661 LEU B O 1
ATOM 9949 N N . GLY B 1 682 ? -52.08389 -43.84577 -10.78542 1.000 176.26058 662 GLY B N 1
ATOM 9950 C CA . GLY B 1 682 ? -50.93654 -44.71443 -10.73471 1.000 173.68222 662 GLY B CA 1
ATOM 9951 C C . GLY B 1 682 ? -50.99518 -45.76584 -9.64951 1.000 179.08521 662 GLY B C 1
ATOM 9952 O O . GLY B 1 682 ? -52.05494 -46.24944 -9.23929 1.000 182.64209 662 GLY B O 1
ATOM 9953 N N . PHE B 1 683 ? -49.79161 -46.12160 -9.23190 1.000 175.92707 663 PHE B N 1
ATOM 9954 C CA . PHE B 1 683 ? -49.43517 -47.13479 -8.26202 1.000 167.66600 663 PHE B CA 1
ATOM 9955 C C . PHE B 1 683 ? -48.15471 -46.68253 -7.57114 1.000 175.40590 663 PHE B C 1
ATOM 9956 O O . PHE B 1 683 ? -47.65854 -45.57543 -7.80438 1.000 175.81849 663 PHE B O 1
ATOM 9964 N N . GLU B 1 684 ? -47.64245 -47.52475 -6.67906 1.000 177.85280 664 GLU B N 1
ATOM 9965 C CA . GLU B 1 684 ? -46.40370 -47.21756 -5.97320 1.000 173.46998 664 GLU B CA 1
ATOM 9966 C C . GLU B 1 684 ? -45.32065 -48.16983 -6.45910 1.000 174.14455 664 GLU B C 1
ATOM 9967 O O . GLU B 1 684 ? -45.29714 -49.34526 -6.06189 1.000 166.51828 664 GLU B O 1
ATOM 9973 N N . PRO B 1 685 ? -44.42253 -47.72321 -7.33885 1.000 180.41359 665 PRO B N 1
ATOM 9974 C CA . PRO B 1 685 ? -43.44913 -48.64129 -7.93957 1.000 180.88462 665 PRO B CA 1
ATOM 9975 C C . PRO B 1 685 ? -42.26465 -48.82774 -7.00554 1.000 198.33372 665 PRO B C 1
ATOM 9976 O O . PRO B 1 685 ? -41.71224 -47.86059 -6.47538 1.000 212.46755 665 PRO B O 1
ATOM 9980 N N . ARG B 1 686 ? -41.88992 -50.08338 -6.79643 1.000 192.19327 666 ARG B N 1
ATOM 9981 C CA . ARG B 1 686 ? -40.79941 -50.40455 -5.88927 1.000 172.86735 666 ARG B CA 1
ATOM 9982 C C . ARG B 1 686 ? -39.50227 -49.75254 -6.36403 1.000 155.62088 666 ARG B C 1
ATOM 9983 O O . ARG B 1 686 ? -39.13417 -49.85332 -7.53953 1.000 149.47055 666 ARG B O 1
ATOM 9991 N N . GLY B 1 687 ? -38.80653 -49.08810 -5.44207 1.000 146.34361 667 GLY B N 1
ATOM 9992 C CA . GLY B 1 687 ? -37.43312 -48.67469 -5.66550 1.000 164.08468 667 GLY B CA 1
ATOM 9993 C C . GLY B 1 687 ? -37.18628 -47.35015 -6.35829 1.000 179.56524 667 GLY B C 1
ATOM 9994 O O . GLY B 1 687 ? -36.07751 -47.14672 -6.86415 1.000 180.12013 667 GLY B O 1
ATOM 9995 N N . VAL B 1 688 ? -38.15514 -46.43617 -6.39800 1.000 206.68646 668 VAL B N 1
ATOM 9996 C CA . VAL B 1 688 ? -37.92595 -45.12729 -7.01354 1.000 200.93712 668 VAL B CA 1
ATOM 9997 C C . VAL B 1 688 ? -38.82677 -44.09230 -6.35550 1.000 191.01323 668 VAL B C 1
ATOM 9998 O O . VAL B 1 688 ? -40.01176 -44.34270 -6.11921 1.000 191.73532 668 VAL B O 1
ATOM 10002 N N . GLU B 1 689 ? -38.24947 -42.87629 -6.07529 1.000 185.75860 669 GLU B N 1
ATOM 10003 C CA . GLU B 1 689 ? -39.19529 -41.91426 -5.52890 1.000 182.56389 669 GLU B CA 1
ATOM 10004 C C . GLU B 1 689 ? -39.69560 -40.96011 -6.60310 1.000 192.86272 669 GLU B C 1
ATOM 10005 O O . GLU B 1 689 ? -39.01194 -40.71136 -7.60245 1.000 196.20618 669 GLU B O 1
ATOM 10011 N N . PRO B 1 690 ? -40.91261 -40.46767 -6.38615 1.000 197.79234 670 PRO B N 1
ATOM 10012 C CA . PRO B 1 690 ? -41.57899 -39.61897 -7.37944 1.000 201.56836 670 PRO B CA 1
ATOM 10013 C C . PRO B 1 690 ? -40.95668 -38.23412 -7.45371 1.000 195.97252 670 PRO B C 1
ATOM 10014 O O . PRO B 1 690 ? -40.22264 -37.80358 -6.56139 1.000 194.00975 670 PRO B O 1
ATOM 10018 N N . ILE B 1 691 ? -41.23295 -37.54659 -8.56696 1.000 195.93335 671 ILE B N 1
ATOM 10019 C CA . ILE B 1 691 ? -40.68407 -36.21834 -8.82015 1.000 194.18772 671 ILE B CA 1
ATOM 10020 C C . ILE B 1 691 ? -41.75675 -35.16270 -8.56979 1.000 186.81076 671 ILE B C 1
ATOM 10021 O O . ILE B 1 691 ? -42.95635 -35.39983 -8.76800 1.000 181.30801 671 ILE B O 1
ATOM 10026 N N . ASN B 1 692 ? -41.32496 -33.98186 -8.11736 1.000 185.40477 672 ASN B N 1
ATOM 10027 C CA . ASN B 1 692 ? -42.26482 -32.87914 -7.95753 1.000 184.13531 672 ASN B CA 1
ATOM 10028 C C . ASN B 1 692 ? -42.90484 -32.52045 -9.28795 1.000 185.09213 672 ASN B C 1
ATOM 10029 O O . ASN B 1 692 ? -42.23918 -32.01783 -10.20036 1.000 199.69992 672 ASN B O 1
ATOM 10034 N N . LEU B 1 693 ? -44.19560 -32.80247 -9.40593 1.000 169.53222 673 LEU B N 1
ATOM 10035 C CA . LEU B 1 693 ? -44.97430 -32.29438 -10.52001 1.000 161.17409 673 LEU B CA 1
ATOM 10036 C C . LEU B 1 693 ? -45.14226 -30.78484 -10.37398 1.000 170.66490 673 LEU B C 1
ATOM 10037 O O . LEU B 1 693 ? -45.26343 -30.26546 -9.26117 1.000 173.44456 673 LEU B O 1
ATOM 10042 N N . THR B 1 694 ? -45.12956 -30.07379 -11.49877 1.000 178.61303 674 THR B N 1
ATOM 10043 C CA . THR B 1 694 ? -45.06445 -28.61963 -11.48957 1.000 182.53074 674 THR B CA 1
ATOM 10044 C C . THR B 1 694 ? -46.45048 -28.05169 -11.77882 1.000 188.80461 674 THR B C 1
ATOM 10045 O O . THR B 1 694 ? -47.27930 -28.69076 -12.43460 1.000 183.82188 674 THR B O 1
ATOM 10049 N N . VAL B 1 695 ? -46.69652 -26.83894 -11.28839 1.000 196.85215 675 VAL B N 1
ATOM 10050 C CA . VAL B 1 695 ? -47.96964 -26.16905 -11.54614 1.000 189.01690 675 VAL B CA 1
ATOM 10051 C C . VAL B 1 695 ? -47.81979 -24.64196 -11.55605 1.000 183.48755 675 VAL B C 1
ATOM 10052 O O . VAL B 1 695 ? -46.71554 -24.10585 -11.69008 1.000 178.83404 675 VAL B O 1
#

Sequence (1302 aa):
RATLPYGSWPSPISAADVARARLRLSFPTVAGDDVWWQETRPEEDGRTTVIHLRGGHRTELLQAPWDARTRVHEYGGRSYLPIRTAEGWSVVFSNYDDQRLHRLDEGDPKPYPLTPLPAVPAGLRYADYVLSPDGTEVWCVCEGHIAAPPEPAVTGIRRAIVAIPLDGRAAEDAGAIRELVAGAQFYASPAPSPGGGHLAWVQWNHPRMPWDGTEVRVAAVEDGRTVAPRTVKGGLKESALAPLWRDEESLYVISDWPGWWNIYQVGLHGESPQALYPAEEEFAGPLWQLGGMPYALLGDGRLAVLHGEGDLRLGVYDPETLDLVDLEVPYEHWATQLSADGTTVVGIGGGPDLPASVVRVDTTTGRVEGLRRELAELPNVAYLSRPRAERLDGPFGRPVHAYVFPPTNPEAAAPEGELPPYVVFVHGGPTGRVSTVLDLERVYFTSRGIGVIDVNYGGSTGYGRAYRERLRRQWGVVDVEDAIAAAQALVDGGIADPARLAIRGGSAGGWTTLAAITQTDVFKAATSYFGISDLQSFAEATHDFESQYLFGLIGPLPGFERAYEERSPLRHADRTACPVLLLQGLNDPVVPPDQSERFALALADKKMPYAYLTFEGESHGFRKAGTVVRSLEAELAFYGQTLGFEPRGVEPINLTVRATLPYGSWPSPISAADVARARLRLSFPTVAGDDVWWQETRPEEDGRTTVIHLRGGHRTELLQAPWDARTRVHEYGGRSYLPIRTAEGWSVVFSNYDDQRLHRLDEGDPKPYPLTPLPAVPAGLRYADYVLSPDGTEVWCVCEGIRRAIVAIPLDGRAAEDAGAIRELVAGAQFYASPAPSPGGGHLAWVQWNHPRMPWDGTEVRVAAVEDGRTVAPRTVKGGLKESALAPLWRDEESLYVISDWPGWWNIYQVGLHGESPQALYPAEEEFAGPLWQLGGMPYALLGDGRLAVLHGEGDLRLGVYDPETLDLVDLEVPYEHWATQLSADGTTVVGIGGGPDLPASVVRVDTTTGRVEGLRRELAELPNVAYLSRPRAERLDGPFGRPVHAYVFPPTNPEAAAPEGELPPYVVFVHGGPTGRVSTVLDLERVYFTSRGIGVIDVNYGGSTGYGRAYRERLRRQWGVVDVEDAIAAAQALVDGGIADPARLAIRGGSAGGWTTLAAITQTDVFKAATSYFGISDLQSFAEATHDFESQYLFGLIGPLPGFERAYEERSPLRHADRTACPVLLLQGLNDPVVPPDQSERFALALADKKMPYAYLTFEGESHGFRKAGTVVRSLEAELAFYGQTLGFEPRGVEPINLTV

Radius of gyration: 35.38 Å; Cα contacts (8 Å, |Δi|>4): 3491; chains: 2; bounding box: 77×90×106 Å

Nearest PDB structures (foldseek):
  7c72-assembly2_B  TM=1.002E+00  e=0.000E+00  Mycobacterium tuberculosis
  7c72-assembly1_A  TM=9.755E-01  e=0.000E+00  Mycobacterium tuberculosis
  8wt1-assembly2_D  TM=7.367E-01  e=1.148E-35  Geobacillus stearothermophilus ATCC 12980
  8wt1-assembly1_C  TM=7.394E-01  e=3.183E-35  Geobacillus stearothermophilus ATCC 12980
  8wt1-assembly1_H  TM=7.594E-01  e=1.975E-34  Geobacillus stearothermophilus ATCC 12980

Secondary structure (DSSP, 8-state):
--B--TT----S--HHHHHHT----EEEEEETTEEEEEEEEGGGTTEEEEEEEETTEEEE-S-TT--B---GGGT-B--EEEEEETTEEEEEEEBTTT--EEEEETT----EESSPPPSSTT-EEEEEEEE-BTBS-EEEEEEEEEEPP----EEEEEEEEEEE-TTSTTTT-GGGSEEEEESSSEEEEEEE-SSSSEEEEEEE-TTS-TTT--EEEEEEEETTEEEEEEEEEEBTTB-EEEEEEEETTEEEEEE-TTSS-EEEEE-SS-S--EEES--SSB-S----SBS--SEEE-TTS-EEEEEBSSS-EEEEEETTTTEEEE---S--EE-S--EEETTEEEEEEE-SSS--EEEEEETTT--EEEEEES-SS---TTTSPPPEEEEEE-TTS-EEEEEEE----TT-B--TT----EEEEE-SSTT----SS--HHHHHHHTTT-EEEEEE-TT-SSS-HHHHHTTTT-TTTHHHHHHHHHHHHHHHTT-S-TTSEEEEESHHHHHHHHHHHHH-SS-SEEEEES--S-HHHHHHHS-GGGTTTHHHHT--TTT-HHHHHHH-GGGGGGG--S-EEEEEETT-SSS-THHHHHHHHHHTTTT--EEEEEETT--SS--SHHHHHHHHHHHHHHHIIIII---TT-PPPPPB-/--B--TT----S--HHHHHHT--EEEEEEEETTEEEEEEE-GGGTT-EEEEEEETTEEEEES-TT--B---GGGT-B--EEEEEETTEEEEEEEBTTT--EEEE-TT-S--EE-S---SSTT---EEEEEE-SSSSEEEEEE-----EEEEEETTSTTTT-GGG-EE-S---SEEEEEEE-TTSSEEEEEEE-TTS-TTT--EEEEEEE-SSSEEEEEEEEE-SS--B---EEEETTEEEEEE-TTSS-EEEEE-SSS---EEES--SSBSS---SSBS--SEEE-TTS-EEEEEBSSS-EEEEEETTTTEEEE---S--EE-S--EEETTEEEEEEEETTEEEEEEEEETTT--EEEEEES-S-BS-GGGSPPPEEEEEE-TTS-EEEEEEE----TT-B--TT----EEEEE-SSSS----SS--HHHHHHHTTT-EEEEEE-TT-SSS-HHHHHTTTT-TTTHHHHHHHHHHHHHHHTT-S-TTSEEEEESHHHHHHHHHHHHH-SS-SEEEEES----HHHHHTTS-STTTTHHHHHT--TTTTHHHHHHH-GGGGGGG--S-EEEEEETT-SSS-HHHHHHHHHHHHHTT--EEEEEETT--SS---HHHHHHHHHHHHHHHHHTTT---TT-PPP--B-